Protein AF-0000000074537702 (afdb_homodimer)

InterPro domains:
  IPR006037 Regulator of K+ conductance, C-terminal [PF02080] (412-471)
  IPR006037 Regulator of K+ conductance, C-terminal [PS51202] (399-481)
  IPR006153 Cation/H+ exchanger, transmembrane domain [PF00999] (14-381)
  IPR036721 Regulator of K+ conductance, C-terminal domain superfamily [G3DSA:3.30.70.1450] (408-475)
  IPR036721 Regulator of K+ conductance, C-terminal domain superfamily [SSF116726] (410-472)
  IPR038770 Sodium/solute symporter superfamily [G3DSA:1.20.1530.20] (2-390)

Radius of gyration: 30.52 Å; Cα contacts (8 Å, |Δi|>4): 1711; chains: 2; bounding box: 79×80×66 Å

Structure (mmCIF, N/CA/C/O backbone):
data_AF-0000000074537702-model_v1
#
loop_
_entity.id
_entity.type
_entity.pdbx_description
1 polymer 'K+/H+ antiporter'
#
loop_
_atom_site.group_PDB
_atom_site.id
_atom_site.type_symbol
_atom_site.label_atom_id
_atom_site.label_alt_id
_atom_site.label_comp_id
_atom_site.label_asym_id
_atom_site.label_entity_id
_atom_site.label_seq_id
_atom_site.pdbx_PDB_ins_code
_atom_site.Cartn_x
_atom_site.Cartn_y
_atom_site.Cartn_z
_atom_site.occupancy
_atom_site.B_iso_or_equiv
_atom_site.auth_seq_id
_atom_site.auth_comp_id
_atom_site.auth_asym_id
_atom_site.auth_atom_id
_atom_site.pdbx_PDB_model_num
ATOM 1 N N . MET A 1 1 ? -16.438 -4.418 -10.883 1 79.38 1 MET A N 1
ATOM 2 C CA . MET A 1 1 ? -15.125 -4.207 -10.273 1 79.38 1 MET A CA 1
ATOM 3 C C . MET A 1 1 ? -14.125 -3.658 -11.289 1 79.38 1 MET A C 1
ATOM 5 O O . MET A 1 1 ? -13.43 -2.678 -11.008 1 79.38 1 MET A O 1
ATOM 9 N N . GLU A 1 2 ? -14.281 -4.066 -12.555 1 83.88 2 GLU A N 1
ATOM 10 C CA . GLU A 1 2 ? -13.32 -3.65 -13.57 1 83.88 2 GLU A CA 1
ATOM 11 C C . GLU A 1 2 ? -13.516 -2.186 -13.953 1 83.88 2 GLU A C 1
ATOM 13 O O . GLU A 1 2 ? -12.539 -1.456 -14.148 1 83.88 2 GLU A O 1
ATOM 18 N N . ASN A 1 3 ? -14.75 -1.79 -14 1 84.44 3 ASN A N 1
ATOM 19 C CA . ASN A 1 3 ? -15.023 -0.394 -14.328 1 84.44 3 ASN A CA 1
ATOM 20 C C . ASN A 1 3 ? -14.539 0.545 -13.227 1 84.44 3 ASN A C 1
ATOM 22 O O . ASN A 1 3 ? -14.031 1.63 -13.508 1 84.44 3 ASN A O 1
ATOM 26 N N . PHE A 1 4 ? -14.672 0.05 -12.055 1 86 4 PHE A N 1
ATOM 27 C CA . PHE A 1 4 ? -14.211 0.829 -10.914 1 86 4 PHE A CA 1
ATOM 28 C C . PHE A 1 4 ? -12.688 0.936 -10.914 1 86 4 PHE A C 1
ATOM 30 O O . PHE A 1 4 ? -12.141 2.014 -10.68 1 86 4 PHE A O 1
ATOM 37 N N . LEU A 1 5 ? -12.062 -0.149 -11.25 1 89 5 LEU A N 1
ATOM 38 C CA . LEU A 1 5 ? -10.602 -0.166 -11.297 1 89 5 LEU A CA 1
ATOM 39 C C . LEU A 1 5 ? -10.078 0.729 -12.414 1 89 5 LEU A C 1
ATOM 41 O O . LEU A 1 5 ? -9.086 1.441 -12.234 1 89 5 LEU A O 1
ATOM 45 N N . LEU A 1 6 ? -10.766 0.654 -13.523 1 89.25 6 LEU A N 1
ATOM 46 C CA . LEU A 1 6 ? -10.391 1.486 -14.664 1 89.25 6 LEU A CA 1
ATOM 47 C C . LEU A 1 6 ? -10.523 2.967 -14.32 1 89.25 6 LEU A C 1
ATOM 49 O O . LEU A 1 6 ? -9.617 3.756 -14.594 1 89.25 6 LEU A O 1
ATOM 53 N N . PHE A 1 7 ? -11.633 3.26 -13.758 1 88.25 7 PHE A N 1
ATOM 54 C CA . PHE A 1 7 ? -11.922 4.633 -13.352 1 88.25 7 PHE A CA 1
ATOM 55 C C . PHE A 1 7 ? -10.852 5.148 -12.398 1 88.25 7 PHE A C 1
ATOM 57 O O . PHE A 1 7 ? -10.289 6.227 -12.609 1 88.25 7 PHE A O 1
ATOM 64 N N . PHE A 1 8 ? -10.516 4.422 -11.469 1 88.5 8 PHE A N 1
ATOM 65 C CA . PHE A 1 8 ? -9.547 4.816 -10.453 1 88.5 8 PHE A CA 1
ATOM 66 C C . PHE A 1 8 ? -8.148 4.91 -11.055 1 88.5 8 PHE A C 1
ATOM 68 O O . PHE A 1 8 ? -7.379 5.812 -10.719 1 88.5 8 PHE A O 1
ATOM 75 N N . ALA A 1 9 ? -7.848 4.02 -11.906 1 92.31 9 ALA A N 1
ATOM 76 C CA . ALA A 1 9 ? -6.535 4.023 -12.547 1 92.31 9 ALA A CA 1
ATOM 77 C C . ALA A 1 9 ? -6.344 5.273 -13.398 1 92.31 9 ALA A C 1
ATOM 79 O O . ALA A 1 9 ? -5.301 5.93 -13.32 1 92.31 9 ALA A O 1
ATOM 80 N N . ILE A 1 10 ? -7.332 5.609 -14.109 1 92.19 10 ILE A N 1
ATOM 81 C CA . ILE A 1 10 ? -7.266 6.781 -14.977 1 92.19 10 ILE A CA 1
ATOM 82 C C . ILE A 1 10 ? -7.137 8.047 -14.133 1 92.19 10 ILE A C 1
ATOM 84 O O . ILE A 1 10 ? -6.34 8.93 -14.445 1 92.19 10 ILE A O 1
ATOM 88 N N . LEU A 1 11 ? -7.898 8.07 -13.094 1 90.75 11 LEU A N 1
ATOM 89 C CA . LEU A 1 11 ? -7.859 9.242 -12.219 1 90.75 11 LEU A CA 1
ATOM 90 C C . LEU A 1 11 ? -6.477 9.398 -11.594 1 90.75 11 LEU A C 1
ATOM 92 O O . LEU A 1 11 ? -5.953 10.516 -11.508 1 90.75 11 LEU A O 1
ATOM 96 N N . LEU A 1 12 ? -5.953 8.305 -11.172 1 92.25 12 LEU A N 1
ATOM 97 C CA . LEU A 1 12 ? -4.641 8.352 -10.531 1 92.25 12 LEU A CA 1
ATOM 98 C C . LEU A 1 12 ? -3.57 8.789 -11.523 1 92.25 12 LEU A C 1
ATOM 100 O O . LEU A 1 12 ? -2.775 9.688 -11.234 1 92.25 12 LEU A O 1
ATOM 104 N N . ILE A 1 13 ? -3.58 8.25 -12.688 1 93.38 13 ILE A N 1
ATOM 105 C CA . ILE A 1 13 ? -2.58 8.562 -13.703 1 93.38 13 ILE A CA 1
ATOM 106 C C . ILE A 1 13 ? -2.723 10.023 -14.133 1 93.38 13 ILE A C 1
ATOM 108 O O . ILE A 1 13 ? -1.731 10.75 -14.219 1 93.38 13 ILE A O 1
ATOM 112 N N . THR A 1 14 ? -3.92 10.414 -14.383 1 91.81 14 THR A N 1
ATOM 113 C CA . THR A 1 14 ? -4.176 11.789 -14.797 1 91.81 14 THR A CA 1
ATOM 114 C C . THR A 1 14 ? -3.719 12.773 -13.719 1 91.81 14 THR A C 1
ATOM 116 O O . THR A 1 14 ? -3.125 13.812 -14.031 1 91.81 14 THR A O 1
ATOM 119 N N . SER A 1 15 ? -4.016 12.438 -12.484 1 90.75 15 SER A N 1
ATOM 120 C CA . SER A 1 15 ? -3.617 13.289 -11.367 1 90.75 15 SER A CA 1
ATOM 121 C C . SER A 1 15 ? -2.104 13.461 -11.312 1 90.75 15 SER A C 1
ATOM 123 O O . SER A 1 15 ? -1.608 14.578 -11.141 1 90.75 15 SER A O 1
ATOM 125 N N . ILE A 1 16 ? -1.407 12.438 -11.523 1 91.25 16 ILE A N 1
ATOM 126 C CA . ILE A 1 16 ? 0.048 12.477 -11.43 1 91.25 16 ILE A CA 1
ATOM 127 C C . ILE A 1 16 ? 0.626 13.211 -12.633 1 91.25 16 ILE A C 1
ATOM 129 O O . ILE A 1 16 ? 1.514 14.055 -12.484 1 91.25 16 ILE A O 1
ATOM 133 N N . LEU A 1 17 ? 0.13 12.938 -13.789 1 91.06 17 LEU A N 1
ATOM 134 C CA . LEU A 1 17 ? 0.617 13.594 -15 1 91.06 17 LEU A CA 1
ATOM 135 C C . LEU A 1 17 ? 0.354 15.094 -14.945 1 91.06 17 LEU A C 1
ATOM 137 O O . LEU A 1 17 ? 1.219 15.891 -15.312 1 91.06 17 LEU A O 1
ATOM 141 N N . LEU A 1 18 ? -0.792 15.438 -14.492 1 88.06 18 LEU A N 1
ATOM 142 C CA . LEU A 1 18 ? -1.137 16.859 -14.391 1 88.06 18 LEU A CA 1
ATOM 143 C C . LEU A 1 18 ? -0.313 17.531 -13.305 1 88.06 18 LEU A C 1
ATOM 145 O O . LEU A 1 18 ? 0.011 18.719 -13.414 1 88.06 18 LEU A O 1
ATOM 149 N N . SER A 1 19 ? -0.116 16.781 -12.258 1 85.12 19 SER A N 1
ATOM 150 C CA . SER A 1 19 ? 0.705 17.344 -11.195 1 85.12 19 SER A CA 1
ATOM 151 C C . SER A 1 19 ? 2.102 17.703 -11.695 1 85.12 19 SER A C 1
ATOM 153 O O . SER A 1 19 ? 2.701 18.672 -11.25 1 85.12 19 SER A O 1
ATOM 155 N N . LYS A 1 20 ? 2.604 16.922 -12.547 1 83.31 20 LYS A N 1
ATOM 156 C CA . LYS A 1 20 ? 3.9 17.203 -13.156 1 83.31 20 LYS A CA 1
ATOM 157 C C . LYS A 1 20 ? 3.855 18.484 -13.984 1 83.31 20 LYS A C 1
ATOM 159 O O . LYS A 1 20 ? 4.777 19.297 -13.93 1 83.31 20 LYS A O 1
ATOM 164 N N . ILE A 1 21 ? 2.826 18.609 -14.672 1 82.19 21 ILE A N 1
ATOM 165 C CA . ILE A 1 21 ? 2.658 19.797 -15.516 1 82.19 21 ILE A CA 1
ATOM 166 C C . ILE A 1 21 ? 2.488 21.031 -14.641 1 82.19 21 ILE A C 1
ATOM 168 O O . ILE A 1 21 ? 3.041 22.094 -14.945 1 82.19 21 ILE A O 1
ATOM 172 N N . SER A 1 22 ? 1.764 20.859 -13.633 1 78.38 22 SER A N 1
ATOM 173 C CA . SER A 1 22 ? 1.462 21.984 -12.758 1 78.38 22 SER A CA 1
ATOM 174 C C . SER A 1 22 ? 2.707 22.453 -12.008 1 78.38 22 SER A C 1
ATOM 176 O O . SER A 1 22 ? 2.828 23.625 -11.672 1 78.38 22 SER A O 1
ATOM 178 N N . ASP A 1 23 ? 3.51 21.531 -11.812 1 73.56 23 ASP A N 1
ATOM 179 C CA . ASP A 1 23 ? 4.754 21.859 -11.125 1 73.56 23 ASP A CA 1
ATOM 180 C C . ASP A 1 23 ? 5.539 22.922 -11.883 1 73.56 23 ASP A C 1
ATOM 182 O O . ASP A 1 23 ? 6.215 23.766 -11.281 1 73.56 23 ASP A O 1
ATOM 186 N N . LYS A 1 24 ? 5.465 22.859 -13.141 1 70.31 24 LYS A N 1
ATOM 187 C CA . LYS A 1 24 ? 6.156 23.844 -13.977 1 70.31 24 LYS A CA 1
ATOM 188 C C . LYS A 1 24 ? 5.613 25.25 -13.75 1 70.31 24 LYS A C 1
ATOM 190 O O . LYS A 1 24 ? 6.344 26.234 -13.898 1 70.31 24 LYS A O 1
ATOM 195 N N . PHE A 1 25 ? 4.402 25.281 -13.266 1 72.19 25 PHE A N 1
ATOM 196 C CA . PHE A 1 25 ? 3.766 26.578 -13.055 1 72.19 25 PHE A CA 1
ATOM 197 C C . PHE A 1 25 ? 3.758 26.938 -11.57 1 72.19 25 PHE A C 1
ATOM 199 O O . PHE A 1 25 ? 3.164 27.938 -11.18 1 72.19 25 PHE A O 1
ATOM 206 N N . GLY A 1 26 ? 4.289 26.094 -10.836 1 70.06 26 GLY A N 1
ATOM 207 C CA . GLY A 1 26 ? 4.363 26.359 -9.406 1 70.06 26 GLY A CA 1
ATOM 208 C C . GLY A 1 26 ? 3.076 26.031 -8.672 1 70.06 26 GLY A C 1
ATOM 209 O O . GLY A 1 26 ? 2.883 26.453 -7.531 1 70.06 26 GLY A O 1
ATOM 210 N N . ILE A 1 27 ? 2.232 25.391 -9.266 1 76.75 27 ILE A N 1
ATOM 211 C CA . ILE A 1 27 ? 0.965 25.016 -8.648 1 76.75 27 ILE A CA 1
ATOM 212 C C . ILE A 1 27 ? 1.155 23.734 -7.82 1 76.75 27 ILE A C 1
ATOM 214 O O . ILE A 1 27 ? 1.67 22.734 -8.32 1 76.75 27 ILE A O 1
ATOM 218 N N . PRO A 1 28 ? 0.741 23.812 -6.578 1 79.19 28 PRO A N 1
ATOM 219 C CA . PRO A 1 28 ? 0.881 22.609 -5.738 1 79.19 28 PRO A CA 1
ATOM 220 C C . PRO A 1 28 ? 0.084 21.422 -6.262 1 79.19 28 PRO A C 1
ATOM 222 O O . PRO A 1 28 ? -1.038 21.594 -6.746 1 79.19 28 PRO A O 1
ATOM 225 N N . SER A 1 29 ? 0.643 20.219 -6.207 1 82.5 29 SER A N 1
ATOM 226 C CA . SER A 1 29 ? 0.043 19 -6.73 1 82.5 29 SER A CA 1
ATOM 227 C C . SER A 1 29 ? -1.3 18.719 -6.066 1 82.5 29 SER A C 1
ATOM 229 O O . SER A 1 29 ? -2.209 18.172 -6.703 1 82.5 29 SER A O 1
ATOM 231 N N . LEU A 1 30 ? -1.468 19.094 -4.895 1 81.81 30 LEU A N 1
ATOM 232 C CA . LEU A 1 30 ? -2.676 18.797 -4.129 1 81.81 30 LEU A CA 1
ATOM 233 C C . LEU A 1 30 ? -3.896 19.438 -4.773 1 81.81 30 LEU A C 1
ATOM 235 O O . LEU A 1 30 ? -4.984 18.859 -4.773 1 81.81 30 LEU A O 1
ATOM 239 N N . ILE A 1 31 ? -3.674 20.594 -5.309 1 82.81 31 ILE A N 1
ATOM 240 C CA . ILE A 1 31 ? -4.762 21.297 -5.977 1 82.81 31 ILE A CA 1
ATOM 241 C C . ILE A 1 31 ? -5.168 20.531 -7.238 1 82.81 31 ILE A C 1
ATOM 243 O O . ILE A 1 31 ? -6.352 20.484 -7.59 1 82.81 31 ILE A O 1
ATOM 247 N N . VAL A 1 32 ? -4.172 20.078 -7.84 1 86.81 32 VAL A N 1
ATOM 248 C CA . VAL A 1 32 ? -4.422 19.328 -9.07 1 86.81 32 VAL A CA 1
ATOM 249 C C . VAL A 1 32 ? -5.238 18.078 -8.75 1 86.81 32 VAL A C 1
ATOM 251 O O . VAL A 1 32 ? -6.203 17.766 -9.453 1 86.81 32 VAL A O 1
ATOM 254 N N . PHE A 1 33 ? -4.867 17.391 -7.703 1 88.56 33 PHE A N 1
ATOM 255 C CA . PHE A 1 33 ? -5.598 16.188 -7.309 1 88.56 33 PHE A CA 1
ATOM 256 C C . PHE A 1 33 ? -7.051 16.516 -7 1 88.56 33 PHE A C 1
ATOM 258 O O . PHE A 1 33 ? -7.961 15.805 -7.426 1 88.56 33 PHE A O 1
ATOM 265 N N . LEU A 1 34 ? -7.152 17.578 -6.312 1 86.56 34 LEU A N 1
ATOM 266 C CA . LEU A 1 34 ? -8.492 18.031 -5.961 1 86.56 34 LEU A CA 1
ATOM 267 C C . LEU A 1 34 ? -9.289 18.406 -7.211 1 86.56 34 LEU A C 1
ATOM 269 O O . LEU A 1 34 ? -10.469 18.062 -7.324 1 86.56 34 LEU A O 1
ATOM 273 N N . GLY A 1 35 ? -8.664 19.109 -8.047 1 87.69 35 GLY A N 1
ATOM 274 C CA . GLY A 1 35 ? -9.297 19.516 -9.297 1 87.69 35 GLY A CA 1
ATOM 275 C C . GLY A 1 35 ? -9.742 18.344 -10.148 1 87.69 35 GLY A C 1
ATOM 276 O O . GLY A 1 35 ? -10.852 18.359 -10.695 1 87.69 35 GLY A O 1
ATOM 277 N N . VAL A 1 36 ? -8.898 17.359 -10.219 1 90 36 VAL A N 1
ATOM 278 C CA . VAL A 1 36 ? -9.227 16.172 -10.992 1 90 36 VAL A CA 1
ATOM 279 C C . VAL A 1 36 ? -10.43 15.461 -10.367 1 90 36 VAL A C 1
ATOM 281 O O . VAL A 1 36 ? -11.328 15.008 -11.078 1 90 36 VAL A O 1
ATOM 284 N N . GLY A 1 37 ? -10.445 15.352 -9.109 1 88.69 37 GLY A N 1
ATOM 285 C CA . GLY A 1 37 ? -11.594 14.781 -8.422 1 88.69 37 GLY A CA 1
ATOM 286 C C . GLY A 1 37 ? -12.883 15.539 -8.68 1 88.69 37 GLY A C 1
ATOM 287 O O . GLY A 1 37 ? -13.922 14.93 -8.953 1 88.69 37 GLY A O 1
ATOM 288 N N . MET A 1 38 ? -12.805 16.812 -8.648 1 87.5 38 MET A N 1
ATOM 289 C CA . MET A 1 38 ? -13.961 17.672 -8.883 1 87.5 38 MET A CA 1
ATOM 290 C C . MET A 1 38 ? -14.484 17.516 -10.305 1 87.5 38 MET A C 1
ATOM 292 O O . MET A 1 38 ? -15.695 17.453 -10.523 1 87.5 38 MET A O 1
ATOM 296 N N . LEU A 1 39 ? -13.547 17.484 -11.195 1 87.56 39 LEU A N 1
ATOM 297 C CA . LEU A 1 39 ? -13.922 17.359 -12.602 1 87.56 39 LEU A CA 1
ATOM 298 C C . LEU A 1 39 ? -14.555 15.992 -12.875 1 87.56 39 LEU A C 1
ATOM 300 O O . LEU A 1 39 ? -15.398 15.852 -13.758 1 87.56 39 LEU A O 1
ATOM 304 N N . ALA A 1 40 ? -14.195 15.031 -12.102 1 88.31 40 ALA A N 1
ATOM 305 C CA . ALA A 1 40 ? -14.727 13.68 -12.281 1 88.31 40 ALA A CA 1
ATOM 306 C C . ALA A 1 40 ? -16.062 13.516 -11.547 1 88.31 40 ALA A C 1
ATOM 308 O O . ALA A 1 40 ? -16.812 12.57 -11.812 1 88.31 40 ALA A O 1
ATOM 309 N N . GLY A 1 41 ? -16.359 14.383 -10.695 1 86.06 41 GLY A N 1
ATOM 310 C CA . GLY A 1 41 ? -17.531 14.273 -9.82 1 86.06 41 GLY A CA 1
ATOM 311 C C . GLY A 1 41 ? -18.828 14.578 -10.531 1 86.06 41 GLY A C 1
ATOM 312 O O . GLY A 1 41 ? -18.875 14.641 -11.758 1 86.06 41 GLY A O 1
ATOM 313 N N . SER A 1 42 ? -19.906 14.625 -9.797 1 77.88 42 SER A N 1
ATOM 314 C CA . SER A 1 42 ? -21.281 14.719 -10.297 1 77.88 42 SER A CA 1
ATOM 315 C C . SER A 1 42 ? -21.469 15.945 -11.18 1 77.88 42 SER A C 1
ATOM 317 O O . SER A 1 42 ? -22.141 15.875 -12.211 1 77.88 42 SER A O 1
ATOM 319 N N . ASP A 1 43 ? -20.859 17 -10.797 1 76.69 43 ASP A N 1
ATOM 320 C CA . ASP A 1 43 ? -20.984 18.234 -11.57 1 76.69 43 ASP A CA 1
ATOM 321 C C . ASP A 1 43 ? -19.891 18.328 -12.625 1 76.69 43 ASP A C 1
ATOM 323 O O . ASP A 1 43 ? -19.812 19.328 -13.352 1 76.69 43 ASP A O 1
ATOM 327 N N . GLY A 1 44 ? -19.094 17.297 -12.664 1 76.19 44 GLY A N 1
ATOM 328 C CA . GLY A 1 44 ? -17.953 17.406 -13.547 1 76.19 44 GLY A CA 1
ATOM 329 C C . GLY A 1 44 ? -18.156 16.734 -14.891 1 76.19 44 GLY A C 1
ATOM 330 O O . GLY A 1 44 ? -19.297 16.453 -15.273 1 76.19 44 GLY A O 1
ATOM 331 N N . LEU A 1 45 ? -17.078 16.578 -15.633 1 73.25 45 LEU A N 1
ATOM 332 C CA . LEU A 1 45 ? -17.094 16.094 -17.016 1 73.25 45 LEU A CA 1
ATOM 333 C C . LEU A 1 45 ? -17.516 14.633 -17.062 1 73.25 45 LEU A C 1
ATOM 335 O O . LEU A 1 45 ? -18.266 14.227 -17.953 1 73.25 45 LEU A O 1
ATOM 339 N N . LEU A 1 46 ? -17.172 13.852 -16 1 75.56 46 LEU A N 1
ATOM 340 C CA . LEU A 1 46 ? -17.453 12.414 -16.031 1 75.56 46 LEU A CA 1
ATOM 341 C C . LEU A 1 46 ? -18.781 12.117 -15.344 1 75.56 46 LEU A C 1
ATOM 343 O O . LEU A 1 46 ? -19.391 11.07 -15.594 1 75.56 46 LEU A O 1
ATOM 347 N N . GLY A 1 47 ? -19.219 12.961 -14.461 1 75.88 47 GLY A N 1
ATOM 348 C CA . GLY A 1 47 ? -20.531 12.867 -13.852 1 75.88 47 GLY A CA 1
ATOM 349 C C . GLY A 1 47 ? -20.672 11.719 -12.867 1 75.88 47 GLY A C 1
ATOM 350 O O . GLY A 1 47 ? -21.75 11.156 -12.695 1 75.88 47 GLY A O 1
ATOM 351 N N . VAL A 1 48 ? -19.609 11.32 -12.25 1 78.38 48 VAL A N 1
ATOM 352 C CA . VAL A 1 48 ? -19.672 10.234 -11.281 1 78.38 48 VAL A CA 1
ATOM 353 C C . VAL A 1 48 ? -20.344 10.727 -9.992 1 78.38 48 VAL A C 1
ATOM 355 O O . VAL A 1 48 ? -19.859 11.664 -9.359 1 78.38 48 VAL A O 1
ATOM 358 N N . ASN A 1 49 ? -21.406 10.078 -9.719 1 78.31 49 ASN A N 1
ATOM 359 C CA . ASN A 1 49 ? -22.125 10.477 -8.516 1 78.31 49 ASN A CA 1
ATOM 360 C C . ASN A 1 49 ? -21.547 9.812 -7.266 1 78.31 49 ASN A C 1
ATOM 362 O O . ASN A 1 49 ? -21.625 8.594 -7.117 1 78.31 49 ASN A O 1
ATOM 366 N N . PHE A 1 50 ? -20.922 10.609 -6.516 1 81 50 PHE A N 1
ATOM 367 C CA . PHE A 1 50 ? -20.391 10.156 -5.234 1 81 50 PHE A CA 1
ATOM 368 C C . PHE A 1 50 ? -20.844 11.07 -4.105 1 81 50 PHE A C 1
ATOM 370 O O . PHE A 1 50 ? -20.359 12.188 -3.969 1 81 50 PHE A O 1
ATOM 377 N N . ASP A 1 51 ? -21.75 10.531 -3.309 1 78.06 51 ASP A N 1
ATOM 378 C CA . ASP A 1 51 ? -22.281 11.367 -2.238 1 78.06 51 ASP A CA 1
ATOM 379 C C . ASP A 1 51 ? -22.203 10.648 -0.892 1 78.06 51 ASP A C 1
ATOM 381 O O . ASP A 1 51 ? -22.891 11.023 0.06 1 78.06 51 ASP A O 1
ATOM 385 N N . ASN A 1 52 ? -21.406 9.68 -0.832 1 86.25 52 ASN A N 1
ATOM 386 C CA . ASN A 1 52 ? -21.312 8.93 0.412 1 86.25 52 ASN A CA 1
ATOM 387 C C . ASN A 1 52 ? -20.25 9.516 1.343 1 86.25 52 ASN A C 1
ATOM 389 O O . ASN A 1 52 ? -19.078 9.141 1.272 1 86.25 52 ASN A O 1
ATOM 393 N N . GLN A 1 53 ? -20.688 10.305 2.279 1 84.69 53 GLN A N 1
ATOM 394 C CA . GLN A 1 53 ? -19.812 11.016 3.205 1 84.69 53 GLN A CA 1
ATOM 395 C C . GLN A 1 53 ? -19.156 10.055 4.188 1 84.69 53 GLN A C 1
ATOM 397 O O . GLN A 1 53 ? -18.047 10.297 4.648 1 84.69 53 GLN A O 1
ATOM 402 N N . PHE A 1 54 ? -19.859 9.031 4.414 1 86.56 54 PHE A N 1
ATOM 403 C CA . PHE A 1 54 ? -19.328 8.039 5.34 1 86.56 54 PHE A CA 1
ATOM 404 C C . PHE A 1 54 ? -18.094 7.375 4.762 1 86.56 54 PHE A C 1
ATOM 406 O O . PHE A 1 54 ? -17.078 7.211 5.457 1 86.56 54 PHE A O 1
ATOM 413 N N . ILE A 1 55 ? -18.109 7.035 3.502 1 87.69 55 ILE A N 1
ATOM 414 C CA . ILE A 1 55 ? -16.969 6.426 2.83 1 87.69 55 ILE A CA 1
ATOM 415 C C . ILE A 1 55 ? -15.82 7.43 2.742 1 87.69 55 ILE A C 1
ATOM 417 O O . ILE A 1 55 ? -14.656 7.086 2.986 1 87.69 55 ILE A O 1
ATOM 421 N N . ALA A 1 56 ? -16.172 8.617 2.447 1 89.31 56 ALA A N 1
ATOM 422 C CA . ALA A 1 56 ? -15.164 9.664 2.352 1 89.31 56 ALA A CA 1
ATOM 423 C C . ALA A 1 56 ? -14.453 9.867 3.688 1 89.31 56 ALA A C 1
ATOM 425 O O . ALA A 1 56 ? -13.234 10.023 3.729 1 89.31 56 ALA A O 1
ATOM 426 N N . GLN A 1 57 ? -15.242 9.859 4.723 1 89.81 57 GLN A N 1
ATOM 427 C CA . GLN A 1 57 ? -14.68 10.023 6.055 1 89.81 57 GLN A CA 1
ATOM 428 C C . GLN A 1 57 ? -13.742 8.867 6.406 1 89.81 57 GLN A C 1
ATOM 430 O O . GLN A 1 57 ? -12.672 9.086 6.98 1 89.81 57 GLN A O 1
ATOM 435 N N . ASN A 1 58 ? -14.141 7.695 6.105 1 90.81 58 ASN A N 1
ATOM 436 C CA . ASN A 1 58 ? -13.32 6.523 6.395 1 90.81 58 ASN A CA 1
ATOM 437 C C . ASN A 1 58 ? -12.016 6.543 5.605 1 90.81 58 ASN A C 1
ATOM 439 O O . ASN A 1 58 ? -10.961 6.195 6.133 1 90.81 58 ASN A O 1
ATOM 443 N N . VAL A 1 59 ? -12.109 6.91 4.402 1 91.56 59 VAL A N 1
ATOM 444 C CA . VAL A 1 59 ? -10.93 7.035 3.557 1 91.56 59 VAL A CA 1
ATOM 445 C C . VAL A 1 59 ? -9.992 8.102 4.125 1 91.56 59 VAL A C 1
ATOM 447 O O . VAL A 1 59 ? -8.773 7.898 4.18 1 91.56 59 VAL A O 1
ATOM 450 N N . GLY A 1 60 ? -10.602 9.164 4.516 1 92.44 60 GLY A N 1
ATOM 451 C CA . GLY A 1 60 ? -9.82 10.234 5.109 1 92.44 60 GLY A CA 1
ATOM 452 C C . GLY A 1 60 ? -9.117 9.82 6.387 1 92.44 60 GLY A C 1
ATOM 453 O O . GLY A 1 60 ? -7.941 10.133 6.586 1 92.44 60 GLY A O 1
ATOM 454 N N . MET A 1 61 ? -9.805 9.164 7.199 1 91.81 61 MET A N 1
ATOM 455 C CA . MET A 1 61 ? -9.242 8.695 8.469 1 91.81 61 MET A CA 1
ATOM 456 C C . MET A 1 61 ? -8.062 7.758 8.234 1 91.81 61 MET A C 1
ATOM 458 O O . MET A 1 61 ? -7.02 7.902 8.867 1 91.81 61 MET A O 1
ATOM 462 N N . LEU A 1 62 ? -8.266 6.848 7.367 1 93.94 62 LEU A N 1
ATOM 463 C CA . LEU A 1 62 ? -7.207 5.891 7.066 1 93.94 62 LEU A CA 1
ATOM 464 C C . LEU A 1 62 ? -6.008 6.59 6.441 1 93.94 62 LEU A C 1
ATOM 466 O O . LEU A 1 62 ? -4.859 6.297 6.785 1 93.94 62 LEU A O 1
ATOM 470 N N . ALA A 1 63 ? -6.309 7.457 5.535 1 94.38 63 ALA A N 1
ATOM 471 C CA . ALA A 1 63 ? -5.246 8.188 4.852 1 94.38 63 ALA A CA 1
ATOM 472 C C . ALA A 1 63 ? -4.41 8.992 5.84 1 94.38 63 ALA A C 1
ATOM 474 O O . ALA A 1 63 ? -3.178 9 5.766 1 94.38 63 ALA A O 1
ATOM 475 N N . LEU A 1 64 ? -5.102 9.602 6.742 1 93.5 64 LEU A N 1
ATOM 476 C CA . LEU A 1 64 ? -4.422 10.461 7.703 1 93.5 64 LEU A CA 1
ATOM 477 C C . LEU A 1 64 ? -3.477 9.648 8.586 1 93.5 64 LEU A C 1
ATOM 479 O O . LEU A 1 64 ? -2.406 10.133 8.961 1 93.5 64 LEU A O 1
ATOM 483 N N . ILE A 1 65 ? -3.824 8.453 8.93 1 95.88 65 ILE A N 1
ATOM 484 C CA . ILE A 1 65 ? -2.977 7.59 9.75 1 95.88 65 ILE A CA 1
ATOM 485 C C . ILE A 1 65 ? -1.642 7.363 9.047 1 95.88 65 ILE A C 1
ATOM 487 O O . ILE A 1 65 ? -0.579 7.574 9.633 1 95.88 65 ILE A O 1
ATOM 491 N N . PHE A 1 66 ? -1.707 7.066 7.781 1 95.94 66 PHE A N 1
ATOM 492 C CA . PHE A 1 66 ? -0.499 6.73 7.035 1 95.94 66 PHE A CA 1
ATOM 493 C C . PHE A 1 66 ? 0.283 7.992 6.68 1 95.94 66 PHE A C 1
ATOM 495 O O . PHE A 1 66 ? 1.515 7.977 6.648 1 95.94 66 PHE A O 1
ATOM 502 N N . ILE A 1 67 ? -0.384 9.047 6.398 1 92.62 67 ILE A N 1
ATOM 503 C CA . ILE A 1 67 ? 0.276 10.297 6.051 1 92.62 67 ILE A CA 1
ATOM 504 C C . ILE A 1 67 ? 1.055 10.82 7.254 1 92.62 67 ILE A C 1
ATOM 506 O O . ILE A 1 67 ? 2.229 11.188 7.133 1 92.62 67 ILE A O 1
ATOM 510 N N . LEU A 1 68 ? 0.433 10.805 8.43 1 94 68 LEU A N 1
ATOM 511 C CA . LEU A 1 68 ? 1.084 11.289 9.641 1 94 68 LEU A CA 1
ATOM 512 C C . LEU A 1 68 ? 2.236 10.375 10.039 1 94 68 LEU A C 1
ATOM 514 O O . LEU A 1 68 ? 3.264 10.844 10.539 1 94 68 LEU A O 1
ATOM 518 N N . TYR A 1 69 ? 2.029 9.07 9.867 1 96.25 69 TYR A N 1
ATOM 519 C CA . TYR A 1 69 ? 3.105 8.125 10.148 1 96.25 69 TYR A CA 1
ATOM 520 C C . TYR A 1 69 ? 4.324 8.422 9.281 1 96.25 69 TYR A C 1
ATOM 522 O O . TYR A 1 69 ? 5.449 8.477 9.781 1 96.25 69 TYR A O 1
ATOM 530 N N . ALA A 1 70 ? 4.098 8.594 7.973 1 94.25 70 ALA A N 1
ATOM 531 C CA . ALA A 1 70 ? 5.184 8.914 7.051 1 94.25 70 ALA A CA 1
ATOM 532 C C . ALA A 1 70 ? 5.844 10.242 7.418 1 94.25 70 ALA A C 1
ATOM 534 O O . ALA A 1 70 ? 7.062 10.391 7.305 1 94.25 70 ALA A O 1
ATOM 535 N N . GLY A 1 71 ? 5.027 11.188 7.793 1 90.88 71 GLY A N 1
ATOM 536 C CA . GLY A 1 71 ? 5.566 12.453 8.266 1 90.88 71 GLY A CA 1
ATOM 537 C C . GLY A 1 71 ? 6.484 12.297 9.469 1 90.88 71 GLY A C 1
ATOM 538 O O . GLY A 1 71 ? 7.523 12.953 9.547 1 90.88 71 GLY A O 1
ATOM 539 N N . GLY A 1 72 ? 6.07 11.484 10.391 1 94.25 72 GLY A N 1
ATOM 540 C CA . GLY A 1 72 ? 6.922 11.203 11.539 1 94.25 72 GLY A CA 1
ATOM 541 C C . GLY A 1 72 ? 8.219 10.523 11.156 1 94.25 72 GLY A C 1
ATOM 542 O O . GLY A 1 72 ? 9.289 10.875 11.656 1 94.25 72 GLY A O 1
ATOM 543 N N . LEU A 1 73 ? 8.125 9.586 10.234 1 94.38 73 LEU A N 1
ATOM 544 C CA . LEU A 1 73 ? 9.297 8.852 9.781 1 94.38 73 LEU A CA 1
ATOM 545 C C . LEU A 1 73 ? 10.273 9.781 9.062 1 94.38 73 LEU A C 1
ATOM 547 O O . LEU A 1 73 ? 11.469 9.484 8.977 1 94.38 73 LEU A O 1
ATOM 551 N N . ASP A 1 74 ? 9.805 10.859 8.609 1 89 74 ASP A N 1
ATOM 552 C CA . ASP A 1 74 ? 10.625 11.805 7.855 1 89 74 ASP A CA 1
ATOM 553 C C . ASP A 1 74 ? 11.141 12.922 8.758 1 89 74 ASP A C 1
ATOM 555 O O . ASP A 1 74 ? 11.914 13.773 8.32 1 89 74 ASP A O 1
ATOM 559 N N . THR A 1 75 ? 10.766 12.914 9.953 1 89.56 75 THR A N 1
ATOM 560 C CA . THR A 1 75 ? 11.148 13.969 10.891 1 89.56 75 THR A CA 1
ATOM 561 C C . THR A 1 75 ? 12.422 13.594 11.633 1 89.56 75 THR A C 1
ATOM 563 O O . THR A 1 75 ? 12.523 12.508 12.203 1 89.56 75 THR A O 1
ATOM 566 N N . ASP A 1 76 ? 13.344 14.484 11.578 1 88.75 76 ASP A N 1
ATOM 567 C CA . ASP A 1 76 ? 14.594 14.297 12.305 1 88.75 76 ASP A CA 1
ATOM 568 C C . ASP A 1 76 ? 14.477 14.758 13.75 1 88.75 76 ASP A C 1
ATOM 570 O O . ASP A 1 76 ? 14.375 15.961 14.016 1 88.75 76 ASP A O 1
ATOM 574 N N . PHE A 1 77 ? 14.586 13.844 14.617 1 91.31 77 PHE A N 1
ATOM 575 C CA . PHE A 1 77 ? 14.414 14.156 16.031 1 91.31 77 PHE A CA 1
ATOM 576 C C . PHE A 1 77 ? 15.477 15.148 16.5 1 91.31 77 PHE A C 1
ATOM 578 O O . PHE A 1 77 ? 15.188 16.031 17.312 1 91.31 77 PHE A O 1
ATOM 585 N N . ALA A 1 78 ? 16.656 15.062 15.992 1 89.62 78 ALA A N 1
ATOM 586 C CA . ALA A 1 78 ? 17.75 15.953 16.391 1 89.62 78 ALA A CA 1
ATOM 587 C C . ALA A 1 78 ? 17.469 17.391 15.969 1 89.62 78 ALA A C 1
ATOM 589 O O . ALA A 1 78 ? 17.812 18.328 16.672 1 89.62 78 ALA A O 1
ATOM 590 N N . ALA A 1 79 ? 16.797 17.516 14.945 1 88.25 79 ALA A N 1
ATOM 591 C CA . ALA A 1 79 ? 16.484 18.844 14.414 1 88.25 79 ALA A CA 1
ATOM 592 C C . ALA A 1 79 ? 15.336 19.484 15.18 1 88.25 79 ALA A C 1
ATOM 594 O O . ALA A 1 79 ? 15.289 20.703 15.328 1 88.25 79 ALA A O 1
ATOM 595 N N . ILE A 1 80 ? 14.453 18.672 15.664 1 91.56 80 ILE A N 1
ATOM 596 C CA . ILE A 1 80 ? 13.25 19.234 16.266 1 91.56 80 ILE A CA 1
ATOM 597 C C . ILE A 1 80 ? 13.445 19.406 17.766 1 91.56 80 ILE A C 1
ATOM 599 O O . ILE A 1 80 ? 12.727 20.172 18.406 1 91.56 80 ILE A O 1
ATOM 603 N N . LYS A 1 81 ? 14.352 18.75 18.297 1 91.56 81 LYS A N 1
ATOM 604 C CA . LYS A 1 81 ? 14.555 18.734 19.75 1 91.56 81 LYS A CA 1
ATOM 605 C C . LYS A 1 81 ? 14.742 20.141 20.312 1 91.56 81 LYS A C 1
ATOM 607 O O . LYS A 1 81 ? 14.102 20.516 21.297 1 91.56 81 LYS A O 1
ATOM 612 N N . PRO A 1 82 ? 15.508 20.984 19.656 1 89.38 82 PRO A N 1
ATOM 613 C CA . PRO A 1 82 ? 15.75 22.312 20.203 1 89.38 82 PRO A CA 1
ATOM 614 C C . PRO A 1 82 ? 14.516 23.219 20.141 1 89.38 82 PRO A C 1
ATOM 616 O O . PRO A 1 82 ? 14.414 24.188 20.891 1 89.38 82 PRO A O 1
ATOM 619 N N . ILE A 1 83 ? 13.672 22.891 19.281 1 90.94 83 ILE A N 1
ATOM 620 C CA . ILE A 1 83 ? 12.531 23.781 19.078 1 90.94 83 ILE A CA 1
ATOM 621 C C . ILE A 1 83 ? 11.25 23.094 19.516 1 90.94 83 ILE A C 1
ATOM 623 O O . ILE A 1 83 ? 10.148 23.5 19.141 1 90.94 83 ILE A O 1
ATOM 627 N N . PHE A 1 84 ? 11.32 22.094 20.266 1 91.56 84 PHE A N 1
ATOM 628 C CA . PHE A 1 84 ? 10.195 21.25 20.641 1 91.56 84 PHE A CA 1
ATOM 629 C C . PHE A 1 84 ? 9.125 22.047 21.375 1 91.56 84 PHE A C 1
ATOM 631 O O . PHE A 1 84 ? 7.938 21.953 21.062 1 91.56 84 PHE A O 1
ATOM 638 N N . GLY A 1 85 ? 9.539 22.797 22.312 1 91.25 85 GLY A N 1
ATOM 639 C CA . GLY A 1 85 ? 8.602 23.609 23.078 1 91.25 85 GLY A CA 1
ATOM 640 C C . GLY A 1 85 ? 7.844 24.609 22.25 1 91.25 85 GLY A C 1
ATOM 641 O O . GLY A 1 85 ? 6.629 24.766 22.391 1 91.25 85 GLY A O 1
ATOM 642 N N . ARG A 1 86 ? 8.492 25.281 21.406 1 92.12 86 ARG A N 1
ATOM 643 C CA . ARG A 1 86 ? 7.891 26.281 20.531 1 92.12 86 ARG A CA 1
ATOM 644 C C . ARG A 1 86 ? 6.945 25.625 19.516 1 92.12 86 ARG A C 1
ATOM 646 O O . ARG A 1 86 ? 5.875 26.172 19.234 1 92.12 86 ARG A O 1
ATOM 653 N N . GLY A 1 87 ? 7.398 24.516 19.031 1 92.12 87 GLY A N 1
ATOM 654 C CA . GLY A 1 87 ? 6.559 23.781 18.094 1 92.12 87 GLY A CA 1
ATOM 655 C C . GLY A 1 87 ? 5.262 23.297 18.719 1 92.12 87 GLY A C 1
ATOM 656 O O . GLY A 1 87 ? 4.199 23.375 18.094 1 92.12 87 GLY A O 1
ATOM 657 N N . LEU A 1 88 ? 5.363 22.844 19.891 1 90.94 88 LEU A N 1
ATOM 658 C CA . LEU A 1 88 ? 4.18 22.359 20.578 1 90.94 88 LEU A CA 1
ATOM 659 C C . LEU A 1 88 ? 3.227 23.5 20.906 1 90.94 88 LEU A C 1
ATOM 661 O O . LEU A 1 88 ? 2.006 23.328 20.875 1 90.94 88 LEU A O 1
ATOM 665 N N . MET A 1 89 ? 3.814 24.562 21.266 1 93.5 89 MET A N 1
ATOM 666 C CA . MET A 1 89 ? 2.994 25.734 21.562 1 93.5 89 MET A CA 1
ATOM 667 C C . MET A 1 89 ? 2.219 26.172 20.328 1 93.5 89 MET A C 1
ATOM 669 O O . MET A 1 89 ? 1.03 26.484 20.406 1 93.5 89 MET A O 1
ATOM 673 N N . LEU A 1 90 ? 2.889 26.188 19.266 1 94.12 90 LEU A N 1
ATOM 674 C CA . LEU A 1 90 ? 2.25 26.531 18 1 94.12 90 LEU A CA 1
ATOM 675 C C . LEU A 1 90 ? 1.167 25.531 17.641 1 94.12 90 LEU A C 1
ATOM 677 O O . LEU A 1 90 ? 0.114 25.891 17.109 1 94.12 90 LEU A O 1
ATOM 681 N N . ALA A 1 91 ? 1.432 24.25 17.953 1 94.19 91 ALA A N 1
ATOM 682 C CA . ALA A 1 91 ? 0.551 23.172 17.547 1 94.19 91 ALA A CA 1
ATOM 683 C C . ALA A 1 91 ? -0.646 23.047 18.484 1 94.19 91 ALA A C 1
ATOM 685 O O . ALA A 1 91 ? -1.613 22.344 18.172 1 94.19 91 ALA A O 1
ATOM 686 N N . THR A 1 92 ? -0.651 23.672 19.609 1 93.69 92 THR A N 1
ATOM 687 C CA . THR A 1 92 ? -1.745 23.578 20.578 1 93.69 92 THR A CA 1
ATOM 688 C C . THR A 1 92 ? -2.389 24.953 20.781 1 93.69 92 THR A C 1
ATOM 690 O O . THR A 1 92 ? -3.395 25.266 20.156 1 93.69 92 THR A O 1
ATOM 693 N N . VAL A 1 93 ? -1.585 25.844 21.375 1 94.12 93 VAL A N 1
ATOM 694 C CA . VAL A 1 93 ? -2.098 27.172 21.672 1 94.12 93 VAL A CA 1
ATOM 695 C C . VAL A 1 93 ? -2.363 27.922 20.359 1 94.12 93 VAL A C 1
ATOM 697 O O . VAL A 1 93 ? -3.373 28.625 20.234 1 94.12 93 VAL A O 1
ATOM 700 N N . GLY A 1 94 ? -1.456 27.797 19.469 1 95.5 94 GLY A N 1
ATOM 701 C CA . GLY A 1 94 ? -1.653 28.438 18.188 1 95.5 94 GLY A CA 1
ATOM 702 C C . GLY A 1 94 ? -2.928 28 17.484 1 95.5 94 GLY A C 1
ATOM 703 O O . GLY A 1 94 ? -3.637 28.812 16.906 1 95.5 94 GLY A O 1
ATOM 704 N N . VAL A 1 95 ? -3.219 26.703 17.562 1 95.88 95 VAL A N 1
ATOM 705 C CA . VAL A 1 95 ? -4.406 26.141 16.922 1 95.88 95 VAL A CA 1
ATOM 706 C C . VAL A 1 95 ? -5.66 26.672 17.609 1 95.88 95 VAL A C 1
ATOM 708 O O . VAL A 1 95 ? -6.621 27.078 16.938 1 95.88 95 VAL A O 1
ATOM 711 N N . VAL A 1 96 ? -5.656 26.75 18.922 1 95.69 96 VAL A N 1
ATOM 712 C CA . VAL A 1 96 ? -6.801 27.234 19.688 1 95.69 96 VAL A CA 1
ATOM 713 C C . VAL A 1 96 ? -7.047 28.703 19.391 1 95.69 96 VAL A C 1
ATOM 715 O O . VAL A 1 96 ? -8.188 29.125 19.156 1 95.69 96 VAL A O 1
ATOM 718 N N . LEU A 1 97 ? -6.039 29.453 19.359 1 96.94 97 LEU A N 1
ATOM 719 C CA . LEU A 1 97 ? -6.168 30.891 19.125 1 96.94 97 LEU A CA 1
ATOM 720 C C . LEU A 1 97 ? -6.656 31.156 17.703 1 96.94 97 LEU A C 1
ATOM 722 O O . LEU A 1 97 ? -7.453 32.062 17.484 1 96.94 97 LEU A O 1
ATOM 726 N N . THR A 1 98 ? -6.141 30.391 16.797 1 96.5 98 THR A N 1
ATOM 727 C CA . THR A 1 98 ? -6.605 30.531 15.414 1 96.5 98 THR A CA 1
ATOM 728 C C . THR A 1 98 ? -8.094 30.203 15.312 1 96.5 98 THR A C 1
ATOM 730 O O . THR A 1 98 ? -8.844 30.922 14.648 1 96.5 98 THR A O 1
ATOM 733 N N . ALA A 1 99 ? -8.492 29.156 15.953 1 96.94 99 ALA A N 1
ATOM 734 C CA . ALA A 1 99 ? -9.898 28.766 15.953 1 96.94 99 ALA A CA 1
ATOM 735 C C . ALA A 1 99 ? -10.773 29.859 16.562 1 96.94 99 ALA A C 1
ATOM 737 O O . ALA A 1 99 ? -11.836 30.188 16.031 1 96.94 99 ALA A O 1
ATOM 738 N N . LEU A 1 100 ? -10.312 30.422 17.656 1 96.94 100 LEU A N 1
ATOM 739 C CA . LEU A 1 100 ? -11.062 31.453 18.359 1 96.94 100 LEU A CA 1
ATOM 740 C C . LEU A 1 100 ? -11.133 32.719 17.531 1 96.94 100 LEU A C 1
ATOM 742 O O . LEU A 1 100 ? -12.125 33.469 17.594 1 96.94 100 LEU A O 1
ATOM 746 N N . ALA A 1 101 ? -10.141 32.969 16.781 1 97.75 101 ALA A N 1
ATOM 747 C CA . ALA A 1 101 ? -10.086 34.188 15.969 1 97.75 101 ALA A CA 1
ATOM 748 C C . ALA A 1 101 ? -11.008 34.062 14.758 1 97.75 101 ALA A C 1
ATOM 750 O O . ALA A 1 101 ? -11.516 35.094 14.273 1 97.75 101 ALA A O 1
ATOM 751 N N . ILE A 1 102 ? -11.242 32.906 14.305 1 97.44 102 ILE A N 1
ATOM 752 C CA . ILE A 1 102 ? -12.07 32.719 13.125 1 97.44 102 ILE A CA 1
ATOM 753 C C . ILE A 1 102 ? -13.547 32.719 13.523 1 97.44 102 ILE A C 1
ATOM 755 O O . ILE A 1 102 ? -14.406 33.156 12.75 1 97.44 102 ILE A O 1
ATOM 759 N N . ALA A 1 103 ? -13.867 32.344 14.734 1 97.25 103 ALA A N 1
ATOM 760 C CA . ALA A 1 103 ? -15.234 32.094 15.188 1 97.25 103 ALA A CA 1
ATOM 761 C C . ALA A 1 103 ? -16.078 33.344 15.125 1 97.25 103 ALA A C 1
ATOM 763 O O . ALA A 1 103 ? -17.203 33.344 14.602 1 97.25 103 ALA A O 1
ATOM 764 N N . PRO A 1 104 ? -15.609 34.531 15.586 1 97.19 104 PRO A N 1
ATOM 765 C CA . PRO A 1 104 ? -16.453 35.719 15.547 1 97.19 104 PRO A CA 1
ATOM 766 C C . PRO A 1 104 ? -16.812 36.125 14.125 1 97.19 104 PRO A C 1
ATOM 768 O O . PRO A 1 104 ? -17.953 36.531 13.859 1 97.19 104 PRO A O 1
ATOM 771 N N . ILE A 1 105 ? -15.906 36.062 13.234 1 97.06 105 ILE A N 1
ATOM 772 C CA . ILE A 1 105 ? -16.156 36.438 11.859 1 97.06 105 ILE A CA 1
ATOM 773 C C . ILE A 1 105 ? -17.109 35.438 11.195 1 97.06 105 ILE A C 1
ATOM 775 O O . ILE A 1 105 ? -17.953 35.812 10.383 1 97.06 105 ILE A O 1
ATOM 779 N N . ALA A 1 106 ? -16.922 34.188 11.484 1 96.75 106 ALA A N 1
ATOM 780 C CA . ALA A 1 106 ? -17.812 33.156 10.945 1 96.75 106 ALA A CA 1
ATOM 781 C C . ALA A 1 106 ? -19.234 33.375 11.445 1 96.75 106 ALA A C 1
ATOM 783 O O . ALA A 1 106 ? -20.188 33.156 10.695 1 96.75 106 ALA A O 1
ATOM 784 N N . LYS A 1 107 ? -19.406 33.719 12.711 1 96.69 107 LYS A N 1
ATOM 785 C CA . LYS A 1 107 ? -20.734 33.938 13.273 1 96.69 107 LYS A CA 1
ATOM 786 C C . LYS A 1 107 ? -21.438 35.094 12.57 1 96.69 107 LYS A C 1
ATOM 788 O O . LYS A 1 107 ? -22.609 35 12.234 1 96.69 107 LYS A O 1
ATOM 793 N N . ILE A 1 108 ? -20.766 36.156 12.336 1 96.31 108 ILE A N 1
ATOM 794 C CA . ILE A 1 108 ? -21.344 37.375 11.766 1 96.31 108 ILE A CA 1
ATOM 795 C C . ILE A 1 108 ? -21.625 37.156 10.281 1 96.31 108 ILE A C 1
ATOM 797 O O . ILE A 1 108 ? -22.703 37.5 9.797 1 96.31 108 ILE A O 1
ATOM 801 N N . LEU A 1 109 ? -20.734 36.562 9.578 1 95.19 109 LEU A N 1
ATOM 802 C CA . LEU A 1 109 ? -20.812 36.469 8.125 1 95.19 109 LEU A CA 1
ATOM 803 C C . LEU A 1 109 ? -21.812 35.375 7.715 1 95.19 109 LEU A C 1
ATOM 805 O O . LEU A 1 109 ? -22.484 35.5 6.699 1 95.19 109 LEU A O 1
ATOM 809 N N . LEU A 1 110 ? -21.875 34.281 8.492 1 95 110 LEU A N 1
ATOM 810 C CA . LEU A 1 110 ? -22.641 33.125 8.062 1 95 110 LEU A CA 1
ATOM 811 C C . LEU A 1 110 ? -23.938 33 8.875 1 95 110 LEU A C 1
ATOM 813 O O . LEU A 1 110 ? -24.797 32.188 8.539 1 95 110 LEU A O 1
ATOM 817 N N . GLY A 1 111 ? -24.047 33.688 9.93 1 94 111 GLY A N 1
ATOM 818 C CA . GLY A 1 111 ? -25.219 33.594 10.789 1 94 111 GLY A CA 1
ATOM 819 C C . GLY A 1 111 ? -25.219 32.344 11.648 1 94 111 GLY A C 1
ATOM 820 O O . GLY A 1 111 ? -26.281 31.844 12.023 1 94 111 GLY A O 1
ATOM 821 N N . PHE A 1 112 ? -24.047 31.844 11.898 1 94.69 112 PHE A N 1
ATOM 822 C CA . PHE A 1 112 ? -23.891 30.641 12.695 1 94.69 112 PHE A CA 1
ATOM 823 C C . PHE A 1 112 ? -24.062 30.938 14.18 1 94.69 112 PHE A C 1
ATOM 825 O O . PHE A 1 112 ? -23.875 32.062 14.617 1 94.69 112 PHE A O 1
ATOM 832 N N . GLY A 1 113 ? -24.469 29.891 14.906 1 94.31 113 GLY A N 1
ATOM 833 C CA . GLY A 1 113 ? -24.297 29.953 16.344 1 94.31 113 GLY A CA 1
ATOM 834 C C . GLY A 1 113 ? -22.844 29.922 16.781 1 94.31 113 GLY A C 1
ATOM 835 O O . GLY A 1 113 ? -21.953 29.625 15.969 1 94.31 113 GLY A O 1
ATOM 836 N N . TRP A 1 114 ? -22.562 30.219 18 1 94.56 114 TRP A N 1
ATOM 837 C CA . TRP A 1 114 ? -21.188 30.266 18.516 1 94.56 114 TRP A CA 1
ATOM 838 C C . TRP A 1 114 ? -20.516 28.906 18.391 1 94.56 114 TRP A C 1
ATOM 840 O O . TRP A 1 114 ? -19.344 28.812 18.016 1 94.56 114 TRP A O 1
ATOM 850 N N . LEU A 1 115 ? -21.234 27.859 18.656 1 94.69 115 LEU A N 1
ATOM 851 C CA . LEU A 1 115 ? -20.641 26.531 18.594 1 94.69 115 LEU A CA 1
ATOM 852 C C . LEU A 1 115 ? -20.328 26.141 17.156 1 94.69 115 LEU A C 1
ATOM 854 O O . LEU A 1 115 ? -19.281 25.547 16.875 1 94.69 115 LEU A O 1
ATOM 858 N N . GLU A 1 116 ? -21.203 26.484 16.297 1 95.62 116 GLU A N 1
ATOM 859 C CA . GLU A 1 116 ? -20.969 26.203 14.883 1 95.62 116 GLU A CA 1
ATOM 860 C C . GLU A 1 116 ? -19.781 27.016 14.352 1 95.62 116 GLU A C 1
ATOM 862 O O . GLU A 1 116 ? -18.984 26.516 13.562 1 95.62 116 GLU A O 1
ATOM 867 N N . ALA A 1 117 ? -19.75 28.234 14.781 1 97.06 117 ALA A N 1
ATOM 868 C CA . ALA A 1 117 ? -18.656 29.109 14.367 1 97.06 117 ALA A CA 1
ATOM 869 C C . ALA A 1 117 ? -17.312 28.609 14.906 1 97.06 117 ALA A C 1
ATOM 871 O O . ALA A 1 117 ? -16.312 28.625 14.195 1 97.06 117 ALA A O 1
ATOM 872 N N . LEU A 1 118 ? -17.344 28.188 16.125 1 96.5 118 LEU A N 1
ATOM 873 C CA . LEU A 1 118 ? -16.141 27.625 16.734 1 96.5 118 LEU A CA 1
ATOM 874 C C . LEU A 1 118 ? -15.734 26.328 16.047 1 96.5 118 LEU A C 1
ATOM 876 O O . LEU A 1 118 ? -14.547 26.047 15.914 1 96.5 118 LEU A O 1
ATOM 880 N N . LEU A 1 119 ? -16.734 25.578 15.656 1 97 119 LEU A N 1
ATOM 881 C CA . LEU A 1 119 ? -16.484 24.344 14.93 1 97 119 LEU A CA 1
ATOM 882 C C . LEU A 1 119 ? -15.773 24.609 13.609 1 97 119 LEU A C 1
ATOM 884 O O . LEU A 1 119 ? -14.789 23.953 13.281 1 97 119 LEU A O 1
ATOM 888 N N . LEU A 1 120 ? -16.25 25.578 12.898 1 97.44 120 LEU A N 1
ATOM 889 C CA . LEU A 1 120 ? -15.602 25.969 11.648 1 97.44 120 LEU A CA 1
ATOM 890 C C . LEU A 1 120 ? -14.156 26.391 11.891 1 97.44 120 LEU A C 1
ATOM 892 O O . LEU A 1 120 ? -13.258 25.984 11.141 1 97.44 120 LEU A O 1
ATOM 896 N N . GLY A 1 121 ? -13.961 27.172 12.914 1 97.56 121 GLY A N 1
ATOM 897 C CA . GLY A 1 121 ? -12.617 27.594 13.273 1 97.56 121 GLY A CA 1
ATOM 898 C C . GLY A 1 121 ? -11.703 26.438 13.633 1 97.56 121 GLY A C 1
ATOM 899 O O . GLY A 1 121 ? -10.547 26.391 13.195 1 97.56 121 GLY A O 1
ATOM 900 N N . ALA A 1 122 ? -12.188 25.5 14.383 1 97.31 122 ALA A N 1
ATOM 901 C CA . ALA A 1 122 ? -11.414 24.328 14.781 1 97.31 122 ALA A CA 1
ATOM 902 C C . ALA A 1 122 ? -11.016 23.5 13.562 1 97.31 122 ALA A C 1
ATOM 904 O O . ALA A 1 122 ? -9.867 23.047 13.461 1 97.31 122 ALA A O 1
ATOM 905 N N . ILE A 1 123 ? -11.883 23.359 12.656 1 97.19 123 ILE A N 1
ATOM 906 C CA . ILE A 1 123 ? -11.695 22.516 11.469 1 97.19 123 ILE A CA 1
ATOM 907 C C . ILE A 1 123 ? -10.594 23.109 10.594 1 97.19 123 ILE A C 1
ATOM 909 O O . ILE A 1 123 ? -9.711 22.375 10.133 1 97.19 123 ILE A O 1
ATOM 913 N N . ILE A 1 124 ? -10.562 24.406 10.453 1 96.88 124 ILE A N 1
ATOM 914 C CA . ILE A 1 124 ? -9.688 25.031 9.461 1 96.88 124 ILE A CA 1
ATOM 915 C C . ILE A 1 124 ? -8.383 25.453 10.125 1 96.88 124 ILE A C 1
ATOM 917 O O . ILE A 1 124 ? -7.484 25.969 9.453 1 96.88 124 ILE A O 1
ATOM 921 N N . SER A 1 125 ? -8.203 25.172 11.359 1 95.56 125 SER A N 1
ATOM 922 C CA . SER A 1 125 ? -7.074 25.703 12.109 1 95.56 125 SER A CA 1
ATOM 923 C C . SER A 1 125 ? -5.812 24.891 11.859 1 95.56 125 SER A C 1
ATOM 925 O O . SER A 1 125 ? -4.699 25.344 12.133 1 95.56 125 SER A O 1
ATOM 927 N N . SER A 1 126 ? -5.938 23.719 11.328 1 92.31 126 SER A N 1
ATOM 928 C CA . SER A 1 126 ? -4.777 22.859 11.117 1 92.31 126 SER A CA 1
ATOM 929 C C . SER A 1 126 ? -4.035 23.234 9.844 1 92.31 126 SER A C 1
ATOM 931 O O . SER A 1 126 ? -4.652 23.562 8.828 1 92.31 126 SER A O 1
ATOM 933 N N . THR A 1 127 ? -2.705 23.219 9.922 1 92.25 127 THR A N 1
ATOM 934 C CA . THR A 1 127 ? -1.858 23.547 8.773 1 92.25 127 THR A CA 1
ATOM 935 C C . THR A 1 127 ? -1.152 22.297 8.258 1 92.25 127 THR A C 1
ATOM 937 O O . THR A 1 127 ? -1.058 21.281 8.969 1 92.25 127 THR A O 1
ATOM 940 N N . ASP A 1 128 ? -0.748 22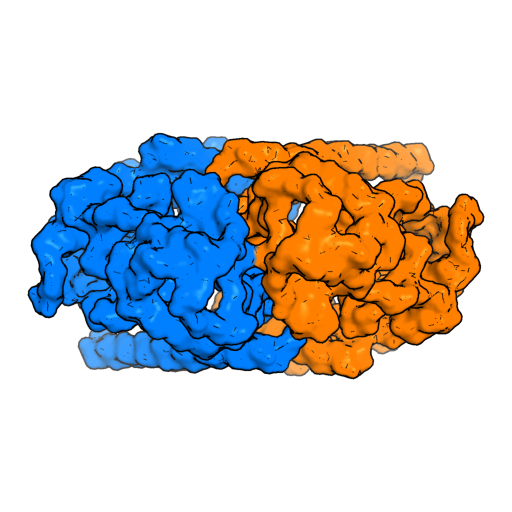.359 7.055 1 86.56 128 ASP A N 1
ATOM 941 C CA . ASP A 1 128 ? -0.061 21.234 6.418 1 86.56 128 ASP A CA 1
ATOM 942 C C . ASP A 1 128 ? 1.325 21.656 5.926 1 86.56 128 ASP A C 1
ATOM 944 O O . ASP A 1 128 ? 1.448 22.406 4.965 1 86.56 128 ASP A O 1
ATOM 948 N N . ALA A 1 129 ? 2.355 21.047 6.488 1 80.81 129 ALA A N 1
ATOM 949 C CA . ALA A 1 129 ? 3.721 21.391 6.098 1 80.81 129 ALA A CA 1
ATOM 950 C C . ALA A 1 129 ? 4.184 20.547 4.918 1 80.81 129 ALA A C 1
ATOM 952 O O . ALA A 1 129 ? 5.117 20.922 4.203 1 80.81 129 ALA A O 1
ATOM 953 N N . ALA A 1 130 ? 3.59 19.406 4.777 1 71.81 130 ALA A N 1
ATOM 954 C CA . ALA A 1 130 ? 4.02 18.531 3.693 1 71.81 130 ALA A CA 1
ATOM 955 C C . ALA A 1 130 ? 3.91 19.219 2.342 1 71.81 130 ALA A C 1
ATOM 957 O O . ALA A 1 130 ? 4.812 19.125 1.508 1 71.81 130 ALA A O 1
ATOM 958 N N . ALA A 1 131 ? 2.906 19.953 2.182 1 71.38 131 ALA A N 1
ATOM 959 C CA . ALA A 1 131 ? 2.729 20.703 0.944 1 71.38 131 ALA A CA 1
ATOM 960 C C . ALA A 1 131 ? 3.771 21.812 0.824 1 71.38 131 ALA A C 1
ATOM 962 O O . ALA A 1 131 ? 4.281 22.078 -0.267 1 71.38 131 ALA A O 1
ATOM 963 N N . VAL A 1 132 ? 4.043 22.344 1.91 1 78.94 132 VAL A N 1
ATOM 964 C CA . VAL A 1 132 ? 5.027 23.422 1.948 1 78.94 132 VAL A CA 1
ATOM 965 C C . VAL A 1 132 ? 6.395 22.891 1.538 1 78.94 132 VAL A C 1
ATOM 967 O O . VAL A 1 132 ? 7.059 23.453 0.672 1 78.94 132 VAL A O 1
ATOM 970 N N . PHE A 1 133 ? 6.773 21.844 2.098 1 77.12 133 PHE A N 1
ATOM 971 C CA . PHE A 1 133 ? 8.109 21.328 1.862 1 77.12 133 PHE A CA 1
ATOM 972 C C . PHE A 1 133 ? 8.227 20.734 0.463 1 77.12 133 PHE A C 1
ATOM 974 O O . PHE A 1 133 ? 9.289 20.781 -0.153 1 77.12 133 PHE A O 1
ATOM 981 N N . ALA A 1 134 ? 7.121 20.188 0.036 1 68.94 134 ALA A N 1
ATOM 982 C CA . ALA A 1 134 ? 7.129 19.734 -1.35 1 68.94 134 ALA A CA 1
ATOM 983 C C . ALA A 1 134 ? 7.457 20.875 -2.309 1 68.94 134 ALA A C 1
ATOM 985 O O . ALA A 1 134 ? 8.242 20.703 -3.242 1 68.94 134 ALA A O 1
ATOM 986 N N . ILE A 1 135 ? 6.949 22.016 -2.014 1 72.06 135 ILE A N 1
ATOM 987 C CA . ILE A 1 135 ? 7.145 23.188 -2.865 1 72.06 135 ILE A CA 1
ATOM 988 C C . ILE A 1 135 ? 8.555 23.719 -2.676 1 72.06 135 ILE A C 1
ATOM 990 O O . ILE A 1 135 ? 9.234 24.062 -3.65 1 72.06 135 ILE A O 1
ATOM 994 N N . LEU A 1 136 ? 9.031 23.766 -1.495 1 75.94 136 LEU A N 1
ATOM 995 C CA . LEU A 1 136 ? 10.367 24.297 -1.2 1 75.94 136 LEU A CA 1
ATOM 996 C C . LEU A 1 136 ? 11.445 23.391 -1.8 1 75.94 136 LEU A C 1
ATOM 998 O O . LEU A 1 136 ? 12.438 23.891 -2.338 1 75.94 136 LEU A O 1
ATOM 1002 N N . ARG A 1 137 ? 11.156 22.172 -1.678 1 70.62 137 ARG A N 1
ATOM 1003 C CA . ARG A 1 137 ? 12.109 21.234 -2.246 1 70.62 137 ARG A CA 1
ATOM 1004 C C . ARG A 1 137 ? 12.148 21.344 -3.768 1 70.62 137 ARG A C 1
ATOM 1006 O O . ARG A 1 137 ? 13.219 21.266 -4.371 1 70.62 137 ARG A O 1
ATOM 1013 N N . ALA A 1 138 ? 11.07 21.469 -4.316 1 65.62 138 ALA A N 1
ATOM 1014 C CA . ALA A 1 138 ? 10.969 21.625 -5.766 1 65.62 138 ALA A CA 1
ATOM 1015 C C . ALA A 1 138 ? 11.719 22.859 -6.242 1 65.62 138 ALA A C 1
ATOM 1017 O O . ALA A 1 138 ? 12.273 22.875 -7.344 1 65.62 138 ALA A O 1
ATOM 1018 N N . LYS A 1 139 ? 11.75 23.75 -5.402 1 70.81 139 LYS A N 1
ATOM 1019 C CA . LYS A 1 139 ? 12.398 25.016 -5.754 1 70.81 139 LYS A CA 1
ATOM 1020 C C . LYS A 1 139 ? 13.797 25.094 -5.152 1 70.81 139 LYS A C 1
ATOM 1022 O O . LYS A 1 139 ? 14.445 26.141 -5.219 1 70.81 139 LYS A O 1
ATOM 1027 N N . LYS A 1 140 ? 14.211 24 -4.488 1 72.88 140 LYS A N 1
ATOM 1028 C CA . LYS A 1 140 ? 15.531 23.875 -3.877 1 72.88 140 LYS A CA 1
ATOM 1029 C C . LYS A 1 140 ? 15.781 25 -2.873 1 72.88 140 LYS A C 1
ATOM 1031 O O . LYS A 1 140 ? 16.844 25.625 -2.881 1 72.88 140 LYS A O 1
ATOM 1036 N N . ILE A 1 141 ? 14.82 25.297 -2.17 1 78.38 141 ILE A N 1
ATOM 1037 C CA . ILE A 1 141 ? 14.914 26.359 -1.167 1 78.38 141 ILE A CA 1
ATOM 1038 C C . ILE A 1 141 ? 15.102 25.734 0.217 1 78.38 141 ILE A C 1
ATOM 1040 O O . ILE A 1 141 ? 14.344 24.844 0.606 1 78.38 141 ILE A O 1
ATOM 1044 N N . SER A 1 142 ? 16.078 26.141 0.845 1 83.44 142 SER A N 1
ATOM 1045 C CA . SER A 1 142 ? 16.297 25.781 2.24 1 83.44 142 SER A CA 1
ATOM 1046 C C . SER A 1 142 ? 15.992 26.938 3.176 1 83.44 142 SER A C 1
ATOM 1048 O O . SER A 1 142 ? 16.25 28.094 2.834 1 83.44 142 SER A O 1
ATOM 1050 N N . LEU A 1 143 ? 15.484 26.656 4.273 1 87.44 143 LEU A N 1
ATOM 1051 C CA . LEU A 1 143 ? 15.109 27.688 5.227 1 87.44 143 LEU A CA 1
ATOM 1052 C C . LEU A 1 143 ? 16.125 27.781 6.363 1 87.44 143 LEU A C 1
ATOM 1054 O O . LEU A 1 143 ? 16.656 26.75 6.809 1 87.44 143 LEU A O 1
ATOM 1058 N N . LYS A 1 144 ? 16.359 28.938 6.738 1 85.56 144 LYS A N 1
ATOM 1059 C CA . LYS A 1 144 ? 17.312 29.172 7.824 1 85.56 144 LYS A CA 1
ATOM 1060 C C . LYS A 1 144 ? 16.594 29.328 9.156 1 85.56 144 LYS A C 1
ATOM 1062 O O . LYS A 1 144 ? 15.359 29.312 9.211 1 85.56 144 LYS A O 1
ATOM 1067 N N . ASN A 1 145 ? 17.344 29.328 10.289 1 87.5 145 ASN A N 1
ATOM 1068 C CA . ASN A 1 145 ? 16.891 29.688 11.625 1 87.5 145 ASN A CA 1
ATOM 1069 C C . ASN A 1 145 ? 15.945 28.641 12.203 1 87.5 145 ASN A C 1
ATOM 1071 O O . ASN A 1 145 ? 14.984 28.984 12.898 1 87.5 145 ASN A O 1
ATOM 1075 N N . ASN A 1 146 ? 15.984 27.422 11.82 1 90.12 146 ASN A N 1
ATOM 1076 C CA . ASN A 1 146 ? 15.211 26.312 12.344 1 90.12 146 ASN A CA 1
ATOM 1077 C C . ASN A 1 146 ? 13.727 26.438 12.008 1 90.12 146 ASN A C 1
ATOM 1079 O O . ASN A 1 146 ? 12.867 25.953 12.742 1 90.12 146 ASN A O 1
ATOM 1083 N N . ILE A 1 147 ? 13.453 27.172 10.961 1 92.31 147 ILE A N 1
ATOM 1084 C CA . ILE A 1 147 ? 12.07 27.344 10.531 1 92.31 147 ILE A CA 1
ATOM 1085 C C . ILE A 1 147 ? 11.516 26.031 10 1 92.31 147 ILE A C 1
ATOM 1087 O O . ILE A 1 147 ? 10.375 25.656 10.305 1 92.31 147 ILE A O 1
ATOM 1091 N N . ALA A 1 148 ? 12.375 25.344 9.297 1 90 148 ALA A N 1
ATOM 1092 C CA . ALA A 1 148 ? 11.938 24.094 8.672 1 90 148 ALA A CA 1
ATOM 1093 C C . ALA A 1 148 ? 11.555 23.062 9.727 1 90 148 ALA A C 1
ATOM 1095 O O . ALA A 1 148 ? 10.445 22.531 9.711 1 90 148 ALA A O 1
ATOM 1096 N N . PRO A 1 149 ? 12.406 22.828 10.695 1 90.5 149 PRO A N 1
ATOM 1097 C CA . PRO A 1 149 ? 12.031 21.875 11.75 1 90.5 149 PRO A CA 1
ATOM 1098 C C . PRO A 1 149 ? 10.812 22.328 12.547 1 90.5 149 PRO A C 1
ATOM 1100 O O . PRO A 1 149 ? 10.008 21.5 12.969 1 90.5 149 PRO A O 1
ATOM 1103 N N . LEU A 1 150 ? 10.68 23.578 12.719 1 93.31 150 LEU A N 1
ATOM 1104 C CA . LEU A 1 150 ? 9.523 24.109 13.438 1 93.31 150 LEU A CA 1
ATOM 1105 C C . LEU A 1 150 ? 8.227 23.828 12.688 1 93.31 150 LEU A C 1
ATOM 1107 O O . LEU A 1 150 ? 7.25 23.359 13.281 1 93.31 150 LEU A O 1
ATOM 1111 N N . LEU A 1 151 ? 8.273 24.078 11.445 1 91.25 151 LEU A N 1
ATOM 1112 C CA . LEU A 1 151 ? 7.086 23.875 10.617 1 91.25 151 LEU A CA 1
ATOM 1113 C C . LEU A 1 151 ? 6.734 22.391 10.523 1 91.25 151 LEU A C 1
ATOM 1115 O O . LEU A 1 151 ? 5.555 22.031 10.508 1 91.25 151 LEU A O 1
ATOM 1119 N N . GLU A 1 152 ? 7.699 21.578 10.484 1 88.69 152 GLU A N 1
ATOM 1120 C CA . GLU A 1 152 ? 7.48 20.141 10.422 1 88.69 152 GLU A CA 1
ATOM 1121 C C . GLU A 1 152 ? 6.812 19.641 11.703 1 88.69 152 GLU A C 1
ATOM 1123 O O . GLU A 1 152 ? 5.852 18.859 11.641 1 88.69 152 GLU A O 1
ATOM 1128 N N . LEU A 1 153 ? 7.398 20.078 12.758 1 90.88 153 LEU A N 1
ATOM 1129 C CA . LEU A 1 153 ? 6.852 19.656 14.047 1 90.88 153 LEU A CA 1
ATOM 1130 C C . LEU A 1 153 ? 5.441 20.203 14.242 1 90.88 153 LEU A C 1
ATOM 1132 O O . LEU A 1 153 ? 4.555 19.484 14.711 1 90.88 153 LEU A O 1
ATOM 1136 N N . GLU A 1 154 ? 5.254 21.406 13.945 1 93.12 154 GLU A N 1
ATOM 1137 C CA . GLU A 1 154 ? 3.93 22 14.062 1 93.12 154 GLU A CA 1
ATOM 1138 C C . GLU A 1 154 ? 2.904 21.234 13.227 1 93.12 154 GLU A C 1
ATOM 1140 O O . GLU A 1 154 ? 1.83 20.891 13.719 1 93.12 154 GLU A O 1
ATOM 1145 N N . SER A 1 155 ? 3.232 20.984 12 1 89.69 155 SER A N 1
ATOM 1146 C CA . SER A 1 155 ? 2.301 20.359 11.07 1 89.69 155 SER A CA 1
ATOM 1147 C C . SER A 1 155 ? 1.895 18.969 11.539 1 89.69 155 SER A C 1
ATOM 1149 O O . SER A 1 155 ? 0.723 18.594 11.453 1 89.69 155 SER A O 1
ATOM 1151 N N . GLY A 1 156 ? 2.779 18.234 12.016 1 88.62 156 GLY A N 1
ATOM 1152 C CA . GLY A 1 156 ? 2.484 16.891 12.484 1 88.62 156 GLY A CA 1
ATOM 1153 C C . GLY A 1 156 ? 1.694 16.875 13.781 1 88.62 156 GLY A C 1
ATOM 1154 O O . GLY A 1 156 ? 0.95 15.922 14.039 1 88.62 156 GLY A O 1
ATOM 1155 N N . SER A 1 157 ? 1.798 17.906 14.516 1 91.81 157 SER A N 1
ATOM 1156 C CA . SER A 1 157 ? 1.199 17.922 15.844 1 91.81 157 SER A CA 1
ATOM 1157 C C . SER A 1 157 ? -0.082 18.75 15.867 1 91.81 157 SER A C 1
ATOM 1159 O O . SER A 1 157 ? -0.915 18.578 16.766 1 91.81 157 SER A O 1
ATOM 1161 N N . ASN A 1 158 ? -0.228 19.594 14.953 1 95.06 158 ASN A N 1
ATOM 1162 C CA . ASN A 1 158 ? -1.405 20.453 15 1 95.06 158 ASN A CA 1
ATOM 1163 C C . ASN A 1 158 ? -2.652 19.719 14.508 1 95.06 158 ASN A C 1
ATOM 1165 O O . ASN A 1 158 ? -3.771 20.078 14.891 1 95.06 158 ASN A O 1
ATOM 1169 N N . ASP A 1 159 ? -2.457 18.656 13.672 1 94.12 159 ASP A N 1
ATOM 1170 C CA . ASP A 1 159 ? -3.586 17.875 13.188 1 94.12 159 ASP A CA 1
ATOM 1171 C C . ASP A 1 159 ? -4.336 17.219 14.344 1 94.12 159 ASP A C 1
ATOM 1173 O O . ASP A 1 159 ? -5.559 17.359 14.453 1 94.12 159 ASP A O 1
ATOM 1177 N N . PRO A 1 160 ? -3.611 16.609 15.172 1 94 160 PRO A N 1
ATOM 1178 C CA . PRO A 1 160 ? -4.281 15.984 16.312 1 94 160 PRO A CA 1
ATOM 1179 C C . PRO A 1 160 ? -5.055 16.984 17.172 1 94 160 PRO A C 1
ATOM 1181 O O . PRO A 1 160 ? -6.133 16.672 17.672 1 94 160 PRO A O 1
ATOM 1184 N N . MET A 1 161 ? -4.531 18.125 17.328 1 94.69 161 MET A N 1
ATOM 1185 C CA . MET A 1 161 ? -5.207 19.156 18.109 1 94.69 161 MET A CA 1
ATOM 1186 C C . MET A 1 161 ? -6.48 19.625 17.422 1 94.69 161 MET A C 1
ATOM 1188 O O . MET A 1 161 ? -7.516 19.812 18.062 1 94.69 161 MET A O 1
ATOM 1192 N N . ALA A 1 162 ? -6.355 19.844 16.172 1 96.19 162 ALA A N 1
ATOM 1193 C CA . ALA A 1 162 ? -7.543 20.219 15.398 1 96.19 162 ALA A CA 1
ATOM 1194 C C . ALA A 1 162 ? -8.617 19.141 15.477 1 96.19 162 ALA A C 1
ATOM 1196 O O . ALA A 1 162 ? -9.805 19.453 15.594 1 96.19 162 ALA A O 1
ATOM 1197 N N . ILE A 1 163 ? -8.188 17.969 15.398 1 94.25 163 ILE A N 1
ATOM 1198 C CA . ILE A 1 163 ? -9.117 16.844 15.484 1 94.25 163 ILE A CA 1
ATOM 1199 C C . ILE A 1 163 ? -9.766 16.828 16.875 1 94.25 163 ILE A C 1
ATOM 1201 O O . ILE A 1 163 ? -10.984 16.656 16.984 1 94.25 163 ILE A O 1
ATOM 1205 N N . PHE A 1 164 ? -9 17.031 17.875 1 93.88 164 PHE A N 1
ATOM 1206 C CA . PHE A 1 164 ? -9.508 17.062 19.234 1 93.88 164 PHE A CA 1
ATOM 1207 C C . PHE A 1 164 ? -10.547 18.172 19.406 1 93.88 164 PHE A C 1
ATOM 1209 O O . PHE A 1 164 ? -11.641 17.922 19.938 1 93.88 164 PHE A O 1
ATOM 1216 N N . LEU A 1 165 ? -10.242 19.328 18.938 1 95 165 LEU A N 1
ATOM 1217 C CA . LEU A 1 165 ? -11.164 20.453 19.062 1 95 165 LEU A CA 1
ATOM 1218 C C . LEU A 1 165 ? -12.453 20.188 18.297 1 95 165 LEU A C 1
ATOM 1220 O O . LEU A 1 165 ? -13.547 20.422 18.812 1 95 165 LEU A O 1
ATOM 1224 N N . THR A 1 166 ? -12.266 19.703 17.094 1 95.69 166 THR A N 1
ATOM 1225 C CA . THR A 1 166 ? -13.414 19.453 16.219 1 95.69 166 THR A CA 1
ATOM 1226 C C . THR A 1 166 ? -14.352 18.422 16.844 1 95.69 166 THR A C 1
ATOM 1228 O O . THR A 1 166 ? -15.555 18.641 16.938 1 95.69 166 THR A O 1
ATOM 1231 N N . MET A 1 167 ? -13.781 17.391 17.281 1 91.5 167 MET A N 1
ATOM 1232 C CA . MET A 1 167 ? -14.594 16.312 17.844 1 91.5 167 MET A CA 1
ATOM 1233 C C . MET A 1 167 ? -15.25 16.766 19.156 1 91.5 167 MET A C 1
ATOM 1235 O O . MET A 1 167 ? -16.391 16.391 19.438 1 91.5 167 MET A O 1
ATOM 1239 N N . SER A 1 168 ? -14.562 17.5 19.906 1 92.31 168 SER A N 1
ATOM 1240 C CA . SER A 1 168 ? -15.102 18.016 21.156 1 92.31 168 SER A CA 1
ATOM 1241 C C . SER A 1 168 ? -16.281 18.938 20.922 1 92.31 168 SER A C 1
ATOM 1243 O O . SER A 1 168 ? -17.297 18.859 21.609 1 92.31 168 SER A O 1
ATOM 1245 N N . ILE A 1 169 ? -16.172 19.797 20 1 94.5 169 ILE A N 1
ATOM 1246 C CA . ILE A 1 169 ? -17.234 20.766 19.719 1 94.5 169 ILE A CA 1
ATOM 1247 C C . ILE A 1 169 ? -18.438 20.031 19.109 1 94.5 169 ILE A C 1
ATOM 1249 O O . ILE A 1 169 ? -19.594 20.359 19.406 1 94.5 169 ILE A O 1
ATOM 1253 N N . ILE A 1 170 ? -18.156 19.078 18.234 1 93.56 170 ILE A N 1
ATOM 1254 C CA . ILE A 1 170 ? -19.234 18.281 17.672 1 93.56 170 ILE A CA 1
ATOM 1255 C C . ILE A 1 170 ? -20.031 17.609 18.797 1 93.56 170 ILE A C 1
ATOM 1257 O O . ILE A 1 170 ? -21.25 17.578 18.766 1 93.56 170 ILE A O 1
ATOM 1261 N N . GLN A 1 171 ? -19.266 17.109 19.734 1 90.06 171 GLN A N 1
ATOM 1262 C CA . GLN A 1 171 ? -19.922 16.453 20.859 1 90.06 171 GLN A CA 1
ATOM 1263 C C . GLN A 1 171 ? -20.75 17.453 21.656 1 90.06 171 GLN A C 1
ATOM 1265 O O . GLN A 1 171 ? -21.844 17.109 22.141 1 90.06 171 GLN A O 1
ATOM 1270 N N . MET A 1 172 ? -20.312 18.625 21.812 1 91.5 172 MET A N 1
ATOM 1271 C CA . MET A 1 172 ? -21.047 19.672 22.516 1 91.5 172 MET A CA 1
ATOM 1272 C C . MET A 1 172 ? -22.344 20 21.797 1 91.5 172 MET A C 1
ATOM 1274 O O . MET A 1 172 ? -23.391 20.203 22.438 1 91.5 172 MET A O 1
ATOM 1278 N N . ILE A 1 173 ? -22.25 20.031 20.562 1 91.56 173 ILE A N 1
ATOM 1279 C CA . ILE A 1 173 ? -23.422 20.375 19.75 1 91.56 173 ILE A CA 1
ATOM 1280 C C . ILE A 1 173 ? -24.422 19.219 19.797 1 91.56 173 ILE A C 1
ATOM 1282 O O . ILE A 1 173 ? -25.625 19.438 20 1 91.56 173 ILE A O 1
ATOM 1286 N N . SER A 1 174 ? -23.938 18.031 19.609 1 88.94 174 SER A N 1
ATOM 1287 C CA . SER A 1 174 ? -24.797 16.859 19.5 1 88.94 174 SER A CA 1
ATOM 1288 C C . SER A 1 174 ? -25.453 16.547 20.844 1 88.94 174 SER A C 1
ATOM 1290 O O . SER A 1 174 ? -26.609 16.109 20.891 1 88.94 174 SER A O 1
ATOM 1292 N N . LEU A 1 175 ? -24.688 16.75 21.984 1 86.25 175 LEU A N 1
ATOM 1293 C CA . LEU A 1 175 ? -25.203 16.406 23.297 1 86.25 175 LEU A CA 1
ATOM 1294 C C . LEU A 1 175 ? -25.797 17.625 23.984 1 86.25 175 LEU A C 1
ATOM 1296 O O . LEU A 1 175 ? -26.406 17.5 25.062 1 86.25 175 LEU A O 1
ATOM 1300 N N . SER A 1 176 ? -25.688 18.703 23.438 1 85.69 176 SER A N 1
ATOM 1301 C CA . SER A 1 176 ? -26.188 19.953 24 1 85.69 176 SER A CA 1
ATOM 1302 C C . SER A 1 176 ? -25.672 20.188 25.406 1 85.69 176 SER A C 1
ATOM 1304 O O . SER A 1 176 ? -26.422 20.547 26.312 1 85.69 176 SER A O 1
ATOM 1306 N N . THR A 1 177 ? -24.516 19.719 25.656 1 84.75 177 THR A N 1
ATOM 1307 C CA . THR A 1 177 ? -23.844 19.922 26.922 1 84.75 177 THR A CA 1
ATOM 1308 C C . THR A 1 177 ? -22.453 20.547 26.719 1 84.75 177 THR A C 1
ATOM 1310 O O . THR A 1 177 ? -21.766 20.219 25.766 1 84.75 177 THR A O 1
ATOM 1313 N N . VAL A 1 178 ? -22.188 21.547 27.531 1 85.25 178 VAL A N 1
ATOM 1314 C CA . VAL A 1 178 ? -20.875 22.188 27.484 1 85.25 178 VAL A CA 1
ATOM 1315 C C . VAL A 1 178 ? -20.031 21.719 28.672 1 85.25 178 VAL A C 1
ATOM 1317 O O . VAL A 1 178 ? -20.391 21.938 29.828 1 85.25 178 VAL A O 1
ATOM 1320 N N . PRO A 1 179 ? -19.062 20.984 28.297 1 84.12 179 PRO A N 1
ATOM 1321 C CA . PRO A 1 179 ? -18.219 20.531 29.391 1 84.12 179 PRO A CA 1
ATOM 1322 C C . PRO A 1 179 ? -17.562 21.672 30.156 1 84.12 179 PRO A C 1
ATOM 1324 O O . PRO A 1 179 ? -17.359 22.75 29.594 1 84.12 179 PRO A O 1
ATOM 1327 N N . SER A 1 180 ? -17.266 21.406 31.344 1 87.44 180 SER A N 1
ATOM 1328 C CA . SER A 1 180 ? -16.516 22.375 32.156 1 87.44 180 SER A CA 1
ATOM 1329 C C . SER A 1 180 ? -15.094 22.531 31.641 1 87.44 180 SER A C 1
ATOM 1331 O O . SER A 1 180 ? -14.602 21.688 30.891 1 87.44 180 SER A O 1
ATOM 1333 N N . ALA A 1 181 ? -14.508 23.656 31.922 1 87.38 181 ALA A N 1
ATOM 1334 C CA . ALA A 1 181 ? -13.117 23.906 31.547 1 87.38 181 ALA A CA 1
ATOM 1335 C C . ALA A 1 181 ? -12.203 22.797 32.062 1 87.38 181 ALA A C 1
ATOM 1337 O O . ALA A 1 181 ? -11.258 22.391 31.391 1 87.38 181 ALA A O 1
ATOM 1338 N N . TYR A 1 182 ? -12.562 22.328 33.188 1 89.31 182 TYR A N 1
ATOM 1339 C CA . TYR A 1 182 ? -11.781 21.266 33.781 1 89.31 182 TYR A CA 1
ATOM 1340 C C . TYR A 1 182 ? -11.891 19.984 33 1 89.31 182 TYR A C 1
ATOM 1342 O O . TYR A 1 182 ? -10.898 19.281 32.75 1 89.31 182 TYR A O 1
ATOM 1350 N N . GLU A 1 183 ? -13.102 19.688 32.625 1 89.81 183 GLU A N 1
ATOM 1351 C CA . GLU A 1 183 ? -13.32 18.484 31.828 1 89.81 183 GLU A CA 1
ATOM 1352 C C . GLU A 1 183 ? -12.602 18.547 30.484 1 89.81 183 GLU A C 1
ATOM 1354 O O . GLU A 1 183 ? -12.047 17.562 30.016 1 89.81 183 GLU A O 1
ATOM 1359 N N . TRP A 1 184 ? -12.648 19.703 29.953 1 89.19 184 TRP A N 1
ATOM 1360 C CA . TRP A 1 184 ? -11.977 19.906 28.672 1 89.19 184 TRP A CA 1
ATOM 1361 C C . TRP A 1 184 ? -10.469 19.766 28.812 1 89.19 184 TRP A C 1
ATOM 1363 O O . TRP A 1 184 ? -9.828 19.078 28.016 1 89.19 184 TRP A O 1
ATOM 1373 N N . PHE A 1 185 ? -9.953 20.406 29.766 1 91 185 PHE A N 1
ATOM 1374 C CA . PHE A 1 185 ? -8.516 20.359 29.984 1 91 185 PHE A CA 1
ATOM 1375 C C . PHE A 1 185 ? -8.055 18.969 30.375 1 91 185 PHE A C 1
ATOM 1377 O O . PHE A 1 185 ? -6.996 18.516 29.938 1 91 185 PHE A O 1
ATOM 1384 N N . SER A 1 186 ? -8.805 18.312 31.188 1 92.56 186 SER A N 1
ATOM 1385 C CA . SER A 1 186 ? -8.484 16.938 31.578 1 92.56 186 SER A CA 1
ATOM 1386 C C . SER A 1 186 ? -8.492 16 30.375 1 92.56 186 SER A C 1
ATOM 1388 O O . SER A 1 186 ? -7.637 15.125 30.25 1 92.56 186 SER A O 1
ATOM 1390 N N . SER A 1 187 ? -9.477 16.25 29.5 1 92.25 187 SER A N 1
ATOM 1391 C CA . SER A 1 187 ? -9.57 15.43 28.297 1 92.25 187 SER A CA 1
ATOM 1392 C C . SER A 1 187 ? -8.391 15.688 27.375 1 92.25 187 SER A C 1
ATOM 1394 O O . SER A 1 187 ? -7.871 14.766 26.75 1 92.25 187 SER A O 1
ATOM 1396 N N . LEU A 1 188 ? -8 16.922 27.281 1 92.25 188 LEU A N 1
ATOM 1397 C CA . LEU A 1 188 ? -6.859 17.297 26.453 1 92.25 188 LEU A CA 1
ATOM 1398 C C . LEU A 1 188 ? -5.586 16.625 26.953 1 92.25 188 LEU A C 1
ATOM 1400 O O . LEU A 1 188 ? -4.836 16.031 26.172 1 92.25 188 LEU A O 1
ATOM 1404 N N . ILE A 1 189 ? -5.387 16.688 28.188 1 94 189 ILE A N 1
ATOM 1405 C CA . ILE A 1 189 ? -4.195 16.109 28.812 1 94 189 ILE A CA 1
ATOM 1406 C C . ILE A 1 189 ? -4.207 14.594 28.625 1 94 189 ILE A C 1
ATOM 1408 O O . ILE A 1 189 ? -3.17 13.984 28.359 1 94 189 ILE A O 1
ATOM 1412 N N . MET A 1 190 ? -5.305 14.07 28.828 1 94.5 190 MET A N 1
ATOM 1413 C CA . MET A 1 190 ? -5.422 12.625 28.688 1 94.5 190 MET A CA 1
ATOM 1414 C C . MET A 1 190 ? -5.156 12.188 27.25 1 94.5 190 MET A C 1
ATOM 1416 O O . MET A 1 190 ? -4.371 11.273 27 1 94.5 190 MET A O 1
ATOM 1420 N N . GLN A 1 191 ? -5.785 12.828 26.312 1 94.06 191 GLN A N 1
ATOM 1421 C CA . GLN A 1 191 ? -5.652 12.453 24.906 1 94.06 191 GLN A CA 1
ATOM 1422 C C . GLN A 1 191 ? -4.219 12.656 24.422 1 94.06 191 GLN A C 1
ATOM 1424 O O . GLN A 1 191 ? -3.656 11.773 23.766 1 94.06 191 GLN A O 1
ATOM 1429 N N . PHE A 1 192 ? -3.689 13.758 24.766 1 94.44 192 PHE A N 1
ATOM 1430 C CA . PHE A 1 192 ? -2.34 14.055 24.297 1 94.44 192 PHE A CA 1
ATOM 1431 C C . PHE A 1 192 ? -1.307 13.289 25.125 1 94.44 192 PHE A C 1
ATOM 1433 O O . PHE A 1 192 ? -0.314 12.805 24.578 1 94.44 192 PHE A O 1
ATOM 1440 N N . GLY A 1 193 ? -1.521 13.195 26.391 1 96 193 GLY A N 1
ATOM 1441 C CA . GLY A 1 193 ? -0.613 12.438 27.234 1 96 193 GLY A CA 1
ATOM 1442 C C . GLY A 1 193 ? -0.516 10.969 26.859 1 96 193 GLY A C 1
ATOM 1443 O O . GLY A 1 193 ? 0.583 10.438 26.688 1 96 193 GLY A O 1
ATOM 1444 N N . VAL A 1 194 ? -1.651 10.359 26.703 1 97 194 VAL A N 1
ATOM 1445 C CA . VAL A 1 194 ? -1.696 8.961 26.312 1 97 194 VAL A CA 1
ATOM 1446 C C . VAL A 1 194 ? -1.138 8.797 24.891 1 97 194 VAL A C 1
ATOM 1448 O O . VAL A 1 194 ? -0.411 7.844 24.609 1 97 194 VAL A O 1
ATOM 1451 N N . GLY A 1 195 ? -1.502 9.711 24 1 97 195 GLY A N 1
ATOM 1452 C CA . GLY A 1 195 ? -0.983 9.68 22.641 1 97 195 GLY A CA 1
ATOM 1453 C C . GLY A 1 195 ? 0.532 9.734 22.578 1 97 195 GLY A C 1
ATOM 1454 O O . GLY A 1 195 ? 1.158 8.93 21.891 1 97 195 GLY A O 1
ATOM 1455 N N . ILE A 1 196 ? 1.074 10.625 23.344 1 96.19 196 ILE A N 1
ATOM 1456 C CA . ILE A 1 196 ? 2.523 10.797 23.359 1 96.19 196 ILE A CA 1
ATOM 1457 C C . ILE A 1 196 ? 3.176 9.57 24 1 96.19 196 ILE A C 1
ATOM 1459 O O . ILE A 1 196 ? 4.16 9.047 23.469 1 96.19 196 ILE A O 1
ATOM 1463 N N . ALA A 1 197 ? 2.652 9.102 25.062 1 97.88 197 ALA A N 1
ATOM 1464 C CA . ALA A 1 197 ? 3.223 7.965 25.781 1 97.88 197 ALA A CA 1
ATOM 1465 C C . ALA A 1 197 ? 3.186 6.703 24.938 1 97.88 197 ALA A C 1
ATOM 1467 O O . ALA A 1 197 ? 4.195 6.008 24.797 1 97.88 197 ALA A O 1
ATOM 1468 N N . MET A 1 198 ? 2.068 6.441 24.359 1 98.19 198 MET A N 1
ATOM 1469 C CA . MET A 1 198 ? 1.931 5.246 23.531 1 98.19 198 MET A CA 1
ATOM 1470 C C . MET A 1 198 ? 2.758 5.371 22.25 1 98.19 198 MET A C 1
ATOM 1472 O O . MET A 1 198 ? 3.348 4.391 21.797 1 98.19 198 MET A O 1
ATOM 1476 N N . GLY A 1 199 ? 2.693 6.551 21.656 1 98.19 199 GLY A N 1
ATOM 1477 C CA . GLY A 1 199 ? 3.543 6.777 20.5 1 98.19 199 GLY A CA 1
ATOM 1478 C C . GLY A 1 199 ? 5.012 6.52 20.781 1 98.19 199 GLY A C 1
ATOM 1479 O O . GLY A 1 199 ? 5.703 5.902 19.953 1 98.19 199 GLY A O 1
ATOM 1480 N N . TYR A 1 200 ? 5.391 6.957 21.891 1 97.56 200 TYR A N 1
ATOM 1481 C CA . TYR A 1 200 ? 6.777 6.75 22.281 1 97.56 200 TYR A CA 1
ATOM 1482 C C . TYR A 1 200 ? 7.074 5.27 22.484 1 97.56 200 TYR A C 1
ATOM 1484 O O . TYR A 1 200 ? 8.07 4.754 21.969 1 97.56 200 TYR A O 1
ATOM 1492 N N . VAL A 1 201 ? 6.262 4.598 23.203 1 98.19 201 VAL A N 1
ATOM 1493 C CA . VAL A 1 201 ? 6.469 3.188 23.516 1 98.19 201 VAL A CA 1
ATOM 1494 C C . VAL A 1 201 ? 6.492 2.365 22.234 1 98.19 201 VAL A C 1
ATOM 1496 O O . VAL A 1 201 ? 7.414 1.581 22 1 98.19 201 VAL A O 1
ATOM 1499 N N . PHE A 1 202 ? 5.504 2.553 21.375 1 98.25 202 PHE A N 1
ATOM 1500 C CA . PHE A 1 202 ? 5.426 1.804 20.125 1 98.25 202 PHE A CA 1
ATOM 1501 C C . PHE A 1 202 ? 6.551 2.207 19.188 1 98.25 202 PHE A C 1
ATOM 1503 O O . PHE A 1 202 ? 7.004 1.4 18.375 1 98.25 202 PHE A O 1
ATOM 1510 N N . GLY A 1 203 ? 6.93 3.518 19.266 1 98 203 GLY A N 1
ATOM 1511 C CA . GLY A 1 203 ? 8.008 4.004 18.422 1 98 203 GLY A CA 1
ATOM 1512 C C . GLY A 1 203 ? 9.352 3.391 18.75 1 98 203 GLY A C 1
ATOM 1513 O O . GLY A 1 203 ? 10.133 3.068 17.859 1 98 203 GLY A O 1
ATOM 1514 N N . VAL A 1 204 ? 9.594 3.178 19.969 1 97 204 VAL A N 1
ATOM 1515 C CA . VAL A 1 204 ? 10.867 2.627 20.406 1 97 204 VAL A CA 1
ATOM 1516 C C . VAL A 1 204 ? 10.844 1.104 20.281 1 97 204 VAL A C 1
ATOM 1518 O O . VAL A 1 204 ? 11.875 0.483 20 1 97 204 VAL A O 1
ATOM 1521 N N . MET A 1 205 ? 9.75 0.521 20.359 1 97.56 205 MET A N 1
ATOM 1522 C CA . MET A 1 205 ? 9.617 -0.933 20.375 1 97.56 205 MET A CA 1
ATOM 1523 C C . MET A 1 205 ? 9.812 -1.508 18.984 1 97.56 205 MET A C 1
ATOM 1525 O O . MET A 1 205 ? 10.398 -2.58 18.812 1 97.56 205 MET A O 1
ATOM 1529 N N . LEU A 1 206 ? 9.336 -0.837 17.969 1 97 206 LEU A N 1
ATOM 1530 C CA . LEU A 1 206 ? 9.305 -1.418 16.625 1 97 206 LEU A CA 1
ATOM 1531 C C . LEU A 1 206 ? 10.711 -1.711 16.125 1 97 206 LEU A C 1
ATOM 1533 O O . LEU A 1 206 ? 10.984 -2.814 15.648 1 97 206 LEU A O 1
ATOM 1537 N N . PRO A 1 207 ? 11.633 -0.69 16.203 1 94.88 207 PRO A N 1
ATOM 1538 C CA . PRO A 1 207 ? 13 -0.991 15.781 1 94.88 207 PRO A CA 1
ATOM 1539 C C . PRO A 1 207 ? 13.602 -2.182 16.531 1 94.88 207 PRO A C 1
ATOM 1541 O O . PRO A 1 207 ? 14.297 -3.002 15.922 1 94.88 207 PRO A O 1
ATOM 1544 N N . ALA A 1 208 ? 13.359 -2.277 17.75 1 93.62 208 ALA A N 1
ATOM 1545 C CA . ALA A 1 208 ? 13.859 -3.396 18.547 1 93.62 208 ALA A CA 1
ATOM 1546 C C . ALA A 1 208 ? 13.266 -4.719 18.078 1 93.62 208 ALA A C 1
ATOM 1548 O O . ALA A 1 208 ? 13.969 -5.73 18 1 93.62 208 ALA A O 1
ATOM 1549 N N . ILE A 1 209 ? 12.023 -4.723 17.781 1 94.44 209 ILE A N 1
ATOM 1550 C CA . ILE A 1 209 ? 11.344 -5.914 17.281 1 94.44 209 ILE A CA 1
ATOM 1551 C C . ILE A 1 209 ? 11.93 -6.324 15.938 1 94.44 209 ILE A C 1
ATOM 1553 O O . ILE A 1 209 ? 12.219 -7.504 15.719 1 94.44 209 ILE A O 1
ATOM 1557 N N . PHE A 1 210 ? 12.086 -5.355 15.055 1 92 210 PHE A N 1
ATOM 1558 C CA . PHE A 1 210 ? 12.625 -5.625 13.734 1 92 210 PHE A CA 1
ATOM 1559 C C . PHE A 1 210 ? 14.031 -6.207 13.828 1 92 210 PHE A C 1
ATOM 1561 O O . PHE A 1 210 ? 14.383 -7.121 13.078 1 92 210 PHE A O 1
ATOM 1568 N N . ASN A 1 211 ? 14.82 -5.664 14.703 1 88.31 211 ASN A N 1
ATOM 1569 C CA . ASN A 1 211 ? 16.188 -6.141 14.859 1 88.31 211 ASN A CA 1
ATOM 1570 C C . ASN A 1 211 ? 16.234 -7.543 15.453 1 88.31 211 ASN A C 1
ATOM 1572 O O . ASN A 1 211 ? 17.172 -8.297 15.203 1 88.31 211 ASN A O 1
ATOM 1576 N N . ARG A 1 212 ? 15.242 -7.887 16.172 1 87.06 212 ARG A N 1
ATOM 1577 C CA . ARG A 1 212 ? 15.188 -9.203 16.781 1 87.06 212 ARG A CA 1
ATOM 1578 C C . ARG A 1 212 ? 14.523 -10.219 15.867 1 87.06 212 ARG A C 1
ATOM 1580 O O . ARG A 1 212 ? 14.93 -11.383 15.82 1 87.06 212 ARG A O 1
ATOM 1587 N N . LEU A 1 213 ? 13.422 -9.867 15.219 1 83.81 213 LEU A N 1
ATOM 1588 C CA . LEU A 1 213 ? 12.633 -10.773 14.391 1 83.81 213 LEU A CA 1
ATOM 1589 C C . LEU A 1 213 ? 13.422 -11.227 13.164 1 83.81 213 LEU A C 1
ATOM 1591 O O . LEU A 1 213 ? 13.328 -12.383 12.75 1 83.81 213 LEU A O 1
ATOM 1595 N N . ARG A 1 214 ? 14.266 -10.461 12.57 1 78.19 214 ARG A N 1
ATOM 1596 C CA . ARG A 1 214 ? 15.031 -10.781 11.367 1 78.19 214 ARG A CA 1
ATOM 1597 C C . ARG A 1 214 ? 14.188 -11.586 10.383 1 78.19 214 ARG A C 1
ATOM 1599 O O . ARG A 1 214 ? 14.5 -12.742 10.094 1 78.19 214 ARG A O 1
ATOM 1606 N N . LEU A 1 215 ? 13.234 -11.039 9.828 1 80.38 215 LEU A N 1
ATOM 1607 C CA . LEU A 1 215 ? 12.328 -11.695 8.898 1 80.38 215 LEU A CA 1
ATOM 1608 C C . LEU A 1 215 ? 13.047 -12.078 7.609 1 80.38 215 LEU A C 1
ATOM 1610 O O . LEU A 1 215 ? 14 -11.398 7.203 1 80.38 215 LEU A O 1
ATOM 1614 N N . LYS A 1 216 ? 12.664 -13.055 7.031 1 72.12 216 LYS A N 1
ATOM 1615 C CA . LYS A 1 216 ? 13.359 -13.625 5.883 1 72.12 216 LYS A CA 1
ATOM 1616 C C . LYS A 1 216 ? 13.164 -12.766 4.637 1 72.12 216 LYS A C 1
ATOM 1618 O O . LYS A 1 216 ? 14.031 -12.727 3.762 1 72.12 216 LYS A O 1
ATOM 1623 N N . SER A 1 217 ? 12.07 -12.172 4.59 1 78.62 217 SER A N 1
ATOM 1624 C CA . SER A 1 217 ? 11.773 -11.383 3.4 1 78.62 217 SER A CA 1
ATOM 1625 C C . SER A 1 217 ? 11.555 -9.914 3.754 1 78.62 217 SER A C 1
ATOM 1627 O O . SER A 1 217 ? 10.836 -9.594 4.703 1 78.62 217 SER A O 1
ATOM 1629 N N . TRP A 1 218 ? 12.109 -9.07 2.957 1 83 218 TRP A N 1
ATOM 1630 C CA . TRP A 1 218 ? 11.961 -7.633 3.148 1 83 218 TRP A CA 1
ATOM 1631 C C . TRP A 1 218 ? 10.492 -7.223 3.109 1 83 218 TRP A C 1
ATOM 1633 O O . TRP A 1 218 ? 10.07 -6.344 3.859 1 83 218 TRP A O 1
ATOM 1643 N N . GLY A 1 219 ? 9.781 -7.898 2.299 1 85.94 219 GLY A N 1
ATOM 1644 C CA . GLY A 1 219 ? 8.398 -7.52 2.064 1 85.94 219 GLY A CA 1
ATOM 1645 C C . GLY A 1 219 ? 7.523 -7.672 3.293 1 85.94 219 GLY A C 1
ATOM 1646 O O . GLY A 1 219 ? 6.445 -7.082 3.367 1 85.94 219 GLY A O 1
ATOM 1647 N N . LEU A 1 220 ? 7.98 -8.359 4.258 1 88.88 220 LEU A N 1
ATOM 1648 C CA . LEU A 1 220 ? 7.195 -8.586 5.465 1 88.88 220 LEU A CA 1
ATOM 1649 C C . LEU A 1 220 ? 7.355 -7.418 6.438 1 88.88 220 LEU A C 1
ATOM 1651 O O . LEU A 1 220 ? 6.484 -7.18 7.277 1 88.88 220 LEU A O 1
ATOM 1655 N N . TYR A 1 221 ? 8.477 -6.707 6.336 1 92.12 221 TYR A N 1
ATOM 1656 C CA . TYR A 1 221 ? 8.75 -5.598 7.246 1 92.12 221 TYR A CA 1
ATOM 1657 C C . TYR A 1 221 ? 7.758 -4.457 7.027 1 92.12 221 TYR A C 1
ATOM 1659 O O . TYR A 1 221 ? 7.145 -3.969 7.98 1 92.12 221 TYR A O 1
ATOM 1667 N N . PRO A 1 222 ? 7.57 -4.035 5.777 1 94.06 222 PRO A N 1
ATOM 1668 C CA . PRO A 1 222 ? 6.586 -2.975 5.555 1 94.06 222 PRO A CA 1
ATOM 1669 C C . PRO A 1 222 ? 5.176 -3.375 5.988 1 94.06 222 PRO A C 1
ATOM 1671 O O . PRO A 1 222 ? 4.434 -2.547 6.516 1 94.06 222 PRO A O 1
ATOM 1674 N N . VAL A 1 223 ? 4.844 -4.586 5.758 1 93.81 223 VAL A N 1
ATOM 1675 C CA . VAL A 1 223 ? 3.516 -5.055 6.137 1 93.81 223 VAL A CA 1
ATOM 1676 C C . VAL A 1 223 ? 3.371 -5.023 7.656 1 93.81 223 VAL A C 1
ATOM 1678 O O . VAL A 1 223 ? 2.342 -4.59 8.18 1 93.81 223 VAL A O 1
ATOM 1681 N N . PHE A 1 224 ? 4.379 -5.492 8.305 1 95.38 224 PHE A N 1
ATOM 1682 C CA . PHE A 1 224 ? 4.383 -5.457 9.766 1 95.38 224 PHE A CA 1
ATOM 1683 C C . PHE A 1 224 ? 4.27 -4.027 10.273 1 95.38 224 PHE A C 1
ATOM 1685 O O . PHE A 1 224 ? 3.516 -3.756 11.211 1 95.38 224 PHE A O 1
ATOM 1692 N N . SER A 1 225 ? 5.047 -3.193 9.703 1 97 225 SER A N 1
ATOM 1693 C CA . SER A 1 225 ? 5.039 -1.788 10.094 1 97 225 SER A CA 1
ATOM 1694 C C . SER A 1 225 ? 3.654 -1.173 9.922 1 97 225 SER A C 1
ATOM 1696 O O . SER A 1 225 ? 3.191 -0.421 10.781 1 97 225 SER A O 1
ATOM 1698 N N . MET A 1 226 ? 2.973 -1.43 8.82 1 97.06 226 MET A N 1
ATOM 1699 C CA . MET A 1 226 ? 1.618 -0.933 8.594 1 97.06 226 MET A CA 1
ATOM 1700 C C . MET A 1 226 ? 0.661 -1.452 9.664 1 97.06 226 MET A C 1
ATOM 1702 O O . MET A 1 226 ? -0.13 -0.688 10.219 1 97.06 226 MET A O 1
ATOM 1706 N N . ALA A 1 227 ? 0.767 -2.711 9.922 1 96.38 227 ALA A N 1
ATOM 1707 C CA . ALA A 1 227 ? -0.088 -3.316 10.938 1 96.38 227 ALA A CA 1
ATOM 1708 C C . ALA A 1 227 ? 0.205 -2.738 12.32 1 96.38 227 ALA A C 1
ATOM 1710 O O . ALA A 1 227 ? -0.708 -2.543 13.125 1 96.38 227 ALA A O 1
ATOM 1711 N N . TRP A 1 228 ? 1.446 -2.48 12.555 1 97.25 228 TRP A N 1
ATOM 1712 C CA . TRP A 1 228 ? 1.913 -1.955 13.836 1 97.25 228 TRP A CA 1
ATOM 1713 C C . TRP A 1 228 ? 1.285 -0.596 14.125 1 97.25 228 TRP A C 1
ATOM 1715 O O . TRP A 1 228 ? 0.822 -0.347 15.242 1 97.25 228 TRP A O 1
ATOM 1725 N N . ILE A 1 229 ? 1.221 0.231 13.148 1 97.12 229 ILE A N 1
ATOM 1726 C CA . ILE A 1 229 ? 0.718 1.58 13.391 1 97.12 229 ILE A CA 1
ATOM 1727 C C . ILE A 1 229 ? -0.807 1.56 13.445 1 97.12 229 ILE A C 1
ATOM 1729 O O . ILE A 1 229 ? -1.419 2.359 14.156 1 97.12 229 ILE A O 1
ATOM 1733 N N . LEU A 1 230 ? -1.418 0.676 12.711 1 97.12 230 LEU A N 1
ATOM 1734 C CA . LEU A 1 230 ? -2.863 0.525 12.836 1 97.12 230 LEU A CA 1
ATOM 1735 C C . LEU A 1 230 ? -3.24 0.024 14.227 1 97.12 230 LEU A C 1
ATOM 1737 O O . LEU A 1 230 ? -4.242 0.461 14.797 1 97.12 230 LEU A O 1
ATOM 1741 N N . LEU A 1 231 ? -2.441 -0.872 14.727 1 97.25 231 LEU A N 1
ATOM 1742 C CA . LEU A 1 231 ? -2.633 -1.351 16.094 1 97.25 231 LEU A CA 1
ATOM 1743 C C . LEU A 1 231 ? -2.49 -0.209 17.094 1 97.25 231 LEU A C 1
ATOM 1745 O O . LEU A 1 231 ? -3.318 -0.063 18 1 97.25 231 LEU A O 1
ATOM 1749 N N . LEU A 1 232 ? -1.462 0.537 16.922 1 98.19 232 LEU A N 1
ATOM 1750 C CA . LEU A 1 232 ? -1.204 1.673 17.812 1 98.19 232 LEU A CA 1
ATOM 1751 C C . LEU A 1 232 ? -2.369 2.656 17.781 1 98.19 232 LEU A C 1
ATOM 1753 O O . LEU A 1 232 ? -2.852 3.082 18.828 1 98.19 232 LEU A O 1
ATOM 1757 N N . TYR A 1 233 ? -2.791 3.018 16.594 1 97.44 233 TYR A N 1
ATOM 1758 C CA . TYR A 1 233 ? -3.887 3.969 16.438 1 97.44 233 TYR A CA 1
ATOM 1759 C C . TYR A 1 233 ? -5.129 3.492 17.188 1 97.44 233 TYR A C 1
ATOM 1761 O O . TYR A 1 233 ? -5.723 4.246 17.953 1 97.44 233 TYR A O 1
ATOM 1769 N N . THR A 1 234 ? -5.469 2.266 16.984 1 96.69 234 THR A N 1
ATOM 1770 C CA . THR A 1 234 ? -6.723 1.74 17.516 1 96.69 234 THR A CA 1
ATOM 1771 C C . THR A 1 234 ? -6.625 1.526 19.031 1 96.69 234 THR A C 1
ATOM 1773 O O . THR A 1 234 ? -7.57 1.818 19.766 1 96.69 234 THR A O 1
ATOM 1776 N N . LEU A 1 235 ? -5.535 1.018 19.5 1 96.94 235 LEU A N 1
ATOM 1777 C CA . LEU A 1 235 ? -5.352 0.819 20.922 1 96.94 235 LEU A CA 1
ATOM 1778 C C . LEU A 1 235 ? -5.363 2.152 21.672 1 96.94 235 LEU A C 1
ATOM 1780 O O . LEU A 1 235 ? -5.957 2.27 22.734 1 96.94 235 LEU A O 1
ATOM 1784 N N . CYS A 1 236 ? -4.648 3.094 21.094 1 97 236 CYS A N 1
ATOM 1785 C CA . CYS A 1 236 ? -4.609 4.422 21.688 1 97 236 CYS A CA 1
ATOM 1786 C C . CYS A 1 236 ? -6.008 5.031 21.75 1 97 236 CYS A C 1
ATOM 1788 O O . CYS A 1 236 ? -6.391 5.602 22.766 1 97 236 CYS A O 1
ATOM 1790 N N . PHE A 1 237 ? -6.719 4.898 20.719 1 93.38 237 PHE A N 1
ATOM 1791 C CA . PHE A 1 237 ? -8.086 5.41 20.656 1 93.38 237 PHE A CA 1
ATOM 1792 C C . PHE A 1 237 ? -8.961 4.75 21.719 1 93.38 237 PHE A C 1
ATOM 1794 O O . PHE A 1 237 ? -9.742 5.422 22.391 1 93.38 237 PHE A O 1
ATOM 1801 N N . LYS A 1 238 ? -8.828 3.486 21.906 1 94.12 238 LYS A N 1
ATOM 1802 C CA . LYS A 1 238 ? -9.68 2.723 22.812 1 94.12 238 LYS A CA 1
ATOM 1803 C C . LYS A 1 238 ? -9.414 3.105 24.266 1 94.12 238 LYS A C 1
ATOM 1805 O O . LYS A 1 238 ? -10.32 3.059 25.109 1 94.12 238 LYS A O 1
ATOM 1810 N N . ILE A 1 239 ? -8.219 3.494 24.594 1 95 239 ILE A N 1
ATOM 1811 C CA . ILE A 1 239 ? -7.914 3.822 25.984 1 95 239 ILE A CA 1
ATOM 1812 C C . ILE A 1 239 ? -8.094 5.32 26.203 1 95 239 ILE A C 1
ATOM 1814 O O . ILE A 1 239 ? -7.738 5.844 27.266 1 95 239 ILE A O 1
ATOM 1818 N N . GLY A 1 240 ? -8.516 6.008 25.188 1 92.94 240 GLY A N 1
ATOM 1819 C CA . GLY A 1 240 ? -8.906 7.398 25.344 1 92.94 240 GLY A CA 1
ATOM 1820 C C . GLY A 1 240 ? -7.836 8.367 24.875 1 92.94 240 GLY A C 1
ATOM 1821 O O . GLY A 1 240 ? -7.91 9.57 25.156 1 92.94 240 GLY A O 1
ATOM 1822 N N . GLY A 1 241 ? -6.867 7.922 24.203 1 95 241 GLY A N 1
ATOM 1823 C CA . GLY A 1 241 ? -5.816 8.773 23.672 1 95 241 GLY A CA 1
ATOM 1824 C C . GLY A 1 241 ? -6.062 9.203 22.25 1 95 241 GLY A C 1
ATOM 1825 O O . GLY A 1 241 ? -7.031 8.773 21.625 1 95 241 GLY A O 1
ATOM 1826 N N . ASN A 1 242 ? -5.211 10.148 21.828 1 95.62 242 ASN A N 1
ATOM 1827 C CA . ASN A 1 242 ? -5.25 10.578 20.438 1 95.62 242 ASN A CA 1
ATOM 1828 C C . ASN A 1 242 ? -4.402 9.68 19.547 1 95.62 242 ASN A C 1
ATOM 1830 O O . ASN A 1 242 ? -3.176 9.805 19.516 1 95.62 242 ASN A O 1
ATOM 1834 N N . GLY A 1 243 ? -5.098 8.891 18.766 1 96.06 243 GLY A N 1
ATOM 1835 C CA . GLY A 1 243 ? -4.41 7.922 17.938 1 96.06 243 GLY A CA 1
ATOM 1836 C C . GLY A 1 243 ? -3.553 8.562 16.859 1 96.06 243 GLY A C 1
ATOM 1837 O O . GLY A 1 243 ? -2.486 8.047 16.516 1 96.06 243 GLY A O 1
ATOM 1838 N N . TYR A 1 244 ? -3.977 9.695 16.297 1 95.69 244 TYR A N 1
ATOM 1839 C CA . TYR A 1 244 ? -3.232 10.383 15.25 1 95.69 244 TYR A CA 1
ATOM 1840 C C . TYR A 1 244 ? -1.907 10.914 15.789 1 95.69 244 TYR A C 1
ATOM 1842 O O . TYR A 1 244 ? -0.87 10.781 15.133 1 95.69 244 TYR A O 1
ATOM 1850 N N . LEU A 1 245 ? -1.991 11.477 16.922 1 95.62 245 LEU A N 1
ATOM 1851 C CA . LEU A 1 245 ? -0.773 11.961 17.562 1 95.62 245 LEU A CA 1
ATOM 1852 C C . LEU A 1 245 ? 0.178 10.812 17.875 1 95.62 245 LEU A C 1
ATOM 1854 O O . LEU A 1 245 ? 1.392 10.938 17.688 1 95.62 245 LEU A O 1
ATOM 1858 N N . ALA A 1 246 ? -0.355 9.742 18.344 1 97.81 246 ALA A N 1
ATOM 1859 C CA . ALA A 1 246 ? 0.449 8.57 18.688 1 97.81 246 ALA A CA 1
ATOM 1860 C C . ALA A 1 246 ? 1.222 8.062 17.469 1 97.81 246 ALA A C 1
ATOM 1862 O O . ALA A 1 246 ? 2.416 7.762 17.578 1 97.81 246 ALA A O 1
ATOM 1863 N N . VAL A 1 247 ? 0.558 7.977 16.391 1 97.62 247 VAL A N 1
ATOM 1864 C CA . VAL A 1 247 ? 1.168 7.445 15.18 1 97.62 247 VAL A CA 1
ATOM 1865 C C . VAL A 1 247 ? 2.283 8.375 14.711 1 97.62 247 VAL A C 1
ATOM 1867 O O . VAL A 1 247 ? 3.348 7.918 14.289 1 97.62 247 VAL A O 1
ATOM 1870 N N . TYR A 1 248 ? 2.109 9.648 14.758 1 95.75 248 TYR A N 1
ATOM 1871 C CA . TYR A 1 248 ? 3.125 10.625 14.375 1 95.75 248 TYR A CA 1
ATOM 1872 C C . TYR A 1 248 ? 4.352 10.508 15.273 1 95.75 248 TYR A C 1
ATOM 1874 O O . TYR A 1 248 ? 5.484 10.445 14.789 1 95.75 248 TYR A O 1
ATOM 1882 N N . ILE A 1 249 ? 4.09 10.469 16.531 1 96.62 249 ILE A N 1
ATOM 1883 C CA . ILE A 1 249 ? 5.164 10.367 17.516 1 96.62 249 ILE A CA 1
ATOM 1884 C C . ILE A 1 249 ? 5.926 9.055 17.312 1 96.62 249 ILE A C 1
ATOM 1886 O O . ILE A 1 249 ? 7.152 9.023 17.422 1 96.62 249 ILE A O 1
ATOM 1890 N N . ALA A 1 250 ? 5.207 8.023 17.109 1 98.06 250 ALA A N 1
ATOM 1891 C CA . ALA A 1 250 ? 5.859 6.742 16.844 1 98.06 250 ALA A CA 1
ATOM 1892 C C . ALA A 1 250 ? 6.805 6.844 15.656 1 98.06 250 ALA A C 1
ATOM 1894 O O . ALA A 1 250 ? 7.926 6.328 15.695 1 98.06 250 ALA A O 1
ATOM 1895 N N . GLY A 1 251 ? 6.305 7.469 14.586 1 97.56 251 GLY A N 1
ATOM 1896 C CA . GLY A 1 251 ? 7.152 7.656 13.422 1 97.56 251 GLY A CA 1
ATOM 1897 C C . GLY A 1 251 ? 8.461 8.359 13.742 1 97.56 251 GLY A C 1
ATOM 1898 O O . GLY A 1 251 ? 9.523 7.945 13.273 1 97.56 251 GLY A O 1
ATOM 1899 N N . ILE A 1 252 ? 8.438 9.359 14.539 1 95.75 252 ILE A N 1
ATOM 1900 C CA . ILE A 1 252 ? 9.609 10.148 14.906 1 95.75 252 ILE A CA 1
ATOM 1901 C C . ILE A 1 252 ? 10.625 9.266 15.625 1 95.75 252 ILE A C 1
ATOM 1903 O O . ILE A 1 252 ? 11.812 9.273 15.297 1 95.75 252 ILE A O 1
ATOM 1907 N N . PHE A 1 253 ? 10.148 8.508 16.531 1 96.62 253 PHE A N 1
ATOM 1908 C CA . PHE A 1 253 ? 11.07 7.75 17.375 1 96.62 253 PHE A CA 1
ATOM 1909 C C . PHE A 1 253 ? 11.539 6.488 16.656 1 96.62 253 PHE A C 1
ATOM 1911 O O . PHE A 1 253 ? 12.602 5.949 16.984 1 96.62 253 PHE A O 1
ATOM 1918 N N . ILE A 1 254 ? 10.766 5.98 15.773 1 97.12 254 ILE A N 1
ATOM 1919 C CA . ILE A 1 254 ? 11.242 4.891 14.93 1 97.12 254 ILE A CA 1
ATOM 1920 C C . ILE A 1 254 ? 12.414 5.371 14.078 1 97.12 254 ILE A C 1
ATOM 1922 O O . ILE A 1 254 ? 13.438 4.691 13.977 1 97.12 254 ILE A O 1
ATOM 1926 N N . ASN A 1 255 ? 12.234 6.496 13.492 1 94.19 255 ASN A N 1
ATOM 1927 C CA . ASN A 1 255 ? 13.289 7.051 12.648 1 94.19 255 ASN A CA 1
ATOM 1928 C C . ASN A 1 255 ? 14.547 7.363 13.453 1 94.19 255 ASN A C 1
ATOM 1930 O O . ASN A 1 255 ? 15.656 7.316 12.922 1 94.19 255 ASN A O 1
ATOM 1934 N N . LYS A 1 256 ? 14.383 7.699 14.672 1 93.75 256 LYS A N 1
ATOM 1935 C CA . LYS A 1 256 ? 15.508 8.07 15.531 1 93.75 256 LYS A CA 1
ATOM 1936 C C . LYS A 1 256 ? 16.469 6.906 15.711 1 93.75 256 LYS A C 1
ATOM 1938 O O . LYS A 1 256 ? 17.688 7.105 15.828 1 93.75 256 LYS A O 1
ATOM 1943 N N . LYS A 1 257 ? 15.992 5.734 15.625 1 92.25 257 LYS A N 1
ATOM 1944 C CA . LYS A 1 257 ? 16.812 4.543 15.844 1 92.25 257 LYS A CA 1
ATOM 1945 C C . LYS A 1 257 ? 17.219 3.912 14.516 1 92.25 257 LYS A C 1
ATOM 1947 O O . LYS A 1 257 ? 16.562 4.117 13.492 1 92.25 257 LYS A O 1
ATOM 1952 N N . GLU A 1 258 ? 18.344 3.238 14.594 1 88.19 258 GLU A N 1
ATOM 1953 C CA . GLU A 1 258 ? 18.766 2.457 13.438 1 88.19 258 GLU A CA 1
ATOM 1954 C C . GLU A 1 258 ? 18.25 1.025 13.516 1 88.19 258 GLU A C 1
ATOM 1956 O O . GLU A 1 258 ? 18.234 0.422 14.586 1 88.19 258 GLU A O 1
ATOM 1961 N N . PHE A 1 259 ? 17.734 0.583 12.383 1 87.25 259 PHE A N 1
ATOM 1962 C CA . PHE A 1 259 ? 17.25 -0.788 12.336 1 87.25 259 PHE A CA 1
ATOM 1963 C C . PHE A 1 259 ? 17.344 -1.351 10.922 1 87.25 259 PHE A C 1
ATOM 1965 O O . PHE A 1 259 ? 17.641 -0.617 9.977 1 87.25 259 PHE A O 1
ATOM 1972 N N . VAL A 1 260 ? 17.125 -2.627 10.82 1 84.75 260 VAL A N 1
ATOM 1973 C CA . VAL A 1 260 ? 17.281 -3.361 9.562 1 84.75 260 VAL A CA 1
ATOM 1974 C C . VAL A 1 260 ? 16.312 -2.807 8.516 1 84.75 260 VAL A C 1
ATOM 1976 O O . VAL A 1 260 ? 15.133 -2.584 8.805 1 84.75 260 VAL A O 1
ATOM 1979 N N . HIS A 1 261 ? 16.781 -2.479 7.285 1 85.56 261 HIS A N 1
ATOM 1980 C CA . HIS A 1 261 ? 16.031 -2.035 6.117 1 85.56 261 HIS A CA 1
ATOM 1981 C C . HIS A 1 261 ? 15.336 -0.702 6.383 1 85.56 261 HIS A C 1
ATOM 1983 O O . HIS A 1 261 ? 14.234 -0.458 5.883 1 85.56 261 HIS A O 1
ATOM 1989 N N . LYS A 1 262 ? 15.883 0.1 7.246 1 89.81 262 LYS A N 1
ATOM 1990 C CA . LYS A 1 262 ? 15.289 1.374 7.641 1 89.81 262 LYS A CA 1
ATOM 1991 C C . LYS A 1 262 ? 14.992 2.244 6.422 1 89.81 262 LYS A C 1
ATOM 1993 O O . LYS A 1 262 ? 13.867 2.727 6.254 1 89.81 262 LYS A O 1
ATOM 1998 N N . LYS A 1 263 ? 15.953 2.412 5.535 1 84.94 263 LYS A N 1
ATOM 1999 C CA . LYS A 1 263 ? 15.805 3.293 4.379 1 84.94 263 LYS A CA 1
ATOM 2000 C C . LYS A 1 263 ? 14.703 2.797 3.451 1 84.94 263 LYS A C 1
ATOM 2002 O O . LYS A 1 263 ? 13.875 3.584 2.98 1 84.94 263 LYS A O 1
ATOM 2007 N N . ASN A 1 264 ? 14.711 1.475 3.24 1 87.88 264 ASN A N 1
ATOM 2008 C CA . ASN A 1 264 ? 13.688 0.882 2.385 1 87.88 264 ASN A CA 1
ATOM 2009 C C . ASN A 1 264 ? 12.297 1.03 2.992 1 87.88 264 ASN A C 1
ATOM 2011 O O . ASN A 1 264 ? 11.328 1.264 2.271 1 87.88 264 ASN A O 1
ATOM 2015 N N . LEU A 1 265 ? 12.32 0.911 4.242 1 93.12 265 LEU A N 1
ATOM 2016 C CA . LEU A 1 265 ? 11.039 1.009 4.93 1 93.12 265 LEU A CA 1
ATOM 2017 C C . LEU A 1 265 ? 10.484 2.428 4.848 1 93.12 265 LEU A C 1
ATOM 2019 O O . LEU A 1 265 ? 9.289 2.619 4.605 1 93.12 265 LEU A O 1
ATOM 2023 N N . ILE A 1 266 ? 11.336 3.395 5.047 1 92.12 266 ILE A N 1
ATOM 2024 C CA . ILE A 1 266 ? 10.922 4.793 4.973 1 92.12 266 ILE A CA 1
ATOM 2025 C C . ILE A 1 266 ? 10.461 5.117 3.555 1 92.12 266 ILE A C 1
ATOM 2027 O O . ILE A 1 266 ? 9.43 5.77 3.367 1 92.12 266 ILE A O 1
ATOM 2031 N N . GLY A 1 267 ? 11.195 4.605 2.6 1 90.06 267 GLY A N 1
ATOM 2032 C CA . GLY A 1 267 ? 10.789 4.785 1.214 1 90.06 267 GLY A CA 1
ATOM 2033 C C . GLY A 1 267 ? 9.445 4.156 0.9 1 90.06 267 GLY A C 1
ATOM 2034 O O . GLY A 1 267 ? 8.648 4.73 0.157 1 90.06 267 GLY A O 1
ATOM 2035 N N . PHE A 1 268 ? 9.234 3.076 1.452 1 94.06 268 PHE A N 1
ATOM 2036 C CA . PHE A 1 268 ? 7.965 2.387 1.254 1 94.06 268 PHE A CA 1
ATOM 2037 C C . PHE A 1 268 ? 6.809 3.223 1.786 1 94.06 268 PHE A C 1
ATOM 2039 O O . PHE A 1 268 ? 5.801 3.404 1.1 1 94.06 268 PHE A O 1
ATOM 2046 N N . HIS A 1 269 ? 6.906 3.703 2.975 1 95 269 HIS A N 1
ATOM 2047 C CA . HIS A 1 269 ? 5.828 4.461 3.596 1 95 269 HIS A CA 1
ATOM 2048 C C . HIS A 1 269 ? 5.652 5.82 2.926 1 95 269 HIS A C 1
ATOM 2050 O O . HIS A 1 269 ? 4.555 6.387 2.939 1 95 269 HIS A O 1
ATOM 2056 N N . ASP A 1 270 ? 6.727 6.312 2.324 1 91.81 270 ASP A N 1
ATOM 2057 C CA . ASP A 1 270 ? 6.586 7.516 1.511 1 91.81 270 ASP A CA 1
ATOM 2058 C C . ASP A 1 270 ? 5.668 7.27 0.317 1 91.81 270 ASP A C 1
ATOM 2060 O O . ASP A 1 270 ? 4.812 8.102 0.003 1 91.81 270 ASP A O 1
ATOM 2064 N N . GLY A 1 271 ? 5.883 6.164 -0.299 1 91.62 271 GLY A N 1
ATOM 2065 C CA . GLY A 1 271 ? 5.004 5.781 -1.393 1 91.62 271 GLY A CA 1
ATOM 2066 C C . GLY A 1 271 ? 3.555 5.629 -0.969 1 91.62 271 GLY A C 1
ATOM 2067 O O . GLY A 1 271 ? 2.648 6.105 -1.657 1 91.62 271 GLY A O 1
ATOM 2068 N N . ILE A 1 272 ? 3.338 5.027 0.143 1 95 272 ILE A N 1
ATOM 2069 C CA . ILE A 1 272 ? 1.989 4.824 0.66 1 95 272 ILE A CA 1
ATOM 2070 C C . ILE A 1 272 ? 1.356 6.172 0.997 1 95 272 ILE A C 1
ATOM 2072 O O . ILE A 1 272 ? 0.166 6.387 0.753 1 95 272 ILE A O 1
ATOM 2076 N N . ALA A 1 273 ? 2.125 7.02 1.601 1 93.44 273 ALA A N 1
ATOM 2077 C CA . ALA A 1 273 ? 1.625 8.344 1.965 1 93.44 273 ALA A CA 1
ATOM 2078 C C . ALA A 1 273 ? 1.144 9.109 0.734 1 93.44 273 ALA A C 1
ATOM 2080 O O . ALA A 1 273 ? 0.078 9.727 0.758 1 93.44 273 ALA A O 1
ATOM 2081 N N . TRP A 1 274 ? 1.872 9.047 -0.316 1 89.81 274 TRP A N 1
ATOM 2082 C CA . TRP A 1 274 ? 1.486 9.719 -1.553 1 89.81 274 TRP A CA 1
ATOM 2083 C C . TRP A 1 274 ? 0.221 9.102 -2.137 1 89.81 274 TRP A C 1
ATOM 2085 O O . TRP A 1 274 ? -0.658 9.812 -2.627 1 89.81 274 TRP A O 1
ATOM 2095 N N . ALA A 1 275 ? 0.219 7.801 -2.066 1 93.06 275 ALA A N 1
ATOM 2096 C CA . ALA A 1 275 ? -0.984 7.117 -2.533 1 93.06 275 ALA A CA 1
ATOM 2097 C C . ALA A 1 275 ? -2.211 7.566 -1.745 1 93.06 275 ALA A C 1
ATOM 2099 O O . ALA A 1 275 ? -3.252 7.879 -2.328 1 93.06 275 ALA A O 1
ATOM 2100 N N . MET A 1 276 ? -2.025 7.605 -0.469 1 93.56 276 MET A N 1
ATOM 2101 C CA . MET A 1 276 ? -3.131 8 0.397 1 93.56 276 MET A CA 1
ATOM 2102 C C . MET A 1 276 ? -3.527 9.453 0.143 1 93.56 276 MET A C 1
ATOM 2104 O O . MET A 1 276 ? -4.715 9.789 0.148 1 93.56 276 MET A O 1
ATOM 2108 N N . GLN A 1 277 ? -2.58 10.266 -0.062 1 89.5 277 GLN A N 1
ATOM 2109 C CA . GLN A 1 277 ? -2.84 11.68 -0.325 1 89.5 277 GLN A CA 1
ATOM 2110 C C . GLN A 1 277 ? -3.65 11.859 -1.605 1 89.5 277 GLN A C 1
ATOM 2112 O O . GLN A 1 277 ? -4.621 12.617 -1.629 1 89.5 277 GLN A O 1
ATOM 2117 N N . ILE A 1 278 ? -3.281 11.211 -2.633 1 91.69 278 ILE A N 1
ATOM 2118 C CA . ILE A 1 278 ? -3.98 11.336 -3.906 1 91.69 278 ILE A CA 1
ATOM 2119 C C . ILE A 1 278 ? -5.398 10.781 -3.773 1 91.69 278 ILE A C 1
ATOM 2121 O O . ILE A 1 278 ? -6.363 11.414 -4.199 1 91.69 278 ILE A O 1
ATOM 2125 N N . VAL A 1 279 ? -5.484 9.68 -3.113 1 92.5 279 VAL A N 1
ATOM 2126 C CA . VAL A 1 279 ? -6.781 9.023 -2.975 1 92.5 279 VAL A CA 1
ATOM 2127 C C . VAL A 1 279 ? -7.727 9.906 -2.166 1 92.5 279 VAL A C 1
ATOM 2129 O O . VAL A 1 279 ? -8.898 10.07 -2.525 1 92.5 279 VAL A O 1
ATOM 2132 N N . VAL A 1 280 ? -7.223 10.438 -1.119 1 91.69 280 VAL A N 1
ATOM 2133 C CA . VAL A 1 280 ? -8.102 11.219 -0.258 1 91.69 280 VAL A CA 1
ATOM 2134 C C . VAL A 1 280 ? -8.508 12.508 -0.967 1 91.69 280 VAL A C 1
ATOM 2136 O O . VAL A 1 280 ? -9.68 12.906 -0.926 1 91.69 280 VAL A O 1
ATOM 2139 N N . PHE A 1 281 ? -7.637 13.164 -1.636 1 90.06 281 PHE A N 1
ATOM 2140 C CA . PHE A 1 281 ? -7.973 14.398 -2.332 1 90.06 281 PHE A CA 1
ATOM 2141 C C . PHE A 1 281 ? -8.922 14.125 -3.494 1 90.06 281 PHE A C 1
ATOM 2143 O O . PHE A 1 281 ? -9.812 14.93 -3.771 1 90.06 281 PHE A O 1
ATOM 2150 N N . LEU A 1 282 ? -8.68 13.031 -4.168 1 91 282 LEU A N 1
ATOM 2151 C CA . LEU A 1 282 ? -9.602 12.648 -5.234 1 91 282 LEU A CA 1
ATOM 2152 C C . LEU A 1 282 ? -10.992 12.375 -4.68 1 91 282 LEU A C 1
ATOM 2154 O O . LEU A 1 282 ? -11.992 12.812 -5.254 1 91 282 LEU A O 1
ATOM 2158 N N . THR A 1 283 ? -11.047 11.648 -3.602 1 90.94 283 THR A N 1
ATOM 2159 C CA . THR A 1 283 ? -12.32 11.289 -2.982 1 90.94 283 THR A CA 1
ATOM 2160 C C . THR A 1 283 ? -13.062 12.539 -2.518 1 90.94 283 THR A C 1
ATOM 2162 O O . THR A 1 283 ? -14.266 12.664 -2.732 1 90.94 283 THR A O 1
ATOM 2165 N N . LEU A 1 284 ? -12.32 13.383 -1.899 1 88.5 284 LEU A N 1
ATOM 2166 C CA . LEU A 1 284 ? -12.93 14.609 -1.41 1 88.5 284 LEU A CA 1
ATOM 2167 C C . LEU A 1 284 ? -13.352 15.508 -2.57 1 88.5 284 LEU A C 1
ATOM 2169 O O . LEU A 1 284 ? -14.367 16.203 -2.484 1 88.5 284 LEU A O 1
ATOM 2173 N N . GLY A 1 285 ? -12.57 15.5 -3.607 1 88.25 285 GLY A N 1
ATOM 2174 C CA . GLY A 1 285 ? -12.961 16.219 -4.809 1 88.25 285 GLY A CA 1
ATOM 2175 C C . GLY A 1 285 ? -14.242 15.695 -5.434 1 88.25 285 GLY A C 1
ATOM 2176 O O . GLY A 1 285 ? -15.062 16.469 -5.934 1 88.25 285 GLY A O 1
ATOM 2177 N N . LEU A 1 286 ? -14.383 14.422 -5.367 1 87.38 286 LEU A N 1
ATOM 2178 C CA . LEU A 1 286 ? -15.594 13.789 -5.887 1 87.38 286 LEU A CA 1
ATOM 2179 C C . LEU A 1 286 ? -16.812 14.172 -5.043 1 87.38 286 LEU A C 1
ATOM 2181 O O . LEU A 1 286 ? -17.938 14.195 -5.547 1 87.38 286 LEU A O 1
ATOM 2185 N N . LEU A 1 287 ? -16.578 14.445 -3.83 1 85.19 287 LEU A N 1
ATOM 2186 C CA . LEU A 1 287 ? -17.656 14.695 -2.879 1 85.19 287 LEU A CA 1
ATOM 2187 C C . LEU A 1 287 ? -18.203 16.109 -3.039 1 85.19 287 LEU A C 1
ATOM 2189 O O . LEU A 1 287 ? -19.359 16.375 -2.709 1 85.19 287 LEU A O 1
ATOM 2193 N N . VAL A 1 288 ? -17.406 16.984 -3.59 1 84.38 288 VAL A N 1
ATOM 2194 C CA . VAL A 1 288 ? -17.781 18.406 -3.662 1 84.38 288 VAL A CA 1
ATOM 2195 C C . VAL A 1 288 ? -18.641 18.641 -4.898 1 84.38 288 VAL A C 1
ATOM 2197 O O . VAL A 1 288 ? -18.406 18.047 -5.953 1 84.38 288 VAL A O 1
ATOM 2200 N N . PHE A 1 289 ? -19.594 19.469 -4.688 1 81.31 289 PHE A N 1
ATOM 2201 C CA . PHE A 1 289 ? -20.438 19.938 -5.793 1 81.31 289 PHE A CA 1
ATOM 2202 C C . PHE A 1 289 ? -20.078 21.359 -6.18 1 81.31 289 PHE A C 1
ATOM 2204 O O . PHE A 1 289 ? -20.547 22.312 -5.562 1 81.31 289 PHE A O 1
ATOM 2211 N N . PRO A 1 290 ? -19.328 21.438 -7.262 1 82.62 290 PRO A N 1
ATOM 2212 C CA . PRO A 1 290 ? -18.859 22.781 -7.66 1 82.62 290 PRO A CA 1
ATOM 2213 C C . PRO A 1 290 ? -20.016 23.75 -7.914 1 82.62 290 PRO A C 1
ATOM 2215 O O . PRO A 1 290 ? -19.859 24.953 -7.73 1 82.62 290 PRO A O 1
ATOM 2218 N N . SER A 1 291 ? -21.156 23.281 -8.25 1 83.69 291 SER A N 1
ATOM 2219 C CA . SER A 1 291 ? -22.312 24.125 -8.531 1 83.69 291 SER A CA 1
ATOM 2220 C C . SER A 1 291 ? -22.797 24.844 -7.277 1 83.69 291 SER A C 1
ATOM 2222 O O . SER A 1 291 ? -23.438 25.875 -7.363 1 83.69 291 SER A O 1
ATOM 2224 N N . GLN A 1 292 ? -22.469 24.391 -6.125 1 81.94 292 GLN A N 1
ATOM 2225 C CA . GLN A 1 292 ? -22.922 24.953 -4.859 1 81.94 292 GLN A CA 1
ATOM 2226 C C . GLN A 1 292 ? -21.891 25.938 -4.301 1 81.94 292 GLN A C 1
ATOM 2228 O O . GLN A 1 292 ? -22.188 26.688 -3.367 1 81.94 292 GLN A O 1
ATOM 2233 N N . LEU A 1 293 ? -20.797 26.047 -4.918 1 83.56 293 LEU A N 1
ATOM 2234 C CA . LEU A 1 293 ? -19.672 26.781 -4.359 1 83.56 293 LEU A CA 1
ATOM 2235 C C . LEU A 1 293 ? -19.828 28.281 -4.609 1 83.56 293 LEU A C 1
ATOM 2237 O O . LEU A 1 293 ? -19.5 29.094 -3.746 1 83.56 293 LEU A O 1
ATOM 2241 N N . PRO A 1 294 ? -20.453 28.625 -5.715 1 85.5 294 PRO A N 1
ATOM 2242 C CA . PRO A 1 294 ? -20.531 30.062 -5.984 1 85.5 294 PRO A CA 1
ATOM 2243 C C . PRO A 1 294 ? -21.375 30.812 -4.953 1 85.5 294 PRO A C 1
ATOM 2245 O O . PRO A 1 294 ? -21.062 31.953 -4.621 1 85.5 294 PRO A O 1
ATOM 2248 N N . SER A 1 295 ? -22.391 30.25 -4.379 1 86.5 295 SER A N 1
ATOM 2249 C CA . SER A 1 295 ? -23.266 30.906 -3.414 1 86.5 295 SER A CA 1
ATOM 2250 C C . SER A 1 295 ? -22.531 31.234 -2.125 1 86.5 295 SER A C 1
ATOM 2252 O O . SER A 1 295 ? -22.891 32.188 -1.421 1 86.5 295 SER A O 1
ATOM 2254 N N . ILE A 1 296 ? -21.453 30.547 -1.826 1 89.88 296 ILE A N 1
ATOM 2255 C CA . ILE A 1 296 ? -20.766 30.75 -0.563 1 89.88 296 ILE A CA 1
ATOM 2256 C C . ILE A 1 296 ? -19.344 31.266 -0.833 1 89.88 296 ILE A C 1
ATOM 2258 O O . ILE A 1 296 ? -18.578 31.516 0.101 1 89.88 296 ILE A O 1
ATOM 2262 N N . ALA A 1 297 ? -18.969 31.516 -2.051 1 92 297 ALA A N 1
ATOM 2263 C CA . ALA A 1 297 ? -17.609 31.812 -2.479 1 92 297 ALA A CA 1
ATOM 2264 C C . ALA A 1 297 ? -17.109 33.094 -1.834 1 92 297 ALA A C 1
ATOM 2266 O O . ALA A 1 297 ? -15.961 33.188 -1.371 1 92 297 ALA A O 1
ATOM 2267 N N . LEU A 1 298 ? -17.969 34.031 -1.827 1 93.56 298 LEU A N 1
ATOM 2268 C CA . LEU A 1 298 ? -17.547 35.312 -1.288 1 93.56 298 LEU A CA 1
ATOM 2269 C C . LEU A 1 298 ? -17.281 35.219 0.211 1 93.56 298 LEU A C 1
ATOM 2271 O O . LEU A 1 298 ? -16.297 35.781 0.708 1 93.56 298 LEU A O 1
ATOM 2275 N N . MET A 1 299 ? -18.203 34.594 0.896 1 94.75 299 MET A N 1
ATOM 2276 C CA . MET A 1 299 ? -18.031 34.438 2.336 1 94.75 299 MET A CA 1
ATOM 2277 C C . MET A 1 299 ? -16.781 33.625 2.645 1 94.75 299 MET A C 1
ATOM 2279 O O . MET A 1 299 ? -16.031 33.969 3.553 1 94.75 299 MET A O 1
ATOM 2283 N N . ALA A 1 300 ? -16.594 32.594 1.917 1 95.19 300 ALA A N 1
ATOM 2284 C CA . ALA A 1 300 ? -15.422 31.75 2.105 1 95.19 300 ALA A CA 1
ATOM 2285 C C . ALA A 1 300 ? -14.133 32.5 1.809 1 95.19 300 ALA A C 1
ATOM 2287 O O . ALA A 1 300 ? -13.117 32.312 2.475 1 95.19 300 ALA A O 1
ATOM 2288 N N . PHE A 1 301 ? -14.172 33.312 0.833 1 96.12 301 PHE A N 1
ATOM 2289 C CA . PHE A 1 301 ? -13.023 34.125 0.452 1 96.12 301 PHE A CA 1
ATOM 2290 C C . PHE A 1 301 ? -12.633 35.094 1.575 1 96.12 301 PHE A C 1
ATOM 2292 O O . PHE A 1 301 ? -11.453 35.188 1.92 1 96.12 301 PHE A O 1
ATOM 2299 N N . VAL A 1 302 ? -13.586 35.719 2.127 1 97.12 302 VAL A N 1
ATOM 2300 C CA . VAL A 1 302 ? -13.336 36.656 3.223 1 97.12 302 VAL A CA 1
ATOM 2301 C C . VAL A 1 302 ? -12.766 35.906 4.422 1 97.12 302 VAL A C 1
ATOM 2303 O O . VAL A 1 302 ? -11.812 36.375 5.062 1 97.12 302 VAL A O 1
ATOM 2306 N N . LEU A 1 303 ? -13.367 34.812 4.691 1 97.5 303 LEU A N 1
ATOM 2307 C CA . LEU A 1 303 ? -12.891 34 5.805 1 97.5 303 LEU A CA 1
ATOM 2308 C C . LEU A 1 303 ? -11.469 33.531 5.562 1 97.5 303 LEU A C 1
ATOM 2310 O O . LEU A 1 303 ? -10.664 33.469 6.492 1 97.5 303 LEU A O 1
ATOM 2314 N N . ALA A 1 304 ? -11.164 33.156 4.324 1 96.94 304 ALA A N 1
ATOM 2315 C CA . ALA A 1 304 ? -9.82 32.719 3.979 1 96.94 304 ALA A CA 1
ATOM 2316 C C . ALA A 1 304 ? -8.805 33.844 4.18 1 96.94 304 ALA A C 1
ATOM 2318 O O . ALA A 1 304 ? -7.711 33.625 4.695 1 96.94 304 ALA A O 1
ATOM 2319 N N . LEU A 1 305 ? -9.172 35 3.785 1 96.81 305 LEU A N 1
ATOM 2320 C CA . LEU A 1 305 ? -8.297 36.156 3.969 1 96.81 305 LEU A CA 1
ATOM 2321 C C . LEU A 1 305 ? -8.102 36.438 5.449 1 96.81 305 LEU A C 1
ATOM 2323 O O . LEU A 1 305 ? -6.984 36.75 5.879 1 96.81 305 LEU A O 1
ATOM 2327 N N . TRP A 1 306 ? -9.203 36.375 6.172 1 97.38 306 TRP A N 1
ATOM 2328 C CA . TRP A 1 306 ? -9.117 36.594 7.613 1 97.38 306 TRP A CA 1
ATOM 2329 C C . TRP A 1 306 ? -8.195 35.562 8.258 1 97.38 306 TRP A C 1
ATOM 2331 O O . TRP A 1 306 ? -7.41 35.875 9.148 1 97.38 306 TRP A O 1
ATOM 2341 N N . LEU A 1 307 ? -8.305 34.375 7.824 1 97.19 307 LEU A N 1
ATOM 2342 C CA . LEU A 1 307 ? -7.465 33.312 8.328 1 97.19 307 LEU A CA 1
ATOM 2343 C C . LEU A 1 307 ? -5.992 33.562 8.047 1 97.19 307 LEU A C 1
ATOM 2345 O O . LEU A 1 307 ? -5.152 33.438 8.938 1 97.19 307 LEU A O 1
ATOM 2349 N N . MET A 1 308 ? -5.645 34.031 6.852 1 96.06 308 MET A N 1
ATOM 2350 C CA . MET A 1 308 ? -4.266 34.156 6.383 1 96.06 308 MET A CA 1
ATOM 2351 C C . MET A 1 308 ? -3.609 35.406 6.98 1 96.06 308 MET A C 1
ATOM 2353 O O . MET A 1 308 ? -2.43 35.375 7.34 1 96.06 308 MET A O 1
ATOM 2357 N N . PHE A 1 309 ? -4.398 36.469 7.184 1 96.56 309 PHE A N 1
ATOM 2358 C CA . PHE A 1 309 ? -3.768 37.719 7.504 1 96.56 309 PHE A CA 1
ATOM 2359 C C . PHE A 1 309 ? -3.98 38.094 8.969 1 96.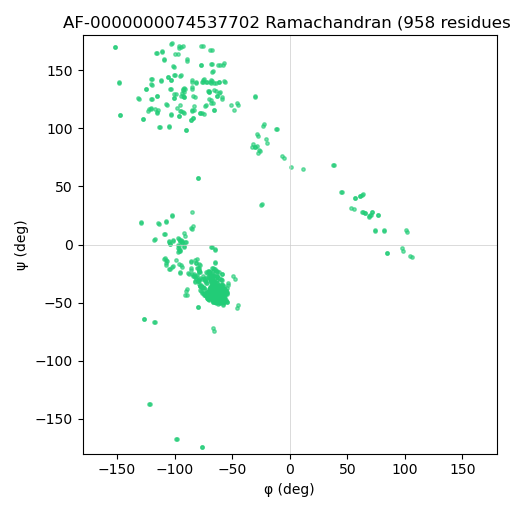56 309 PHE A C 1
ATOM 2361 O O . PHE A 1 309 ? -3.266 38.938 9.516 1 96.56 309 PHE A O 1
ATOM 2368 N N . ILE A 1 310 ? -4.922 37.438 9.57 1 97.19 310 ILE A N 1
ATOM 2369 C CA . ILE A 1 310 ? -5.215 37.844 10.938 1 97.19 310 ILE A CA 1
ATOM 2370 C C . ILE A 1 310 ? -5.152 36.656 11.867 1 97.19 310 ILE A C 1
ATOM 2372 O O . ILE A 1 310 ? -4.324 36.594 12.781 1 97.19 310 ILE A O 1
ATOM 2376 N N . ALA A 1 311 ? -6.039 35.688 11.664 1 97.44 311 ALA A N 1
ATOM 2377 C CA . ALA A 1 311 ? -6.188 34.594 12.594 1 97.44 311 ALA A CA 1
ATOM 2378 C C . ALA A 1 311 ? -4.875 33.844 12.773 1 97.44 311 ALA A C 1
ATOM 2380 O O . ALA A 1 311 ? -4.414 33.625 13.898 1 97.44 311 ALA A O 1
ATOM 2381 N N . ARG A 1 312 ? -4.23 33.406 11.633 1 96.44 312 ARG A N 1
ATOM 2382 C CA . ARG A 1 312 ? -2.992 32.625 11.695 1 96.44 312 ARG A CA 1
ATOM 2383 C C . ARG A 1 312 ? -1.86 33.469 12.289 1 96.44 312 ARG A C 1
ATOM 2385 O O . ARG A 1 312 ? -1.163 33 13.203 1 96.44 312 ARG A O 1
ATOM 2392 N N . PRO A 1 313 ? -1.647 34.688 11.844 1 97 313 PRO A N 1
ATOM 2393 C CA . PRO A 1 313 ? -0.593 35.5 12.453 1 97 313 PRO A CA 1
ATOM 2394 C C . PRO A 1 313 ? -0.808 35.719 13.945 1 97 313 PRO A C 1
ATOM 2396 O O . PRO A 1 313 ? 0.157 35.75 14.719 1 97 313 PRO A O 1
ATOM 2399 N N . LEU A 1 314 ? -2.01 35.875 14.336 1 96.69 314 LEU A N 1
ATOM 2400 C CA . LEU A 1 314 ? -2.287 36.031 15.758 1 96.69 314 LEU A CA 1
ATOM 2401 C C . LEU A 1 314 ? -1.826 34.812 16.547 1 96.69 314 LEU A C 1
ATOM 2403 O O . LEU A 1 314 ? -1.229 34.938 17.609 1 96.69 314 LEU A O 1
ATOM 2407 N N . GLY A 1 315 ? -2.168 33.688 16.031 1 96.06 315 GLY A N 1
ATOM 2408 C CA . GLY A 1 315 ? -1.734 32.469 16.672 1 96.06 315 GLY A CA 1
ATOM 2409 C C . GLY A 1 315 ? -0.227 32.281 16.688 1 96.06 315 GLY A C 1
ATOM 2410 O O . GLY A 1 315 ? 0.346 31.875 17.703 1 96.06 315 GLY A O 1
ATOM 2411 N N . VAL A 1 316 ? 0.441 32.594 15.586 1 96.88 316 VAL A N 1
ATOM 2412 C CA . VAL A 1 316 ? 1.884 32.438 15.453 1 96.88 316 VAL A CA 1
ATOM 2413 C C . VAL A 1 316 ? 2.609 33.406 16.359 1 96.88 316 VAL A C 1
ATOM 2415 O O . VAL A 1 316 ? 3.502 33.031 17.125 1 96.88 316 VAL A O 1
ATOM 2418 N N . PHE A 1 317 ? 2.211 34.688 16.375 1 96.94 317 PHE A N 1
ATOM 2419 C CA . PHE A 1 317 ? 2.879 35.688 17.156 1 96.94 317 PHE A CA 1
ATOM 2420 C C . PHE A 1 317 ? 2.672 35.469 18.656 1 96.94 317 PHE A C 1
ATOM 2422 O O . PHE A 1 317 ? 3.586 35.656 19.453 1 96.94 317 PHE A O 1
ATOM 2429 N N . ALA A 1 318 ? 1.53 35.031 19 1 96.38 318 ALA A N 1
ATOM 2430 C CA . ALA A 1 318 ? 1.252 34.75 20.406 1 96.38 318 ALA A CA 1
ATOM 2431 C C . ALA A 1 318 ? 2.047 33.531 20.891 1 96.38 318 ALA A C 1
ATOM 2433 O O . ALA A 1 318 ? 2.561 33.531 22 1 96.38 318 ALA A O 1
ATOM 2434 N N . SER A 1 319 ? 2.117 32.531 20.062 1 95.5 319 SER A N 1
ATOM 2435 C CA . SER A 1 319 ? 2.775 31.281 20.438 1 95.5 319 SER A CA 1
ATOM 2436 C C . SER A 1 319 ? 4.293 31.438 20.469 1 95.5 319 SER A C 1
ATOM 2438 O O . SER A 1 319 ? 4.984 30.75 21.219 1 95.5 319 SER A O 1
ATOM 2440 N N . LEU A 1 320 ? 4.781 32.344 19.609 1 94.56 320 LEU A N 1
ATOM 2441 C CA . LEU A 1 320 ? 6.227 32.5 19.5 1 94.56 320 LEU A CA 1
ATOM 2442 C C . LEU A 1 320 ? 6.68 33.812 20.141 1 94.56 320 LEU A C 1
ATOM 2444 O O . LEU A 1 320 ? 7.777 34.312 19.859 1 94.56 320 LEU A O 1
ATOM 2448 N N . LEU A 1 321 ? 5.875 34.344 20.984 1 92 321 LEU A N 1
ATOM 2449 C CA . LEU A 1 321 ? 6.137 35.625 21.609 1 92 321 LEU A CA 1
ATOM 2450 C C . LEU A 1 321 ? 7.453 35.625 22.375 1 92 321 LEU A C 1
ATOM 2452 O O . LEU A 1 321 ? 8.219 36.594 22.344 1 92 321 LEU A O 1
ATOM 2456 N N . PHE A 1 322 ? 7.824 34.594 23.078 1 89.19 322 PHE A N 1
ATOM 2457 C CA . PHE A 1 322 ? 9.023 34.5 23.906 1 89.19 322 PHE A CA 1
ATOM 2458 C C . PHE A 1 322 ? 10.109 33.688 23.203 1 89.19 322 PHE A C 1
ATOM 2460 O O . PHE A 1 322 ? 11.023 33.188 23.859 1 89.19 322 PHE A O 1
ATOM 2467 N N . SER A 1 323 ? 10.016 33.688 21.953 1 89.81 323 SER A N 1
ATOM 2468 C CA . SER A 1 323 ? 11.023 32.938 21.203 1 89.81 323 SER A CA 1
ATOM 2469 C C . SER A 1 323 ? 12.055 33.875 20.578 1 89.81 323 SER A C 1
ATOM 2471 O O . SER A 1 323 ? 11.898 35.094 20.609 1 89.81 323 SER A O 1
ATOM 2473 N N . LYS A 1 324 ? 13.125 33.281 19.984 1 89.31 324 LYS A N 1
ATOM 2474 C CA . LYS A 1 324 ? 14.234 34 19.391 1 89.31 324 LYS A CA 1
ATOM 2475 C C . LYS A 1 324 ? 13.977 34.281 17.906 1 89.31 324 LYS A C 1
ATOM 2477 O O . LYS A 1 324 ? 14.828 34.844 17.219 1 89.31 324 LYS A O 1
ATOM 2482 N N . PHE A 1 325 ? 12.789 33.969 17.516 1 93.31 325 PHE A N 1
ATOM 2483 C CA . PHE A 1 325 ? 12.492 34.188 16.094 1 93.31 325 PHE A CA 1
ATOM 2484 C C . PHE A 1 325 ? 12.297 35.688 15.812 1 93.31 325 PHE A C 1
ATOM 2486 O O . PHE A 1 325 ? 11.68 36.406 16.609 1 93.31 325 PHE A O 1
ATOM 2493 N N . SER A 1 326 ? 12.797 36.125 14.719 1 93.88 326 SER A N 1
ATOM 2494 C CA . SER A 1 326 ? 12.672 37.5 14.297 1 93.88 326 SER A CA 1
ATOM 2495 C C . SER A 1 326 ? 11.273 37.812 13.766 1 93.88 326 SER A C 1
ATOM 2497 O O . SER A 1 326 ? 10.469 36.875 13.578 1 93.88 326 SER A O 1
ATOM 2499 N N . LEU A 1 327 ? 11.016 39.031 13.547 1 94.88 327 LEU A N 1
ATOM 2500 C CA . LEU A 1 327 ? 9.742 39.469 12.977 1 94.88 327 LEU A CA 1
ATOM 2501 C C . LEU A 1 327 ? 9.539 38.875 11.586 1 94.88 327 LEU A C 1
ATOM 2503 O O . LEU A 1 327 ? 8.438 38.438 11.242 1 94.88 327 LEU A O 1
ATOM 2507 N N . ASN A 1 328 ? 10.617 38.781 10.828 1 95.38 328 ASN A N 1
ATOM 2508 C CA . ASN A 1 328 ? 10.555 38.188 9.492 1 95.38 328 ASN A CA 1
ATOM 2509 C C . ASN A 1 328 ? 10.25 36.688 9.547 1 95.38 328 ASN A C 1
ATOM 2511 O O . ASN A 1 328 ? 9.492 36.188 8.727 1 95.38 328 ASN A O 1
ATOM 2515 N N . ASP A 1 329 ? 10.859 36.094 10.516 1 95.38 329 ASP A N 1
ATOM 2516 C CA . ASP A 1 329 ? 10.594 34.688 10.695 1 95.38 329 ASP A CA 1
ATOM 2517 C C . ASP A 1 329 ? 9.125 34.406 11.008 1 95.38 329 ASP A C 1
ATOM 2519 O O . ASP A 1 329 ? 8.5 33.531 10.406 1 95.38 329 ASP A O 1
ATOM 2523 N N . LYS A 1 330 ? 8.609 35.219 11.922 1 96.44 330 LYS A N 1
ATOM 2524 C CA . LYS A 1 330 ? 7.23 35.031 12.367 1 96.44 330 LYS A CA 1
ATOM 2525 C C . LYS A 1 330 ? 6.25 35.312 11.234 1 96.44 330 LYS A C 1
ATOM 2527 O O . LYS A 1 330 ? 5.215 34.656 11.109 1 96.44 330 LYS A O 1
ATOM 2532 N N . LEU A 1 331 ? 6.555 36.312 10.453 1 96.06 331 LEU A N 1
ATOM 2533 C CA . LEU A 1 331 ? 5.711 36.656 9.312 1 96.06 331 LEU A CA 1
ATOM 2534 C C . LEU A 1 331 ? 5.715 35.531 8.281 1 96.06 331 LEU A C 1
ATOM 2536 O O . LEU A 1 331 ? 4.672 35.188 7.707 1 96.06 331 LEU A O 1
ATOM 2540 N N . PHE A 1 332 ? 6.883 34.969 8.086 1 95.5 332 PHE A N 1
ATOM 2541 C CA . PHE A 1 332 ? 6.98 33.844 7.145 1 95.5 332 PHE A CA 1
ATOM 2542 C C . PHE A 1 332 ? 6.227 32.625 7.664 1 95.5 332 PHE A C 1
ATOM 2544 O O . PHE A 1 332 ? 5.484 31.984 6.918 1 95.5 332 PHE A O 1
ATOM 2551 N N . ILE A 1 333 ? 6.414 32.344 8.922 1 95.12 333 ILE A N 1
ATOM 2552 C CA . ILE A 1 333 ? 5.738 31.203 9.539 1 95.12 333 ILE A CA 1
ATOM 2553 C C . ILE A 1 333 ? 4.227 31.391 9.453 1 95.12 333 ILE A C 1
ATOM 2555 O O . ILE A 1 333 ? 3.482 30.438 9.234 1 95.12 333 ILE A O 1
ATOM 2559 N N . SER A 1 334 ? 3.768 32.625 9.625 1 95.69 334 SER A N 1
ATOM 2560 C CA . SER A 1 334 ? 2.35 32.938 9.492 1 95.69 334 SER A CA 1
ATOM 2561 C C . SER A 1 334 ? 1.86 32.719 8.062 1 95.69 334 SER A C 1
ATOM 2563 O O . SER A 1 334 ? 0.758 32.219 7.852 1 95.69 334 SER A O 1
ATOM 2565 N N . TRP A 1 335 ? 2.658 33.031 7.141 1 94.25 335 TRP A N 1
ATOM 2566 C CA . TRP A 1 335 ? 2.271 32.969 5.734 1 94.25 3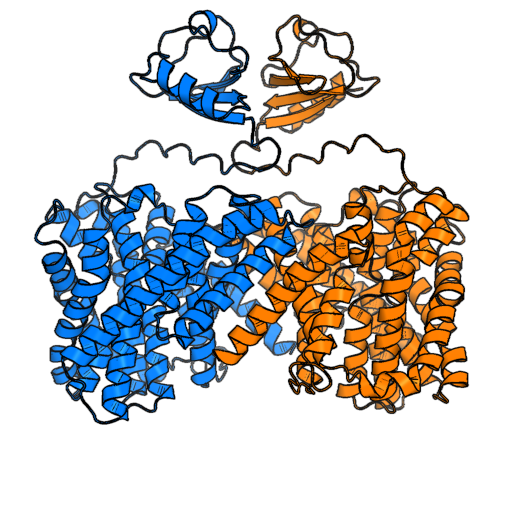35 TRP A CA 1
ATOM 2567 C C . TRP A 1 335 ? 2.25 31.516 5.246 1 94.25 335 TRP A C 1
ATOM 2569 O O . TRP A 1 335 ? 1.45 31.156 4.379 1 94.25 335 TRP A O 1
ATOM 2579 N N . VAL A 1 336 ? 3.102 30.703 5.863 1 90.94 336 VAL A N 1
ATOM 2580 C CA . VAL A 1 336 ? 3.285 29.328 5.395 1 90.94 336 VAL A CA 1
ATOM 2581 C C . VAL A 1 336 ? 2.217 28.422 6.008 1 90.94 336 VAL A C 1
ATOM 2583 O O . VAL A 1 336 ? 2.242 27.203 5.82 1 90.94 336 VAL A O 1
ATOM 2586 N N . GLY A 1 337 ? 1.244 28.938 6.562 1 89.88 337 GLY A N 1
ATOM 2587 C CA . GLY A 1 337 ? 0.18 28.156 7.172 1 89.88 337 GLY A CA 1
ATOM 2588 C C . GLY A 1 337 ? -0.812 27.625 6.16 1 89.88 337 GLY A C 1
ATOM 2589 O O . GLY A 1 337 ? -2.021 27.828 6.297 1 89.88 337 GLY A O 1
ATOM 2590 N N . LEU A 1 338 ? -0.298 26.875 5.215 1 88.5 338 LEU A N 1
ATOM 2591 C CA . LEU A 1 338 ? -1.15 26.266 4.207 1 88.5 338 LEU A CA 1
ATOM 2592 C C . LEU A 1 338 ? -2.031 25.188 4.824 1 88.5 338 LEU A C 1
ATOM 2594 O O . LEU A 1 338 ? -1.596 24.453 5.719 1 88.5 338 LEU A O 1
ATOM 2598 N N . ARG A 1 339 ? -3.236 25.188 4.32 1 90.94 339 ARG A N 1
ATOM 2599 C CA . ARG A 1 339 ? -4.16 24.156 4.777 1 90.94 339 ARG A CA 1
ATOM 2600 C C . ARG A 1 339 ? -4.156 22.969 3.826 1 90.94 339 ARG A C 1
ATOM 2602 O O . ARG A 1 339 ? -3.988 23.125 2.617 1 90.94 339 ARG A O 1
ATOM 2609 N N . GLY A 1 340 ? -4.305 21.859 4.414 1 85.31 340 GLY A N 1
ATOM 2610 C CA . GLY A 1 340 ? -4.227 20.656 3.592 1 85.31 340 GLY A CA 1
ATOM 2611 C C . GLY A 1 340 ? -5.484 19.812 3.65 1 85.31 340 GLY A C 1
ATOM 2612 O O . GLY A 1 340 ? -6.598 20.328 3.539 1 85.31 340 GLY A O 1
ATOM 2613 N N . VAL A 1 341 ? -5.242 18.531 3.754 1 84.69 341 VAL A N 1
ATOM 2614 C CA . VAL A 1 341 ? -6.297 17.531 3.633 1 84.69 341 VAL A CA 1
ATOM 2615 C C . VAL A 1 341 ? -7.09 17.453 4.938 1 84.69 341 VAL A C 1
ATOM 2617 O O . VAL A 1 341 ? -8.297 17.203 4.922 1 84.69 341 VAL A O 1
ATOM 2620 N N . VAL A 1 342 ? -6.488 17.719 6.004 1 91.19 342 VAL A N 1
ATOM 2621 C CA . VAL A 1 342 ? -7.051 17.422 7.316 1 91.19 342 VAL A CA 1
ATOM 2622 C C . VAL A 1 342 ? -8.32 18.25 7.531 1 91.19 342 VAL A C 1
ATOM 2624 O O . VAL A 1 342 ? -9.359 17.703 7.926 1 91.19 342 VAL A O 1
ATOM 2627 N N . PRO A 1 343 ? -8.32 19.5 7.207 1 94.75 343 PRO A N 1
ATOM 2628 C CA . PRO A 1 343 ? -9.555 20.266 7.406 1 94.75 343 PRO A CA 1
ATOM 2629 C C . PRO A 1 343 ? -10.727 19.734 6.59 1 94.75 343 PRO A C 1
ATOM 2631 O O . PRO A 1 343 ? -11.859 19.703 7.074 1 94.75 343 PRO A O 1
ATOM 2634 N N . ILE A 1 344 ? -10.438 19.328 5.422 1 92.25 344 ILE A N 1
ATOM 2635 C CA . ILE A 1 344 ? -11.516 18.828 4.57 1 92.25 344 ILE A CA 1
ATOM 2636 C C . ILE A 1 344 ? -12.055 17.516 5.148 1 92.25 344 ILE A C 1
ATOM 2638 O O . ILE A 1 344 ? -13.273 17.312 5.176 1 92.25 344 ILE A O 1
ATOM 2642 N N . VAL A 1 345 ? -11.18 16.703 5.547 1 91.38 345 VAL A N 1
ATOM 2643 C CA . VAL A 1 345 ? -11.586 15.43 6.156 1 91.38 345 VAL A CA 1
ATOM 2644 C C . VAL A 1 345 ? -12.414 15.703 7.41 1 91.38 345 VAL A C 1
ATOM 2646 O O . VAL A 1 345 ? -13.438 15.062 7.637 1 91.38 345 VAL A O 1
ATOM 2649 N N . LEU A 1 346 ? -12.016 16.656 8.195 1 94 346 LEU A N 1
ATOM 2650 C CA . LEU A 1 346 ? -12.727 16.984 9.422 1 94 346 LEU A CA 1
ATOM 2651 C C . LEU A 1 346 ? -14.117 17.531 9.109 1 94 346 LEU A C 1
ATOM 2653 O O . LEU A 1 346 ? -15.062 17.312 9.867 1 94 346 LEU A O 1
ATOM 2657 N N . ALA A 1 347 ? -14.203 18.234 8.031 1 93.94 347 ALA A N 1
ATOM 2658 C CA . ALA A 1 347 ? -15.492 18.797 7.629 1 93.94 347 ALA A CA 1
ATOM 2659 C C . ALA A 1 347 ? -16.5 17.672 7.332 1 93.94 347 ALA A C 1
ATOM 2661 O O . ALA A 1 347 ? -17.703 17.859 7.496 1 93.94 347 ALA A O 1
ATOM 2662 N N . THR A 1 348 ? -16.016 16.516 6.934 1 90.44 348 THR A N 1
ATOM 2663 C CA . THR A 1 348 ? -16.906 15.406 6.637 1 90.44 348 THR A CA 1
ATOM 2664 C C . THR A 1 348 ? -17.531 14.859 7.918 1 90.44 348 THR A C 1
ATOM 2666 O O . THR A 1 348 ? -18.625 14.273 7.891 1 90.44 348 THR A O 1
ATOM 2669 N N . TYR A 1 349 ? -16.875 15.078 9.039 1 90.38 349 TYR A N 1
ATOM 2670 C CA . TYR A 1 349 ? -17.406 14.609 10.312 1 90.38 349 TYR A CA 1
ATOM 2671 C C . TYR A 1 349 ? -18.703 15.328 10.664 1 90.38 349 TYR A C 1
ATOM 2673 O O . TYR A 1 349 ? -19.562 14.766 11.328 1 90.38 349 TYR A O 1
ATOM 2681 N N . THR A 1 350 ? -18.828 16.5 10.148 1 90.75 350 THR A N 1
ATOM 2682 C CA . THR A 1 350 ? -20.016 17.281 10.453 1 90.75 350 THR A CA 1
ATOM 2683 C C . THR A 1 350 ? -21.25 16.641 9.805 1 90.75 350 THR A C 1
ATOM 2685 O O . THR A 1 350 ? -22.344 16.703 10.352 1 90.75 350 THR A O 1
ATOM 2688 N N . TYR A 1 351 ? -21.031 16 8.656 1 85.44 351 TYR A N 1
ATOM 2689 C CA . TYR A 1 351 ? -22.109 15.32 7.961 1 85.44 351 TYR A CA 1
ATOM 2690 C C . TYR A 1 351 ? -22.547 14.062 8.719 1 85.44 351 TYR A C 1
ATOM 2692 O O . TYR A 1 351 ? -23.734 13.828 8.906 1 85.44 351 TYR A O 1
ATOM 2700 N N . VAL A 1 352 ? -21.609 13.367 9.086 1 80.75 352 VAL A N 1
ATOM 2701 C CA . VAL A 1 352 ? -21.859 12.062 9.688 1 80.75 352 VAL A CA 1
ATOM 2702 C C . VAL A 1 352 ? -22.578 12.227 11.023 1 80.75 352 VAL A C 1
ATOM 2704 O O . VAL A 1 352 ? -23.453 11.43 11.367 1 80.75 352 VAL A O 1
ATOM 2707 N N . ASP A 1 353 ? -22.266 13.305 11.711 1 83.81 353 ASP A N 1
ATOM 2708 C CA . ASP A 1 353 ? -22.875 13.539 13.023 1 83.81 353 ASP A CA 1
ATOM 2709 C C . ASP A 1 353 ? -24.109 14.422 12.898 1 83.81 353 ASP A C 1
ATOM 2711 O O . ASP A 1 353 ? -24.672 14.859 13.914 1 83.81 353 ASP A O 1
ATOM 2715 N N . GLN A 1 354 ? -24.453 14.75 11.672 1 86.44 354 GLN A N 1
ATOM 2716 C CA . GLN A 1 354 ? -25.688 15.461 11.352 1 86.44 354 GLN A CA 1
ATOM 2717 C C . GLN A 1 354 ? -25.734 16.828 12.023 1 86.44 354 GLN A C 1
ATOM 2719 O O . GLN A 1 354 ? -26.719 17.188 12.656 1 86.44 354 GLN A O 1
ATOM 2724 N N . ILE A 1 355 ? -24.625 17.5 12 1 88.19 355 ILE A N 1
ATOM 2725 C CA . ILE A 1 355 ? -24.547 18.859 12.516 1 88.19 355 ILE A CA 1
ATOM 2726 C C . ILE A 1 355 ? -25.328 19.812 11.609 1 88.19 355 ILE A C 1
ATOM 2728 O O . ILE A 1 355 ? -25.312 19.656 10.383 1 88.19 355 ILE A O 1
ATOM 2732 N N . PRO A 1 356 ? -26.016 20.734 12.266 1 88.94 356 PRO A N 1
ATOM 2733 C CA . PRO A 1 356 ? -26.703 21.719 11.422 1 88.94 356 PRO A CA 1
ATOM 2734 C C . PRO A 1 356 ? -25.75 22.453 10.484 1 88.94 356 PRO A C 1
ATOM 2736 O O . PRO A 1 356 ? -24.609 22.75 10.859 1 88.94 356 PRO A O 1
ATOM 2739 N N . ASN A 1 357 ? -26.125 22.719 9.258 1 91.38 357 ASN A N 1
ATOM 2740 C CA . ASN A 1 357 ? -25.375 23.469 8.258 1 91.38 357 ASN A CA 1
ATOM 2741 C C . ASN A 1 357 ? -24.094 22.734 7.848 1 91.38 357 ASN A C 1
ATOM 2743 O O . ASN A 1 357 ? -23.094 23.359 7.523 1 91.38 357 ASN A O 1
ATOM 2747 N N . ALA A 1 358 ? -24.109 21.453 7.957 1 92.25 358 ALA A N 1
ATOM 2748 C CA . ALA A 1 358 ? -22.938 20.641 7.613 1 92.25 358 ALA A CA 1
ATOM 2749 C C . ALA A 1 358 ? -22.5 20.891 6.176 1 92.25 358 ALA A C 1
ATOM 2751 O O . ALA A 1 358 ? -21.297 20.969 5.895 1 92.25 358 ALA A O 1
ATOM 2752 N N . ASN A 1 359 ? -23.422 21.062 5.32 1 90.38 359 ASN A N 1
ATOM 2753 C CA . ASN A 1 359 ? -23.109 21.281 3.912 1 90.38 359 ASN A CA 1
ATOM 2754 C C . ASN A 1 359 ? -22.375 22.594 3.701 1 90.38 359 ASN A C 1
ATOM 2756 O O . ASN A 1 359 ? -21.406 22.656 2.936 1 90.38 359 ASN A O 1
ATOM 2760 N N . ILE A 1 360 ? -22.828 23.562 4.406 1 92.31 360 ILE A N 1
ATOM 2761 C CA . ILE A 1 360 ? -22.219 24.891 4.285 1 92.31 360 ILE A CA 1
ATOM 2762 C C . ILE A 1 360 ? -20.812 24.859 4.875 1 92.31 360 ILE A C 1
ATOM 2764 O O . ILE A 1 360 ? -19.875 25.422 4.293 1 92.31 360 ILE A O 1
ATOM 2768 N N . ILE A 1 361 ? -20.688 24.219 5.973 1 94.5 361 ILE A N 1
ATOM 2769 C CA . ILE A 1 361 ? -19.391 24.109 6.617 1 94.5 361 ILE A CA 1
ATOM 2770 C C . ILE A 1 361 ? -18.406 23.406 5.688 1 94.5 361 ILE A C 1
ATOM 2772 O O . ILE A 1 361 ? -17.281 23.875 5.484 1 94.5 361 ILE A O 1
ATOM 2776 N N . PHE A 1 362 ? -18.875 22.359 5.109 1 92.5 362 PHE A N 1
ATOM 2777 C CA . PHE A 1 362 ? -18.031 21.578 4.215 1 92.5 362 PHE A CA 1
ATOM 2778 C C . PHE A 1 362 ? -17.594 22.406 3.018 1 92.5 362 PHE A C 1
ATOM 2780 O O . PHE A 1 362 ? -16.406 22.438 2.678 1 92.5 362 PHE A O 1
ATOM 2787 N N . ASN A 1 363 ? -18.469 23.062 2.439 1 92.38 363 ASN A N 1
ATOM 2788 C CA . ASN A 1 363 ? -18.188 23.844 1.247 1 92.38 363 ASN A CA 1
ATOM 2789 C C . ASN A 1 363 ? -17.266 25.016 1.562 1 92.38 363 ASN A C 1
ATOM 2791 O O . ASN A 1 363 ? -16.359 25.344 0.78 1 92.38 363 ASN A O 1
ATOM 2795 N N . ILE A 1 364 ? -17.469 25.609 2.656 1 94.81 364 ILE A N 1
ATOM 2796 C CA . ILE A 1 364 ? -16.656 26.734 3.064 1 94.81 364 ILE A CA 1
ATOM 2797 C C . ILE A 1 364 ? -15.227 26.281 3.326 1 94.81 364 ILE A C 1
ATOM 2799 O O . ILE A 1 364 ? -14.266 26.906 2.859 1 94.81 364 ILE A O 1
ATOM 2803 N N . VAL A 1 365 ? -15.133 25.219 4.074 1 95 365 VAL A N 1
ATOM 2804 C CA . VAL A 1 365 ? -13.812 24.672 4.383 1 95 365 VAL A CA 1
ATOM 2805 C C . VAL A 1 365 ? -13.094 24.297 3.09 1 95 365 VAL A C 1
ATOM 2807 O O . VAL A 1 365 ? -11.906 24.609 2.922 1 95 365 VAL A O 1
ATOM 2810 N N . PHE A 1 366 ? -13.797 23.734 2.262 1 91.31 366 PHE A N 1
ATOM 2811 C CA . PHE A 1 366 ? -13.242 23.312 0.979 1 91.31 366 PHE A CA 1
ATOM 2812 C C . PHE A 1 366 ? -12.695 24.516 0.216 1 91.31 366 PHE A C 1
ATOM 2814 O O . PHE A 1 366 ? -11.555 24.484 -0.262 1 91.31 366 PHE A O 1
ATOM 2821 N N . PHE A 1 367 ? -13.422 25.469 0.156 1 91.69 367 PHE A N 1
ATOM 2822 C CA . PHE A 1 367 ? -13.039 26.672 -0.577 1 91.69 367 PHE A CA 1
ATOM 2823 C C . PHE A 1 367 ? -11.867 27.375 0.106 1 91.69 367 PHE A C 1
ATOM 2825 O O . PHE A 1 367 ? -10.961 27.875 -0.562 1 91.69 367 PHE A O 1
ATOM 2832 N N . MET A 1 368 ? -11.945 27.422 1.367 1 94.44 368 MET A N 1
ATOM 2833 C CA . MET A 1 368 ? -10.867 28.062 2.117 1 94.44 368 MET A CA 1
ATOM 2834 C C . MET A 1 368 ? -9.547 27.344 1.889 1 94.44 368 MET A C 1
ATOM 2836 O O . MET A 1 368 ? -8.5 27.969 1.735 1 94.44 368 MET A O 1
ATOM 2840 N N . VAL A 1 369 ? -9.633 26.031 1.869 1 92.25 369 VAL A N 1
ATOM 2841 C CA . VAL A 1 369 ? -8.43 25.234 1.643 1 92.25 369 VAL A CA 1
ATOM 2842 C C . VAL A 1 369 ? -7.902 25.484 0.232 1 92.25 369 VAL A C 1
ATOM 2844 O O . VAL A 1 369 ? -6.695 25.641 0.034 1 92.25 369 VAL A O 1
ATOM 2847 N N . MET A 1 370 ? -8.75 25.562 -0.698 1 89.25 370 MET A N 1
ATOM 2848 C CA . MET A 1 370 ? -8.359 25.812 -2.082 1 89.25 370 MET A CA 1
ATOM 2849 C C . MET A 1 370 ? -7.684 27.172 -2.223 1 89.25 370 MET A C 1
ATOM 2851 O O . MET A 1 370 ? -6.645 27.297 -2.875 1 89.25 370 MET A O 1
ATOM 2855 N N . ILE A 1 371 ? -8.242 28.094 -1.594 1 91.44 371 ILE A N 1
ATOM 2856 C CA . ILE A 1 371 ? -7.695 29.453 -1.65 1 91.44 371 ILE A CA 1
ATOM 2857 C C . ILE A 1 371 ? -6.336 29.484 -0.953 1 91.44 371 ILE A C 1
ATOM 2859 O O . ILE A 1 371 ? -5.398 30.125 -1.439 1 91.44 371 ILE A O 1
ATOM 2863 N N . SER A 1 372 ? -6.305 28.859 0.143 1 92 372 SER A N 1
ATOM 2864 C CA . SER A 1 372 ? -5.059 28.828 0.9 1 92 372 SER A CA 1
ATOM 2865 C C . SER A 1 372 ? -3.938 28.188 0.084 1 92 372 SER A C 1
ATOM 2867 O O . SER A 1 372 ? -2.842 28.75 -0.016 1 92 372 SER A O 1
ATOM 2869 N N . ILE A 1 373 ? -4.203 27.062 -0.534 1 86.5 373 ILE A N 1
ATOM 2870 C CA . ILE A 1 373 ? -3.193 26.344 -1.306 1 86.5 373 ILE A CA 1
ATOM 2871 C C . ILE A 1 373 ? -2.799 27.172 -2.531 1 86.5 373 ILE A C 1
ATOM 2873 O O . ILE A 1 373 ? -1.617 27.25 -2.873 1 86.5 373 ILE A O 1
ATOM 2877 N N . PHE A 1 374 ? -3.746 27.766 -3.123 1 86.94 374 PHE A N 1
ATOM 2878 C CA . PHE A 1 374 ? -3.5 28.531 -4.344 1 86.94 374 PHE A CA 1
ATOM 2879 C C . PHE A 1 374 ? -2.717 29.797 -4.047 1 86.94 374 PHE A C 1
ATOM 2881 O O . PHE A 1 374 ? -1.73 30.094 -4.719 1 86.94 374 PHE A O 1
ATOM 2888 N N . THR A 1 375 ? -3.088 30.5 -3.092 1 90.69 375 THR A N 1
ATOM 2889 C CA . THR A 1 375 ? -2.5 31.812 -2.797 1 90.69 375 THR A CA 1
ATOM 2890 C C . THR A 1 375 ? -1.17 31.641 -2.064 1 90.69 375 THR A C 1
ATOM 2892 O O . THR A 1 375 ? -0.149 32.188 -2.496 1 90.69 375 THR A O 1
ATOM 2895 N N . GLN A 1 376 ? -1.207 30.922 -1.014 1 90.62 376 GLN A N 1
ATOM 2896 C CA . GLN A 1 376 ? 0.003 30.766 -0.214 1 90.62 376 GLN A CA 1
ATOM 2897 C C . GLN A 1 376 ? 0.977 29.797 -0.879 1 90.62 376 GLN A C 1
ATOM 2899 O O . GLN A 1 376 ? 2.193 29.984 -0.818 1 90.62 376 GLN A O 1
ATOM 2904 N N . GLY A 1 377 ? 0.465 28.797 -1.489 1 85.38 377 GLY A N 1
ATOM 2905 C CA . GLY A 1 377 ? 1.329 27.844 -2.164 1 85.38 377 GLY A CA 1
ATOM 2906 C C . GLY A 1 377 ? 2.098 28.438 -3.324 1 85.38 377 GLY A C 1
ATOM 2907 O O . GLY A 1 377 ? 3.305 28.234 -3.451 1 85.38 377 GLY A O 1
ATOM 2908 N N . MET A 1 378 ? 1.47 29.234 -4.07 1 84.69 378 MET A N 1
ATOM 2909 C CA . MET A 1 378 ? 2.086 29.812 -5.258 1 84.69 378 MET A CA 1
ATOM 2910 C C . MET A 1 378 ? 3.014 30.969 -4.879 1 84.69 378 MET A C 1
ATOM 2912 O O . MET A 1 378 ? 3.93 31.297 -5.629 1 84.69 378 MET A O 1
ATOM 2916 N N . SER A 1 379 ? 2.854 31.438 -3.713 1 90.25 379 SER A N 1
ATOM 2917 C CA . SER A 1 379 ? 3.645 32.594 -3.316 1 90.25 379 SER A CA 1
ATOM 2918 C C . SER A 1 379 ? 4.707 32.219 -2.287 1 90.25 379 SER A C 1
ATOM 2920 O O . SER A 1 379 ? 5.359 33.094 -1.713 1 90.25 379 SER A O 1
ATOM 2922 N N . LEU A 1 380 ? 4.855 31.031 -2.088 1 88.5 380 LEU A N 1
ATOM 2923 C CA . LEU A 1 380 ? 5.746 30.578 -1.024 1 88.5 380 LEU A CA 1
ATOM 2924 C C . LEU A 1 380 ? 7.184 31 -1.3 1 88.5 380 LEU A C 1
ATOM 2926 O O . LEU A 1 380 ? 7.879 31.469 -0.396 1 88.5 380 LEU A O 1
ATOM 2930 N N . SER A 1 381 ? 7.676 30.781 -2.502 1 85.81 381 SER A N 1
ATOM 2931 C CA . SER A 1 381 ? 9.039 31.156 -2.863 1 85.81 381 SER A CA 1
ATOM 2932 C C . SER A 1 381 ? 9.258 32.656 -2.756 1 85.81 381 SER A C 1
ATOM 2934 O O . SER A 1 381 ? 10.312 33.125 -2.303 1 85.81 381 SER A O 1
ATOM 2936 N N . TYR A 1 382 ? 8.32 33.312 -3.211 1 89.62 382 TYR A N 1
ATOM 2937 C CA . TYR A 1 382 ? 8.383 34.781 -3.135 1 89.62 382 TYR A CA 1
ATOM 2938 C C . TYR A 1 382 ? 8.414 35.25 -1.685 1 89.62 382 TYR A C 1
ATOM 2940 O O . TYR A 1 382 ? 9.156 36.156 -1.334 1 89.62 382 TYR A O 1
ATOM 2948 N N . ALA A 1 383 ? 7.609 34.656 -0.901 1 93.06 383 ALA A N 1
ATOM 2949 C CA . ALA A 1 383 ? 7.551 35 0.516 1 93.06 383 ALA A CA 1
ATOM 2950 C C . ALA A 1 383 ? 8.875 34.688 1.208 1 93.06 383 ALA A C 1
ATOM 2952 O O . ALA A 1 383 ? 9.32 35.469 2.068 1 93.06 383 ALA A O 1
ATOM 2953 N N . ALA A 1 384 ? 9.469 33.594 0.867 1 90.62 384 ALA A N 1
ATOM 2954 C CA . ALA A 1 384 ? 10.758 33.25 1.46 1 90.62 384 ALA A CA 1
ATOM 2955 C C . ALA A 1 384 ? 11.82 34.281 1.14 1 90.62 384 ALA A C 1
ATOM 2957 O O . ALA A 1 384 ? 12.664 34.594 1.98 1 90.62 384 ALA A O 1
ATOM 2958 N N . ASP A 1 385 ? 11.781 34.812 -0.047 1 90.25 385 ASP A N 1
ATOM 2959 C CA . ASP A 1 385 ? 12.711 35.844 -0.473 1 90.25 385 ASP A CA 1
ATOM 2960 C C . ASP A 1 385 ? 12.398 37.156 0.221 1 90.25 385 ASP A C 1
ATOM 2962 O O . ASP A 1 385 ? 13.305 37.844 0.688 1 90.25 385 ASP A O 1
ATOM 2966 N N . LYS A 1 386 ? 11.188 37.469 0.229 1 93.62 386 LYS A N 1
ATOM 2967 C CA . LYS A 1 386 ? 10.758 38.75 0.778 1 93.62 386 LYS A CA 1
ATOM 2968 C C . LYS A 1 386 ? 11.094 38.875 2.264 1 93.62 386 LYS A C 1
ATOM 2970 O O . LYS A 1 386 ? 11.516 39.938 2.736 1 93.62 386 LYS A O 1
ATOM 2975 N N . PHE A 1 387 ? 10.898 37.781 2.98 1 93.75 387 PHE A N 1
ATOM 2976 C CA . PHE A 1 387 ? 11.117 37.812 4.422 1 93.75 387 PHE A CA 1
ATOM 2977 C C . PHE A 1 387 ? 12.547 37.406 4.758 1 93.75 387 PHE A C 1
ATOM 2979 O O . PHE A 1 387 ? 12.914 37.312 5.934 1 93.75 387 PHE A O 1
ATOM 2986 N N . LYS A 1 388 ? 13.398 37.031 3.773 1 90.69 388 LYS A N 1
ATOM 2987 C CA . LYS A 1 388 ? 14.836 36.781 3.881 1 90.69 388 LYS A CA 1
ATOM 2988 C C . LYS A 1 388 ? 15.117 35.594 4.801 1 90.69 388 LYS A C 1
ATOM 2990 O O . LYS A 1 388 ? 15.953 35.688 5.699 1 90.69 388 LYS A O 1
ATOM 2995 N N . VAL A 1 389 ? 14.352 34.656 4.598 1 90.19 389 VAL A N 1
ATOM 2996 C CA . VAL A 1 389 ? 14.523 33.5 5.453 1 90.19 389 VAL A CA 1
ATOM 2997 C C . VAL A 1 389 ? 15.203 32.375 4.668 1 90.19 389 VAL A C 1
ATOM 2999 O O . VAL A 1 389 ? 15.391 31.266 5.188 1 90.19 389 VAL A O 1
ATOM 3002 N N . LYS A 1 390 ? 15.555 32.625 3.434 1 87.31 390 LYS A N 1
ATOM 3003 C CA . LYS A 1 390 ? 16.25 31.656 2.609 1 87.31 390 LYS A CA 1
ATOM 3004 C C . LYS A 1 390 ? 17.672 31.406 3.109 1 87.31 390 LYS A C 1
ATOM 3006 O O . LYS A 1 390 ? 18.359 32.344 3.48 1 87.31 390 LYS A O 1
ATOM 3011 N N . GLY A 1 391 ? 17.859 30.156 3.328 1 76.06 391 GLY A N 1
ATOM 3012 C CA . GLY A 1 391 ? 19.219 29.812 3.719 1 76.06 391 GLY A CA 1
ATOM 3013 C C . GLY A 1 391 ? 20.203 29.891 2.572 1 76.06 391 GLY A C 1
ATOM 3014 O O . GLY A 1 391 ? 19.812 30.016 1.411 1 76.06 391 GLY A O 1
ATOM 3015 N N . GLU A 1 392 ? 21.438 30.422 2.889 1 59.38 392 GLU A N 1
ATOM 3016 C CA . GLU A 1 392 ? 22.5 30.406 1.888 1 59.38 392 GLU A CA 1
ATOM 3017 C C . GLU A 1 392 ? 22.594 29.031 1.212 1 59.38 392 GLU A C 1
ATOM 3019 O O . GLU A 1 392 ? 22.25 28.016 1.815 1 59.38 392 GLU A O 1
ATOM 3024 N N . GLU A 1 393 ? 22.422 29.188 -0.044 1 49.09 393 GLU A N 1
ATOM 3025 C CA . GLU A 1 393 ? 22.578 27.938 -0.799 1 49.09 393 GLU A CA 1
ATOM 3026 C C . GLU A 1 393 ? 23.469 26.953 -0.055 1 49.09 393 GLU A C 1
ATOM 3028 O O . GLU A 1 393 ? 24.688 27.141 0.032 1 49.09 393 GLU A O 1
ATOM 3033 N N . GLU A 1 394 ? 23.328 27.047 1.148 1 39.22 394 GLU A N 1
ATOM 3034 C CA . GLU A 1 394 ? 24.281 26.031 1.626 1 39.22 394 GLU A CA 1
ATOM 3035 C C . GLU A 1 394 ? 24.422 24.891 0.622 1 39.22 394 GLU A C 1
ATOM 3037 O O . GLU A 1 394 ? 23.469 24.562 -0.088 1 39.22 394 GLU A O 1
ATOM 3042 N N . ALA A 1 395 ? 25.703 24.672 0.296 1 34.78 395 ALA A N 1
ATOM 3043 C CA . ALA A 1 395 ? 26.109 23.453 -0.405 1 34.78 395 ALA A CA 1
ATOM 3044 C C . ALA A 1 395 ? 25.234 22.281 -0.014 1 34.78 395 ALA A C 1
ATOM 3046 O O . ALA A 1 395 ? 25.062 21.984 1.173 1 34.78 395 ALA A O 1
ATOM 3047 N N . GLN A 1 396 ? 24.094 22.141 -0.712 1 34.91 396 GLN A N 1
ATOM 3048 C CA . GLN A 1 396 ? 23.359 20.906 -0.544 1 34.91 396 GLN A CA 1
ATOM 3049 C C . GLN A 1 396 ? 24.141 19.906 0.308 1 34.91 396 GLN A C 1
ATOM 3051 O O . GLN A 1 396 ? 25.266 19.547 -0.027 1 34.91 396 GLN A O 1
ATOM 3056 N N . GLU A 1 397 ? 24.141 20.141 1.555 1 33.88 397 GLU A N 1
ATOM 3057 C CA . GLU A 1 397 ? 24.734 18.953 2.162 1 33.88 397 GLU A CA 1
ATOM 3058 C C . GLU A 1 397 ? 24.609 17.75 1.249 1 33.88 397 GLU A C 1
ATOM 3060 O O . GLU A 1 397 ? 23.547 17.5 0.687 1 33.88 397 GLU A O 1
ATOM 3065 N N . PRO A 1 398 ? 25.75 17.438 0.622 1 30.42 398 PRO A N 1
ATOM 3066 C CA . PRO A 1 398 ? 25.594 16.234 -0.197 1 30.42 398 PRO A CA 1
ATOM 3067 C C . PRO A 1 398 ? 24.562 15.258 0.381 1 30.42 398 PRO A C 1
ATOM 3069 O O . PRO A 1 398 ? 24.562 15.008 1.589 1 30.42 398 PRO A O 1
ATOM 3072 N N . ALA A 1 399 ? 23.391 15.516 0.079 1 29.48 399 ALA A N 1
ATOM 3073 C CA . ALA A 1 399 ? 22.406 14.5 0.446 1 29.48 399 ALA A CA 1
ATOM 3074 C C . ALA A 1 399 ? 23.094 13.211 0.897 1 29.48 399 ALA A C 1
ATOM 3076 O O . ALA A 1 399 ? 24.016 12.734 0.235 1 29.48 399 ALA A O 1
ATOM 3077 N N . LYS A 1 400 ? 23.25 12.906 2.158 1 32.03 400 LYS A N 1
ATOM 3078 C CA . LYS A 1 400 ? 23.562 11.57 2.666 1 32.03 400 LYS A CA 1
ATOM 3079 C C . LYS A 1 400 ? 23.188 10.5 1.642 1 32.03 400 LYS A C 1
ATOM 3081 O O . LYS A 1 400 ? 22.062 10.461 1.149 1 32.03 400 LYS A O 1
ATOM 3086 N N . VAL A 1 401 ? 24.047 10.195 0.882 1 29.03 401 VAL A N 1
ATOM 3087 C CA . VAL A 1 401 ? 23.859 9 0.075 1 29.03 401 VAL A CA 1
ATOM 3088 C C . VAL A 1 401 ? 22.953 8.016 0.817 1 29.03 401 VAL A C 1
ATOM 3090 O O . VAL A 1 401 ? 23.297 7.527 1.893 1 29.03 401 VAL A O 1
ATOM 3093 N N . LYS A 1 402 ? 21.641 8.242 0.798 1 30.97 402 LYS A N 1
ATOM 3094 C CA . LYS A 1 402 ? 20.766 7.207 1.333 1 30.97 402 LYS A CA 1
ATOM 3095 C C . LYS A 1 402 ? 21.391 5.82 1.192 1 30.97 402 LYS A C 1
ATOM 3097 O O . LYS A 1 402 ? 21.75 5.406 0.088 1 30.97 402 LYS A O 1
ATOM 3102 N N . ASN A 1 403 ? 22.125 5.238 2.246 1 28.08 403 ASN A N 1
ATOM 3103 C CA . ASN A 1 403 ? 22.797 3.971 2.533 1 28.08 403 ASN A CA 1
ATOM 3104 C C . ASN A 1 403 ? 22.141 2.814 1.777 1 28.08 403 ASN A C 1
ATOM 3106 O O . ASN A 1 403 ? 20.938 2.564 1.926 1 28.08 403 ASN A O 1
ATOM 3110 N N . SER A 1 404 ? 22.531 2.645 0.612 1 29.58 404 SER A N 1
ATOM 3111 C CA . SER A 1 404 ? 22.141 1.364 0.024 1 29.58 404 SER A CA 1
ATOM 3112 C C . SER A 1 404 ? 22.516 0.203 0.942 1 29.58 404 SER A C 1
ATOM 3114 O O . SER A 1 404 ? 23.578 0.194 1.541 1 29.58 404 SER A O 1
ATOM 3116 N N . PRO A 1 405 ? 21.719 -0.562 1.4 1 29.64 405 PRO A N 1
ATOM 3117 C CA . PRO A 1 405 ? 21.984 -1.598 2.4 1 29.64 405 PRO A CA 1
ATOM 3118 C C . PRO A 1 405 ? 23.25 -2.408 2.078 1 29.64 405 PRO A C 1
ATOM 3120 O O . PRO A 1 405 ? 23.938 -2.869 2.988 1 29.64 405 PRO A O 1
ATOM 3123 N N . ILE A 1 406 ? 23.469 -3.023 0.956 1 31.23 406 ILE A N 1
ATOM 3124 C CA . ILE A 1 406 ? 24.484 -4.078 0.988 1 31.23 406 ILE A CA 1
ATOM 3125 C C . ILE A 1 406 ? 25.859 -3.473 1.274 1 31.23 406 ILE A C 1
ATOM 3127 O O . ILE A 1 406 ? 26.594 -3.982 2.111 1 31.23 406 ILE A O 1
ATOM 3131 N N . LEU A 1 407 ? 26.578 -2.77 0.361 1 37.16 407 LEU A N 1
ATOM 3132 C CA . LEU A 1 407 ? 27.906 -2.217 0.559 1 37.16 407 LEU A CA 1
ATOM 3133 C C . LEU A 1 407 ? 27.891 -1.091 1.586 1 37.16 407 LEU A C 1
ATOM 3135 O O . LEU A 1 407 ? 28.906 -0.438 1.822 1 37.16 407 LEU A O 1
ATOM 3139 N N . THR A 1 408 ? 26.875 -0.771 2.059 1 39.91 408 THR A N 1
ATOM 3140 C CA . THR A 1 408 ? 26.516 0.421 2.82 1 39.91 408 THR A CA 1
ATOM 3141 C C . THR A 1 408 ? 27.219 0.424 4.18 1 39.91 408 THR A C 1
ATOM 3143 O O . THR A 1 408 ? 27.594 1.482 4.688 1 39.91 408 THR A O 1
ATOM 3146 N N . TYR A 1 409 ? 27.406 -0.761 4.617 1 42.41 409 TYR A N 1
ATOM 3147 C CA . TYR A 1 409 ? 27.812 -0.615 6.008 1 42.41 409 TYR A CA 1
ATOM 3148 C C . TYR A 1 409 ? 29.281 -0.215 6.105 1 42.41 409 TYR A C 1
ATOM 3150 O O . TYR A 1 409 ? 29.703 0.415 7.078 1 42.41 409 TYR A O 1
ATOM 3158 N N . ALA A 1 410 ? 30.031 -0.455 5.074 1 51.97 410 ALA A N 1
ATOM 3159 C CA . ALA A 1 410 ? 31.453 -0.194 5.305 1 51.97 410 ALA A CA 1
ATOM 3160 C C . ALA A 1 410 ? 31.906 1.044 4.543 1 51.97 410 ALA A C 1
ATOM 3162 O O . ALA A 1 410 ? 33 1.554 4.781 1 51.97 410 ALA A O 1
ATOM 3163 N N . LEU A 1 411 ? 31.047 1.507 3.621 1 56.78 411 LEU A N 1
ATOM 3164 C CA . LEU A 1 411 ? 31.469 2.666 2.842 1 56.78 411 LEU A CA 1
ATOM 3165 C C . LEU A 1 411 ? 30.719 3.916 3.273 1 56.78 411 LEU A C 1
ATOM 3167 O O . LEU A 1 411 ? 29.484 3.885 3.418 1 56.78 411 LEU A O 1
ATOM 3171 N N . ARG A 1 412 ? 31.422 4.863 3.697 1 59.69 412 ARG A N 1
ATOM 3172 C CA . ARG A 1 412 ? 30.891 6.145 4.152 1 59.69 412 ARG A CA 1
ATOM 3173 C C . ARG A 1 412 ? 31.453 7.293 3.324 1 59.69 412 ARG A C 1
ATOM 3175 O O . ARG A 1 412 ? 32.562 7.195 2.781 1 59.69 412 ARG A O 1
ATOM 3182 N N . GLN A 1 413 ? 30.656 8.234 3.074 1 60.84 413 GLN A N 1
ATOM 3183 C CA . GLN A 1 413 ? 31.141 9.43 2.385 1 60.84 413 GLN A CA 1
ATOM 3184 C C . GLN A 1 413 ? 31.312 10.594 3.357 1 60.84 413 GLN A C 1
ATOM 3186 O O . GLN A 1 413 ? 30.547 10.734 4.312 1 60.84 413 GLN A O 1
ATOM 3191 N N . HIS A 1 414 ? 32.469 11.297 3.26 1 65 414 HIS A N 1
ATOM 3192 C CA . HIS A 1 414 ? 32.781 12.477 4.07 1 65 414 HIS A CA 1
ATOM 3193 C C . HIS A 1 414 ? 33.281 13.625 3.211 1 65 414 HIS A C 1
ATOM 3195 O O . HIS A 1 414 ? 34.219 13.453 2.426 1 65 414 HIS A O 1
ATOM 3201 N N . THR A 1 415 ? 32.656 14.742 3.309 1 65.25 415 THR A N 1
ATOM 3202 C CA . THR A 1 415 ? 33.156 15.93 2.623 1 65.25 415 THR A CA 1
ATOM 3203 C C . THR A 1 415 ? 34.062 16.75 3.529 1 65.25 415 THR A C 1
ATOM 3205 O O . THR A 1 415 ? 33.75 17 4.691 1 65.25 415 THR A O 1
ATOM 3208 N N . ILE A 1 416 ? 35.188 17.172 3.021 1 71.81 416 ILE A N 1
ATOM 3209 C CA . ILE A 1 416 ? 36.125 18 3.764 1 71.81 416 ILE A CA 1
ATOM 3210 C C . ILE A 1 416 ? 35.719 19.469 3.699 1 71.81 416 ILE A C 1
ATOM 3212 O O . ILE A 1 416 ? 35.5 20 2.613 1 71.81 416 ILE A O 1
ATOM 3216 N N . HIS A 1 417 ? 35.406 20 4.75 1 62.84 417 HIS A N 1
ATOM 3217 C CA . HIS A 1 417 ? 35.031 21.406 4.816 1 62.84 417 HIS A CA 1
ATOM 3218 C C . HIS A 1 417 ? 36.188 22.281 5.227 1 62.84 417 HIS A C 1
ATOM 3220 O O . HIS A 1 417 ? 37.156 21.797 5.812 1 62.84 417 HIS A O 1
ATOM 3226 N N . PHE A 1 418 ? 35.938 23.578 4.949 1 61.25 418 PHE A N 1
ATOM 3227 C CA . PHE A 1 418 ? 36.906 24.578 5.332 1 61.25 418 PHE A CA 1
ATOM 3228 C C . PHE A 1 418 ? 37.156 24.547 6.836 1 61.25 418 PHE A C 1
ATOM 3230 O O . PHE A 1 418 ? 36.219 24.453 7.625 1 61.25 418 PHE A O 1
ATOM 3237 N N . GLY A 1 419 ? 38.5 24.391 7.328 1 60.75 419 GLY A N 1
ATOM 3238 C CA . GLY A 1 419 ? 38.906 24.328 8.727 1 60.75 419 GLY A CA 1
ATOM 3239 C C . GLY A 1 419 ? 39.281 22.938 9.164 1 60.75 419 GLY A C 1
ATOM 3240 O O . GLY A 1 419 ? 39.75 22.734 10.297 1 60.75 419 GLY A O 1
ATOM 3241 N N . SER A 1 420 ? 39 22.016 8.367 1 67.5 420 SER A N 1
ATOM 3242 C CA . SER A 1 420 ? 39.406 20.656 8.711 1 67.5 420 SER A CA 1
ATOM 3243 C C . SER A 1 420 ? 40.906 20.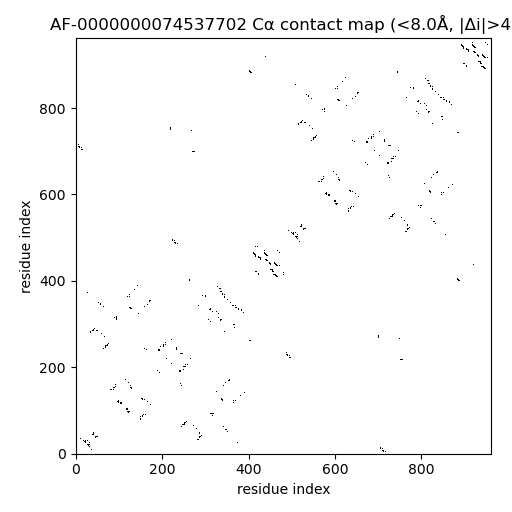516 8.773 1 67.5 420 SER A C 1
ATOM 3245 O O . SER A 1 420 ? 41.656 21.188 8.031 1 67.5 420 SER A O 1
ATOM 3247 N N . LYS A 1 421 ? 41.312 19.828 9.703 1 74.06 421 LYS A N 1
ATOM 3248 C CA . LYS A 1 421 ? 42.75 19.594 9.867 1 74.06 421 LYS A CA 1
ATOM 3249 C C . LYS A 1 421 ? 43.312 18.781 8.695 1 74.06 421 LYS A C 1
ATOM 3251 O O . LYS A 1 421 ? 44.531 18.688 8.531 1 74.06 421 LYS A O 1
ATOM 3256 N N . LEU A 1 422 ? 42.406 18.391 7.855 1 74.69 422 LEU A N 1
ATOM 3257 C CA . LEU A 1 422 ? 42.812 17.547 6.727 1 74.69 422 LEU A CA 1
ATOM 3258 C C . LEU A 1 422 ? 43.281 18.406 5.555 1 74.69 422 LEU A C 1
ATOM 3260 O O . LEU A 1 422 ? 44 17.938 4.691 1 74.69 422 LEU A O 1
ATOM 3264 N N . ILE A 1 423 ? 42.875 19.578 5.609 1 75.25 423 ILE A N 1
ATOM 3265 C CA . ILE A 1 423 ? 43.156 20.438 4.469 1 75.25 423 ILE A CA 1
ATOM 3266 C C . ILE A 1 423 ? 44.656 20.75 4.43 1 75.25 423 ILE A C 1
ATOM 3268 O O . ILE A 1 423 ? 45.25 21.156 5.441 1 75.25 423 ILE A O 1
ATOM 3272 N N . GLY A 1 424 ? 45.188 20.578 3.328 1 76.88 424 GLY A N 1
ATOM 3273 C CA . GLY A 1 424 ? 46.594 20.875 3.15 1 76.88 424 GLY A CA 1
ATOM 3274 C C . GLY A 1 424 ? 47.5 19.719 3.562 1 76.88 424 GLY A C 1
ATOM 3275 O O . GLY A 1 424 ? 48.719 19.766 3.326 1 76.88 424 GLY A O 1
ATOM 3276 N N . LYS A 1 425 ? 47 18.672 4.141 1 79.56 425 LYS A N 1
ATOM 3277 C CA . LYS A 1 425 ? 47.812 17.516 4.531 1 79.56 425 LYS A CA 1
ATOM 3278 C C . LYS A 1 425 ? 47.688 16.391 3.51 1 79.56 425 LYS A C 1
ATOM 3280 O O . LYS A 1 425 ? 46.656 16.281 2.83 1 79.56 425 LYS A O 1
ATOM 3285 N N . ASN A 1 426 ? 48.75 15.742 3.373 1 80.19 426 ASN A N 1
ATOM 3286 C CA . ASN A 1 426 ? 48.688 14.586 2.484 1 80.19 426 ASN A CA 1
ATOM 3287 C C . ASN A 1 426 ? 48.281 13.328 3.23 1 80.19 426 ASN A C 1
ATOM 3289 O O . ASN A 1 426 ? 48.375 13.266 4.457 1 80.19 426 ASN A O 1
ATOM 3293 N N . LEU A 1 427 ? 47.75 12.289 2.541 1 79.44 427 LEU A N 1
ATOM 3294 C CA . LEU A 1 427 ? 47.219 11.055 3.1 1 79.44 427 LEU A CA 1
ATOM 3295 C C . LEU A 1 427 ? 48.25 10.367 3.988 1 79.44 427 LEU A C 1
ATOM 3297 O O . LEU A 1 427 ? 47.906 9.805 5.031 1 79.44 427 LEU A O 1
ATOM 3301 N N . ALA A 1 428 ? 49.469 10.414 3.625 1 75.62 428 ALA A N 1
ATOM 3302 C CA . ALA A 1 428 ? 50.562 9.773 4.379 1 75.62 428 ALA A CA 1
ATOM 3303 C C . ALA A 1 428 ? 50.781 10.484 5.711 1 75.62 428 ALA A C 1
ATOM 3305 O O . ALA A 1 428 ? 51.188 9.852 6.691 1 75.62 428 ALA A O 1
ATOM 3306 N N . GLU A 1 429 ? 50.469 11.711 5.773 1 75.94 429 GLU A N 1
ATOM 3307 C CA . GLU A 1 429 ? 50.656 12.5 6.984 1 75.94 429 GLU A CA 1
ATOM 3308 C C . GLU A 1 429 ? 49.531 12.258 7.988 1 75.94 429 GLU A C 1
ATOM 3310 O O . GLU A 1 429 ? 49.688 12.508 9.188 1 75.94 429 GLU A O 1
ATOM 3315 N N . LEU A 1 430 ? 48.406 11.766 7.543 1 74.75 430 LEU A N 1
ATOM 3316 C CA . LEU A 1 430 ? 47.219 11.617 8.383 1 74.75 430 LEU A CA 1
ATOM 3317 C C . LEU A 1 430 ? 47.25 10.305 9.164 1 74.75 430 LEU A C 1
ATOM 3319 O O . LEU A 1 430 ? 46.531 10.133 10.133 1 74.75 430 LEU A O 1
ATOM 3323 N N . GLU A 1 431 ? 48.281 9.727 9.5 1 72.81 431 GLU A N 1
ATOM 3324 C CA . GLU A 1 431 ? 48.375 8.453 10.211 1 72.81 431 GLU A CA 1
ATOM 3325 C C . GLU A 1 431 ? 47 7.875 10.492 1 72.81 431 GLU A C 1
ATOM 3327 O O . GLU A 1 431 ? 46.594 7.812 11.648 1 72.81 431 GLU A O 1
ATOM 3332 N N . LEU A 1 432 ? 46.219 7.469 9.539 1 75.62 432 LEU A N 1
ATOM 3333 C CA . LEU A 1 432 ? 44.906 6.895 9.672 1 75.62 432 LEU A CA 1
ATOM 3334 C C . LEU A 1 432 ? 44.969 5.457 10.164 1 75.62 432 LEU A C 1
ATOM 3336 O O . LEU A 1 432 ? 45.938 4.746 9.891 1 75.62 432 LEU A O 1
ATOM 3340 N N . PRO A 1 433 ? 44.031 5.148 11 1 75.25 433 PRO A N 1
ATOM 3341 C CA . PRO A 1 433 ? 44 3.744 11.414 1 75.25 433 PRO A CA 1
ATOM 3342 C C . PRO A 1 433 ? 43.875 2.781 10.234 1 75.25 433 PRO A C 1
ATOM 3344 O O . PRO A 1 433 ? 43.344 3.156 9.188 1 75.25 433 PRO A O 1
ATOM 3347 N N . ALA A 1 434 ? 44.312 1.581 10.469 1 72.88 434 ALA A N 1
ATOM 3348 C CA . ALA A 1 434 ? 44.344 0.568 9.414 1 72.88 434 ALA A CA 1
ATOM 3349 C C . ALA A 1 434 ? 42.969 0.238 8.906 1 72.88 434 ALA A C 1
ATOM 3351 O O . ALA A 1 434 ? 42.781 -0.098 7.73 1 72.88 434 ALA A O 1
ATOM 3352 N N . ASP A 1 435 ? 42.062 0.512 9.773 1 68.31 435 ASP A N 1
ATOM 3353 C CA . ASP A 1 435 ? 40.719 0.107 9.406 1 68.31 435 ASP A CA 1
ATOM 3354 C C . ASP A 1 435 ? 39.938 1.273 8.812 1 68.31 435 ASP A C 1
ATOM 3356 O O . ASP A 1 435 ? 38.719 1.17 8.586 1 68.31 435 ASP A O 1
ATOM 3360 N N . PHE A 1 436 ? 40.562 2.35 8.617 1 74.94 436 PHE A N 1
ATOM 3361 C CA . PHE A 1 436 ? 40 3.553 8.016 1 74.94 436 PHE A CA 1
ATOM 3362 C C . PHE A 1 436 ? 40.656 3.846 6.672 1 74.94 436 PHE A C 1
ATOM 3364 O O . PHE A 1 436 ? 41.75 4.395 6.617 1 74.94 436 PHE A O 1
ATOM 3371 N N . LEU A 1 437 ? 39.906 3.479 5.578 1 76.5 437 LEU A N 1
ATOM 3372 C CA . LEU A 1 437 ? 40.5 3.59 4.246 1 76.5 437 LEU A CA 1
ATOM 3373 C C . LEU A 1 437 ? 39.75 4.629 3.412 1 76.5 437 LEU A C 1
ATOM 3375 O O . LEU A 1 437 ? 38.531 4.52 3.209 1 76.5 437 LEU A O 1
ATOM 3379 N N . ILE A 1 438 ? 40.406 5.684 3.115 1 76.38 438 ILE A N 1
ATOM 3380 C CA . ILE A 1 438 ? 39.875 6.609 2.135 1 76.38 438 ILE A CA 1
ATOM 3381 C C . ILE A 1 438 ? 40.031 6.031 0.73 1 76.38 438 ILE A C 1
ATOM 3383 O O . ILE A 1 438 ? 41.156 5.855 0.246 1 76.38 438 ILE A O 1
ATOM 3387 N N . LEU A 1 439 ? 38.906 5.707 0.136 1 72.44 439 LEU A N 1
ATOM 3388 C CA . LEU A 1 439 ? 38.906 4.961 -1.116 1 72.44 439 LEU A CA 1
ATOM 3389 C C . LEU A 1 439 ? 38.938 5.906 -2.312 1 72.44 439 LEU A C 1
ATOM 3391 O O . LEU A 1 439 ? 39.562 5.602 -3.33 1 72.44 439 LEU A O 1
ATOM 3395 N N . LEU A 1 440 ? 38.188 6.965 -2.17 1 75 440 LEU A N 1
ATOM 3396 C CA . LEU A 1 440 ? 38.031 7.883 -3.293 1 75 440 LEU A CA 1
ATOM 3397 C C . LEU A 1 440 ? 37.844 9.312 -2.805 1 75 440 LEU A C 1
ATOM 3399 O O . LEU A 1 440 ? 37.281 9.555 -1.737 1 75 440 LEU A O 1
ATOM 3403 N N . VAL A 1 441 ? 38.531 10.211 -3.568 1 77.81 441 VAL A N 1
ATOM 3404 C CA . VAL A 1 441 ? 38.344 11.648 -3.357 1 77.81 441 VAL A CA 1
ATOM 3405 C C . VAL A 1 441 ? 37.688 12.266 -4.598 1 77.81 441 VAL A C 1
ATOM 3407 O O . VAL A 1 441 ? 38.219 12.102 -5.711 1 77.81 441 VAL A O 1
ATOM 3410 N N . LYS A 1 442 ? 36.594 12.719 -4.398 1 74.31 442 LYS A N 1
ATOM 3411 C CA . LYS A 1 442 ? 36 13.492 -5.473 1 74.31 442 LYS A CA 1
ATOM 3412 C C . LYS A 1 442 ? 36.25 14.984 -5.297 1 74.31 442 LYS A C 1
ATOM 3414 O O . LYS A 1 442 ? 35.875 15.57 -4.277 1 74.31 442 LYS A O 1
ATOM 3419 N N . ARG A 1 443 ? 37.062 15.57 -6.301 1 73.12 443 ARG A N 1
ATOM 3420 C CA . ARG A 1 443 ? 37.406 16.984 -6.324 1 73.12 443 ARG A CA 1
ATOM 3421 C C . ARG A 1 443 ? 36.906 17.641 -7.605 1 73.12 443 ARG A C 1
ATOM 3423 O O . ARG A 1 443 ? 37.312 17.266 -8.703 1 73.12 443 ARG A O 1
ATOM 3430 N N . LYS A 1 444 ? 36.125 18.703 -7.41 1 64.5 444 LYS A N 1
ATOM 3431 C CA . LYS A 1 444 ? 35.625 19.453 -8.562 1 64.5 444 LYS A CA 1
ATOM 3432 C C . LYS A 1 444 ? 35.094 18.516 -9.648 1 64.5 444 LYS A C 1
ATOM 3434 O O . LYS A 1 444 ? 35.438 18.656 -10.82 1 64.5 444 LYS A O 1
ATOM 3439 N N . ASN A 1 445 ? 34.344 17.547 -9.297 1 61.66 445 ASN A N 1
ATOM 3440 C CA . ASN A 1 445 ? 33.625 16.609 -10.156 1 61.66 445 ASN A CA 1
ATOM 3441 C C . ASN A 1 445 ? 34.594 15.594 -10.789 1 61.66 445 ASN A C 1
ATOM 3443 O O . ASN A 1 445 ? 34.25 14.945 -11.773 1 61.66 445 ASN A O 1
ATOM 3447 N N . GLU A 1 446 ? 35.781 15.57 -10.305 1 70.06 446 GLU A N 1
ATOM 3448 C CA . GLU A 1 446 ? 36.719 14.539 -10.742 1 70.06 446 GLU A CA 1
ATOM 3449 C C . GLU A 1 446 ? 37.031 13.555 -9.617 1 70.06 446 GLU A C 1
ATOM 3451 O O . GLU A 1 446 ? 37.094 13.953 -8.445 1 70.06 446 GLU A O 1
ATOM 3456 N N . TYR A 1 447 ? 37.125 12.328 -10 1 69.38 447 TYR A N 1
ATOM 3457 C CA . TYR A 1 447 ? 37.469 11.289 -9.039 1 69.38 447 TYR A CA 1
ATOM 3458 C C . TYR A 1 447 ? 38.969 11.039 -9.016 1 69.38 447 TYR A C 1
ATOM 3460 O O . TYR A 1 447 ? 39.594 10.883 -10.062 1 69.38 447 TYR A O 1
ATOM 3468 N N . ILE A 1 448 ? 39.5 11.102 -7.793 1 74.75 448 ILE A N 1
ATOM 3469 C CA . ILE A 1 448 ? 40.938 10.898 -7.582 1 74.75 448 ILE A CA 1
ATOM 3470 C C . ILE A 1 448 ? 41.156 9.719 -6.645 1 74.75 448 ILE A C 1
ATOM 3472 O O . ILE A 1 448 ? 40.562 9.656 -5.559 1 74.75 448 ILE A O 1
ATOM 3476 N N . LYS A 1 449 ? 41.781 8.688 -7.086 1 73.75 449 LYS A N 1
ATOM 3477 C CA . LYS A 1 449 ? 42.25 7.648 -6.18 1 73.75 449 LYS A CA 1
ATOM 3478 C C . LYS A 1 449 ? 43.344 8.18 -5.258 1 73.75 449 LYS A C 1
ATOM 3480 O O . LYS A 1 449 ? 44.406 8.594 -5.723 1 73.75 449 LYS A O 1
ATOM 3485 N N . PRO A 1 450 ? 43.062 8.203 -4.023 1 75.5 450 PRO A N 1
ATOM 3486 C CA . PRO A 1 450 ? 44.031 8.82 -3.125 1 75.5 450 PRO A CA 1
ATOM 3487 C C . PRO A 1 450 ? 45.312 7.984 -2.979 1 75.5 450 PRO A C 1
ATOM 3489 O O . PRO A 1 450 ? 45.25 6.754 -2.916 1 75.5 450 PRO A O 1
ATOM 3492 N N . THR A 1 451 ? 46.469 8.664 -3.111 1 74.69 451 THR A N 1
ATOM 3493 C CA . THR A 1 451 ? 47.781 8.141 -2.791 1 74.69 451 THR A CA 1
ATOM 3494 C C . THR A 1 451 ? 48.375 8.836 -1.564 1 74.69 451 THR A C 1
ATOM 3496 O O . THR A 1 451 ? 47.781 9.789 -1.046 1 74.69 451 THR A O 1
ATOM 3499 N N . GLY A 1 452 ? 49.438 8.211 -1.043 1 76.19 452 GLY A N 1
ATOM 3500 C CA . GLY A 1 452 ? 50.062 8.805 0.12 1 76.19 452 GLY A CA 1
ATOM 3501 C C . GLY A 1 452 ? 50.344 10.281 -0.046 1 76.19 452 GLY A C 1
ATOM 3502 O O . GLY A 1 452 ? 50.344 11.039 0.931 1 76.19 452 GLY A O 1
ATOM 3503 N N . SER A 1 453 ? 50.531 10.781 -1.218 1 77.12 453 SER A N 1
ATOM 3504 C CA . SER A 1 453 ? 50.906 12.172 -1.472 1 77.12 453 SER A CA 1
ATOM 3505 C C . SER A 1 453 ? 49.688 13.016 -1.806 1 77.12 453 SER A C 1
ATOM 3507 O O . SER A 1 453 ? 49.812 14.219 -2.047 1 77.12 453 SER A O 1
ATOM 3509 N N . THR A 1 454 ? 48.562 12.43 -1.832 1 80.5 454 THR A N 1
ATOM 3510 C CA . THR A 1 454 ? 47.375 13.195 -2.16 1 80.5 454 THR A CA 1
ATOM 3511 C C . THR A 1 454 ? 47.031 14.203 -1.057 1 80.5 454 THR A C 1
ATOM 3513 O O . THR A 1 454 ? 46.906 13.828 0.108 1 80.5 454 THR A O 1
ATOM 3516 N N . VAL A 1 455 ? 47 15.445 -1.467 1 80.81 455 VAL A N 1
ATOM 3517 C CA . VAL A 1 455 ? 46.656 16.516 -0.54 1 80.81 455 VAL A CA 1
ATOM 3518 C C . VAL A 1 455 ? 45.156 16.797 -0.575 1 80.81 455 VAL A C 1
ATOM 3520 O O . VAL A 1 455 ? 44.562 16.891 -1.65 1 80.81 455 VAL A O 1
ATOM 3523 N N . PHE A 1 456 ? 44.656 16.844 0.579 1 82 456 PHE A N 1
ATOM 3524 C CA . PHE A 1 456 ? 43.25 17.078 0.693 1 82 456 PHE A CA 1
ATOM 3525 C C . PHE A 1 456 ? 42.906 18.562 0.65 1 82 456 PHE A C 1
ATOM 3527 O O . PHE A 1 456 ? 43.656 19.375 1.192 1 82 456 PHE A O 1
ATOM 3534 N N . ASP A 1 457 ? 41.938 18.875 -0.106 1 80.12 457 ASP A N 1
ATOM 3535 C CA . ASP A 1 457 ? 41.531 20.266 -0.269 1 80.12 457 ASP A CA 1
ATOM 3536 C C . ASP A 1 457 ? 40.125 20.469 0.267 1 80.12 457 ASP A C 1
ATOM 3538 O O . ASP A 1 457 ? 39.375 19.516 0.477 1 80.12 457 ASP A O 1
ATOM 3542 N N . ASP A 1 458 ? 39.906 21.703 0.4 1 75.31 458 ASP A N 1
ATOM 3543 C CA . ASP A 1 458 ? 38.562 22.094 0.784 1 75.31 458 ASP A CA 1
ATOM 3544 C C . ASP A 1 458 ? 37.531 21.688 -0.288 1 75.31 458 ASP A C 1
ATOM 3546 O O . ASP A 1 458 ? 37.781 21.891 -1.48 1 75.31 458 ASP A O 1
ATOM 3550 N N . GLY A 1 459 ? 36.531 21.016 0.16 1 72.5 459 GLY A N 1
ATOM 3551 C CA . GLY A 1 459 ? 35.469 20.625 -0.752 1 72.5 459 GLY A CA 1
ATOM 3552 C C . GLY A 1 459 ? 35.625 19.203 -1.267 1 72.5 459 GLY A C 1
ATOM 3553 O O . GLY A 1 459 ? 34.75 18.703 -1.98 1 72.5 459 GLY A O 1
ATOM 3554 N N . ASP A 1 460 ? 36.656 18.547 -0.92 1 75.94 460 ASP A N 1
ATOM 3555 C CA . ASP A 1 460 ? 36.844 17.156 -1.339 1 75.94 460 ASP A CA 1
ATOM 3556 C C . ASP A 1 460 ? 35.781 16.266 -0.716 1 75.94 460 ASP A C 1
ATOM 3558 O O . ASP A 1 460 ? 35.469 16.391 0.47 1 75.94 460 ASP A O 1
ATOM 3562 N N . LEU A 1 461 ? 35.219 15.445 -1.572 1 74.44 461 LEU A N 1
ATOM 3563 C CA . LEU A 1 461 ? 34.344 14.375 -1.099 1 74.44 461 LEU A CA 1
ATOM 3564 C C . LEU A 1 461 ? 35.094 13.055 -0.998 1 74.44 461 LEU A C 1
ATOM 3566 O O . LEU A 1 461 ? 35.656 12.578 -1.99 1 74.44 461 LEU A O 1
ATOM 3570 N N . LEU A 1 462 ? 35.156 12.547 0.28 1 76.19 462 LEU A N 1
ATOM 3571 C CA . LEU A 1 462 ? 35.875 11.312 0.528 1 76.19 462 LEU A CA 1
ATOM 3572 C C . LEU A 1 462 ? 34.938 10.117 0.599 1 76.19 462 LEU A C 1
ATOM 3574 O O . LEU A 1 462 ? 33.875 10.211 1.195 1 76.19 462 LEU A O 1
ATOM 3578 N N . LEU A 1 463 ? 35.25 9.086 -0.148 1 73.12 463 LEU A N 1
ATOM 3579 C CA . LEU A 1 463 ? 34.656 7.766 0.056 1 73.12 463 LEU A CA 1
ATOM 3580 C C . LEU A 1 463 ? 35.531 6.93 0.992 1 73.12 463 LEU A C 1
ATOM 3582 O O . LEU A 1 463 ? 36.688 6.652 0.688 1 73.12 463 LEU A O 1
ATOM 3586 N N . VAL A 1 464 ? 34.969 6.633 2.154 1 72.62 464 VAL A N 1
ATOM 3587 C CA . VAL A 1 464 ? 35.719 5.984 3.219 1 72.62 464 VAL A CA 1
ATOM 3588 C C . VAL A 1 464 ? 35.156 4.602 3.502 1 72.62 464 VAL A C 1
ATOM 3590 O O . VAL A 1 464 ? 33.938 4.434 3.555 1 72.62 464 VAL A O 1
ATOM 3593 N N . GLN A 1 465 ? 36.031 3.662 3.486 1 71.44 465 GLN A N 1
ATOM 3594 C CA . GLN A 1 465 ? 35.656 2.33 3.961 1 71.44 465 GLN A CA 1
ATOM 3595 C C . GLN A 1 465 ? 36.062 2.137 5.418 1 71.44 465 GLN A C 1
ATOM 3597 O O . GLN A 1 465 ? 37.25 2.236 5.758 1 71.44 465 GLN A O 1
ATOM 3602 N N . CYS A 1 466 ? 35.062 2.08 6.262 1 67.12 466 CYS A N 1
ATOM 3603 C CA . CYS A 1 466 ? 35.312 1.808 7.676 1 67.12 466 CYS A CA 1
ATOM 3604 C C . CYS A 1 466 ? 34.125 1.022 8.273 1 67.12 466 CYS A C 1
ATOM 3606 O O . CYS A 1 466 ? 33 1.524 8.336 1 67.12 466 CYS A O 1
ATOM 3608 N N . GLU A 1 467 ? 34.344 -0.201 8.617 1 64.19 467 GLU A N 1
ATOM 3609 C CA . GLU A 1 467 ? 33.312 -1.071 9.148 1 64.19 467 GLU A CA 1
ATOM 3610 C C . GLU A 1 467 ? 32.875 -0.636 10.547 1 64.19 467 GLU A C 1
ATOM 3612 O O . GLU A 1 467 ? 31.688 -0.682 10.875 1 64.19 467 GLU A O 1
ATOM 3617 N N . ASN A 1 468 ? 33.844 -0.308 11.273 1 63.25 468 ASN A N 1
ATOM 3618 C CA . ASN A 1 468 ? 33.594 0.12 12.648 1 63.25 468 ASN A CA 1
ATOM 3619 C C . ASN A 1 468 ? 33.094 1.558 12.695 1 63.25 468 ASN A C 1
ATOM 3621 O O . ASN A 1 468 ? 33.812 2.492 12.383 1 63.25 468 ASN A O 1
ATOM 3625 N N . HIS A 1 469 ? 31.984 1.661 13.07 1 64.25 469 HIS A N 1
ATOM 3626 C CA . HIS A 1 469 ? 31.344 2.969 13.117 1 64.25 469 HIS A CA 1
ATOM 3627 C C . HIS A 1 469 ? 32 3.877 14.141 1 64.25 469 HIS A C 1
ATOM 3629 O O . HIS A 1 469 ? 32.188 5.07 13.898 1 64.25 469 HIS A O 1
ATOM 3635 N N . ALA A 1 470 ? 32.344 3.311 15.25 1 66.88 470 ALA A N 1
ATOM 3636 C CA . ALA A 1 470 ? 33 4.105 16.281 1 66.88 470 ALA A CA 1
ATOM 3637 C C . ALA A 1 470 ? 34.344 4.637 15.812 1 66.88 470 ALA A C 1
ATOM 3639 O O . ALA A 1 470 ? 34.656 5.801 16.047 1 66.88 470 ALA A O 1
ATOM 3640 N N . LEU A 1 471 ? 35.062 3.848 15.219 1 73.12 471 LEU A N 1
ATOM 3641 C CA . LEU A 1 471 ? 36.375 4.254 14.672 1 73.12 471 LEU A CA 1
ATOM 3642 C C . LEU A 1 471 ? 36.188 5.324 13.602 1 73.12 471 LEU A C 1
ATOM 3644 O O . LEU A 1 471 ? 36.969 6.273 13.539 1 73.12 471 LEU A O 1
ATOM 3648 N N . TYR A 1 472 ? 35.188 5.164 12.906 1 72.38 472 TYR A N 1
ATOM 3649 C CA . TYR A 1 472 ? 34.906 6.145 11.867 1 72.38 472 TYR A CA 1
ATOM 3650 C C . TYR A 1 472 ? 34.625 7.516 12.477 1 72.38 472 TYR A C 1
ATOM 3652 O O . TYR A 1 472 ? 35.219 8.516 12.062 1 72.38 472 TYR A O 1
ATOM 3660 N N . GLN A 1 473 ? 33.844 7.484 13.391 1 69.12 473 GLN A N 1
ATOM 3661 C CA . GLN A 1 473 ? 33.5 8.75 14.023 1 69.12 473 GLN A CA 1
ATOM 3662 C C . GLN A 1 473 ? 34.688 9.367 14.742 1 69.12 473 GLN A C 1
ATOM 3664 O O . GLN A 1 473 ? 34.906 10.578 14.672 1 69.12 473 GLN A O 1
ATOM 3669 N N . GLU A 1 474 ? 35.344 8.547 15.383 1 72.19 474 GLU A N 1
ATOM 3670 C CA . GLU A 1 474 ? 36.5 9.031 16.125 1 72.19 474 GLU A CA 1
ATOM 3671 C C . GLU A 1 474 ? 37.562 9.602 15.18 1 72.19 474 GLU A C 1
ATOM 3673 O O . GLU A 1 474 ? 38.156 10.641 15.469 1 72.19 474 GLU A O 1
ATOM 3678 N N . THR A 1 475 ? 37.75 8.977 14.109 1 77.19 475 THR A N 1
ATOM 3679 C CA . THR A 1 475 ? 38.781 9.398 13.148 1 77.19 475 THR A CA 1
ATOM 3680 C C . THR A 1 475 ? 38.344 10.688 12.445 1 77.19 475 THR A C 1
ATOM 3682 O O . THR A 1 475 ? 39.156 11.594 12.266 1 77.19 475 THR A O 1
ATOM 3685 N N . ILE A 1 476 ? 37.188 10.719 12.148 1 72.44 476 ILE A N 1
ATOM 3686 C CA . ILE A 1 476 ? 36.688 11.914 11.477 1 72.44 476 ILE A CA 1
ATOM 3687 C C . ILE A 1 476 ? 36.719 13.102 12.438 1 72.44 476 ILE A C 1
ATOM 3689 O O . ILE A 1 476 ? 37.125 14.203 12.047 1 72.44 476 ILE A O 1
ATOM 3693 N N . LYS A 1 477 ? 36.344 12.852 13.586 1 69.81 477 LYS A N 1
ATOM 3694 C CA . LYS A 1 477 ? 36.406 13.906 14.594 1 69.81 477 LYS A CA 1
ATOM 3695 C C . LYS A 1 477 ? 37.844 14.359 14.836 1 69.81 477 LYS A C 1
ATOM 3697 O O . LYS A 1 477 ? 38.094 15.555 15.008 1 69.81 477 LYS A O 1
ATOM 3702 N N . SER A 1 478 ? 38.75 13.469 14.93 1 71.06 478 SER A N 1
ATOM 3703 C CA . SER A 1 478 ? 40.125 13.781 15.219 1 71.06 478 SER A CA 1
ATOM 3704 C C . SER A 1 478 ? 40.781 14.562 14.07 1 71.06 478 SER A C 1
ATOM 3706 O O . SER A 1 478 ? 41.625 15.422 14.297 1 71.06 478 SER A O 1
ATOM 3708 N N . PHE A 1 479 ? 40.312 14.289 12.93 1 66.94 479 PHE A N 1
ATOM 3709 C CA . PHE A 1 479 ? 40.969 14.93 11.789 1 66.94 479 PHE A CA 1
ATOM 3710 C C . PHE A 1 479 ? 40.125 16.125 11.297 1 66.94 479 PHE A C 1
ATOM 3712 O O . PHE A 1 479 ? 40.656 16.953 10.547 1 66.94 479 PHE A O 1
ATOM 3719 N N . MET A 1 480 ? 38.906 16.094 11.695 1 56.28 480 MET A N 1
ATOM 3720 C CA . MET A 1 480 ? 38.062 17.156 11.156 1 56.28 480 MET A CA 1
ATOM 3721 C C . MET A 1 480 ? 37.906 18.297 12.148 1 56.28 480 MET A C 1
ATOM 3723 O O . MET A 1 480 ? 37.344 19.344 11.82 1 56.28 480 MET A O 1
ATOM 3727 N N . ALA A 1 481 ? 38.25 18.156 13.359 1 49.53 481 ALA A N 1
ATOM 3728 C CA . ALA A 1 481 ? 38.344 19.266 14.297 1 49.53 481 ALA A CA 1
ATOM 3729 C C . ALA A 1 481 ? 39.562 20.141 13.992 1 49.53 481 ALA A C 1
ATOM 3731 O O . ALA A 1 481 ? 40.625 19.625 13.648 1 49.53 481 ALA A O 1
ATOM 3732 N N . MET B 1 1 ? -15.305 1.503 12.477 1 79.38 1 MET B N 1
ATOM 3733 C CA . MET B 1 1 ? -14.086 1.503 11.68 1 79.38 1 MET B CA 1
ATOM 3734 C C . MET B 1 1 ? -12.875 1.136 12.531 1 79.38 1 MET B C 1
ATOM 3736 O O . MET B 1 1 ? -12.078 0.28 12.148 1 79.38 1 MET B O 1
ATOM 3740 N N . GLU B 1 2 ? -12.922 1.527 13.812 1 84.19 2 GLU B N 1
ATOM 3741 C CA . GLU B 1 2 ? -11.766 1.291 14.672 1 84.19 2 GLU B CA 1
ATOM 3742 C C . GLU B 1 2 ? -11.656 -0.181 15.062 1 84.19 2 GLU B C 1
ATOM 3744 O O . GLU B 1 2 ? -10.562 -0.737 15.109 1 84.19 2 GLU B O 1
ATOM 3749 N N . ASN B 1 3 ? -12.781 -0.772 15.281 1 84.75 3 ASN B N 1
ATOM 3750 C CA . ASN B 1 3 ? -12.766 -2.188 15.633 1 84.75 3 ASN B CA 1
ATOM 3751 C C . ASN B 1 3 ? -12.297 -3.049 14.461 1 84.75 3 ASN B C 1
ATOM 3753 O O . ASN B 1 3 ? -11.57 -4.027 14.664 1 84.75 3 ASN B O 1
ATOM 3757 N N . PHE B 1 4 ? -12.672 -2.609 13.328 1 86.12 4 PHE B N 1
ATOM 3758 C CA . PHE B 1 4 ? -12.25 -3.32 12.125 1 86.12 4 PHE B CA 1
ATOM 3759 C C . PHE B 1 4 ? -10.75 -3.17 11.906 1 86.12 4 PHE B C 1
ATOM 3761 O O . PHE B 1 4 ? -10.062 -4.141 11.586 1 86.12 4 PHE B O 1
ATOM 3768 N N . LEU B 1 5 ? -10.273 -1.99 12.156 1 89.44 5 LEU B N 1
ATOM 3769 C CA . LEU B 1 5 ? -8.852 -1.729 11.992 1 89.44 5 LEU B CA 1
ATOM 3770 C C . LEU B 1 5 ? -8.031 -2.51 13.023 1 89.44 5 LEU B C 1
ATOM 3772 O O . LEU B 1 5 ? -6.973 -3.051 12.695 1 89.44 5 LEU B O 1
ATOM 3776 N N . LEU B 1 6 ? -8.562 -2.529 14.227 1 89.75 6 LEU B N 1
ATOM 3777 C CA . LEU B 1 6 ? -7.891 -3.27 15.289 1 89.75 6 LEU B CA 1
ATOM 3778 C C . LEU B 1 6 ? -7.82 -4.754 14.953 1 89.75 6 LEU B C 1
ATOM 3780 O O . LEU B 1 6 ? -6.766 -5.379 15.094 1 89.75 6 LEU B O 1
ATOM 3784 N N . PHE B 1 7 ? -8.93 -5.25 14.555 1 88.44 7 PHE B N 1
ATOM 3785 C CA . PHE B 1 7 ? -9.031 -6.656 14.18 1 88.44 7 PHE B CA 1
ATOM 3786 C C . PHE B 1 7 ? -8.039 -6.996 13.078 1 88.44 7 PHE B C 1
ATOM 3788 O O . PHE B 1 7 ? -7.281 -7.965 13.195 1 88.44 7 PHE B O 1
ATOM 3795 N N . PHE B 1 8 ? -7.965 -6.234 12.109 1 88.81 8 PHE B N 1
ATOM 3796 C CA . PHE B 1 8 ? -7.09 -6.477 10.969 1 88.81 8 PHE B CA 1
ATOM 3797 C C . PHE B 1 8 ? -5.625 -6.328 11.375 1 88.81 8 PHE B C 1
ATOM 3799 O O . PHE B 1 8 ? -4.773 -7.094 10.922 1 88.81 8 PHE B O 1
ATOM 3806 N N . ALA B 1 9 ? -5.367 -5.379 12.18 1 92.56 9 ALA B N 1
ATOM 3807 C CA . ALA B 1 9 ? -3.996 -5.156 12.633 1 92.56 9 ALA B CA 1
ATOM 3808 C C . ALA B 1 9 ? -3.48 -6.352 13.438 1 92.56 9 ALA B C 1
ATOM 3810 O O . ALA B 1 9 ? -2.363 -6.82 13.211 1 92.56 9 ALA B O 1
ATOM 3811 N N . ILE B 1 10 ? -4.293 -6.844 14.273 1 92.31 10 ILE B N 1
ATOM 3812 C CA . ILE B 1 10 ? -3.914 -7.977 15.109 1 92.31 10 ILE B CA 1
ATOM 3813 C C . ILE B 1 10 ? -3.693 -9.211 14.234 1 92.31 10 ILE B C 1
ATOM 3815 O O . ILE B 1 10 ? -2.723 -9.953 14.43 1 92.31 10 ILE B O 1
ATOM 3819 N N . LEU B 1 11 ? -4.578 -9.383 13.312 1 90.94 11 LEU B N 1
ATOM 3820 C CA . LEU B 1 11 ? -4.465 -10.531 12.43 1 90.94 11 LEU B CA 1
ATOM 3821 C C . LEU B 1 11 ? -3.176 -10.469 11.617 1 90.94 11 LEU B C 1
ATOM 3823 O O . LEU B 1 11 ? -2.494 -11.484 11.445 1 90.94 11 LEU B O 1
ATOM 3827 N N . LEU B 1 12 ? -2.906 -9.312 11.141 1 92.5 12 LEU B N 1
ATOM 3828 C CA . LEU B 1 12 ? -1.706 -9.141 10.32 1 92.5 12 LEU B CA 1
ATOM 3829 C C . LEU B 1 12 ? -0.449 -9.391 11.148 1 92.5 12 LEU B C 1
ATOM 3831 O O . LEU B 1 12 ? 0.433 -10.141 10.742 1 92.5 12 LEU B O 1
ATOM 3835 N N . ILE B 1 13 ? -0.386 -8.836 12.297 1 93.44 13 ILE B N 1
ATOM 3836 C CA . ILE B 1 13 ? 0.783 -8.969 13.164 1 93.44 13 ILE B CA 1
ATOM 3837 C C . ILE B 1 13 ? 0.945 -10.422 13.594 1 93.44 13 ILE B C 1
ATOM 3839 O O . ILE B 1 13 ? 2.045 -10.977 13.531 1 93.44 13 ILE B O 1
ATOM 3843 N N . THR B 1 14 ? -0.127 -11.016 14.016 1 91.94 14 THR B N 1
ATOM 3844 C CA . THR B 1 14 ? -0.091 -12.406 14.438 1 91.94 14 THR B CA 1
ATOM 3845 C C . THR B 1 14 ? 0.369 -13.312 13.305 1 91.94 14 THR B C 1
ATOM 3847 O O . THR B 1 14 ? 1.165 -14.227 13.516 1 91.94 14 THR B O 1
ATOM 3850 N N . SER B 1 15 ? -0.147 -13.047 12.117 1 90.94 15 SER B N 1
ATOM 3851 C CA . SER B 1 15 ? 0.229 -13.836 10.945 1 90.94 15 SER B CA 1
ATOM 3852 C C . SER B 1 15 ? 1.729 -13.758 10.688 1 90.94 15 SER B C 1
ATOM 3854 O O . SER B 1 15 ? 2.375 -14.773 10.438 1 90.94 15 SER B O 1
ATOM 3856 N N . ILE B 1 16 ? 2.264 -12.625 10.805 1 91.31 16 ILE B N 1
ATOM 3857 C CA . ILE B 1 16 ? 3.678 -12.414 10.508 1 91.31 16 ILE B CA 1
ATOM 3858 C C . ILE B 1 16 ? 4.531 -13.031 11.609 1 91.31 16 ILE B C 1
ATOM 3860 O O . ILE B 1 16 ? 5.52 -13.719 11.336 1 91.31 16 ILE B O 1
ATOM 3864 N N . LEU B 1 17 ? 4.168 -12.836 12.836 1 91.12 17 LEU B N 1
ATOM 3865 C CA . LEU B 1 17 ? 4.922 -13.383 13.961 1 91.12 17 LEU B CA 1
ATOM 3866 C C . LEU B 1 17 ? 4.906 -14.906 13.93 1 91.12 17 LEU B C 1
ATOM 3868 O O . LEU B 1 17 ? 5.934 -15.547 14.164 1 91.12 17 LEU B O 1
ATOM 3872 N N . LEU B 1 18 ? 3.777 -15.445 13.633 1 88.31 18 LEU B N 1
ATOM 3873 C CA . LEU B 1 18 ? 3.66 -16.906 13.555 1 88.31 18 LEU B CA 1
ATOM 3874 C C . LEU B 1 18 ? 4.426 -17.453 12.359 1 88.31 18 LEU B C 1
ATOM 3876 O O . LEU B 1 18 ? 4.961 -18.562 12.414 1 88.31 18 LEU B O 1
ATOM 3880 N N . SER B 1 19 ? 4.348 -16.688 11.305 1 85.19 19 SER B N 1
ATOM 3881 C CA . SER B 1 19 ? 5.094 -17.125 10.125 1 85.19 19 SER B CA 1
ATOM 3882 C C . SER B 1 19 ? 6.586 -17.219 10.43 1 85.19 19 SER B C 1
ATOM 3884 O O . SER B 1 19 ? 7.273 -18.094 9.898 1 85.19 19 SER B O 1
ATOM 3886 N N . LYS B 1 20 ? 7.074 -16.375 11.211 1 83.38 20 LYS B N 1
ATOM 3887 C CA . LYS B 1 20 ? 8.469 -16.422 11.633 1 83.38 20 LYS B CA 1
ATOM 3888 C C . LYS B 1 20 ? 8.75 -17.688 12.445 1 83.38 20 LYS B C 1
ATOM 3890 O O . LYS B 1 20 ? 9.781 -18.328 12.258 1 83.38 20 LYS B O 1
ATOM 3895 N N . ILE B 1 21 ? 7.863 -17.969 13.266 1 82.31 21 ILE B N 1
ATOM 3896 C CA . ILE B 1 21 ? 8.008 -19.156 14.109 1 82.31 21 ILE B CA 1
ATOM 3897 C C . ILE B 1 21 ? 7.93 -20.406 13.258 1 82.31 21 ILE B C 1
ATOM 3899 O O . ILE B 1 21 ? 8.688 -21.359 13.469 1 82.31 21 ILE B O 1
ATOM 3903 N N . SER B 1 22 ? 7.066 -20.375 12.367 1 78.31 22 SER B N 1
ATOM 3904 C CA . SER B 1 22 ? 6.84 -21.547 11.531 1 78.31 22 SER B CA 1
ATOM 3905 C C . SER B 1 22 ? 8.031 -21.812 10.609 1 78.31 22 SER B C 1
ATOM 3907 O O . SER B 1 22 ? 8.297 -22.953 10.242 1 78.31 22 SER B O 1
ATOM 3909 N N . ASP B 1 23 ? 8.633 -20.766 10.312 1 73.5 23 ASP B N 1
ATOM 3910 C CA . ASP B 1 23 ? 9.805 -20.891 9.453 1 73.5 23 ASP B CA 1
ATOM 3911 C C . ASP B 1 23 ? 10.852 -21.797 10.086 1 73.5 23 ASP B C 1
ATOM 3913 O O . ASP B 1 23 ? 11.562 -22.516 9.383 1 73.5 23 ASP B O 1
ATOM 3917 N N . LYS B 1 24 ? 10.938 -21.75 11.344 1 70.19 24 LYS B N 1
ATOM 3918 C CA . LYS B 1 24 ? 11.891 -22.578 12.07 1 70.19 24 LYS B CA 1
ATOM 3919 C C . LYS B 1 24 ? 11.562 -24.062 11.898 1 70.19 24 LYS B C 1
ATOM 3921 O O . LYS B 1 24 ? 12.461 -24.906 11.938 1 70.19 24 LYS B O 1
ATOM 3926 N N . PHE B 1 25 ? 10.32 -24.297 11.586 1 71.88 25 PHE B N 1
ATOM 3927 C CA . PHE B 1 25 ? 9.883 -25.688 11.445 1 71.88 25 PHE B CA 1
ATOM 3928 C C . PHE B 1 25 ? 9.734 -26.062 9.977 1 71.88 25 PHE B C 1
ATOM 3930 O O . PHE B 1 25 ? 9.266 -27.156 9.648 1 71.88 25 PHE B O 1
ATOM 3937 N N . GLY B 1 26 ? 10.008 -25.156 9.18 1 70.12 26 GLY B N 1
ATOM 3938 C CA . GLY B 1 26 ? 9.93 -25.422 7.754 1 70.12 26 GLY B CA 1
ATOM 3939 C C . GLY B 1 26 ? 8.516 -25.312 7.211 1 70.12 26 GLY B C 1
ATOM 3940 O O . GLY B 1 26 ? 8.234 -25.766 6.102 1 70.12 26 GLY B O 1
ATOM 3941 N N . ILE B 1 27 ? 7.668 -24.828 7.922 1 76.94 27 ILE B N 1
ATOM 3942 C CA . ILE B 1 27 ? 6.285 -24.656 7.492 1 76.94 27 ILE B CA 1
ATOM 3943 C C . ILE B 1 27 ? 6.145 -23.391 6.66 1 76.94 27 ILE B C 1
ATOM 3945 O O . ILE B 1 27 ? 6.547 -22.312 7.098 1 76.94 27 ILE B O 1
ATOM 3949 N N . PRO B 1 28 ? 5.578 -23.547 5.488 1 79.38 28 PRO B N 1
ATOM 3950 C CA . PRO B 1 28 ? 5.398 -22.359 4.648 1 79.38 28 PRO B CA 1
ATOM 3951 C C . PRO B 1 28 ? 4.496 -21.312 5.289 1 79.38 28 PRO B C 1
ATOM 3953 O O . PRO B 1 28 ? 3.494 -21.656 5.918 1 79.38 28 PRO B O 1
ATOM 3956 N N . SER B 1 29 ? 4.832 -20.016 5.164 1 82.44 29 SER B N 1
ATOM 3957 C CA . SER B 1 29 ? 4.117 -18.906 5.781 1 82.44 29 SER B CA 1
ATOM 3958 C C . SER B 1 29 ? 2.666 -18.859 5.316 1 82.44 29 SER B C 1
ATOM 3960 O O . SER B 1 29 ? 1.778 -18.469 6.074 1 82.44 29 SER B O 1
ATOM 3962 N N . LEU B 1 30 ? 2.408 -19.281 4.172 1 81.88 30 LEU B N 1
ATOM 3963 C CA . LEU B 1 30 ? 1.074 -19.188 3.59 1 81.88 30 LEU B CA 1
ATOM 3964 C C . LEU B 1 30 ? 0.079 -20.031 4.387 1 81.88 30 LEU B C 1
ATOM 3966 O O . LEU B 1 30 ? -1.08 -19.641 4.547 1 81.88 30 LEU B O 1
ATOM 3970 N N . ILE B 1 31 ? 0.561 -21.125 4.875 1 82.88 31 ILE B N 1
ATOM 3971 C CA . ILE B 1 31 ? -0.292 -21.984 5.68 1 82.88 31 ILE B CA 1
ATOM 3972 C C . ILE B 1 31 ? -0.638 -21.297 6.996 1 82.88 31 ILE B C 1
ATOM 3974 O O . ILE B 1 31 ? -1.751 -21.438 7.508 1 82.88 31 ILE B O 1
ATOM 3978 N N . VAL B 1 32 ? 0.334 -20.656 7.457 1 86.88 32 VAL B N 1
ATOM 3979 C CA . VAL B 1 32 ? 0.136 -19.953 8.719 1 86.88 32 VAL B CA 1
ATOM 3980 C C . VAL B 1 32 ? -0.911 -18.859 8.531 1 86.88 32 VAL B C 1
ATOM 3982 O O . VAL B 1 32 ? -1.808 -18.703 9.367 1 86.88 32 VAL B O 1
ATOM 3985 N N . PHE B 1 33 ? -0.803 -18.125 7.445 1 88.5 33 PHE B N 1
ATOM 3986 C CA . PHE B 1 33 ? -1.771 -17.078 7.164 1 88.5 33 PHE B CA 1
ATOM 3987 C C . PHE B 1 33 ? -3.18 -17.641 7.059 1 88.5 33 PHE B C 1
ATOM 3989 O O . PHE B 1 33 ? -4.125 -17.094 7.621 1 88.5 33 PHE B O 1
ATOM 3996 N N . LEU B 1 34 ? -3.199 -18.703 6.387 1 86.5 34 LEU B N 1
ATOM 3997 C CA . LEU B 1 34 ? -4.48 -19.391 6.223 1 86.5 34 LEU B CA 1
ATOM 3998 C C . LEU B 1 34 ? -5.016 -19.875 7.566 1 86.5 34 LEU B C 1
ATOM 4000 O O . LEU B 1 34 ? -6.211 -19.734 7.848 1 86.5 34 LEU B O 1
ATOM 4004 N N . GLY B 1 35 ? -4.172 -20.453 8.305 1 87.69 35 GLY B N 1
ATOM 4005 C CA . GLY B 1 35 ? -4.547 -20.938 9.617 1 87.69 35 GLY B CA 1
ATOM 4006 C C . GLY B 1 35 ? -5.059 -19.844 10.539 1 87.69 35 GLY B C 1
ATOM 4007 O O . GLY B 1 35 ? -6.062 -20.031 11.234 1 87.69 35 GLY B O 1
ATOM 4008 N N . VAL B 1 36 ? -4.391 -18.734 10.5 1 90 36 VAL B N 1
ATOM 4009 C CA . VAL B 1 36 ? -4.801 -17.609 11.32 1 90 36 VAL B CA 1
ATOM 4010 C C . VAL B 1 36 ? -6.18 -17.125 10.875 1 90 36 VAL B C 1
ATOM 4012 O O . VAL B 1 36 ? -7.035 -16.812 11.711 1 90 36 VAL B O 1
ATOM 4015 N N . GLY B 1 37 ? -6.391 -17.031 9.633 1 88.75 37 GLY B N 1
ATOM 4016 C CA . GLY B 1 37 ? -7.703 -16.672 9.117 1 88.75 37 GLY B CA 1
ATOM 4017 C C . GLY B 1 37 ? -8.797 -17.625 9.547 1 88.75 37 GLY B C 1
ATOM 4018 O O . GLY B 1 37 ? -9.875 -17.188 9.969 1 88.75 37 GLY B O 1
ATOM 4019 N N . MET B 1 38 ? -8.508 -18.859 9.492 1 87.38 38 MET B N 1
ATOM 4020 C CA . MET B 1 38 ? -9.469 -19.906 9.867 1 87.38 38 MET B CA 1
ATOM 4021 C C . MET B 1 38 ? -9.812 -19.812 11.352 1 87.38 38 MET B C 1
ATOM 4023 O O . MET B 1 38 ? -10.969 -19.953 11.742 1 87.38 38 MET B O 1
ATOM 4027 N N . LEU B 1 39 ? -8.773 -19.625 12.109 1 87.56 39 LEU B N 1
ATOM 4028 C CA . LEU B 1 39 ? -8.977 -19.547 13.555 1 87.56 39 LEU B CA 1
ATOM 4029 C C . LEU B 1 39 ? -9.773 -18.297 13.93 1 87.56 39 LEU B C 1
ATOM 4031 O O . LEU B 1 39 ? -10.492 -18.297 14.93 1 87.56 39 LEU B O 1
ATOM 4035 N N . ALA B 1 40 ? -9.695 -17.297 13.125 1 88.19 40 ALA B N 1
ATOM 4036 C CA . ALA B 1 40 ? -10.414 -16.062 13.398 1 88.19 40 ALA B CA 1
ATOM 4037 C C . ALA B 1 40 ? -11.844 -16.125 12.859 1 88.19 40 ALA B C 1
ATOM 4039 O O . ALA B 1 40 ? -12.695 -15.312 13.242 1 88.19 40 ALA B O 1
ATOM 4040 N N . GLY B 1 41 ? -12.117 -17.031 12.055 1 86.06 41 GLY B N 1
ATOM 4041 C CA . GLY B 1 41 ? -13.391 -17.125 11.352 1 86.06 41 GLY B CA 1
ATOM 4042 C C . GLY B 1 41 ? -14.516 -17.641 12.234 1 86.06 41 GLY B C 1
ATOM 4043 O O . GLY B 1 41 ? -14.367 -17.719 13.453 1 86.06 41 GLY B O 1
ATOM 4044 N N . SER B 1 42 ? -15.664 -17.875 11.656 1 77.5 42 SER B N 1
ATOM 4045 C CA . SER B 1 42 ? -16.922 -18.188 12.336 1 77.5 42 SER B CA 1
ATOM 4046 C C . SER B 1 42 ? -16.766 -19.422 13.227 1 77.5 42 SER B C 1
ATOM 4048 O O . SER B 1 42 ? -17.281 -19.453 14.344 1 77.5 42 SER B O 1
ATOM 4050 N N . ASP B 1 43 ? -16.062 -20.375 12.742 1 76.56 43 ASP B N 1
ATOM 4051 C CA . ASP B 1 43 ? -15.875 -21.609 13.508 1 76.56 43 ASP B CA 1
ATOM 4052 C C . ASP B 1 43 ? -14.641 -21.516 14.391 1 76.56 43 ASP B C 1
ATOM 4054 O O . ASP B 1 43 ? -14.289 -22.469 15.086 1 76.56 43 ASP B O 1
ATOM 4058 N N . GLY B 1 44 ? -14.023 -20.359 14.344 1 75.81 44 GLY B N 1
ATOM 4059 C CA . GLY B 1 44 ? -12.758 -20.266 1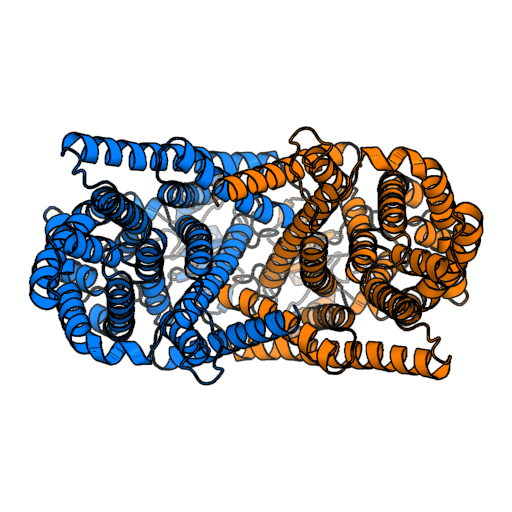5.047 1 75.81 44 GLY B CA 1
ATOM 4060 C C . GLY B 1 44 ? -12.891 -19.625 16.422 1 75.81 44 GLY B C 1
ATOM 4061 O O . GLY B 1 44 ? -13.992 -19.547 16.969 1 75.81 44 GLY B O 1
ATOM 4062 N N . LEU B 1 45 ? -11.758 -19.281 17 1 72.94 45 LEU B N 1
ATOM 4063 C CA . LEU B 1 45 ? -11.648 -18.781 18.375 1 72.94 45 LEU B CA 1
ATOM 4064 C C . LEU B 1 45 ? -12.305 -17.406 18.5 1 72.94 45 LEU B C 1
ATOM 4066 O O . LEU B 1 45 ? -12.977 -17.125 19.5 1 72.94 45 LEU B O 1
ATOM 4070 N N . LEU B 1 46 ? -12.258 -16.594 17.422 1 75.38 46 LEU B N 1
ATOM 4071 C CA . LEU B 1 46 ? -12.766 -15.234 17.5 1 75.38 46 LEU B CA 1
ATOM 4072 C C . LEU B 1 46 ? -14.211 -15.164 17 1 75.38 46 LEU B C 1
ATOM 4074 O O . LEU B 1 46 ? -14.945 -14.234 17.344 1 75.38 46 LEU B O 1
ATOM 4078 N N . GLY B 1 47 ? -14.625 -16.078 16.188 1 75.69 47 GLY B N 1
ATOM 4079 C CA . GLY B 1 47 ? -16.016 -16.234 15.766 1 75.69 47 GLY B CA 1
ATOM 4080 C C . GLY B 1 47 ? -16.469 -15.125 14.828 1 75.69 47 GLY B C 1
ATOM 4081 O O . GLY B 1 47 ? -17.641 -14.758 14.812 1 75.69 47 GLY B O 1
ATOM 4082 N N . VAL B 1 48 ? -15.586 -14.555 14.086 1 78.06 48 VAL B N 1
ATOM 4083 C CA . VAL B 1 48 ? -15.961 -13.5 13.148 1 78.06 48 VAL B CA 1
ATOM 4084 C C . VAL B 1 48 ? -16.703 -14.109 11.961 1 78.06 48 VAL B C 1
ATOM 4086 O O . VAL B 1 48 ? -16.172 -14.969 11.258 1 78.06 48 VAL B O 1
ATOM 4089 N N . ASN B 1 49 ? -17.891 -13.648 11.836 1 78.19 49 ASN B N 1
ATOM 4090 C CA . ASN B 1 49 ? -18.688 -14.172 10.734 1 78.19 49 ASN B CA 1
ATOM 4091 C C . ASN B 1 49 ? -18.406 -13.438 9.43 1 78.19 49 ASN B C 1
ATOM 4093 O O . ASN B 1 49 ? -18.688 -12.242 9.312 1 78.19 49 ASN B O 1
ATOM 4097 N N . PHE B 1 50 ? -17.766 -14.125 8.578 1 80.88 50 PHE B N 1
ATOM 4098 C CA . PHE B 1 50 ? -17.5 -13.602 7.242 1 80.88 50 PHE B CA 1
ATOM 4099 C C . PHE B 1 50 ? -17.953 -14.594 6.176 1 80.88 50 PHE B C 1
ATOM 4101 O O . PHE B 1 50 ? -17.297 -15.609 5.953 1 80.88 50 PHE B O 1
ATOM 4108 N N . ASP B 1 51 ? -19.031 -14.219 5.52 1 77.88 51 ASP B N 1
ATOM 4109 C CA . ASP B 1 51 ? -19.562 -15.148 4.523 1 77.88 51 ASP B CA 1
ATOM 4110 C C . ASP B 1 51 ? -19.797 -14.438 3.189 1 77.88 51 ASP B C 1
ATOM 4112 O O . ASP B 1 51 ? -20.531 -14.938 2.338 1 77.88 51 ASP B O 1
ATOM 4116 N N . ASN B 1 52 ? -19.172 -13.352 3.031 1 86.12 52 ASN B N 1
ATOM 4117 C CA . ASN B 1 52 ? -19.375 -12.602 1.796 1 86.12 52 ASN B CA 1
ATOM 4118 C C . ASN B 1 52 ? -18.375 -13.016 0.72 1 86.12 52 ASN B C 1
ATOM 4120 O O . ASN B 1 52 ? -17.281 -12.461 0.641 1 86.12 52 ASN B O 1
ATOM 4124 N N . GLN B 1 53 ? -18.828 -13.883 -0.161 1 84.62 53 GLN B N 1
ATOM 4125 C CA . GLN B 1 53 ? -17.969 -14.445 -1.208 1 84.62 53 GLN B CA 1
ATOM 4126 C C . GLN B 1 53 ? -17.625 -13.398 -2.262 1 84.62 53 GLN B C 1
ATOM 4128 O O . GLN B 1 53 ? -16.562 -13.461 -2.879 1 84.62 53 GLN B O 1
ATOM 4133 N N . PHE B 1 54 ? -18.531 -12.508 -2.371 1 86.38 54 PHE B N 1
ATOM 4134 C CA . PHE B 1 54 ? -18.297 -11.453 -3.346 1 86.38 54 PHE B CA 1
ATOM 4135 C C . PHE B 1 54 ? -17.109 -10.586 -2.939 1 86.38 54 PHE B C 1
ATOM 4137 O O . PHE B 1 54 ? -16.25 -10.266 -3.77 1 86.38 54 PHE B O 1
ATOM 4144 N N . ILE B 1 55 ? -17.016 -10.25 -1.687 1 87.56 55 ILE B N 1
ATOM 4145 C CA . ILE B 1 55 ? -15.906 -9.453 -1.172 1 87.56 55 ILE B CA 1
ATOM 4146 C C . ILE B 1 55 ? -14.609 -10.25 -1.258 1 87.56 55 ILE B C 1
ATOM 4148 O O . ILE B 1 55 ? -13.57 -9.719 -1.655 1 87.56 55 ILE B O 1
ATOM 4152 N N . ALA B 1 56 ? -14.719 -11.477 -0.928 1 89.31 56 ALA B N 1
ATOM 4153 C CA . ALA B 1 56 ? -13.539 -12.336 -0.985 1 89.31 56 ALA B CA 1
ATOM 4154 C C . ALA B 1 56 ? -13 -12.438 -2.408 1 89.31 56 ALA B C 1
ATOM 4156 O O . ALA B 1 56 ? -11.781 -12.391 -2.625 1 89.31 56 ALA B O 1
ATOM 4157 N N . GLN B 1 57 ? -13.914 -12.57 -3.332 1 89.69 57 GLN B N 1
ATOM 4158 C CA . GLN B 1 57 ? -13.523 -12.656 -4.734 1 89.69 57 GLN B CA 1
ATOM 4159 C C . GLN B 1 57 ? -12.844 -11.367 -5.195 1 89.69 57 GLN B C 1
ATOM 4161 O O . GLN B 1 57 ? -11.844 -11.406 -5.918 1 89.69 57 GLN B O 1
ATOM 4166 N N . ASN B 1 58 ? -13.383 -10.266 -4.824 1 90.75 58 ASN B N 1
ATOM 4167 C CA . ASN B 1 58 ? -12.812 -8.977 -5.211 1 90.75 58 ASN B CA 1
ATOM 4168 C C . ASN B 1 58 ? -11.43 -8.773 -4.609 1 90.75 58 ASN B C 1
ATOM 4170 O O . ASN B 1 58 ? -10.523 -8.266 -5.277 1 90.75 58 ASN B O 1
ATOM 4174 N N . VAL B 1 59 ? -11.297 -9.141 -3.41 1 91.5 59 VAL B N 1
ATOM 4175 C CA . VAL B 1 59 ? -10 -9.055 -2.738 1 91.5 59 VAL B CA 1
ATOM 4176 C C . VAL B 1 59 ? -8.992 -9.961 -3.443 1 91.5 59 VAL B C 1
ATOM 4178 O O . VAL B 1 59 ? -7.844 -9.562 -3.664 1 91.5 59 VAL B O 1
ATOM 4181 N N . GLY B 1 60 ? -9.469 -11.117 -3.762 1 92.44 60 GLY B N 1
ATOM 4182 C CA . GLY B 1 60 ? -8.609 -12.047 -4.473 1 92.44 60 GLY B CA 1
ATOM 4183 C C . GLY B 1 60 ? -8.172 -11.539 -5.832 1 92.44 60 GLY B C 1
ATOM 4184 O O . GLY B 1 60 ? -6.996 -11.656 -6.195 1 92.44 60 GLY B O 1
ATOM 4185 N N . MET B 1 61 ? -9.062 -11.008 -6.531 1 91.75 61 MET B N 1
ATOM 4186 C CA . MET B 1 61 ? -8.773 -10.477 -7.859 1 91.75 61 MET B CA 1
ATOM 4187 C C . MET B 1 61 ? -7.742 -9.352 -7.777 1 91.75 61 MET B C 1
ATOM 4189 O O . MET B 1 61 ? -6.781 -9.328 -8.547 1 91.75 61 MET B O 1
ATOM 4193 N N . LEU B 1 62 ? -7.969 -8.477 -6.879 1 93.94 62 LEU B N 1
ATOM 4194 C CA . LEU B 1 62 ? -7.051 -7.352 -6.719 1 93.94 62 LEU B CA 1
ATOM 4195 C C . LEU B 1 62 ? -5.676 -7.836 -6.273 1 93.94 62 LEU B C 1
ATOM 4197 O O . LEU B 1 62 ? -4.652 -7.359 -6.773 1 93.94 62 LEU B O 1
ATOM 4201 N N . ALA B 1 63 ? -5.695 -8.727 -5.352 1 94.38 63 ALA B N 1
ATOM 4202 C CA . ALA B 1 63 ? -4.445 -9.266 -4.828 1 94.38 63 ALA B CA 1
ATOM 4203 C C . ALA B 1 63 ? -3.631 -9.938 -5.934 1 94.38 63 ALA B C 1
ATOM 4205 O O . ALA B 1 63 ? -2.418 -9.734 -6.031 1 94.38 63 ALA B O 1
ATOM 4206 N N . LEU B 1 64 ? -4.336 -10.648 -6.73 1 93.44 64 LEU B N 1
ATOM 4207 C CA . LEU B 1 64 ? -3.66 -11.391 -7.789 1 93.44 64 LEU B CA 1
ATOM 4208 C C . LEU B 1 64 ? -2.994 -10.445 -8.781 1 93.44 64 LEU B C 1
ATOM 4210 O O . LEU B 1 64 ? -1.922 -10.742 -9.312 1 93.44 64 LEU B O 1
ATOM 4214 N N . ILE B 1 65 ? -3.586 -9.32 -9.07 1 95.88 65 ILE B N 1
ATOM 4215 C CA . ILE B 1 65 ? -3.014 -8.344 -9.984 1 95.88 65 ILE B CA 1
ATOM 4216 C C . ILE B 1 65 ? -1.649 -7.891 -9.469 1 95.88 65 ILE B C 1
ATOM 4218 O O . ILE B 1 65 ? -0.658 -7.93 -10.203 1 95.88 65 ILE B O 1
ATOM 4222 N N . PHE B 1 66 ? -1.592 -7.594 -8.211 1 95.94 66 PHE B N 1
ATOM 4223 C CA . PHE B 1 66 ? -0.364 -7.055 -7.637 1 95.94 66 PHE B CA 1
ATOM 4224 C C . PHE B 1 66 ? 0.656 -8.164 -7.406 1 95.94 66 PHE B C 1
ATOM 4226 O O . PHE B 1 66 ? 1.861 -7.941 -7.543 1 95.94 66 PHE B O 1
ATOM 4233 N N . ILE B 1 67 ? 0.224 -9.312 -7.047 1 92.62 67 ILE B N 1
ATOM 4234 C CA . ILE B 1 67 ? 1.124 -10.438 -6.809 1 92.62 67 ILE B CA 1
ATOM 4235 C C . ILE B 1 67 ? 1.807 -10.836 -8.117 1 92.62 67 ILE B C 1
ATOM 4237 O O . ILE B 1 67 ? 3.029 -11 -8.156 1 92.62 67 ILE B O 1
ATOM 4241 N N . LEU B 1 68 ? 1.036 -10.938 -9.188 1 94.06 68 LEU B N 1
ATOM 4242 C CA . LEU B 1 68 ? 1.586 -11.32 -10.484 1 94.06 68 LEU B CA 1
ATOM 4243 C C . LEU B 1 68 ? 2.504 -10.227 -11.031 1 94.06 68 LEU B C 1
ATOM 4245 O O . LEU B 1 68 ? 3.518 -10.523 -11.664 1 94.06 68 LEU B O 1
ATOM 4249 N N . TYR B 1 69 ? 2.104 -8.977 -10.82 1 96.25 69 TYR B N 1
ATOM 4250 C CA . TYR B 1 69 ? 2.957 -7.863 -11.234 1 96.25 69 TYR B CA 1
ATOM 4251 C C . TYR B 1 69 ? 4.316 -7.941 -10.547 1 96.25 69 TYR B C 1
ATOM 4253 O O . TYR B 1 69 ? 5.355 -7.812 -11.195 1 96.25 69 TYR B O 1
ATOM 4261 N N . ALA B 1 70 ? 4.309 -8.133 -9.219 1 94.31 70 ALA B N 1
ATOM 4262 C CA . ALA B 1 70 ? 5.551 -8.258 -8.461 1 94.31 70 ALA B CA 1
ATOM 4263 C C . ALA B 1 70 ? 6.359 -9.461 -8.93 1 94.31 70 ALA B C 1
ATOM 4265 O O . ALA B 1 70 ? 7.59 -9.406 -8.992 1 94.31 70 ALA B O 1
ATOM 4266 N N . GLY B 1 71 ? 5.668 -10.531 -9.203 1 91 71 GLY B N 1
ATOM 4267 C CA . GLY B 1 71 ? 6.34 -11.695 -9.766 1 91 71 GLY B CA 1
ATOM 4268 C C . GLY B 1 71 ? 7.043 -11.406 -11.078 1 91 71 GLY B C 1
ATOM 4269 O O . GLY B 1 71 ? 8.156 -11.883 -11.305 1 91 71 GLY B O 1
ATOM 4270 N N . GLY B 1 72 ? 6.375 -10.688 -11.922 1 94.31 72 GLY B N 1
ATOM 4271 C CA . GLY B 1 72 ? 7 -10.281 -13.172 1 94.31 72 GLY B CA 1
ATOM 4272 C C . GLY B 1 72 ? 8.211 -9.391 -12.969 1 94.31 72 GLY B C 1
ATOM 4273 O O . GLY B 1 72 ? 9.234 -9.57 -13.625 1 94.31 72 GLY B O 1
ATOM 4274 N N . LEU B 1 73 ? 8.086 -8.477 -12.039 1 94.5 73 LEU B N 1
ATOM 4275 C CA . LEU B 1 73 ? 9.18 -7.551 -11.742 1 94.5 73 LEU B CA 1
ATOM 4276 C C . LEU B 1 73 ? 10.383 -8.297 -11.18 1 94.5 73 LEU B C 1
ATOM 4278 O O . LEU B 1 73 ? 11.516 -7.812 -11.258 1 94.5 73 LEU B O 1
ATOM 4282 N N . ASP B 1 74 ? 10.172 -9.43 -10.672 1 89.12 74 ASP B N 1
ATOM 4283 C CA . ASP B 1 74 ? 11.234 -10.219 -10.055 1 89.12 74 ASP B CA 1
ATOM 4284 C C . ASP B 1 74 ? 11.797 -11.242 -11.039 1 89.12 74 ASP B C 1
ATOM 4286 O O . ASP B 1 74 ? 12.758 -11.953 -10.719 1 89.12 74 ASP B O 1
ATOM 4290 N N . THR B 1 75 ? 11.25 -11.312 -12.164 1 89.75 75 THR B N 1
ATOM 4291 C CA . THR B 1 75 ? 11.672 -12.297 -13.156 1 89.75 75 THR B CA 1
ATOM 4292 C C . THR B 1 75 ? 12.75 -11.727 -14.07 1 89.75 75 THR B C 1
ATOM 4294 O O . THR B 1 75 ? 12.586 -10.641 -14.633 1 89.75 75 THR B O 1
ATOM 4297 N N . ASP B 1 76 ? 13.805 -12.445 -14.156 1 89.06 76 ASP B N 1
ATOM 4298 C CA . ASP B 1 76 ? 14.891 -12.055 -15.039 1 89.06 76 ASP B CA 1
ATOM 4299 C C . ASP B 1 76 ? 14.648 -12.555 -16.469 1 89.06 76 ASP B C 1
ATOM 4301 O O . ASP B 1 76 ? 14.727 -13.758 -16.734 1 89.06 76 ASP B O 1
ATOM 4305 N N . PHE B 1 77 ? 14.492 -11.641 -17.328 1 91.5 77 PHE B N 1
ATOM 4306 C CA . PHE B 1 77 ? 14.18 -11.992 -18.703 1 91.5 77 PHE B CA 1
ATOM 4307 C C . PHE B 1 77 ? 15.312 -12.805 -19.328 1 91.5 77 PHE B C 1
ATOM 4309 O O . PHE B 1 77 ? 15.07 -13.734 -20.094 1 91.5 77 PHE B O 1
ATOM 4316 N N . ALA B 1 78 ? 16.531 -12.516 -18.984 1 89.75 78 ALA B N 1
ATOM 4317 C CA . ALA B 1 78 ? 17.688 -13.211 -19.547 1 89.75 78 ALA B CA 1
ATOM 4318 C C . ALA B 1 78 ? 17.719 -14.68 -19.109 1 89.75 78 ALA B C 1
ATOM 4320 O O . ALA B 1 78 ? 18.125 -15.555 -19.875 1 89.75 78 ALA B O 1
ATOM 4321 N N . ALA B 1 79 ? 17.219 -14.898 -18 1 88.5 79 ALA B N 1
ATOM 4322 C CA . ALA B 1 79 ? 17.219 -16.25 -17.453 1 88.5 79 ALA B CA 1
ATOM 4323 C C . ALA B 1 79 ? 16.094 -17.078 -18.062 1 88.5 79 ALA B C 1
ATOM 4325 O O . ALA B 1 79 ? 16.219 -18.297 -18.219 1 88.5 79 ALA B O 1
ATOM 4326 N N . ILE B 1 80 ? 15.023 -16.422 -18.406 1 91.56 80 ILE B N 1
ATOM 4327 C CA . ILE B 1 80 ? 13.859 -17.203 -18.828 1 91.56 80 ILE B CA 1
ATOM 4328 C C . ILE B 1 80 ? 13.867 -17.344 -20.359 1 91.56 80 ILE B C 1
ATOM 4330 O O . ILE B 1 80 ? 13.203 -18.234 -20.906 1 91.56 80 ILE B O 1
ATOM 4334 N N . LYS B 1 81 ? 14.57 -16.562 -21.016 1 91.5 81 LYS B N 1
ATOM 4335 C CA . LYS B 1 81 ? 14.562 -16.516 -22.469 1 91.5 81 LYS B CA 1
ATOM 4336 C C . LYS B 1 81 ? 14.898 -17.891 -23.062 1 91.5 81 LYS B C 1
ATOM 4338 O O . LYS B 1 81 ? 14.195 -18.375 -23.953 1 91.5 81 LYS B O 1
ATOM 4343 N N . PRO B 1 82 ? 15.883 -18.578 -22.531 1 89.25 82 PRO B N 1
ATOM 4344 C CA . PRO B 1 82 ? 16.266 -19.859 -23.125 1 89.25 82 PRO B CA 1
ATOM 4345 C C . PRO B 1 82 ? 15.219 -20.953 -22.906 1 89.25 82 PRO B C 1
ATOM 4347 O O . PRO B 1 82 ? 15.172 -21.938 -23.656 1 89.25 82 PRO B O 1
ATOM 4350 N N . ILE B 1 83 ? 14.453 -20.766 -21.938 1 90.88 83 ILE B N 1
ATOM 4351 C CA . ILE B 1 83 ? 13.523 -21.828 -21.594 1 90.88 83 ILE B CA 1
ATOM 4352 C C . ILE B 1 83 ? 12.086 -21.359 -21.828 1 90.88 83 ILE B C 1
ATOM 4354 O O . ILE B 1 83 ? 11.141 -21.938 -21.312 1 90.88 83 ILE B O 1
ATOM 4358 N N . PHE B 1 84 ? 11.898 -20.375 -22.562 1 91.44 84 PHE B N 1
ATOM 4359 C CA . PHE B 1 84 ? 10.602 -19.734 -22.766 1 91.44 84 PHE B CA 1
ATOM 4360 C C . PHE B 1 84 ? 9.594 -20.703 -23.344 1 91.44 84 PHE B C 1
ATOM 4362 O O . PHE B 1 84 ? 8.461 -20.797 -22.875 1 91.44 84 PHE B O 1
ATOM 4369 N N . GLY B 1 85 ? 9.992 -21.391 -24.344 1 90.94 85 GLY B N 1
ATOM 4370 C CA . GLY B 1 85 ? 9.109 -22.344 -24.984 1 90.94 85 GLY B CA 1
ATOM 4371 C C . GLY B 1 85 ? 8.648 -23.453 -24.062 1 90.94 85 GLY B C 1
ATOM 4372 O O . GLY B 1 85 ? 7.465 -23.812 -24.047 1 90.94 85 GLY B O 1
ATOM 4373 N N . ARG B 1 86 ? 9.508 -24 -23.328 1 92 86 ARG B N 1
ATOM 4374 C CA . ARG B 1 86 ? 9.203 -25.078 -22.391 1 92 86 ARG B CA 1
ATOM 4375 C C . ARG B 1 86 ? 8.32 -24.578 -21.25 1 92 86 ARG B C 1
ATOM 4377 O O . ARG B 1 86 ? 7.402 -25.281 -20.828 1 92 86 ARG B O 1
ATOM 4384 N N . GLY B 1 87 ? 8.648 -23.406 -20.828 1 92 87 GLY B N 1
ATOM 4385 C CA . GLY B 1 87 ? 7.832 -22.812 -19.766 1 92 87 GLY B CA 1
ATOM 4386 C C . GLY B 1 87 ? 6.398 -22.562 -20.203 1 92 87 GLY B C 1
ATOM 4387 O O . GLY B 1 87 ? 5.465 -22.812 -19.438 1 92 87 GLY B O 1
ATOM 4388 N N . LEU B 1 88 ? 6.258 -22.109 -21.359 1 90.81 88 LEU B N 1
ATOM 4389 C CA . LEU B 1 88 ? 4.922 -21.828 -21.875 1 90.81 88 LEU B CA 1
ATOM 4390 C C . LEU B 1 88 ? 4.137 -23.109 -22.078 1 90.81 88 LEU B C 1
ATOM 4392 O O . LEU B 1 88 ? 2.922 -23.156 -21.875 1 90.81 88 LEU B O 1
ATOM 4396 N N . MET B 1 89 ? 4.84 -24.062 -22.531 1 93.25 89 MET B N 1
ATOM 4397 C CA . MET B 1 89 ? 4.195 -25.359 -22.719 1 93.25 89 MET B CA 1
ATOM 4398 C C . MET B 1 89 ? 3.684 -25.906 -21.391 1 93.25 89 MET B C 1
ATOM 4400 O O . MET B 1 89 ? 2.564 -26.422 -21.328 1 93.25 89 MET B O 1
ATOM 4404 N N . LEU B 1 90 ? 4.496 -25.812 -20.438 1 93.94 90 LEU B N 1
ATOM 4405 C CA . LEU B 1 90 ? 4.105 -26.25 -19.109 1 93.94 90 LEU B CA 1
ATOM 4406 C C . LEU B 1 90 ? 2.932 -25.438 -18.578 1 93.94 90 LEU B C 1
ATOM 4408 O O . LEU B 1 90 ? 2.041 -25.969 -17.922 1 93.94 90 LEU B O 1
ATOM 4412 N N . ALA B 1 91 ? 2.932 -24.141 -18.922 1 94.12 91 ALA B N 1
ATOM 4413 C CA . ALA B 1 91 ? 1.948 -23.203 -18.359 1 94.12 91 ALA B CA 1
ATOM 4414 C C . ALA B 1 91 ? 0.627 -23.297 -19.125 1 94.12 91 ALA B C 1
ATOM 4416 O O . ALA B 1 91 ? -0.392 -22.766 -18.672 1 94.12 91 ALA B O 1
ATOM 4417 N N . THR B 1 92 ? 0.571 -23.922 -20.25 1 93.62 92 THR B N 1
ATOM 4418 C CA . THR B 1 92 ? -0.645 -24.031 -21.062 1 93.62 92 THR B CA 1
ATOM 4419 C C . THR B 1 92 ? -1.077 -25.484 -21.203 1 93.62 92 THR B C 1
ATOM 4421 O O . THR B 1 92 ? -1.917 -25.969 -20.438 1 93.62 92 THR B O 1
ATOM 4424 N N . VAL B 1 93 ? -0.223 -26.234 -21.906 1 94.06 93 VAL B N 1
ATOM 4425 C CA . VAL B 1 93 ? -0.543 -27.641 -22.141 1 94.06 93 VAL B CA 1
ATOM 4426 C C . VAL B 1 93 ? -0.496 -28.406 -20.828 1 94.06 93 VAL B C 1
ATOM 4428 O O . VAL B 1 93 ? -1.349 -29.266 -20.562 1 94.06 93 VAL B O 1
ATOM 4431 N N . GLY B 1 94 ? 0.494 -28.125 -20.062 1 95.38 94 GLY B N 1
ATOM 4432 C CA . GLY B 1 94 ? 0.588 -28.766 -18.766 1 95.38 94 GLY B CA 1
ATOM 4433 C C . GLY B 1 94 ? -0.634 -28.547 -17.891 1 95.38 94 GLY B C 1
ATOM 4434 O O . GLY B 1 94 ? -1.108 -29.469 -17.234 1 95.38 94 GLY B O 1
ATOM 4435 N N . VAL B 1 95 ? -1.144 -27.328 -17.906 1 95.81 95 VAL B N 1
ATOM 4436 C CA . VAL B 1 95 ? -2.307 -26.969 -17.109 1 95.81 95 VAL B CA 1
ATOM 4437 C C . VAL B 1 95 ? -3.539 -27.703 -17.609 1 95.81 95 VAL B C 1
ATOM 4439 O O . VAL B 1 95 ? -4.316 -28.25 -16.828 1 95.81 95 VAL B O 1
ATOM 4442 N N . VAL B 1 96 ? -3.707 -27.797 -18.922 1 95.62 96 VAL B N 1
ATOM 4443 C CA . VAL B 1 96 ? -4.852 -28.453 -19.531 1 95.62 96 VAL B CA 1
ATOM 4444 C C . VAL B 1 96 ? -4.805 -29.953 -19.219 1 95.62 96 VAL B C 1
ATOM 4446 O O . VAL B 1 96 ? -5.816 -30.547 -18.828 1 95.62 96 VAL B O 1
ATOM 4449 N N . LEU B 1 97 ? -3.697 -30.516 -19.344 1 96.88 97 LEU B N 1
ATOM 4450 C CA . LEU B 1 97 ? -3.551 -31.953 -19.094 1 96.88 97 LEU B CA 1
ATOM 4451 C C . LEU B 1 97 ? -3.783 -32.281 -17.625 1 96.88 97 LEU B C 1
ATOM 4453 O O . LEU B 1 97 ? -4.379 -33.312 -17.312 1 96.88 97 LEU B O 1
ATOM 4457 N N . THR B 1 98 ? -3.273 -31.438 -16.781 1 96.38 98 THR B N 1
ATOM 4458 C CA . THR B 1 98 ? -3.514 -31.641 -15.359 1 96.38 98 THR B CA 1
ATOM 4459 C C . THR B 1 98 ? -5.004 -31.562 -15.047 1 96.38 98 THR B C 1
ATOM 4461 O O . THR B 1 98 ? -5.527 -32.406 -14.289 1 96.38 98 THR B O 1
ATOM 4464 N N . ALA B 1 99 ? -5.664 -30.609 -15.609 1 96.88 99 ALA B N 1
ATOM 4465 C CA . ALA B 1 99 ? -7.102 -30.453 -15.406 1 96.88 99 ALA B CA 1
ATOM 4466 C C . ALA B 1 99 ? -7.859 -31.672 -15.914 1 96.88 99 ALA B C 1
ATOM 4468 O O . ALA B 1 99 ? -8.758 -32.188 -15.234 1 96.88 99 ALA B O 1
ATOM 4469 N N . LEU B 1 100 ? -7.461 -32.156 -17.062 1 96.81 100 LEU B N 1
ATOM 4470 C CA . LEU B 1 100 ? -8.117 -33.312 -17.672 1 96.81 100 LEU B CA 1
ATOM 4471 C C . LEU B 1 100 ? -7.859 -34.594 -16.859 1 96.81 100 LEU B C 1
ATOM 4473 O O . LEU B 1 100 ? -8.711 -35.469 -16.797 1 96.81 100 LEU B O 1
ATOM 4477 N N . ALA B 1 101 ? -6.742 -34.656 -16.25 1 97.62 101 ALA B N 1
ATOM 4478 C CA . ALA B 1 101 ? -6.375 -35.812 -15.461 1 97.62 101 ALA B CA 1
ATOM 4479 C C . ALA B 1 101 ? -7.129 -35.844 -14.141 1 97.62 101 ALA B C 1
ATOM 4481 O O . ALA B 1 101 ? -7.391 -36.938 -13.594 1 97.62 101 ALA B O 1
ATOM 4482 N N . ILE B 1 102 ? -7.477 -34.75 -13.641 1 97.38 102 ILE B N 1
ATOM 4483 C CA . ILE B 1 102 ? -8.164 -34.656 -12.352 1 97.38 102 ILE B CA 1
ATOM 4484 C C . ILE B 1 102 ? -9.656 -34.938 -12.555 1 97.38 102 ILE B C 1
ATOM 4486 O O . ILE B 1 102 ? -10.312 -35.469 -11.672 1 97.38 102 ILE B O 1
ATOM 4490 N N . ALA B 1 103 ? -10.203 -34.625 -13.703 1 97.19 103 ALA B N 1
ATOM 4491 C CA . ALA B 1 103 ? -11.641 -34.594 -13.961 1 97.19 103 ALA B CA 1
ATOM 4492 C C . ALA B 1 103 ? -12.242 -36 -13.797 1 97.19 103 ALA B C 1
ATOM 4494 O O . ALA B 1 103 ? -13.273 -36.156 -13.125 1 97.19 103 ALA B O 1
ATOM 4495 N N . PRO B 1 104 ? -11.648 -37.062 -14.328 1 97.12 104 PRO B N 1
ATOM 4496 C CA . PRO B 1 104 ? -12.258 -38.375 -14.18 1 97.12 104 PRO B CA 1
ATOM 4497 C C . PRO B 1 104 ? -12.352 -38.844 -12.727 1 97.12 104 PRO B C 1
ATOM 4499 O O . PRO B 1 104 ? -13.367 -39.406 -12.312 1 97.12 104 PRO B O 1
ATOM 4502 N N . ILE B 1 105 ? -11.367 -38.594 -11.969 1 97 105 ILE B N 1
ATOM 4503 C CA . ILE B 1 105 ? -11.359 -39.031 -10.578 1 97 105 ILE B CA 1
ATOM 4504 C C . ILE B 1 105 ? -12.352 -38.188 -9.781 1 97 105 ILE B C 1
ATOM 4506 O O . ILE B 1 105 ? -13.008 -38.688 -8.867 1 97 105 ILE B O 1
ATOM 4510 N N . ALA B 1 106 ? -12.414 -36.938 -10.07 1 96.62 106 ALA B N 1
ATOM 4511 C CA . ALA B 1 106 ? -13.383 -36.062 -9.406 1 96.62 106 ALA B CA 1
ATOM 4512 C C . ALA B 1 106 ? -14.812 -36.469 -9.711 1 96.62 106 ALA B C 1
ATOM 4514 O O . ALA B 1 106 ? -15.68 -36.438 -8.828 1 96.62 106 ALA B O 1
ATOM 4515 N N . LYS B 1 107 ? -15.102 -36.875 -10.945 1 96.69 107 LYS B N 1
ATOM 4516 C CA . LYS B 1 107 ? -16.438 -37.344 -11.328 1 96.69 107 LYS B CA 1
ATOM 4517 C C . LYS B 1 107 ? -16.828 -38.594 -10.547 1 96.69 107 LYS B C 1
ATOM 4519 O O . LYS B 1 107 ? -17.938 -38.688 -10.039 1 96.69 107 LYS B O 1
ATOM 4524 N N . ILE B 1 108 ? -15.969 -39.5 -10.414 1 96.25 108 ILE B N 1
ATOM 4525 C CA . ILE B 1 108 ? -16.25 -40.781 -9.789 1 96.25 108 ILE B CA 1
ATOM 4526 C C . ILE B 1 108 ? -16.359 -40.625 -8.273 1 96.25 108 ILE B C 1
ATOM 4528 O O . ILE B 1 108 ? -17.281 -41.125 -7.645 1 96.25 108 ILE B O 1
ATOM 4532 N N . LEU B 1 109 ? -15.477 -39.875 -7.688 1 95.12 109 LEU B N 1
ATOM 4533 C CA . LEU B 1 109 ? -15.375 -39.75 -6.234 1 95.12 109 LEU B CA 1
ATOM 4534 C C . LEU B 1 109 ? -16.469 -38.844 -5.68 1 95.12 109 LEU B C 1
ATOM 4536 O O . LEU B 1 109 ? -16.969 -39.094 -4.582 1 95.12 109 LEU B O 1
ATOM 4540 N N . LEU B 1 110 ? -16.812 -37.812 -6.434 1 94.88 110 LEU B N 1
ATOM 4541 C CA . LEU B 1 110 ? -17.703 -36.781 -5.891 1 94.88 110 LEU B CA 1
ATOM 4542 C C . LEU B 1 110 ? -19.094 -36.875 -6.512 1 94.88 110 LEU B C 1
ATOM 4544 O O . LEU B 1 110 ? -20.031 -36.25 -6.047 1 94.88 110 LEU B O 1
ATOM 4548 N N . GLY B 1 111 ? -19.25 -37.594 -7.555 1 93.88 111 GLY B N 1
ATOM 4549 C CA . GLY B 1 111 ? -20.531 -37.719 -8.242 1 93.88 111 GLY B CA 1
ATOM 4550 C C . GLY B 1 111 ? -20.844 -36.5 -9.078 1 93.88 111 GLY B C 1
ATOM 4551 O O . GLY B 1 111 ? -22.016 -36.188 -9.305 1 93.88 111 GLY B O 1
ATOM 4552 N N . PHE B 1 112 ? -19.828 -35.812 -9.477 1 94.56 112 PHE B N 1
ATOM 4553 C CA . PHE B 1 112 ? -19.984 -34.594 -10.273 1 94.56 112 PHE B CA 1
ATOM 4554 C C . PHE B 1 112 ? -20.312 -34.938 -11.719 1 94.56 112 PHE B C 1
ATOM 4556 O O . PHE B 1 112 ? -19.984 -36.031 -12.195 1 94.56 112 PHE B O 1
ATOM 4563 N N . GLY B 1 113 ? -20.984 -33.969 -12.375 1 94.19 113 GLY B N 1
ATOM 4564 C CA . GLY B 1 113 ? -21 -34.031 -13.828 1 94.19 113 GLY B CA 1
ATOM 4565 C C . GLY B 1 113 ? -19.641 -33.75 -14.453 1 94.19 113 GLY B C 1
ATOM 4566 O O . GLY B 1 113 ? -18.719 -33.312 -13.766 1 94.19 113 GLY B O 1
ATOM 4567 N N . TRP B 1 114 ? -19.484 -34.031 -15.711 1 94.44 114 TRP B N 1
ATOM 4568 C CA . TRP B 1 114 ? -18.219 -33.844 -16.406 1 94.44 114 TRP B CA 1
ATOM 4569 C C . TRP B 1 114 ? -17.766 -32.375 -16.359 1 94.44 114 TRP B C 1
ATOM 4571 O O . TRP B 1 114 ? -16.594 -32.094 -16.156 1 94.44 114 TRP B O 1
ATOM 4581 N N . LEU B 1 115 ? -18.688 -31.484 -16.516 1 94.56 115 LEU B N 1
ATOM 4582 C CA . LEU B 1 115 ? -18.328 -30.078 -16.516 1 94.56 115 LEU B CA 1
ATOM 4583 C C . LEU B 1 115 ? -17.875 -29.609 -15.133 1 94.56 115 LEU B C 1
ATOM 4585 O O . LEU B 1 115 ? -16.906 -28.859 -15.008 1 94.56 115 LEU B O 1
ATOM 4589 N N . GLU B 1 116 ? -18.562 -30.094 -14.164 1 95.56 116 GLU B N 1
ATOM 4590 C CA . GLU B 1 116 ? -18.172 -29.75 -12.789 1 95.56 116 GLU B CA 1
ATOM 4591 C C . GLU B 1 116 ? -16.812 -30.359 -12.438 1 95.56 116 GLU B C 1
ATOM 4593 O O . GLU B 1 116 ? -16 -29.719 -11.758 1 95.56 116 GLU B O 1
ATOM 4598 N N . ALA B 1 117 ? -16.625 -31.547 -12.883 1 97 117 ALA B N 1
ATOM 4599 C CA . ALA B 1 117 ? -15.359 -32.219 -12.633 1 97 117 ALA B CA 1
ATOM 4600 C C . ALA B 1 117 ? -14.211 -31.516 -13.344 1 97 117 ALA B C 1
ATOM 4602 O O . ALA B 1 117 ? -13.133 -31.359 -12.781 1 97 117 ALA B O 1
ATOM 4603 N N . LEU B 1 118 ? -14.477 -31.125 -14.547 1 96.44 118 LEU B N 1
ATOM 4604 C CA . LEU B 1 118 ? -13.477 -30.375 -15.312 1 96.44 118 LEU B CA 1
ATOM 4605 C C . LEU B 1 118 ? -13.203 -29.031 -14.664 1 96.44 118 LEU B C 1
ATOM 4607 O O . LEU B 1 118 ? -12.07 -28.531 -14.695 1 96.44 118 LEU B O 1
ATOM 4611 N N . LEU B 1 119 ? -14.25 -28.438 -14.133 1 96.94 119 LEU B N 1
ATOM 4612 C CA . LEU B 1 119 ? -14.117 -27.172 -13.438 1 96.94 119 LEU B CA 1
ATOM 4613 C C . LEU B 1 119 ? -13.195 -27.297 -12.234 1 96.94 119 LEU B C 1
ATOM 4615 O O . LEU B 1 119 ? -12.297 -26.484 -12.031 1 96.94 119 LEU B O 1
ATOM 4619 N N . LEU B 1 120 ? -13.398 -28.328 -11.477 1 97.38 120 LEU B N 1
ATOM 4620 C CA . LEU B 1 120 ? -12.539 -28.594 -10.328 1 97.38 120 LEU B CA 1
ATOM 4621 C C . LEU B 1 120 ? -11.086 -28.781 -10.773 1 97.38 120 LEU B C 1
ATOM 4623 O O . LEU B 1 120 ? -10.172 -28.234 -10.148 1 97.38 120 LEU B O 1
ATOM 4627 N N . GLY B 1 121 ? -10.906 -29.516 -11.828 1 97.5 121 GLY B N 1
ATOM 4628 C CA . GLY B 1 121 ? -9.57 -29.719 -12.375 1 97.5 121 GLY B CA 1
ATOM 4629 C C . GLY B 1 121 ? -8.922 -28.422 -12.836 1 97.5 121 GLY B C 1
ATOM 4630 O O . GLY B 1 121 ? -7.742 -28.188 -12.562 1 97.5 121 GLY B O 1
ATOM 4631 N N . ALA B 1 122 ? -9.648 -27.594 -13.5 1 97.25 122 ALA B N 1
ATOM 4632 C CA . ALA B 1 122 ? -9.148 -26.312 -13.984 1 97.25 122 ALA B CA 1
ATOM 4633 C C . ALA B 1 122 ? -8.727 -25.406 -12.828 1 97.25 122 ALA B C 1
ATOM 4635 O O . ALA B 1 122 ? -7.676 -24.766 -12.883 1 97.25 122 ALA B O 1
ATOM 4636 N N . ILE B 1 123 ? -9.484 -25.406 -11.797 1 97.12 123 ILE B N 1
ATOM 4637 C CA . ILE B 1 123 ? -9.273 -24.547 -10.641 1 97.12 123 ILE B CA 1
ATOM 4638 C C . ILE B 1 123 ? -7.977 -24.922 -9.938 1 97.12 123 ILE B C 1
ATOM 4640 O O . ILE B 1 123 ? -7.176 -24.062 -9.586 1 97.12 123 ILE B O 1
ATOM 4644 N N . ILE B 1 124 ? -7.707 -26.188 -9.812 1 96.81 124 ILE B N 1
ATOM 4645 C CA . ILE B 1 124 ? -6.617 -26.656 -8.961 1 96.81 124 ILE B CA 1
ATOM 4646 C C . ILE B 1 124 ? -5.359 -26.875 -9.805 1 96.81 124 ILE B C 1
ATOM 4648 O O . ILE B 1 124 ? -4.305 -27.234 -9.273 1 96.81 124 ILE B O 1
ATOM 4652 N N . SER B 1 125 ? -5.41 -26.578 -11.055 1 95.44 125 SER B N 1
ATOM 4653 C CA . SER B 1 125 ? -4.32 -26.922 -11.953 1 95.44 125 SER B CA 1
ATOM 4654 C C . SER B 1 125 ? -3.189 -25.906 -11.875 1 95.44 125 SER B C 1
ATOM 4656 O O . SER B 1 125 ? -2.064 -26.172 -12.297 1 95.44 125 SER B O 1
ATOM 4658 N N . SER B 1 126 ? -3.438 -24.766 -11.32 1 92.25 126 SER B N 1
ATOM 4659 C CA . SER B 1 126 ? -2.422 -23.719 -11.266 1 92.25 126 SER B CA 1
ATOM 4660 C C . SER B 1 126 ? -1.454 -23.953 -10.109 1 92.25 126 SER B C 1
ATOM 4662 O O . SER B 1 126 ? -1.862 -24.359 -9.023 1 92.25 126 SER B O 1
ATOM 4664 N N . THR B 1 127 ? -0.166 -23.703 -10.359 1 92.19 127 THR B N 1
ATOM 4665 C CA . THR B 1 127 ? 0.874 -23.859 -9.352 1 92.19 127 THR B CA 1
ATOM 4666 C C . THR B 1 127 ? 1.417 -22.5 -8.914 1 92.19 127 THR B C 1
ATOM 4668 O O . THR B 1 127 ? 1.229 -21.5 -9.609 1 92.19 127 THR B O 1
ATOM 4671 N N . ASP B 1 128 ? 2.008 -22.5 -7.789 1 86.31 128 ASP B N 1
ATOM 4672 C CA . ASP B 1 128 ? 2.574 -21.281 -7.238 1 86.31 128 ASP B CA 1
ATOM 4673 C C . ASP B 1 128 ? 4.066 -21.438 -6.953 1 86.31 128 ASP B C 1
ATOM 4675 O O . ASP B 1 128 ? 4.449 -22.141 -6.008 1 86.31 128 ASP B O 1
ATOM 4679 N N . ALA B 1 129 ? 4.883 -20.688 -7.656 1 80.62 129 ALA B N 1
ATOM 4680 C CA . ALA B 1 129 ? 6.328 -20.797 -7.469 1 80.62 129 ALA B CA 1
ATOM 4681 C C . ALA B 1 129 ? 6.805 -19.875 -6.352 1 80.62 129 ALA B C 1
ATOM 4683 O O . ALA B 1 129 ? 7.875 -20.078 -5.777 1 80.62 129 ALA B O 1
ATOM 4684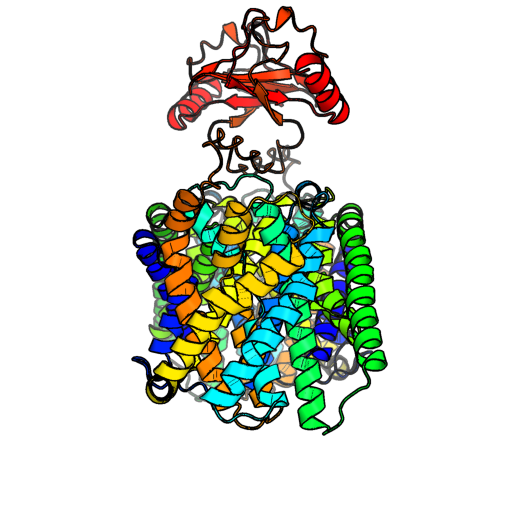 N N . ALA B 1 130 ? 6.055 -18.844 -6.125 1 71.75 130 ALA B N 1
ATOM 4685 C CA . ALA B 1 130 ? 6.48 -17.891 -5.105 1 71.75 130 ALA B CA 1
ATOM 4686 C C . ALA B 1 130 ? 6.668 -18.578 -3.756 1 71.75 130 ALA B C 1
ATOM 4688 O O . ALA B 1 130 ? 7.648 -18.312 -3.051 1 71.75 130 ALA B O 1
ATOM 4689 N N . ALA B 1 131 ? 5.832 -19.453 -3.463 1 71.5 131 ALA B N 1
ATOM 4690 C CA . ALA B 1 131 ? 5.953 -20.219 -2.221 1 71.5 131 ALA B CA 1
ATOM 4691 C C . ALA B 1 131 ? 7.168 -21.141 -2.256 1 71.5 131 ALA B C 1
ATOM 4693 O O . ALA B 1 131 ? 7.859 -21.297 -1.246 1 71.5 131 ALA B O 1
ATOM 4694 N N . VAL B 1 132 ? 7.375 -21.625 -3.373 1 79 132 VAL B N 1
ATOM 4695 C CA . VAL B 1 132 ? 8.508 -22.531 -3.557 1 79 132 VAL B CA 1
ATOM 4696 C C . VAL B 1 132 ? 9.812 -21.766 -3.334 1 79 132 VAL B C 1
ATOM 4698 O O . VAL B 1 132 ? 10.68 -22.219 -2.574 1 79 132 VAL B O 1
ATOM 4701 N N . PHE B 1 133 ? 9.938 -20.688 -3.928 1 77.12 133 PHE B N 1
ATOM 4702 C CA . PHE B 1 133 ? 11.188 -19.953 -3.875 1 77.12 133 PHE B CA 1
ATOM 4703 C C . PHE B 1 133 ? 11.391 -19.328 -2.5 1 77.12 133 PHE B C 1
ATOM 4705 O O . PHE B 1 133 ? 12.531 -19.188 -2.039 1 77.12 133 PHE B O 1
ATOM 4712 N N . ALA B 1 134 ? 10.281 -18.969 -1.923 1 68.81 134 ALA B N 1
ATOM 4713 C CA . ALA B 1 134 ? 10.398 -18.5 -0.547 1 68.81 134 ALA B CA 1
ATOM 4714 C C . ALA B 1 134 ? 11.047 -19.562 0.344 1 68.81 134 ALA B C 1
ATOM 4716 O O . ALA B 1 134 ? 11.914 -19.25 1.161 1 68.81 134 ALA B O 1
ATOM 4717 N N . ILE B 1 135 ? 10.711 -20.766 0.11 1 71.94 135 ILE B N 1
ATOM 4718 C CA . ILE B 1 135 ? 11.211 -21.875 0.914 1 71.94 135 ILE B CA 1
ATOM 4719 C C . ILE B 1 135 ? 12.656 -22.188 0.522 1 71.94 135 ILE B C 1
ATOM 4721 O O . ILE B 1 135 ? 13.508 -22.391 1.389 1 71.94 135 ILE B O 1
ATOM 4725 N N . LEU B 1 136 ? 12.961 -22.172 -0.719 1 75.94 136 LEU B N 1
ATOM 4726 C CA . LEU B 1 136 ? 14.305 -22.469 -1.203 1 75.94 136 LEU B CA 1
ATOM 4727 C C . LEU B 1 136 ? 15.297 -21.406 -0.75 1 75.94 136 LEU B C 1
ATOM 4729 O O . LEU B 1 136 ? 16.422 -21.719 -0.356 1 75.94 136 LEU B O 1
ATOM 4733 N N . ARG B 1 137 ? 14.805 -20.25 -0.809 1 70.56 137 ARG B N 1
ATOM 4734 C CA . ARG B 1 137 ? 15.656 -19.141 -0.369 1 70.56 137 ARG B CA 1
ATOM 4735 C C . ARG B 1 137 ? 15.93 -19.219 1.129 1 70.56 137 ARG B C 1
ATOM 4737 O O . ARG B 1 137 ? 17.047 -18.984 1.576 1 70.56 137 ARG B O 1
ATOM 4744 N N . ALA B 1 138 ? 14.961 -19.531 1.817 1 65.44 138 ALA B N 1
ATOM 4745 C CA . ALA B 1 138 ? 15.102 -19.672 3.266 1 65.44 138 ALA B CA 1
ATOM 4746 C C . ALA B 1 138 ? 16.094 -20.766 3.621 1 65.44 138 ALA B C 1
ATOM 4748 O O . ALA B 1 138 ? 16.797 -20.672 4.633 1 65.44 138 ALA B O 1
ATOM 4749 N N . LYS B 1 139 ? 16.156 -21.656 2.781 1 70.62 139 LYS B N 1
ATOM 4750 C CA . LYS B 1 139 ? 17.047 -22.781 3.025 1 70.62 139 LYS B CA 1
ATOM 4751 C C . LYS B 1 139 ? 18.344 -22.641 2.234 1 70.62 139 LYS B C 1
ATOM 4753 O O . LYS B 1 139 ? 19.156 -23.562 2.195 1 70.62 139 LYS B O 1
ATOM 4758 N N . LYS B 1 140 ? 18.469 -21.5 1.534 1 72.62 140 LYS B N 1
ATOM 4759 C CA . LYS B 1 140 ? 19.656 -21.172 0.75 1 72.62 140 LYS B CA 1
ATOM 4760 C C . LYS B 1 140 ? 19.953 -22.25 -0.291 1 72.62 140 LYS B C 1
ATOM 4762 O O . LYS B 1 140 ? 21.094 -22.688 -0.436 1 72.62 140 LYS B O 1
ATOM 4767 N N . ILE B 1 141 ? 18.969 -22.719 -0.864 1 78.31 141 ILE B N 1
ATOM 4768 C CA . ILE B 1 141 ? 19.094 -23.75 -1.883 1 78.31 141 ILE B CA 1
ATOM 4769 C C . ILE B 1 141 ? 18.984 -23.125 -3.271 1 78.31 141 ILE B C 1
ATOM 4771 O O . ILE B 1 141 ? 18.047 -22.359 -3.541 1 78.31 141 ILE B O 1
ATOM 4775 N N . SER B 1 142 ? 19.922 -23.375 -4.039 1 83.19 142 SER B N 1
ATOM 4776 C CA . SER B 1 142 ? 19.875 -22.984 -5.445 1 83.19 142 SER B CA 1
ATOM 4777 C C . SER B 1 142 ? 19.641 -24.188 -6.344 1 83.19 142 SER B C 1
ATOM 4779 O O . SER B 1 142 ? 20.141 -25.281 -6.059 1 83.19 142 SER B O 1
ATOM 4781 N N . LEU B 1 143 ? 18.938 -24 -7.355 1 87.5 143 LEU B N 1
ATOM 4782 C CA . LEU B 1 143 ? 18.625 -25.094 -8.258 1 87.5 143 LEU B CA 1
ATOM 4783 C C . LEU B 1 143 ? 19.469 -25.031 -9.523 1 87.5 143 LEU B C 1
ATOM 4785 O O . LEU B 1 143 ? 19.75 -23.938 -10.031 1 87.5 143 LEU B O 1
ATOM 4789 N N . LYS B 1 144 ? 19.844 -26.141 -9.945 1 85.56 144 LYS B N 1
ATOM 4790 C CA . LYS B 1 144 ? 20.656 -26.219 -11.156 1 85.56 144 LYS B CA 1
ATOM 4791 C C . LYS B 1 144 ? 19.797 -26.5 -12.383 1 85.56 144 LYS B C 1
ATOM 4793 O O . LYS B 1 144 ? 18.578 -26.703 -12.266 1 85.56 144 LYS B O 1
ATOM 4798 N N . ASN B 1 145 ? 20.375 -26.406 -13.617 1 87.38 145 ASN B N 1
ATOM 4799 C CA . ASN B 1 145 ? 19.797 -26.844 -14.883 1 87.38 145 ASN B CA 1
ATOM 4800 C C . ASN B 1 145 ? 18.625 -25.969 -15.305 1 87.38 145 ASN B C 1
ATOM 4802 O O . ASN B 1 145 ? 17.656 -26.469 -15.867 1 87.38 145 ASN B O 1
ATOM 4806 N N . ASN B 1 146 ? 18.516 -24.766 -14.914 1 90 146 ASN B N 1
ATOM 4807 C CA . ASN B 1 146 ? 17.5 -23.797 -15.312 1 90 146 ASN B CA 1
ATOM 4808 C C . ASN B 1 146 ? 16.125 -24.172 -14.773 1 90 146 ASN B C 1
ATOM 4810 O O . ASN B 1 146 ? 15.109 -23.828 -15.375 1 90 146 ASN B O 1
ATOM 4814 N N . ILE B 1 147 ? 16.125 -24.922 -13.711 1 92.19 147 ILE B N 1
ATOM 4815 C CA . ILE B 1 147 ? 14.867 -25.328 -13.094 1 92.19 147 ILE B CA 1
ATOM 4816 C C . ILE B 1 147 ? 14.18 -24.109 -12.477 1 92.19 147 ILE B C 1
ATOM 4818 O O . ILE B 1 147 ? 12.969 -23.938 -12.617 1 92.19 147 ILE B O 1
ATOM 4822 N N . ALA B 1 148 ? 15.008 -23.281 -11.883 1 89.88 148 ALA B N 1
ATOM 4823 C CA . ALA B 1 148 ? 14.453 -22.125 -11.188 1 89.88 148 ALA B CA 1
ATOM 4824 C C . ALA B 1 148 ? 13.766 -21.172 -12.164 1 89.88 148 ALA B C 1
ATOM 4826 O O . ALA B 1 148 ? 12.594 -20.828 -11.984 1 89.88 148 ALA B O 1
ATOM 4827 N N . PRO B 1 149 ? 14.414 -20.812 -13.25 1 90.44 149 PRO B N 1
ATOM 4828 C CA . PRO B 1 149 ? 13.742 -19.953 -14.219 1 90.44 149 PRO B CA 1
ATOM 4829 C C . PRO B 1 149 ? 12.516 -20.609 -14.844 1 90.44 149 PRO B C 1
ATOM 4831 O O . PRO B 1 149 ? 11.531 -19.922 -15.148 1 90.44 149 PRO B O 1
ATOM 4834 N N . LEU B 1 150 ? 12.57 -21.859 -15.008 1 93.19 150 LEU B N 1
ATOM 4835 C CA . LEU B 1 150 ? 11.438 -22.578 -15.578 1 93.19 150 LEU B CA 1
ATOM 4836 C C . LEU B 1 150 ? 10.227 -22.5 -14.648 1 93.19 150 LEU B C 1
ATOM 4838 O O . LEU B 1 150 ? 9.109 -22.234 -15.094 1 93.19 150 LEU B O 1
ATOM 4842 N N . LEU B 1 151 ? 10.484 -22.734 -13.422 1 91.19 151 LEU B N 1
ATOM 4843 C CA . LEU B 1 151 ? 9.406 -22.719 -12.438 1 91.19 151 LEU B CA 1
ATOM 4844 C C . LEU B 1 151 ? 8.828 -21.328 -12.281 1 91.19 151 LEU B C 1
ATOM 4846 O O . LEU B 1 151 ? 7.621 -21.156 -12.094 1 91.19 151 LEU B O 1
ATOM 4850 N N . GLU B 1 152 ? 9.641 -20.359 -12.359 1 88.69 152 GLU B N 1
ATOM 4851 C CA . GLU B 1 152 ? 9.195 -18.984 -12.258 1 88.69 152 GLU B CA 1
ATOM 4852 C C . GLU B 1 152 ? 8.281 -18.609 -13.422 1 88.69 152 GLU B C 1
ATOM 4854 O O . GLU B 1 152 ? 7.219 -18.016 -13.227 1 88.69 152 GLU B O 1
ATOM 4859 N N . LEU B 1 153 ? 8.781 -18.953 -14.562 1 90.81 153 LEU B N 1
ATOM 4860 C CA . LEU B 1 153 ? 8 -18.641 -15.75 1 90.81 153 LEU B CA 1
ATOM 4861 C C . LEU B 1 153 ? 6.688 -19.422 -15.758 1 90.81 153 LEU B C 1
ATOM 4863 O O . LEU B 1 153 ? 5.637 -18.875 -16.094 1 90.81 153 LEU B O 1
ATOM 4867 N N . GLU B 1 154 ? 6.746 -20.641 -15.453 1 93 154 GLU B N 1
ATOM 4868 C CA . GLU B 1 154 ? 5.535 -21.453 -15.391 1 93 154 GLU B CA 1
ATOM 4869 C C . GLU B 1 154 ? 4.523 -20.859 -14.406 1 93 154 GLU B C 1
ATOM 4871 O O . GLU B 1 154 ? 3.348 -20.703 -14.742 1 93 154 GLU B O 1
ATOM 4876 N N . SER B 1 155 ? 4.977 -20.547 -13.242 1 89.69 155 SER B N 1
ATOM 4877 C CA . SER B 1 155 ? 4.094 -20.078 -12.18 1 89.69 155 SER B CA 1
ATOM 4878 C C . SER B 1 155 ? 3.402 -18.781 -12.57 1 89.69 155 SER B C 1
ATOM 4880 O O . SER B 1 155 ? 2.211 -18.594 -12.312 1 89.69 155 SER B O 1
ATOM 4882 N N . GLY B 1 156 ? 4.078 -17.922 -13.164 1 88.62 156 GLY B N 1
ATOM 4883 C CA . GLY B 1 156 ? 3.502 -16.641 -13.562 1 88.62 156 GLY B CA 1
ATOM 4884 C C . GLY B 1 156 ? 2.545 -16.766 -14.734 1 88.62 156 GLY B C 1
ATOM 4885 O O . GLY B 1 156 ? 1.633 -15.953 -14.891 1 88.62 156 GLY B O 1
ATOM 4886 N N . SER B 1 157 ? 2.707 -17.781 -15.492 1 91.75 157 SER B N 1
ATOM 4887 C CA . SER B 1 157 ? 1.937 -17.906 -16.719 1 91.75 157 SER B CA 1
ATOM 4888 C C . SER B 1 157 ? 0.822 -18.938 -16.578 1 91.75 157 SER B C 1
ATOM 4890 O O . SER B 1 157 ? -0.14 -18.938 -17.344 1 91.75 157 SER B O 1
ATOM 4892 N N . ASN B 1 158 ? 0.95 -19.797 -15.656 1 95 158 ASN B N 1
ATOM 4893 C CA . ASN B 1 158 ? -0.062 -20.828 -15.547 1 95 158 ASN B CA 1
ATOM 4894 C C . ASN B 1 158 ? -1.335 -20.312 -14.883 1 95 158 ASN B C 1
ATOM 4896 O O . ASN B 1 158 ? -2.422 -20.844 -15.109 1 95 158 ASN B O 1
ATOM 4900 N N . ASP B 1 159 ? -1.206 -19.234 -14.078 1 94.06 159 ASP B N 1
ATOM 4901 C CA . ASP B 1 159 ? -2.373 -18.641 -13.43 1 94.06 159 ASP B CA 1
ATOM 4902 C C . ASP B 1 159 ? -3.373 -18.125 -14.461 1 94.06 159 ASP B C 1
ATOM 4904 O O . ASP B 1 159 ? -4.559 -18.453 -14.406 1 94.06 159 ASP B O 1
ATOM 4908 N N . PRO B 1 160 ? -2.875 -17.406 -15.367 1 93.94 160 PRO B N 1
ATOM 4909 C CA . PRO B 1 160 ? -3.791 -16.922 -16.406 1 93.94 160 PRO B CA 1
ATOM 4910 C C . PRO B 1 160 ? -4.496 -18.047 -17.156 1 93.94 160 PRO B C 1
ATOM 4912 O O . PRO B 1 160 ? -5.672 -17.922 -17.5 1 93.94 160 PRO B O 1
ATOM 4915 N N . MET B 1 161 ? -3.818 -19.078 -17.406 1 94.62 161 MET B N 1
ATOM 4916 C CA . MET B 1 161 ? -4.414 -20.219 -18.094 1 94.62 161 MET B CA 1
ATOM 4917 C C . MET B 1 161 ? -5.484 -20.891 -17.234 1 94.62 161 MET B C 1
ATOM 4919 O O . MET B 1 161 ? -6.555 -21.25 -17.734 1 94.62 161 MET B O 1
ATOM 4923 N N . ALA B 1 162 ? -5.152 -21.062 -16.016 1 96.12 162 ALA B N 1
ATOM 4924 C CA . ALA B 1 162 ? -6.141 -21.625 -15.102 1 96.12 162 ALA B CA 1
ATOM 4925 C C . ALA B 1 162 ? -7.379 -20.734 -15.008 1 96.12 162 ALA B C 1
ATOM 4927 O O . ALA B 1 162 ? -8.508 -21.234 -14.969 1 96.12 162 ALA B O 1
ATOM 4928 N N . ILE B 1 163 ? -7.148 -19.516 -14.977 1 94.25 163 ILE B N 1
ATOM 4929 C CA . ILE B 1 163 ? -8.25 -18.547 -14.922 1 94.25 163 ILE B CA 1
ATOM 4930 C C . ILE B 1 163 ? -9.086 -18.656 -16.203 1 94.25 163 ILE B C 1
ATOM 4932 O O . ILE B 1 163 ? -10.312 -18.688 -16.141 1 94.25 163 ILE B O 1
ATOM 4936 N N . PHE B 1 164 ? -8.438 -18.766 -17.312 1 93.75 164 PHE B N 1
ATOM 4937 C CA . PHE B 1 164 ? -9.117 -18.891 -18.594 1 93.75 164 PHE B CA 1
ATOM 4938 C C . PHE B 1 164 ? -9.977 -20.156 -18.625 1 93.75 164 PHE B C 1
ATOM 4940 O O . PHE B 1 164 ? -11.148 -20.094 -18.984 1 93.75 164 PHE B O 1
ATOM 4947 N N . LEU B 1 165 ? -9.414 -21.234 -18.219 1 94.94 165 LEU B N 1
ATOM 4948 C CA . LEU B 1 165 ? -10.141 -22.5 -18.219 1 94.94 165 LEU B CA 1
ATOM 4949 C C . LEU B 1 165 ? -11.336 -22.438 -17.266 1 94.94 165 LEU B C 1
ATOM 4951 O O . LEU B 1 165 ? -12.445 -22.844 -17.641 1 94.94 165 LEU B O 1
ATOM 4955 N N . THR B 1 166 ? -11.078 -21.922 -16.109 1 95.62 166 THR B N 1
ATOM 4956 C CA . THR B 1 166 ? -12.109 -21.859 -15.086 1 95.62 166 THR B CA 1
ATOM 4957 C C . THR B 1 166 ? -13.281 -21 -15.555 1 95.62 166 THR B C 1
ATOM 4959 O O . THR B 1 166 ? -14.438 -21.422 -15.492 1 95.62 166 THR B O 1
ATOM 4962 N N . MET B 1 167 ? -12.961 -19.891 -16.047 1 91.38 167 MET B N 1
ATOM 4963 C CA . MET B 1 167 ? -14.016 -18.969 -16.484 1 91.38 167 MET B CA 1
ATOM 4964 C C . MET B 1 167 ? -14.758 -19.547 -17.688 1 91.38 167 MET B C 1
ATOM 4966 O O . MET B 1 167 ? -15.977 -19.375 -17.812 1 91.38 167 MET B O 1
ATOM 4970 N N . SER B 1 168 ? -14.07 -20.172 -18.547 1 92.12 168 SER B N 1
ATOM 4971 C CA . SER B 1 168 ? -14.688 -20.766 -19.719 1 92.12 168 SER B CA 1
ATOM 4972 C C . SER B 1 168 ? -15.656 -21.891 -19.328 1 92.12 168 SER B C 1
ATOM 4974 O O . SER B 1 168 ? -16.75 -21.969 -19.859 1 92.12 168 SER B O 1
ATOM 4976 N N . ILE B 1 169 ? -15.289 -22.703 -18.438 1 94.31 169 ILE B N 1
ATOM 4977 C CA . ILE B 1 169 ? -16.125 -23.828 -18.016 1 94.31 169 ILE B CA 1
ATOM 4978 C C . ILE B 1 169 ? -17.328 -23.297 -17.234 1 94.31 169 ILE B C 1
ATOM 4980 O O . ILE B 1 169 ? -18.438 -23.812 -17.375 1 94.31 169 ILE B O 1
ATOM 4984 N N . ILE B 1 170 ? -17.094 -22.312 -16.406 1 93.44 170 ILE B N 1
ATOM 4985 C CA . ILE B 1 170 ? -18.203 -21.688 -15.688 1 93.44 170 ILE B CA 1
ATOM 4986 C C . ILE B 1 170 ? -19.234 -21.172 -16.688 1 93.44 170 ILE B C 1
ATOM 4988 O O . ILE B 1 170 ? -20.438 -21.344 -16.484 1 93.44 170 ILE B O 1
ATOM 4992 N N . GLN B 1 171 ? -18.703 -20.562 -17.719 1 89.81 171 GLN B N 1
ATOM 4993 C CA . GLN B 1 171 ? -19.609 -20.047 -18.734 1 89.81 171 GLN B CA 1
ATOM 4994 C C . GLN B 1 171 ? -20.375 -21.172 -19.422 1 89.81 171 GLN B C 1
ATOM 4996 O O . GLN B 1 171 ? -21.562 -21.016 -19.734 1 89.81 171 GLN B O 1
ATOM 5001 N N . MET B 1 172 ? -19.766 -22.266 -19.656 1 91.31 172 MET B N 1
ATOM 5002 C CA . MET B 1 172 ? -20.406 -23.422 -20.266 1 91.31 172 MET B CA 1
ATOM 5003 C C . MET B 1 172 ? -21.516 -23.953 -19.359 1 91.31 172 MET B C 1
ATOM 5005 O O . MET B 1 172 ? -22.594 -24.328 -19.859 1 91.31 172 MET B O 1
ATOM 5009 N N . ILE B 1 173 ? -21.25 -23.969 -18.141 1 91.38 173 ILE B N 1
ATOM 5010 C CA . ILE B 1 173 ? -22.219 -24.469 -17.188 1 91.38 173 ILE B CA 1
ATOM 5011 C C . ILE B 1 173 ? -23.391 -23.5 -17.078 1 91.38 173 ILE B C 1
ATOM 5013 O O . ILE B 1 173 ? -24.562 -23.922 -17.109 1 91.38 173 ILE B O 1
ATOM 5017 N N . SER B 1 174 ? -23.094 -22.266 -16.938 1 88.69 174 SER B N 1
ATOM 5018 C CA . SER B 1 174 ? -24.109 -21.234 -16.719 1 88.69 174 SER B CA 1
ATOM 5019 C C . SER B 1 174 ? -24.984 -21.047 -17.938 1 88.69 174 SER B C 1
ATOM 5021 O O . SER B 1 174 ? -26.188 -20.828 -17.812 1 88.69 174 SER B O 1
ATOM 5023 N N . LEU B 1 175 ? -24.359 -21.141 -19.172 1 85.75 175 LEU B N 1
ATOM 5024 C CA . LEU B 1 175 ? -25.109 -20.891 -20.406 1 85.75 175 LEU B CA 1
ATOM 5025 C C . LEU B 1 175 ? -25.578 -22.203 -21.016 1 85.75 175 LEU B C 1
ATOM 5027 O O . LEU B 1 175 ? -26.344 -22.203 -21.984 1 85.75 175 LEU B O 1
ATOM 5031 N N . SER B 1 176 ? -25.203 -23.25 -20.516 1 85.5 176 SER B N 1
ATOM 5032 C CA . SER B 1 176 ? -25.578 -24.578 -21 1 85.5 176 SER B CA 1
ATOM 5033 C C . SER B 1 176 ? -25.219 -24.734 -22.469 1 85.5 176 SER B C 1
ATOM 5035 O O . SER B 1 176 ? -26.031 -25.219 -23.266 1 85.5 176 SER B O 1
ATOM 5037 N N . THR B 1 177 ? -24.203 -24.078 -22.875 1 84.56 177 THR B N 1
ATOM 5038 C CA . THR B 1 177 ? -23.688 -24.188 -24.234 1 84.56 177 THR B CA 1
ATOM 5039 C C . THR B 1 177 ? -22.203 -24.578 -24.219 1 84.56 177 THR B C 1
ATOM 5041 O O . THR B 1 177 ? -21.453 -24.109 -23.375 1 84.56 177 THR B O 1
ATOM 5044 N N . VAL B 1 178 ? -21.891 -25.547 -25.078 1 85.06 178 VAL B N 1
ATOM 5045 C CA . VAL B 1 178 ? -20.5 -25.953 -25.219 1 85.06 178 VAL B CA 1
ATOM 5046 C C . VAL B 1 178 ? -19.922 -25.344 -26.516 1 85.06 178 VAL B C 1
ATOM 5048 O O . VAL B 1 178 ? -20.406 -25.641 -27.609 1 85.06 178 VAL B O 1
ATOM 5051 N N . PRO B 1 179 ? -19.047 -24.469 -26.25 1 83.75 179 PRO B N 1
ATOM 5052 C CA . PRO B 1 179 ? -18.453 -23.875 -27.453 1 83.75 179 PRO B CA 1
ATOM 5053 C C . PRO B 1 179 ? -17.719 -24.906 -28.312 1 83.75 179 PRO B C 1
ATOM 5055 O O . PRO B 1 179 ? -17.266 -25.938 -27.797 1 83.75 179 PRO B O 1
ATOM 5058 N N . SER B 1 180 ? -17.641 -24.609 -29.531 1 87.19 180 SER B N 1
ATOM 5059 C CA . SER B 1 180 ? -16.875 -25.453 -30.438 1 87.19 180 SER B CA 1
ATOM 5060 C C . SER B 1 180 ? -15.375 -25.359 -30.141 1 87.19 180 SER B C 1
ATOM 5062 O O . SER B 1 180 ? -14.93 -24.422 -29.453 1 87.19 180 SER B O 1
ATOM 5064 N N . ALA B 1 181 ? -14.648 -26.375 -30.5 1 87.38 181 ALA B N 1
ATOM 5065 C CA . ALA B 1 181 ? -13.195 -26.391 -30.328 1 87.38 181 ALA B CA 1
ATOM 5066 C C . ALA B 1 181 ? -12.562 -25.156 -30.969 1 87.38 181 ALA B C 1
ATOM 5068 O O . ALA B 1 181 ? -11.609 -24.578 -30.422 1 87.38 181 ALA B O 1
ATOM 5069 N N . TYR B 1 182 ? -13.156 -24.75 -32 1 89.06 182 TYR B N 1
ATOM 5070 C CA . TYR B 1 182 ? -12.648 -23.578 -32.719 1 89.06 182 TYR B CA 1
ATOM 5071 C C . TYR B 1 182 ? -12.867 -22.312 -31.891 1 89.06 182 TYR B C 1
ATOM 5073 O O . TYR B 1 182 ? -11.977 -21.469 -31.797 1 89.06 182 TYR B O 1
ATOM 5081 N N . GLU B 1 183 ? -14.039 -22.234 -31.344 1 89.56 183 GLU B N 1
ATOM 5082 C CA . GLU B 1 183 ? -14.352 -21.062 -30.531 1 89.56 183 GLU B CA 1
ATOM 5083 C C . GLU B 1 183 ? -13.453 -21 -29.297 1 89.56 183 GLU B C 1
ATOM 5085 O O . GLU B 1 183 ? -13 -19.922 -28.906 1 89.56 183 GLU B O 1
ATOM 5090 N N . TRP B 1 184 ? -13.227 -22.141 -28.766 1 89.06 184 TRP B N 1
ATOM 5091 C CA . TRP B 1 184 ? -12.359 -22.219 -27.594 1 89.06 184 TRP B CA 1
ATOM 5092 C C . TRP B 1 184 ? -10.93 -21.812 -27.953 1 89.06 184 TRP B C 1
ATOM 5094 O O . TRP B 1 184 ? -10.305 -21.031 -27.234 1 89.06 184 TRP B O 1
ATOM 5104 N N . PHE B 1 185 ? -10.461 -22.375 -28.969 1 90.94 185 PHE B N 1
ATOM 5105 C CA . PHE B 1 185 ? -9.094 -22.109 -29.391 1 90.94 185 PHE B CA 1
ATOM 5106 C C . PHE B 1 185 ? -8.93 -20.656 -29.812 1 90.94 185 PHE B C 1
ATOM 5108 O O . PHE B 1 185 ? -7.914 -20.031 -29.531 1 90.94 185 PHE B O 1
ATOM 5115 N N . SER B 1 186 ? -9.883 -20.125 -30.516 1 92.38 186 SER B N 1
ATOM 5116 C CA . SER B 1 186 ? -9.844 -18.719 -30.922 1 92.38 186 SER B CA 1
ATOM 5117 C C . SER B 1 186 ? -9.844 -17.797 -29.719 1 92.38 186 SER B C 1
ATOM 5119 O O . SER B 1 186 ? -9.141 -16.781 -29.703 1 92.38 186 SER B O 1
ATOM 5121 N N . SER B 1 187 ? -10.648 -18.188 -28.734 1 92.12 187 SER B N 1
ATOM 5122 C CA . SER B 1 187 ? -10.711 -17.391 -27.516 1 92.12 187 SER B CA 1
ATOM 5123 C C . SER B 1 187 ? -9.383 -17.438 -26.75 1 92.12 187 SER B C 1
ATOM 5125 O O . SER B 1 187 ? -8.945 -16.422 -26.203 1 92.12 187 SER B O 1
ATOM 5127 N N . LEU B 1 188 ? -8.789 -18.594 -26.75 1 92.19 188 LEU B N 1
ATOM 5128 C CA . LEU B 1 188 ? -7.496 -18.75 -26.078 1 92.19 188 LEU B CA 1
ATOM 5129 C C . LEU B 1 188 ? -6.43 -17.875 -26.75 1 92.19 188 LEU B C 1
ATOM 5131 O O . LEU B 1 188 ? -5.688 -17.172 -26.078 1 92.19 188 LEU B O 1
ATOM 5135 N N . ILE B 1 189 ? -6.398 -17.938 -28 1 93.88 189 ILE B N 1
ATOM 5136 C CA . ILE B 1 189 ? -5.414 -17.172 -28.766 1 93.88 189 ILE B CA 1
ATOM 5137 C C . ILE B 1 189 ? -5.652 -15.68 -28.578 1 93.88 189 ILE B C 1
ATOM 5139 O O . ILE B 1 189 ? -4.699 -14.914 -28.438 1 93.88 189 ILE B O 1
ATOM 5143 N N . MET B 1 190 ? -6.84 -15.336 -28.609 1 94.38 190 MET B N 1
ATOM 5144 C CA . MET B 1 190 ? -7.176 -13.93 -28.438 1 94.38 190 MET B CA 1
ATOM 5145 C C . MET B 1 190 ? -6.793 -13.445 -27.047 1 94.38 190 MET B C 1
ATOM 5147 O O . MET B 1 190 ? -6.145 -12.406 -26.906 1 94.38 190 MET B O 1
ATOM 5151 N N . GLN B 1 191 ? -7.172 -14.172 -26.047 1 93.94 191 GLN B N 1
ATOM 5152 C CA . GLN B 1 191 ? -6.91 -13.766 -24.672 1 93.94 191 GLN B CA 1
ATOM 5153 C C . GLN B 1 191 ? -5.41 -13.711 -24.391 1 93.94 191 GLN B C 1
ATOM 5155 O O . GLN B 1 191 ? -4.918 -12.742 -23.812 1 93.94 191 GLN B O 1
ATOM 5160 N N . PHE B 1 192 ? -4.754 -14.719 -24.812 1 94.38 192 PHE B N 1
ATOM 5161 C CA . PHE B 1 192 ? -3.322 -14.781 -24.547 1 94.38 192 PHE B CA 1
ATOM 5162 C C . PHE B 1 192 ? -2.557 -13.859 -25.5 1 94.38 192 PHE B C 1
ATOM 5164 O O . PHE B 1 192 ? -1.595 -13.203 -25.078 1 94.38 192 PHE B O 1
ATOM 5171 N N . GLY B 1 193 ? -2.957 -13.82 -26.719 1 96 193 GLY B N 1
ATOM 5172 C CA . GLY B 1 193 ? -2.316 -12.93 -27.688 1 96 193 GLY B CA 1
ATOM 5173 C C . GLY B 1 193 ? -2.412 -11.469 -27.297 1 96 193 GLY B C 1
ATOM 5174 O O . GLY B 1 193 ? -1.403 -10.758 -27.281 1 96 193 GLY B O 1
ATOM 5175 N N . VAL B 1 194 ? -3.6 -11.055 -26.984 1 96.94 194 VAL B N 1
ATOM 5176 C CA . VAL B 1 194 ? -3.824 -9.672 -26.562 1 96.94 194 VAL B CA 1
ATOM 5177 C C . VAL B 1 194 ? -3.111 -9.406 -25.234 1 96.94 194 VAL B C 1
ATOM 5179 O O . VAL B 1 194 ? -2.525 -8.336 -25.047 1 96.94 194 VAL B O 1
ATOM 5182 N N . GLY B 1 195 ? -3.191 -10.359 -24.328 1 96.94 195 GLY B N 1
ATOM 5183 C CA . GLY B 1 195 ? -2.504 -10.227 -23.047 1 96.94 195 GLY B CA 1
ATOM 5184 C C . GLY B 1 195 ? -1.008 -10.023 -23.203 1 96.94 195 GLY B C 1
ATOM 5185 O O . GLY B 1 195 ? -0.434 -9.125 -22.594 1 96.94 195 GLY B O 1
ATOM 5186 N N . ILE B 1 196 ? -0.434 -10.82 -24.031 1 96.12 196 ILE B N 1
ATOM 5187 C CA . ILE B 1 196 ? 1.005 -10.742 -24.266 1 96.12 196 ILE B CA 1
ATOM 5188 C C . ILE B 1 196 ? 1.349 -9.43 -24.953 1 96.12 196 ILE B C 1
ATOM 5190 O O . ILE B 1 196 ? 2.295 -8.742 -24.578 1 96.12 196 ILE B O 1
ATOM 5194 N N . ALA B 1 197 ? 0.622 -9.07 -25.953 1 97.88 197 ALA B N 1
ATOM 5195 C CA . ALA B 1 197 ? 0.888 -7.863 -26.734 1 97.88 197 ALA B CA 1
ATOM 5196 C C . ALA B 1 197 ? 0.76 -6.617 -25.859 1 97.88 197 ALA B C 1
ATOM 5198 O O . ALA B 1 197 ? 1.649 -5.762 -25.859 1 97.88 197 ALA B O 1
ATOM 5199 N N . MET B 1 198 ? -0.299 -6.547 -25.141 1 98.19 198 MET B N 1
ATOM 5200 C CA . MET B 1 198 ? -0.518 -5.383 -24.281 1 98.19 198 MET B CA 1
ATOM 5201 C C . MET B 1 198 ? 0.488 -5.352 -23.141 1 98.19 198 MET B C 1
ATOM 5203 O O . MET B 1 198 ? 0.965 -4.285 -22.75 1 98.19 198 MET B O 1
ATOM 5207 N N . GLY B 1 199 ? 0.706 -6.516 -22.547 1 98.19 199 GLY B N 1
ATOM 5208 C CA . GLY B 1 199 ? 1.733 -6.586 -21.516 1 98.19 199 GLY B CA 1
ATOM 5209 C C . GLY B 1 199 ? 3.086 -6.09 -22 1 98.19 199 GLY B C 1
ATOM 5210 O O . GLY B 1 199 ? 3.773 -5.359 -21.281 1 98.19 199 GLY B O 1
ATOM 5211 N N . TYR B 1 200 ? 3.369 -6.473 -23.156 1 97.5 200 TYR B N 1
ATOM 5212 C CA . TYR B 1 200 ? 4.633 -6.047 -23.75 1 97.5 200 TYR B CA 1
ATOM 5213 C C . TYR B 1 200 ? 4.648 -4.539 -23.969 1 97.5 200 TYR B C 1
ATOM 5215 O O . TYR B 1 200 ? 5.605 -3.859 -23.594 1 97.5 200 TYR B O 1
ATOM 5223 N N . VAL B 1 201 ? 3.648 -4.016 -24.547 1 98.19 201 VAL B N 1
ATOM 5224 C CA . VAL B 1 201 ? 3.578 -2.596 -24.875 1 98.19 201 VAL B CA 1
ATOM 5225 C C . VAL B 1 201 ? 3.639 -1.768 -23.594 1 98.19 201 VAL B C 1
ATOM 5227 O O . VAL B 1 201 ? 4.441 -0.836 -23.484 1 98.19 201 VAL B O 1
ATOM 5230 N N . PHE B 1 202 ? 2.816 -2.102 -22.625 1 98.25 202 PHE B N 1
ATOM 5231 C CA . PHE B 1 202 ? 2.789 -1.361 -21.359 1 98.25 202 PHE B CA 1
ATOM 5232 C C . PHE B 1 202 ? 4.086 -1.562 -20.594 1 98.25 202 PHE B C 1
ATOM 5234 O O . PHE B 1 202 ? 4.512 -0.68 -19.844 1 98.25 202 PHE B O 1
ATOM 5241 N N . GLY B 1 203 ? 4.656 -2.789 -20.734 1 98 203 GLY B N 1
ATOM 5242 C CA . GLY B 1 203 ? 5.906 -3.084 -20.047 1 98 203 GLY B CA 1
ATOM 5243 C C . GLY B 1 203 ? 7.074 -2.26 -20.562 1 98 203 GLY B C 1
ATOM 5244 O O . GLY B 1 203 ? 7.91 -1.801 -19.781 1 98 203 GLY B O 1
ATOM 5245 N N . VAL B 1 204 ? 7.105 -2.037 -21.797 1 97.06 204 VAL B N 1
ATOM 5246 C CA . VAL B 1 204 ? 8.203 -1.288 -22.406 1 97.06 204 VAL B CA 1
ATOM 5247 C C . VAL B 1 204 ? 7.945 0.21 -22.25 1 97.06 204 VAL B C 1
ATOM 5249 O O . VAL B 1 204 ? 8.883 0.995 -22.109 1 97.06 204 VAL B O 1
ATOM 5252 N N . MET B 1 205 ? 6.77 0.613 -22.172 1 97.56 205 MET B N 1
ATOM 5253 C CA . MET B 1 205 ? 6.398 2.025 -22.156 1 97.56 205 MET B CA 1
ATOM 5254 C C . MET B 1 205 ? 6.684 2.641 -20.781 1 97.56 205 MET B C 1
ATOM 5256 O O . MET B 1 205 ? 7.105 3.793 -20.688 1 97.56 205 MET B O 1
ATOM 5260 N N . LEU B 1 206 ? 6.477 1.907 -19.734 1 97 206 LEU B N 1
ATOM 5261 C CA . LEU B 1 206 ? 6.523 2.488 -18.391 1 97 206 LEU B CA 1
ATOM 5262 C C . LEU B 1 206 ? 7.922 3.016 -18.078 1 97 206 LEU B C 1
ATOM 5264 O O . LEU B 1 206 ? 8.07 4.156 -17.641 1 97 206 LEU B O 1
ATOM 5268 N N . PRO B 1 207 ? 8.977 2.17 -18.312 1 94.94 207 PRO B N 1
ATOM 5269 C CA . PRO B 1 207 ? 10.32 2.699 -18.078 1 94.94 207 PRO B CA 1
ATOM 5270 C C . PRO B 1 207 ? 10.609 3.965 -18.875 1 94.94 207 PRO B C 1
ATOM 5272 O O . PRO B 1 207 ? 11.234 4.895 -18.375 1 94.94 207 PRO B O 1
ATOM 5275 N N . ALA B 1 208 ? 10.18 4 -20.062 1 93.75 208 ALA B N 1
ATOM 5276 C CA . ALA B 1 208 ? 10.367 5.176 -20.906 1 93.75 208 ALA B CA 1
ATOM 5277 C C . ALA B 1 208 ? 9.641 6.391 -20.344 1 93.75 208 ALA B C 1
ATOM 5279 O O . ALA B 1 208 ? 10.172 7.504 -20.344 1 93.75 208 ALA B O 1
ATOM 5280 N N . ILE B 1 209 ? 8.469 6.195 -19.875 1 94.44 209 ILE B N 1
ATOM 5281 C CA . ILE B 1 209 ? 7.676 7.266 -19.281 1 94.44 209 ILE B CA 1
ATOM 5282 C C . ILE B 1 209 ? 8.375 7.781 -18.016 1 94.44 209 ILE B C 1
ATOM 5284 O O . ILE B 1 209 ? 8.492 8.992 -17.828 1 94.44 209 ILE B O 1
ATOM 5288 N N . PHE B 1 210 ? 8.812 6.863 -17.188 1 92.06 210 PHE B N 1
ATOM 5289 C CA . PHE B 1 210 ? 9.477 7.23 -15.945 1 92.06 210 PHE B CA 1
ATOM 5290 C C . PHE B 1 210 ? 10.734 8.039 -16.219 1 92.06 210 PHE B C 1
ATOM 5292 O O . PHE B 1 210 ? 11.039 9 -15.516 1 92.06 210 PHE B O 1
ATOM 5299 N N . ASN B 1 211 ? 11.461 7.625 -17.203 1 88.38 211 ASN B N 1
ATOM 5300 C CA . ASN B 1 211 ? 12.703 8.32 -17.531 1 88.38 211 ASN B CA 1
ATOM 5301 C C . ASN B 1 211 ? 12.43 9.703 -18.125 1 88.38 211 ASN B C 1
ATOM 5303 O O . ASN B 1 211 ? 13.258 10.609 -18 1 88.38 211 ASN B O 1
ATOM 5307 N N . ARG B 1 212 ? 11.305 9.867 -18.672 1 87.25 212 ARG B N 1
ATOM 5308 C CA . ARG B 1 212 ? 10.953 11.148 -19.266 1 87.25 212 ARG B CA 1
ATOM 5309 C C . ARG B 1 212 ? 10.258 12.047 -18.25 1 87.25 212 ARG B C 1
ATOM 5311 O O . ARG B 1 212 ? 10.469 13.266 -18.25 1 87.25 212 ARG B O 1
ATOM 5318 N N . LEU B 1 213 ? 9.336 11.531 -17.469 1 83.81 213 LEU B N 1
ATOM 5319 C CA . LEU B 1 213 ? 8.523 12.305 -16.531 1 83.81 213 LEU B CA 1
ATOM 5320 C C . LEU B 1 213 ? 9.383 12.891 -15.422 1 83.81 213 LEU B C 1
ATOM 5322 O O . LEU B 1 213 ? 9.148 14.016 -14.977 1 83.81 213 LEU B O 1
ATOM 5326 N N . ARG B 1 214 ? 10.422 12.281 -14.953 1 78.31 214 ARG B N 1
ATOM 5327 C CA . ARG B 1 214 ? 11.273 12.742 -13.859 1 78.31 214 ARG B CA 1
ATOM 5328 C C . ARG B 1 214 ? 10.453 13.414 -12.766 1 78.31 214 ARG B C 1
ATOM 5330 O O . ARG B 1 214 ? 10.594 14.609 -12.516 1 78.31 214 ARG B O 1
ATOM 5337 N N . LEU B 1 215 ? 9.695 12.719 -12.086 1 80.69 215 LEU B N 1
ATOM 5338 C CA . LEU B 1 215 ? 8.82 13.219 -11.031 1 80.69 215 LEU B CA 1
ATOM 5339 C C . LEU B 1 215 ? 9.633 13.734 -9.852 1 80.69 215 LEU B C 1
ATOM 5341 O O . LEU B 1 215 ? 10.734 13.234 -9.586 1 80.69 215 LEU B O 1
ATOM 5345 N N . LYS B 1 216 ? 9.172 14.648 -9.219 1 72.25 216 LYS B N 1
ATOM 5346 C CA . LYS B 1 216 ? 9.914 15.344 -8.164 1 72.25 216 LYS B CA 1
ATOM 5347 C C . LYS B 1 216 ? 10.047 14.477 -6.918 1 72.25 216 LYS B C 1
ATOM 5349 O O . LYS B 1 216 ? 11.016 14.602 -6.172 1 72.25 216 LYS B O 1
ATOM 5354 N N . SER B 1 217 ? 9.086 13.695 -6.727 1 78.75 217 SER B N 1
ATOM 5355 C CA . SER B 1 217 ? 9.102 12.883 -5.52 1 78.75 217 SER B CA 1
ATOM 5356 C C . SER B 1 217 ? 9.086 11.391 -5.855 1 78.75 217 SER B C 1
ATOM 5358 O O . SER B 1 217 ? 8.305 10.953 -6.699 1 78.75 217 SER B O 1
ATOM 5360 N N . TRP B 1 218 ? 9.875 10.672 -5.148 1 83.19 218 TRP B N 1
ATOM 5361 C CA . TRP B 1 218 ? 9.945 9.227 -5.34 1 83.19 218 TRP B CA 1
ATOM 5362 C C . TRP B 1 218 ? 8.586 8.578 -5.102 1 83.19 218 TRP B C 1
ATOM 5364 O O . TRP B 1 218 ? 8.211 7.633 -5.797 1 83.19 218 TRP B O 1
ATOM 5374 N N . GLY B 1 219 ? 7.895 9.125 -4.191 1 86.06 219 GLY B N 1
ATOM 5375 C CA . GLY B 1 219 ? 6.641 8.523 -3.775 1 86.06 219 GLY B CA 1
ATOM 5376 C C . GLY B 1 219 ? 5.59 8.516 -4.871 1 86.06 219 GLY B C 1
ATOM 5377 O O . GLY B 1 219 ? 4.629 7.75 -4.812 1 86.06 219 GLY B O 1
ATOM 5378 N N . LEU B 1 220 ? 5.781 9.273 -5.871 1 88.88 220 LEU B N 1
ATOM 5379 C CA . LEU B 1 220 ? 4.816 9.352 -6.961 1 88.88 220 LEU B CA 1
ATOM 5380 C C . LEU B 1 220 ? 5.031 8.219 -7.961 1 88.88 220 LEU B C 1
ATOM 5382 O O . LEU B 1 220 ? 4.105 7.828 -8.672 1 88.88 220 LEU B O 1
ATOM 5386 N N . TYR B 1 221 ? 6.258 7.699 -8.023 1 92.19 221 TYR B N 1
ATOM 5387 C CA . TYR B 1 221 ? 6.582 6.645 -8.977 1 92.19 221 TYR B CA 1
ATOM 5388 C C . TYR B 1 221 ? 5.84 5.355 -8.641 1 92.19 221 TYR B C 1
ATOM 5390 O O . TYR B 1 221 ? 5.191 4.766 -9.5 1 92.19 221 TYR B O 1
ATOM 5398 N N . PRO B 1 222 ? 5.906 4.918 -7.383 1 94.12 222 PRO B N 1
ATOM 5399 C CA . PRO B 1 222 ? 5.152 3.709 -7.039 1 94.12 222 PRO B CA 1
ATOM 5400 C C . PRO B 1 222 ? 3.652 3.863 -7.266 1 94.12 222 PRO B C 1
ATOM 5402 O O . PRO B 1 222 ? 2.988 2.918 -7.699 1 94.12 222 PRO B O 1
ATOM 5405 N N . VAL B 1 223 ? 3.152 5 -6.977 1 93.81 223 VAL B N 1
ATOM 5406 C CA . VAL B 1 223 ? 1.725 5.238 -7.164 1 93.81 223 VAL B CA 1
ATOM 5407 C C . VAL B 1 223 ? 1.378 5.168 -8.648 1 93.81 223 VAL B C 1
ATOM 5409 O O . VAL B 1 223 ? 0.374 4.562 -9.031 1 93.81 223 VAL B O 1
ATOM 5412 N N . PHE B 1 224 ? 2.193 5.793 -9.422 1 95.31 224 PHE B N 1
ATOM 5413 C CA . PHE B 1 224 ? 1.999 5.75 -10.867 1 95.31 224 PHE B CA 1
ATOM 5414 C C . PHE B 1 224 ? 2.055 4.312 -11.375 1 95.31 224 PHE B C 1
ATOM 5416 O O . PHE B 1 224 ? 1.234 3.91 -12.203 1 95.31 224 PHE B O 1
ATOM 5423 N N . SER B 1 225 ? 3.029 3.627 -10.93 1 97 225 SER B N 1
ATOM 5424 C CA . SER B 1 225 ? 3.201 2.236 -11.336 1 97 225 SER B CA 1
ATOM 5425 C C . SER B 1 225 ? 1.976 1.401 -10.984 1 97 225 SER B C 1
ATOM 5427 O O . SER B 1 225 ? 1.528 0.576 -11.781 1 97 225 SER B O 1
ATOM 5429 N N . MET B 1 226 ? 1.423 1.548 -9.797 1 97.06 226 MET B N 1
ATOM 5430 C CA . MET B 1 226 ? 0.216 0.834 -9.383 1 97.06 226 MET B CA 1
ATOM 5431 C C . MET B 1 226 ? -0.954 1.174 -10.305 1 97.06 226 MET B C 1
ATOM 5433 O O . MET B 1 226 ? -1.674 0.281 -10.758 1 97.06 226 MET B O 1
ATOM 5437 N N . ALA B 1 227 ? -1.096 2.432 -10.555 1 96.38 227 ALA B N 1
ATOM 5438 C CA . ALA B 1 227 ? -2.174 2.873 -11.43 1 96.38 227 ALA B CA 1
ATOM 5439 C C . ALA B 1 227 ? -1.983 2.336 -12.844 1 96.38 227 ALA B C 1
ATOM 5441 O O . ALA B 1 227 ? -2.955 1.979 -13.516 1 96.38 227 ALA B O 1
ATOM 5442 N N . TRP B 1 228 ? -0.762 2.287 -13.266 1 97.25 228 TRP B N 1
ATOM 5443 C CA . TRP B 1 228 ? -0.398 1.835 -14.602 1 97.25 228 TRP B CA 1
ATOM 5444 C C . TRP B 1 228 ? -0.825 0.387 -14.82 1 97.25 228 TRP B C 1
ATOM 5446 O O . TRP B 1 228 ? -1.391 0.051 -15.867 1 97.25 228 TRP B O 1
ATOM 5456 N N . ILE B 1 229 ? -0.604 -0.428 -13.859 1 97.19 229 ILE B N 1
ATOM 5457 C CA . ILE B 1 229 ? -0.9 -1.845 -14.039 1 97.19 229 ILE B CA 1
ATOM 5458 C C . ILE B 1 229 ? -2.4 -2.082 -13.883 1 97.19 229 ILE B C 1
ATOM 5460 O O . ILE B 1 229 ? -2.963 -2.98 -14.516 1 97.19 229 ILE B O 1
ATOM 5464 N N . LEU B 1 230 ? -3.049 -1.311 -13.062 1 97.06 230 LEU B N 1
ATOM 5465 C CA . LEU B 1 230 ? -4.5 -1.407 -12.977 1 97.06 230 LEU B CA 1
ATOM 5466 C C . LEU B 1 230 ? -5.148 -0.991 -14.297 1 97.06 230 LEU B C 1
ATOM 5468 O O . LEU B 1 230 ? -6.133 -1.595 -14.727 1 97.06 230 LEU B O 1
ATOM 5472 N N . LEU B 1 231 ? -4.59 0.031 -14.891 1 97.25 231 LEU B N 1
ATOM 5473 C CA . LEU B 1 231 ? -5.047 0.454 -16.219 1 97.25 231 LEU B CA 1
ATOM 5474 C C . LEU B 1 231 ? -4.859 -0.659 -17.234 1 97.25 231 LEU B C 1
ATOM 5476 O O . LEU B 1 231 ? -5.77 -0.952 -18.016 1 97.25 231 LEU B O 1
ATOM 5480 N N . LEU B 1 232 ? -3.703 -1.217 -17.219 1 98.19 232 LEU B N 1
ATOM 5481 C CA . LEU B 1 232 ? -3.387 -2.305 -18.141 1 98.19 232 LEU B CA 1
ATOM 5482 C C . LEU B 1 232 ? -4.355 -3.469 -17.969 1 98.19 232 LEU B C 1
ATOM 5484 O O . LEU B 1 232 ? -4.902 -3.984 -18.938 1 98.19 232 LEU B O 1
ATOM 5488 N N . TYR B 1 233 ? -4.543 -3.887 -16.734 1 97.44 233 TYR B N 1
ATOM 5489 C CA . TYR B 1 233 ? -5.434 -5.004 -16.438 1 97.44 233 TYR B CA 1
ATOM 5490 C C . TYR B 1 233 ? -6.828 -4.75 -17 1 97.44 233 TYR B C 1
ATOM 5492 O O . TYR B 1 233 ? -7.391 -5.605 -17.688 1 97.44 233 TYR B O 1
ATOM 5500 N N . THR B 1 234 ? -7.34 -3.598 -16.75 1 96.69 234 THR B N 1
ATOM 5501 C CA . THR B 1 234 ? -8.727 -3.295 -17.094 1 96.69 234 THR B CA 1
ATOM 5502 C C . THR B 1 234 ? -8.875 -3.086 -18.594 1 96.69 234 THR B C 1
ATOM 5504 O O . THR B 1 234 ? -9.852 -3.539 -19.188 1 96.69 234 THR B O 1
ATOM 5507 N N . LEU B 1 235 ? -7.957 -2.4 -19.203 1 96.94 235 LEU B N 1
ATOM 5508 C CA . LEU B 1 235 ? -8.016 -2.195 -20.641 1 96.94 235 LEU B CA 1
ATOM 5509 C C . LEU B 1 235 ? -7.906 -3.523 -21.391 1 96.94 235 LEU B C 1
ATOM 5511 O O . LEU B 1 235 ? -8.617 -3.752 -22.359 1 96.94 235 LEU B O 1
ATOM 5515 N N . CYS B 1 236 ? -6.965 -4.332 -20.922 1 96.94 236 CYS B N 1
ATOM 5516 C CA . CYS B 1 236 ? -6.789 -5.645 -21.531 1 96.94 236 CYS B CA 1
ATOM 5517 C C . CYS B 1 236 ? -8.062 -6.477 -21.406 1 96.94 236 CYS B C 1
ATOM 5519 O O . CYS B 1 236 ? -8.484 -7.113 -22.375 1 96.94 236 CYS B O 1
ATOM 5521 N N . PHE B 1 237 ? -8.641 -6.445 -20.281 1 93.25 237 PHE B N 1
ATOM 5522 C CA . PHE B 1 237 ? -9.883 -7.176 -20.031 1 93.25 237 PHE B CA 1
ATOM 5523 C C . PHE B 1 237 ? -10.992 -6.684 -20.953 1 93.25 237 PHE B C 1
ATOM 5525 O O . PHE B 1 237 ? -11.734 -7.484 -21.516 1 93.25 237 PHE B O 1
ATOM 5532 N N . LYS B 1 238 ? -11.102 -5.414 -21.141 1 94 238 LYS B N 1
ATOM 5533 C CA . LYS B 1 238 ? -12.188 -4.812 -21.922 1 94 238 LYS B CA 1
ATOM 5534 C C . LYS B 1 238 ? -12.07 -5.168 -23.391 1 94 238 LYS B C 1
ATOM 5536 O O . LYS B 1 238 ? -13.078 -5.285 -24.094 1 94 238 LYS B O 1
ATOM 5541 N N . ILE B 1 239 ? -10.883 -5.359 -23.891 1 94.94 239 ILE B N 1
ATOM 5542 C CA . ILE B 1 239 ? -10.719 -5.652 -25.297 1 94.94 239 ILE B CA 1
ATOM 5543 C C . ILE B 1 239 ? -10.68 -7.164 -25.516 1 94.94 239 ILE B C 1
ATOM 5545 O O . ILE B 1 239 ? -10.391 -7.633 -26.625 1 94.94 239 ILE B O 1
ATOM 5549 N N . GLY B 1 240 ? -10.82 -7.906 -24.469 1 92.75 240 GLY B N 1
ATOM 5550 C CA . GLY B 1 240 ? -10.984 -9.344 -24.578 1 92.75 240 GLY B CA 1
ATOM 5551 C C . GLY B 1 240 ? -9.711 -10.117 -24.266 1 92.75 240 GLY B C 1
ATOM 5552 O O . GLY B 1 240 ? -9.625 -11.312 -24.547 1 92.75 240 GLY B O 1
ATOM 5553 N N . GLY B 1 241 ? -8.75 -9.492 -23.766 1 94.94 241 GLY B N 1
ATOM 5554 C CA . GLY B 1 241 ? -7.508 -10.156 -23.391 1 94.94 241 GLY B CA 1
ATOM 5555 C C . GLY B 1 241 ? -7.48 -10.602 -21.938 1 94.94 241 GLY B C 1
ATOM 5556 O O . GLY B 1 241 ? -8.414 -10.328 -21.188 1 94.94 241 GLY B O 1
ATOM 5557 N N . ASN B 1 242 ? -6.426 -11.383 -21.656 1 95.62 242 ASN B N 1
ATOM 5558 C CA . ASN B 1 242 ? -6.203 -11.805 -20.281 1 95.62 242 ASN B CA 1
ATOM 5559 C C . ASN B 1 242 ? -5.402 -10.766 -19.5 1 95.62 242 ASN B C 1
ATOM 5561 O O . ASN B 1 242 ? -4.18 -10.68 -19.641 1 95.62 242 ASN B O 1
ATOM 5565 N N . GLY B 1 243 ? -6.109 -10.086 -18.625 1 96 243 GLY B N 1
ATOM 5566 C CA . GLY B 1 243 ? -5.484 -9.008 -17.891 1 96 243 GLY B CA 1
ATOM 5567 C C . GLY B 1 243 ? -4.391 -9.484 -16.953 1 96 243 GLY B C 1
ATOM 5568 O O . GLY B 1 243 ? -3.389 -8.789 -16.75 1 96 243 GLY B O 1
ATOM 5569 N N . TYR B 1 244 ? -4.539 -10.664 -16.359 1 95.69 244 TYR B N 1
ATOM 5570 C CA . TYR B 1 244 ? -3.553 -11.203 -15.43 1 95.69 244 TYR B CA 1
ATOM 5571 C C . TYR B 1 244 ? -2.244 -11.516 -16.141 1 95.69 244 TYR B C 1
ATOM 5573 O O . TYR B 1 244 ? -1.164 -11.203 -15.641 1 95.69 244 TYR B O 1
ATOM 5581 N N . LEU B 1 245 ? -2.395 -12.094 -17.266 1 95.62 245 LEU B N 1
ATOM 5582 C CA . LEU B 1 245 ? -1.212 -12.383 -18.078 1 95.62 245 LEU B CA 1
ATOM 5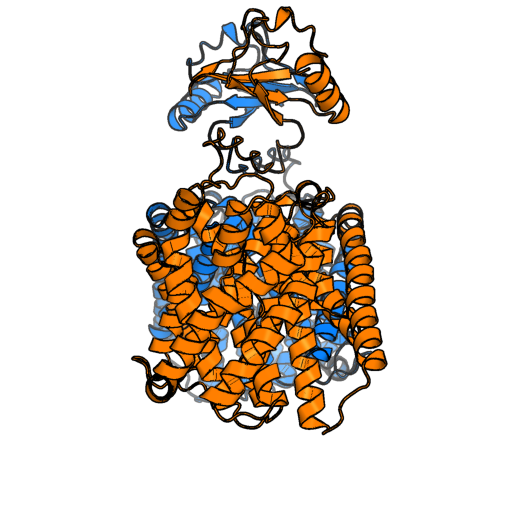583 C C . LEU B 1 245 ? -0.518 -11.094 -18.5 1 95.62 245 LEU B C 1
ATOM 5585 O O . LEU B 1 245 ? 0.713 -11.008 -18.484 1 95.62 245 LEU B O 1
ATOM 5589 N N . ALA B 1 246 ? -1.289 -10.133 -18.875 1 97.81 246 ALA B N 1
ATOM 5590 C CA . ALA B 1 246 ? -0.747 -8.852 -19.328 1 97.81 246 ALA B CA 1
ATOM 5591 C C . ALA B 1 246 ? 0.093 -8.203 -18.219 1 97.81 246 ALA B C 1
ATOM 5593 O O . ALA B 1 246 ? 1.195 -7.711 -18.484 1 97.81 246 ALA B O 1
ATOM 5594 N N . VAL B 1 247 ? -0.418 -8.219 -17.062 1 97.62 247 VAL B N 1
ATOM 5595 C CA . VAL B 1 247 ? 0.26 -7.578 -15.938 1 97.62 247 VAL B CA 1
ATOM 5596 C C . VAL B 1 247 ? 1.568 -8.312 -15.641 1 97.62 247 VAL B C 1
ATOM 5598 O O . VAL B 1 247 ? 2.59 -7.676 -15.367 1 97.62 247 VAL B O 1
ATOM 5601 N N . TYR B 1 248 ? 1.605 -9.594 -15.672 1 95.69 248 TYR B N 1
ATOM 5602 C CA . TYR B 1 248 ? 2.812 -10.375 -15.445 1 95.69 248 TYR B CA 1
ATOM 5603 C C . TYR B 1 248 ? 3.867 -10.07 -16.5 1 95.69 248 TYR B C 1
ATOM 5605 O O . TYR B 1 248 ? 5.027 -9.812 -16.172 1 95.69 248 TYR B O 1
ATOM 5613 N N . ILE B 1 249 ? 3.43 -10.086 -17.703 1 96.62 249 ILE B N 1
ATOM 5614 C CA . ILE B 1 249 ? 4.324 -9.82 -18.828 1 96.62 249 ILE B CA 1
ATOM 5615 C C . ILE B 1 249 ? 4.879 -8.406 -18.734 1 96.62 249 ILE B C 1
ATOM 5617 O O . ILE B 1 249 ? 6.059 -8.172 -19 1 96.62 249 ILE B O 1
ATOM 5621 N N . ALA B 1 250 ? 4.031 -7.508 -18.406 1 98.06 250 ALA B N 1
ATOM 5622 C CA . ALA B 1 250 ? 4.488 -6.133 -18.234 1 98.06 250 ALA B CA 1
ATOM 5623 C C . ALA B 1 250 ? 5.594 -6.059 -17.188 1 98.06 250 ALA B C 1
ATOM 5625 O O . ALA B 1 250 ? 6.598 -5.367 -17.375 1 98.06 250 ALA B O 1
ATOM 5626 N N . GLY B 1 251 ? 5.355 -6.742 -16.062 1 97.56 251 GLY B N 1
ATOM 5627 C CA . GLY B 1 251 ? 6.375 -6.77 -15.031 1 97.56 251 GLY B CA 1
ATOM 5628 C C . GLY B 1 251 ? 7.723 -7.25 -15.531 1 97.56 251 GLY B C 1
ATOM 5629 O O . GLY B 1 251 ? 8.758 -6.656 -15.219 1 97.56 251 GLY B O 1
ATOM 5630 N N . ILE B 1 252 ? 7.762 -8.242 -16.344 1 95.81 252 ILE B N 1
ATOM 5631 C CA . ILE B 1 252 ? 8.984 -8.828 -16.875 1 95.81 252 ILE B CA 1
ATOM 5632 C C . ILE B 1 252 ? 9.727 -7.797 -17.719 1 95.81 252 ILE B C 1
ATOM 5634 O O . ILE B 1 252 ? 10.93 -7.598 -17.547 1 95.81 252 ILE B O 1
ATOM 5638 N N . PHE B 1 253 ? 9.008 -7.145 -18.547 1 96.69 253 PHE B N 1
ATOM 5639 C CA . PHE B 1 253 ? 9.664 -6.254 -19.5 1 96.69 253 PHE B CA 1
ATOM 5640 C C . PHE B 1 253 ? 10.016 -4.926 -18.844 1 96.69 253 PHE B C 1
ATOM 5642 O O . PHE B 1 253 ? 10.914 -4.219 -19.297 1 96.69 253 PHE B O 1
ATOM 5649 N N . ILE B 1 254 ? 9.297 -4.547 -17.844 1 97.19 254 ILE B N 1
ATOM 5650 C CA . ILE B 1 254 ? 9.703 -3.381 -17.062 1 97.19 254 ILE B CA 1
ATOM 5651 C C . ILE B 1 254 ? 11.039 -3.65 -16.391 1 97.19 254 ILE B C 1
ATOM 5653 O O . ILE B 1 254 ? 11.938 -2.807 -16.422 1 97.19 254 ILE B O 1
ATOM 5657 N N . ASN B 1 255 ? 11.125 -4.781 -15.805 1 94.38 255 ASN B N 1
ATOM 5658 C CA . ASN B 1 255 ? 12.367 -5.141 -15.117 1 94.38 255 ASN B CA 1
ATOM 5659 C C . ASN B 1 255 ? 13.539 -5.246 -16.094 1 94.38 255 ASN B C 1
ATOM 5661 O O . ASN B 1 255 ? 14.688 -5.008 -15.719 1 94.38 255 ASN B O 1
ATOM 5665 N N . LYS B 1 256 ? 13.266 -5.617 -17.281 1 93.94 256 LYS B N 1
ATOM 5666 C CA . LYS B 1 256 ? 14.305 -5.809 -18.281 1 93.94 256 LYS B CA 1
ATOM 5667 C C . LYS B 1 256 ? 15.031 -4.5 -18.578 1 93.94 256 LYS B C 1
ATOM 5669 O O . LYS B 1 256 ? 16.234 -4.5 -18.859 1 93.94 256 LYS B O 1
ATOM 5674 N N . LYS B 1 257 ? 14.383 -3.43 -18.422 1 92.44 257 LYS B N 1
ATOM 5675 C CA . LYS B 1 257 ? 14.953 -2.123 -18.734 1 92.44 257 LYS B CA 1
ATOM 5676 C C . LYS B 1 257 ? 15.43 -1.414 -17.469 1 92.44 257 LYS B C 1
ATOM 5678 O O . LYS B 1 257 ? 14.953 -1.705 -16.375 1 92.44 257 LYS B O 1
ATOM 5683 N N . GLU B 1 258 ? 16.391 -0.58 -17.688 1 88.31 258 GLU B N 1
ATOM 5684 C CA . GLU B 1 258 ? 16.844 0.274 -16.594 1 88.31 258 GLU B CA 1
ATOM 5685 C C . GLU B 1 258 ? 16.094 1.6 -16.578 1 88.31 258 GLU B C 1
ATOM 5687 O O . GLU B 1 258 ? 15.828 2.18 -17.641 1 88.31 258 GLU B O 1
ATOM 5692 N N . PHE B 1 259 ? 15.672 1.96 -15.391 1 87.38 259 PHE B N 1
ATOM 5693 C CA . PHE B 1 259 ? 14.969 3.232 -15.258 1 87.38 259 PHE B CA 1
ATOM 5694 C C . PHE B 1 259 ? 15.172 3.816 -13.859 1 87.38 259 PHE B C 1
ATOM 5696 O O . PHE B 1 259 ? 15.711 3.152 -12.977 1 87.38 259 PHE B O 1
ATOM 5703 N N . VAL B 1 260 ? 14.758 5.039 -13.711 1 84.81 260 VAL B N 1
ATOM 5704 C CA . VAL B 1 260 ? 14.961 5.801 -12.477 1 84.81 260 VAL B CA 1
ATOM 5705 C C . VAL B 1 260 ? 14.266 5.105 -11.312 1 84.81 260 VAL B C 1
ATOM 5707 O O . VAL B 1 260 ? 13.109 4.684 -11.438 1 84.81 260 VAL B O 1
ATOM 5710 N N . HIS B 1 261 ? 14.945 4.891 -10.164 1 85.62 261 HIS B N 1
ATOM 5711 C CA . HIS B 1 261 ? 14.445 4.34 -8.914 1 85.62 261 HIS B CA 1
ATOM 5712 C C . HIS B 1 261 ? 13.953 2.91 -9.094 1 85.62 261 HIS B C 1
ATOM 5714 O O . HIS B 1 261 ? 12.992 2.492 -8.445 1 85.62 261 HIS B O 1
ATOM 5720 N N . LYS B 1 262 ? 14.5 2.201 -10.031 1 89.88 262 LYS B N 1
ATOM 5721 C CA . LYS B 1 262 ? 14.07 0.842 -10.359 1 89.88 262 LYS B CA 1
ATOM 5722 C C . LYS B 1 262 ? 14.102 -0.051 -9.117 1 89.88 262 LYS B C 1
ATOM 5724 O O . LYS B 1 262 ? 13.109 -0.71 -8.805 1 89.88 262 LYS B O 1
ATOM 5729 N N . LYS B 1 263 ? 15.203 -0.048 -8.383 1 85.06 263 LYS B N 1
ATOM 5730 C CA . LYS B 1 263 ? 15.359 -0.926 -7.227 1 85.06 263 LYS B CA 1
ATOM 5731 C C . LYS B 1 263 ? 14.328 -0.608 -6.148 1 85.06 263 LYS B C 1
ATOM 5733 O O . LYS B 1 263 ? 13.719 -1.517 -5.578 1 85.06 263 LYS B O 1
ATOM 5738 N N . ASN B 1 264 ? 14.141 0.699 -5.926 1 87.94 264 ASN B N 1
ATOM 5739 C CA . ASN B 1 264 ? 13.164 1.124 -4.93 1 87.94 264 ASN B CA 1
ATOM 5740 C C . ASN B 1 264 ? 11.742 0.74 -5.34 1 87.94 264 ASN B C 1
ATOM 5742 O O . ASN B 1 264 ? 10.93 0.354 -4.496 1 87.94 264 ASN B O 1
ATOM 5746 N N . LEU B 1 265 ? 11.578 0.848 -6.574 1 93.25 265 LEU B N 1
ATOM 5747 C CA . LEU B 1 265 ? 10.242 0.532 -7.078 1 93.25 265 LEU B CA 1
ATOM 5748 C C . LEU B 1 265 ? 9.945 -0.957 -6.934 1 93.25 265 LEU B C 1
ATOM 5750 O O . LEU B 1 265 ? 8.852 -1.339 -6.531 1 93.25 265 LEU B O 1
ATOM 5754 N N . ILE B 1 266 ? 10.914 -1.767 -7.262 1 92.31 266 ILE B N 1
ATOM 5755 C CA . ILE B 1 266 ? 10.758 -3.213 -7.148 1 92.31 266 ILE B CA 1
ATOM 5756 C C . ILE B 1 266 ? 10.555 -3.594 -5.684 1 92.31 266 ILE B C 1
ATOM 5758 O O . ILE B 1 266 ? 9.68 -4.402 -5.363 1 92.31 266 ILE B O 1
ATOM 5762 N N . GLY B 1 267 ? 11.32 -2.951 -4.832 1 90.06 267 GLY B N 1
ATOM 5763 C CA . GLY B 1 267 ? 11.148 -3.182 -3.406 1 90.06 267 GLY B CA 1
ATOM 5764 C C . GLY B 1 267 ? 9.773 -2.785 -2.9 1 90.06 267 GLY B C 1
ATOM 5765 O O . GLY B 1 267 ? 9.188 -3.475 -2.062 1 90.06 267 GLY B O 1
ATOM 5766 N N . PHE B 1 268 ? 9.312 -1.763 -3.408 1 94.06 268 PHE B N 1
ATOM 5767 C CA . PHE B 1 268 ? 7.984 -1.293 -3.027 1 94.06 268 PHE B CA 1
ATOM 5768 C C . PHE B 1 268 ? 6.918 -2.314 -3.404 1 94.06 268 PHE B C 1
ATOM 5770 O O . PHE B 1 268 ? 6.059 -2.654 -2.588 1 94.06 268 PHE B O 1
ATOM 5777 N N . HIS B 1 269 ? 6.93 -2.779 -4.594 1 95.06 269 HIS B N 1
ATOM 5778 C CA . HIS B 1 269 ? 5.918 -3.711 -5.07 1 95.06 269 HIS B CA 1
ATOM 5779 C C . HIS B 1 269 ? 6.062 -5.074 -4.402 1 95.06 269 HIS B C 1
ATOM 5781 O O . HIS B 1 269 ? 5.086 -5.816 -4.273 1 95.06 269 HIS B O 1
ATOM 5787 N N . ASP B 1 270 ? 7.273 -5.383 -3.961 1 91.81 270 ASP B N 1
ATOM 5788 C CA . ASP B 1 270 ? 7.449 -6.586 -3.15 1 91.81 270 ASP B CA 1
ATOM 5789 C C . ASP B 1 270 ? 6.676 -6.48 -1.837 1 91.81 270 ASP B C 1
ATOM 5791 O O . ASP B 1 270 ? 6.02 -7.438 -1.417 1 91.81 270 ASP B O 1
ATOM 5795 N N . GLY B 1 271 ? 6.789 -5.344 -1.245 1 91.69 271 GLY B N 1
ATOM 5796 C CA . GLY B 1 271 ? 6.02 -5.098 -0.037 1 91.69 271 GLY B CA 1
ATOM 5797 C C . GLY B 1 271 ? 4.52 -5.195 -0.256 1 91.69 271 GLY B C 1
ATOM 5798 O O . GLY B 1 271 ? 3.811 -5.809 0.543 1 91.69 271 GLY B O 1
ATOM 5799 N N . ILE B 1 272 ? 4.059 -4.652 -1.321 1 95.06 272 ILE B N 1
ATOM 5800 C CA . ILE B 1 272 ? 2.637 -4.684 -1.645 1 95.06 272 ILE B CA 1
ATOM 5801 C C . ILE B 1 272 ? 2.197 -6.121 -1.907 1 95.06 272 ILE B C 1
ATOM 5803 O O . ILE B 1 272 ? 1.104 -6.527 -1.502 1 95.06 272 ILE B O 1
ATOM 5807 N N . ALA B 1 273 ? 3 -6.836 -2.617 1 93.44 273 ALA B N 1
ATOM 5808 C CA . ALA B 1 273 ? 2.682 -8.227 -2.924 1 93.44 273 ALA B CA 1
ATOM 5809 C C . ALA B 1 273 ? 2.508 -9.047 -1.648 1 93.44 273 ALA B C 1
ATOM 5811 O O . ALA B 1 273 ? 1.567 -9.836 -1.532 1 93.44 273 ALA B O 1
ATOM 5812 N N . TRP B 1 274 ? 3.357 -8.859 -0.708 1 89.81 274 TRP B N 1
ATOM 5813 C CA . TRP B 1 274 ? 3.262 -9.57 0.562 1 89.81 274 TRP B CA 1
ATOM 5814 C C . TRP B 1 274 ? 2.004 -9.164 1.322 1 89.81 274 TRP B C 1
ATOM 5816 O O . TRP B 1 274 ? 1.336 -10.008 1.925 1 89.81 274 TRP B O 1
ATOM 5826 N N . ALA B 1 275 ? 1.779 -7.883 1.267 1 93.12 275 ALA B N 1
ATOM 5827 C CA . ALA B 1 275 ? 0.555 -7.406 1.904 1 93.12 275 ALA B CA 1
ATOM 5828 C C . ALA B 1 275 ? -0.677 -8.062 1.286 1 93.12 275 ALA B C 1
ATOM 5830 O O . ALA B 1 275 ? -1.562 -8.539 2.004 1 93.12 275 ALA B O 1
ATOM 5831 N N . MET B 1 276 ? -0.665 -8.078 -0.008 1 93.5 276 MET B N 1
ATOM 5832 C CA . MET B 1 276 ? -1.799 -8.664 -0.717 1 93.5 276 MET B CA 1
ATOM 5833 C C . MET B 1 276 ? -1.909 -10.156 -0.428 1 93.5 276 MET B C 1
ATOM 5835 O O . MET B 1 276 ? -3.014 -10.688 -0.269 1 93.5 276 MET B O 1
ATOM 5839 N N . GLN B 1 277 ? -0.817 -10.805 -0.366 1 89.62 277 GLN B N 1
ATOM 5840 C CA . GLN B 1 277 ? -0.8 -12.234 -0.086 1 89.62 277 GLN B CA 1
ATOM 5841 C C . GLN B 1 277 ? -1.382 -12.539 1.294 1 89.62 277 GLN B C 1
ATOM 5843 O O . GLN B 1 277 ? -2.201 -13.445 1.444 1 89.62 277 GLN B O 1
ATOM 5848 N N . ILE B 1 278 ? -0.987 -11.828 2.277 1 91.75 278 ILE B N 1
ATOM 5849 C CA . ILE B 1 278 ? -1.473 -12.047 3.635 1 91.75 278 ILE B CA 1
ATOM 5850 C C . ILE B 1 278 ? -2.965 -11.734 3.707 1 91.75 278 ILE B C 1
ATOM 5852 O O . ILE B 1 278 ? -3.744 -12.523 4.254 1 91.75 278 ILE B O 1
ATOM 5856 N N . VAL B 1 279 ? -3.33 -10.672 3.078 1 92.56 279 VAL B N 1
ATOM 5857 C CA . VAL B 1 279 ? -4.723 -10.242 3.129 1 92.56 279 VAL B CA 1
ATOM 5858 C C . VAL B 1 279 ? -5.609 -11.281 2.449 1 92.56 279 VAL B C 1
ATOM 5860 O O . VAL B 1 279 ? -6.672 -11.633 2.967 1 92.56 279 VAL B O 1
ATOM 5863 N N . VAL B 1 280 ? -5.172 -11.734 1.332 1 91.75 280 VAL B N 1
ATOM 5864 C CA . VAL B 1 280 ? -6.023 -12.664 0.593 1 91.75 280 VAL B CA 1
ATOM 5865 C C . VAL B 1 280 ? -6.109 -13.992 1.337 1 91.75 280 VAL B C 1
ATOM 5867 O O . VAL B 1 280 ? -7.188 -14.578 1.454 1 91.75 280 VAL B O 1
ATOM 5870 N N . PHE B 1 281 ? -5.047 -14.492 1.868 1 90.06 281 PHE B N 1
ATOM 5871 C CA . PHE B 1 281 ? -5.07 -15.758 2.59 1 90.06 281 PHE B CA 1
ATOM 5872 C C . PHE B 1 281 ? -5.879 -15.633 3.877 1 90.06 281 PHE B C 1
ATOM 5874 O O . PHE B 1 281 ? -6.582 -16.562 4.27 1 90.06 281 PHE B O 1
ATOM 5881 N N . LEU B 1 282 ? -5.734 -14.5 4.527 1 91 282 LEU B N 1
ATOM 5882 C CA . LEU B 1 282 ? -6.547 -14.266 5.715 1 91 282 LEU B CA 1
ATOM 5883 C C . LEU B 1 282 ? -8.031 -14.234 5.363 1 91 282 LEU B C 1
ATOM 5885 O O . LEU B 1 282 ? -8.852 -14.828 6.062 1 91 282 LEU B O 1
ATOM 5889 N N . THR B 1 283 ? -8.352 -13.531 4.309 1 90.88 283 THR B N 1
ATOM 5890 C CA . THR B 1 283 ? -9.742 -13.398 3.879 1 90.88 283 THR B CA 1
ATOM 5891 C C . THR B 1 283 ? -10.32 -14.766 3.508 1 90.88 283 THR B C 1
ATOM 5893 O O . THR B 1 283 ? -11.453 -15.086 3.887 1 90.88 283 THR B O 1
ATOM 5896 N N . LEU B 1 284 ? -9.539 -15.477 2.779 1 88.44 284 LEU B N 1
ATOM 5897 C CA . LEU B 1 284 ? -10 -16.797 2.367 1 88.44 284 LEU B CA 1
ATOM 5898 C C . LEU B 1 284 ? -10.102 -17.734 3.564 1 88.44 284 LEU B C 1
ATOM 5900 O O . LEU B 1 284 ? -10.984 -18.594 3.613 1 88.44 284 LEU B O 1
ATOM 5904 N N . GLY B 1 285 ? -9.195 -17.594 4.48 1 88.31 285 GLY B N 1
ATOM 5905 C CA . GLY B 1 285 ? -9.289 -18.359 5.715 1 88.31 285 GLY B CA 1
ATOM 5906 C C . GLY B 1 285 ? -10.539 -18.047 6.52 1 88.31 285 GLY B C 1
ATOM 5907 O O . GLY B 1 285 ? -11.133 -18.938 7.125 1 88.31 285 GLY B O 1
ATOM 5908 N N . LEU B 1 286 ? -10.898 -16.797 6.492 1 87.31 286 LEU B N 1
ATOM 5909 C CA . LEU B 1 286 ? -12.117 -16.375 7.18 1 87.31 286 LEU B CA 1
ATOM 5910 C C . LEU B 1 286 ? -13.352 -16.969 6.508 1 87.31 286 LEU B C 1
ATOM 5912 O O . LEU B 1 286 ? -14.375 -17.188 7.164 1 87.31 286 LEU B O 1
ATOM 5916 N N . LEU B 1 287 ? -13.25 -17.219 5.273 1 85 287 LEU B N 1
ATOM 5917 C CA . LEU B 1 287 ? -14.398 -17.656 4.477 1 85 287 LEU B CA 1
ATOM 5918 C C . LEU B 1 287 ? -14.672 -19.141 4.699 1 85 287 LEU B C 1
ATOM 5920 O O . LEU B 1 287 ? -15.805 -19.594 4.535 1 85 287 LEU B O 1
ATOM 5924 N N . VAL B 1 288 ? -13.672 -19.875 5.125 1 84.19 288 VAL B N 1
ATOM 5925 C CA . VAL B 1 288 ? -13.789 -21.312 5.23 1 84.19 288 VAL B CA 1
ATOM 5926 C C . VAL B 1 288 ? -14.422 -21.688 6.57 1 84.19 288 VAL B C 1
ATOM 5928 O O . VAL B 1 288 ? -14.148 -21.047 7.59 1 84.19 288 VAL B O 1
ATOM 5931 N N . PHE B 1 289 ? -15.258 -22.656 6.48 1 80.94 289 PHE B N 1
ATOM 5932 C CA . PHE B 1 289 ? -15.836 -23.234 7.688 1 80.94 289 PHE B CA 1
ATOM 5933 C C . PHE B 1 289 ? -15.195 -24.594 8 1 80.94 289 PHE B C 1
ATOM 5935 O O . PHE B 1 289 ? -15.586 -25.609 7.445 1 80.94 289 PHE B O 1
ATOM 5942 N N . PRO B 1 290 ? -14.305 -24.531 8.969 1 82.62 290 PRO B N 1
ATOM 5943 C CA . PRO B 1 290 ? -13.578 -25.766 9.289 1 82.62 290 PRO B CA 1
ATOM 5944 C C . PRO B 1 290 ? -14.5 -26.906 9.688 1 82.62 290 PRO B C 1
ATOM 5946 O O . PRO B 1 290 ? -14.172 -28.078 9.469 1 82.62 290 PRO B O 1
ATOM 5949 N N . SER B 1 291 ? -15.641 -26.641 10.18 1 83.5 291 SER B N 1
ATOM 5950 C CA . SER B 1 291 ? -16.594 -27.656 10.609 1 83.5 291 SER B CA 1
ATOM 5951 C C . SER B 1 291 ? -17.125 -28.453 9.422 1 83.5 291 SER B C 1
ATOM 5953 O O . SER B 1 291 ? -17.562 -29.594 9.586 1 83.5 291 SER B O 1
ATOM 5955 N N . GLN B 1 292 ? -17.047 -27.969 8.242 1 81.88 292 GLN B N 1
ATOM 5956 C CA . GLN B 1 292 ? -17.562 -28.625 7.039 1 81.88 292 GLN B CA 1
ATOM 5957 C C . GLN B 1 292 ? -16.469 -29.422 6.336 1 81.88 292 GLN B C 1
ATOM 5959 O O . GLN B 1 292 ? -16.75 -30.219 5.441 1 81.88 292 GLN B O 1
ATOM 5964 N N . LEU B 1 293 ? -15.305 -29.344 6.797 1 83.56 293 LEU B N 1
ATOM 5965 C CA . LEU B 1 293 ? -14.156 -29.891 6.078 1 83.56 293 LEU B CA 1
ATOM 5966 C C . LEU B 1 293 ? -14.031 -31.391 6.328 1 83.56 293 LEU B C 1
ATOM 5968 O O . LEU B 1 293 ? -13.688 -32.156 5.418 1 83.56 293 LEU B O 1
ATOM 5972 N N . PRO B 1 294 ? -14.422 -31.812 7.512 1 85.5 294 PRO B N 1
ATOM 5973 C CA . PRO B 1 294 ? -14.219 -33.25 7.773 1 85.5 294 PRO B CA 1
ATOM 5974 C C . PRO B 1 294 ? -15.055 -34.125 6.859 1 85.5 294 PRO B C 1
ATOM 5976 O O . PRO B 1 294 ? -14.609 -35.219 6.477 1 85.5 294 PRO B O 1
ATOM 5979 N N . SER B 1 295 ? -16.219 -33.75 6.438 1 86.5 295 SER B N 1
ATOM 5980 C CA . SER B 1 295 ? -17.094 -34.562 5.598 1 86.5 295 SER B CA 1
ATOM 5981 C C . SER B 1 295 ? -16.5 -34.781 4.215 1 86.5 295 SER B C 1
ATOM 5983 O O . SER B 1 295 ? -16.797 -35.781 3.557 1 86.5 295 SER B O 1
ATOM 5985 N N . ILE B 1 296 ? -15.625 -33.938 3.773 1 89.94 296 ILE B N 1
ATOM 5986 C CA . ILE B 1 296 ? -15.086 -34.031 2.424 1 89.94 296 ILE B CA 1
ATOM 5987 C C . ILE B 1 296 ? -13.586 -34.281 2.488 1 89.94 296 ILE B C 1
ATOM 5989 O O . ILE B 1 296 ? -12.922 -34.438 1.454 1 89.94 296 ILE B O 1
ATOM 5993 N N . ALA B 1 297 ? -13 -34.469 3.643 1 91.94 297 ALA B N 1
ATOM 5994 C CA . ALA B 1 297 ? -11.555 -34.531 3.873 1 91.94 297 ALA B CA 1
ATOM 5995 C C . ALA B 1 297 ? -10.938 -35.719 3.148 1 91.94 297 ALA B C 1
ATOM 5997 O O . ALA B 1 297 ? -9.883 -35.594 2.525 1 91.94 297 ALA B O 1
ATOM 5998 N N . LEU B 1 298 ? -11.625 -36.781 3.25 1 93.44 298 LEU B N 1
ATOM 5999 C CA . LEU B 1 298 ? -11.078 -38 2.643 1 93.44 298 LEU B CA 1
ATOM 6000 C C . LEU B 1 298 ? -11.047 -37.875 1.122 1 93.44 298 LEU B C 1
ATOM 6002 O O . LEU B 1 298 ? -10.055 -38.25 0.488 1 93.44 298 LEU B O 1
ATOM 6006 N N . MET B 1 299 ? -12.141 -37.406 0.581 1 94.69 299 MET B N 1
ATOM 6007 C CA . MET B 1 299 ? -12.195 -37.25 -0.868 1 94.69 299 MET B CA 1
ATOM 6008 C C . MET B 1 299 ? -11.156 -36.219 -1.336 1 94.69 299 MET B C 1
ATOM 6010 O O . MET B 1 299 ? -10.484 -36.438 -2.346 1 94.69 299 MET B O 1
ATOM 6014 N N . ALA B 1 300 ? -11.047 -35.188 -0.633 1 95.12 300 ALA B N 1
ATOM 6015 C CA . ALA B 1 300 ? -10.07 -34.156 -0.975 1 95.12 300 ALA B CA 1
ATOM 6016 C C . ALA B 1 300 ? -8.648 -34.688 -0.864 1 95.12 300 ALA B C 1
ATOM 6018 O O . ALA B 1 300 ? -7.777 -34.312 -1.66 1 95.12 300 ALA B O 1
ATOM 6019 N N . PHE B 1 301 ? -8.422 -35.469 0.097 1 96.06 301 PHE B N 1
ATOM 6020 C CA . PHE B 1 301 ? -7.105 -36.062 0.308 1 96.06 301 PHE B CA 1
ATOM 6021 C C . PHE B 1 301 ? -6.723 -36.969 -0.867 1 96.06 301 PHE B C 1
ATOM 6023 O O . PHE B 1 301 ? -5.602 -36.875 -1.374 1 96.06 301 PHE B O 1
ATOM 6030 N N . VAL B 1 302 ? -7.621 -37.75 -1.293 1 97.06 302 VAL B N 1
ATOM 6031 C CA . VAL B 1 302 ? -7.371 -38.656 -2.422 1 97.06 302 VAL B CA 1
ATOM 6032 C C . VAL B 1 302 ? -7.105 -37.812 -3.682 1 97.06 302 VAL B C 1
ATOM 6034 O O . VAL B 1 302 ? -6.191 -38.125 -4.449 1 97.06 302 VAL B O 1
ATOM 6037 N N . LEU B 1 303 ? -7.914 -36.844 -3.852 1 97.44 303 LEU B N 1
ATOM 6038 C CA . LEU B 1 303 ? -7.746 -35.969 -5.008 1 97.44 303 LEU B CA 1
ATOM 6039 C C . LEU B 1 303 ? -6.395 -35.281 -4.961 1 97.44 303 LEU B C 1
ATOM 6041 O O . LEU B 1 303 ? -5.75 -35.094 -5.996 1 97.44 303 LEU B O 1
ATOM 6045 N N . ALA B 1 304 ? -5.992 -34.844 -3.766 1 96.88 304 ALA B N 1
ATOM 6046 C CA . ALA B 1 304 ? -4.699 -34.188 -3.609 1 96.88 304 ALA B CA 1
ATOM 6047 C C . ALA B 1 304 ? -3.555 -35.125 -3.959 1 96.88 304 ALA B C 1
ATOM 6049 O O . ALA B 1 304 ? -2.592 -34.719 -4.617 1 96.88 304 ALA B O 1
ATOM 6050 N N . LEU B 1 305 ? -3.66 -36.344 -3.531 1 96.75 305 LEU B N 1
ATOM 6051 C CA . LEU B 1 305 ? -2.639 -37.312 -3.848 1 96.75 305 LEU B CA 1
ATOM 6052 C C . LEU B 1 305 ? -2.596 -37.594 -5.348 1 96.75 305 LEU B C 1
ATOM 6054 O O . LEU B 1 305 ? -1.517 -37.719 -5.93 1 96.75 305 LEU B O 1
ATOM 6058 N N . TRP B 1 306 ? -3.777 -37.719 -5.902 1 97.25 306 TRP B N 1
ATOM 6059 C CA . TRP B 1 306 ? -3.859 -37.938 -7.344 1 97.25 306 TRP B CA 1
ATOM 6060 C C . TRP B 1 306 ? -3.225 -36.781 -8.094 1 97.25 306 TRP B C 1
ATOM 6062 O O . TRP B 1 306 ? -2.527 -36.969 -9.094 1 97.25 306 TRP B O 1
ATOM 6072 N N . LEU B 1 307 ? -3.471 -35.625 -7.641 1 97.12 307 LEU B N 1
ATOM 6073 C CA . LEU B 1 307 ? -2.906 -34.438 -8.242 1 97.12 307 LEU B CA 1
ATOM 6074 C C . LEU B 1 307 ? -1.383 -34.438 -8.172 1 97.12 307 LEU B C 1
ATOM 6076 O O . LEU B 1 307 ? -0.706 -34.188 -9.172 1 97.12 307 LEU B O 1
ATOM 6080 N N . MET B 1 308 ? -0.8 -34.812 -7.047 1 95.94 308 MET B N 1
ATOM 6081 C CA . MET B 1 308 ? 0.632 -34.719 -6.777 1 95.94 308 MET B CA 1
ATOM 6082 C C . MET B 1 308 ? 1.398 -35.812 -7.473 1 95.94 308 MET B C 1
ATOM 6084 O O . MET B 1 308 ? 2.494 -35.594 -7.992 1 95.94 308 MET B O 1
ATOM 6088 N N . PHE B 1 309 ? 0.775 -37 -7.57 1 96.44 309 PHE B N 1
ATOM 6089 C CA . PHE B 1 309 ? 1.561 -38.156 -7.988 1 96.44 309 PHE B CA 1
ATOM 6090 C C . PHE B 1 309 ? 1.21 -38.562 -9.414 1 96.44 309 PHE B C 1
ATOM 6092 O O . PHE B 1 309 ? 1.97 -39.281 -10.062 1 96.44 309 PHE B O 1
ATOM 6099 N N . ILE B 1 310 ? 0.097 -38.094 -9.875 1 97.12 310 ILE B N 1
ATOM 6100 C CA . ILE B 1 310 ? -0.307 -38.562 -11.188 1 97.12 310 ILE B CA 1
ATOM 6101 C C . ILE B 1 310 ? -0.581 -37.375 -12.109 1 97.12 310 ILE B C 1
ATOM 6103 O O . ILE B 1 310 ? 0.094 -37.188 -13.125 1 97.12 310 ILE B O 1
ATOM 6107 N N . ALA B 1 311 ? -1.572 -36.594 -11.766 1 97.38 311 ALA B N 1
ATOM 6108 C CA . ALA B 1 311 ? -2.037 -35.531 -12.664 1 97.38 311 ALA B CA 1
ATOM 6109 C C . ALA B 1 311 ? -0.905 -34.562 -13.008 1 97.38 311 ALA B C 1
ATOM 6111 O O . ALA B 1 311 ? -0.646 -34.312 -14.188 1 97.38 311 ALA B O 1
ATOM 6112 N N . ARG B 1 312 ? -0.197 -34.031 -11.969 1 96.25 312 ARG B N 1
ATOM 6113 C CA . ARG B 1 312 ? 0.876 -33.062 -12.195 1 96.25 312 ARG B CA 1
ATOM 6114 C C . ARG B 1 312 ? 2.037 -33.688 -12.953 1 96.25 312 ARG B C 1
ATOM 6116 O O . ARG B 1 312 ? 2.516 -33.156 -13.945 1 96.25 312 ARG B O 1
ATOM 6123 N N . PRO B 1 313 ? 2.523 -34.875 -12.555 1 96.94 313 PRO B N 1
ATOM 6124 C CA . PRO B 1 313 ? 3.604 -35.5 -13.312 1 96.94 313 PRO B CA 1
ATOM 6125 C C . PRO B 1 313 ? 3.223 -35.781 -14.766 1 96.94 313 PRO B C 1
ATOM 6127 O O . PRO B 1 313 ? 4.062 -35.656 -15.664 1 96.94 313 PRO B O 1
ATOM 6130 N N . LEU B 1 314 ? 2.021 -36.125 -14.984 1 96.56 314 LEU B N 1
ATOM 6131 C CA . LEU B 1 314 ? 1.579 -36.344 -16.359 1 96.56 314 LEU B CA 1
ATOM 6132 C C . LEU B 1 314 ? 1.715 -35.094 -17.188 1 96.56 314 LEU B C 1
ATOM 6134 O O . LEU B 1 314 ? 2.18 -35.125 -18.328 1 96.56 314 LEU B O 1
ATOM 6138 N N . GLY B 1 315 ? 1.261 -34.031 -16.625 1 95.88 315 GLY B N 1
ATOM 6139 C CA . GLY B 1 315 ? 1.388 -32.75 -17.297 1 95.88 315 GLY B CA 1
ATOM 6140 C C . GLY B 1 315 ? 2.83 -32.344 -17.531 1 95.88 315 GLY B C 1
ATOM 6141 O O . GLY B 1 315 ? 3.18 -31.844 -18.594 1 95.88 315 GLY B O 1
ATOM 6142 N N . VAL B 1 316 ? 3.684 -32.5 -16.531 1 96.81 316 VAL B N 1
ATOM 6143 C CA . VAL B 1 316 ? 5.082 -32.094 -16.594 1 96.81 316 VAL B CA 1
ATOM 6144 C C . VAL B 1 316 ? 5.828 -32.969 -17.609 1 96.81 316 VAL B C 1
ATOM 6146 O O . VAL B 1 316 ? 6.531 -32.438 -18.484 1 96.81 316 VAL B O 1
ATOM 6149 N N . PHE B 1 317 ? 5.652 -34.25 -17.578 1 96.88 317 PHE B N 1
ATOM 6150 C CA . PHE B 1 317 ? 6.363 -35.156 -18.469 1 96.88 317 PHE B CA 1
ATOM 6151 C C . PHE B 1 317 ? 5.914 -34.969 -19.922 1 96.88 317 PHE B C 1
ATOM 6153 O O . PHE B 1 317 ? 6.73 -35.031 -20.844 1 96.88 317 PHE B O 1
ATOM 6160 N N . ALA B 1 318 ? 4.676 -34.75 -20.094 1 96.25 318 ALA B N 1
ATOM 6161 C CA . ALA B 1 318 ? 4.16 -34.531 -21.438 1 96.25 318 ALA B CA 1
ATOM 6162 C C . ALA B 1 318 ? 4.668 -33.219 -22.016 1 96.25 318 ALA B C 1
ATOM 6164 O O . ALA B 1 318 ? 5.012 -33.125 -23.203 1 96.25 318 ALA B O 1
ATOM 6165 N N . SER B 1 319 ? 4.68 -32.188 -21.203 1 95.38 319 SER B N 1
ATOM 6166 C CA . SER B 1 319 ? 5.062 -30.859 -21.656 1 95.38 319 SER B CA 1
ATOM 6167 C C . SER B 1 319 ? 6.57 -30.766 -21.891 1 95.38 319 SER B C 1
ATOM 6169 O O . SER B 1 319 ? 7.027 -29.984 -22.719 1 95.38 319 SER B O 1
ATOM 6171 N N . LEU B 1 320 ? 7.32 -31.578 -21.125 1 94.44 320 LEU B N 1
ATOM 6172 C CA . LEU B 1 320 ? 8.773 -31.5 -21.219 1 94.44 320 LEU B CA 1
ATOM 6173 C C . LEU B 1 320 ? 9.344 -32.719 -21.938 1 94.44 320 LEU B C 1
ATOM 6175 O O . LEU B 1 320 ? 10.539 -33 -21.812 1 94.44 320 LEU B O 1
ATOM 6179 N N . LEU B 1 321 ? 8.531 -33.375 -22.656 1 91.75 321 LEU B N 1
ATOM 6180 C CA . LEU B 1 321 ? 8.914 -34.625 -23.328 1 91.75 321 LEU B CA 1
ATOM 6181 C C . LEU B 1 321 ? 10.086 -34.375 -24.281 1 91.75 321 LEU B C 1
ATOM 6183 O O . LEU B 1 321 ? 11 -35.219 -24.359 1 91.75 321 LEU B O 1
ATOM 6187 N N . PHE B 1 322 ? 10.195 -33.312 -25.016 1 88.88 322 PHE B N 1
ATOM 6188 C CA . PHE B 1 322 ? 11.234 -33.031 -26 1 88.88 322 PHE B CA 1
ATOM 6189 C C . PHE B 1 322 ? 12.258 -32.062 -25.438 1 88.88 322 PHE B C 1
ATOM 6191 O O . PHE B 1 322 ? 12.969 -31.406 -26.203 1 88.88 322 PHE B O 1
ATOM 6198 N N . SER B 1 323 ? 12.336 -32.062 -24.188 1 89.69 323 SER B N 1
ATOM 6199 C CA . SER B 1 323 ? 13.289 -31.141 -23.578 1 89.69 323 SER B CA 1
ATOM 6200 C C . SER B 1 323 ? 14.547 -31.859 -23.125 1 89.69 323 SER B C 1
ATOM 6202 O O . SER B 1 323 ? 14.594 -33.094 -23.141 1 89.69 323 SER B O 1
ATOM 6204 N N . LYS B 1 324 ? 15.57 -31.078 -22.672 1 89.12 324 LYS B N 1
ATOM 6205 C CA . LYS B 1 324 ? 16.859 -31.609 -22.234 1 89.12 324 LYS B CA 1
ATOM 6206 C C . LYS B 1 324 ? 16.859 -31.891 -20.734 1 89.12 324 LYS B C 1
ATOM 6208 O O . LYS B 1 324 ? 17.891 -32.281 -20.188 1 89.12 324 LYS B O 1
ATOM 6213 N N . PHE B 1 325 ? 15.703 -31.812 -20.188 1 93.12 325 PHE B N 1
ATOM 6214 C CA . PHE B 1 325 ? 15.641 -32.062 -18.75 1 93.12 325 PHE B CA 1
ATOM 6215 C C . PHE B 1 325 ? 15.742 -33.562 -18.453 1 93.12 325 PHE B C 1
ATOM 6217 O O . PHE B 1 325 ? 15.156 -34.375 -19.156 1 93.12 325 PHE B O 1
ATOM 6224 N N . SER B 1 326 ? 16.453 -33.875 -17.438 1 93.75 326 SER B N 1
ATOM 6225 C CA . SER B 1 326 ? 16.625 -35.281 -17.016 1 93.75 326 SER B CA 1
ATOM 6226 C C . SER B 1 326 ? 15.383 -35.781 -16.297 1 93.75 326 SER B C 1
ATOM 6228 O O . SER B 1 326 ? 14.469 -35.031 -16 1 93.75 326 SER B O 1
ATOM 6230 N N . LEU B 1 327 ? 15.367 -37.031 -16.062 1 94.75 327 LEU B N 1
ATOM 6231 C CA . LEU B 1 327 ? 14.273 -37.656 -15.328 1 94.75 327 LEU B CA 1
ATOM 6232 C C . LEU B 1 327 ? 14.172 -37.094 -13.914 1 94.75 327 LEU B C 1
ATOM 6234 O O . LEU B 1 327 ? 13.07 -36.875 -13.414 1 94.75 327 LEU B O 1
ATOM 6238 N N . ASN B 1 328 ? 15.312 -36.844 -13.305 1 95.25 328 ASN B N 1
ATOM 6239 C CA . ASN B 1 328 ? 15.336 -36.25 -11.969 1 95.25 328 ASN B CA 1
ATOM 6240 C C . ASN B 1 328 ? 14.789 -34.844 -11.969 1 95.25 328 ASN B C 1
ATOM 6242 O O . ASN B 1 328 ? 14.078 -34.438 -11.039 1 95.25 328 ASN B O 1
ATOM 6246 N N . ASP B 1 329 ? 15.148 -34.156 -13 1 95.31 329 ASP B N 1
ATOM 6247 C CA . ASP B 1 329 ? 14.625 -32.781 -13.133 1 95.31 329 ASP B CA 1
ATOM 6248 C C . ASP B 1 329 ? 13.102 -32.781 -13.234 1 95.31 329 ASP B C 1
ATOM 6250 O O . ASP B 1 329 ? 12.43 -32.031 -12.539 1 95.31 329 ASP B O 1
ATOM 6254 N N . LYS B 1 330 ? 12.609 -33.656 -14.07 1 96.38 330 LYS B N 1
ATOM 6255 C CA . LYS B 1 330 ? 11.172 -33.719 -14.312 1 96.38 330 LYS B CA 1
ATOM 6256 C C . LYS B 1 330 ? 10.414 -34.156 -13.062 1 96.38 330 LYS B C 1
ATOM 6258 O O . LYS B 1 330 ? 9.312 -33.688 -12.789 1 96.38 330 LYS B O 1
ATOM 6263 N N . LEU B 1 331 ? 10.992 -35.062 -12.352 1 96 331 LEU B N 1
ATOM 6264 C CA . LEU B 1 331 ? 10.383 -35.531 -11.109 1 96 331 LEU B CA 1
ATOM 6265 C C . LEU B 1 331 ? 10.336 -34.406 -10.07 1 96 331 LEU B C 1
ATOM 6267 O O . LEU B 1 331 ? 9.344 -34.25 -9.359 1 96 331 LEU B O 1
ATOM 6271 N N . PHE B 1 332 ? 11.414 -33.656 -10.031 1 95.38 332 PHE B N 1
ATOM 6272 C CA . PHE B 1 332 ? 11.453 -32.531 -9.109 1 95.38 332 PHE B CA 1
ATOM 6273 C C . PHE B 1 332 ? 10.438 -31.484 -9.5 1 95.38 332 PHE B C 1
ATOM 6275 O O . PHE B 1 332 ? 9.711 -30.953 -8.648 1 95.38 332 PHE B O 1
ATOM 6282 N N . ILE B 1 333 ? 10.398 -31.172 -10.766 1 95.06 333 ILE B N 1
ATOM 6283 C CA . ILE B 1 333 ? 9.461 -30.172 -11.273 1 95.06 333 ILE B CA 1
ATOM 6284 C C . ILE B 1 333 ? 8.031 -30.609 -10.977 1 95.06 333 ILE B C 1
ATOM 6286 O O . ILE B 1 333 ? 7.176 -29.797 -10.648 1 95.06 333 ILE B O 1
ATOM 6290 N N . SER B 1 334 ? 7.766 -31.891 -11.094 1 95.56 334 SER B N 1
ATOM 6291 C CA . SER B 1 334 ? 6.453 -32.438 -10.773 1 95.56 334 SER B CA 1
ATOM 6292 C C . SER B 1 334 ? 6.141 -32.281 -9.289 1 95.56 334 SER B C 1
ATOM 6294 O O . SER B 1 334 ? 5.008 -31.969 -8.922 1 95.56 334 SER B O 1
ATOM 6296 N N . TRP B 1 335 ? 7.098 -32.469 -8.484 1 94.12 335 TRP B N 1
ATOM 6297 C CA . TRP B 1 335 ? 6.902 -32.438 -7.035 1 94.12 335 TRP B CA 1
ATOM 6298 C C . TRP B 1 335 ? 6.707 -31 -6.535 1 94.12 335 TRP B C 1
ATOM 6300 O O . TRP B 1 335 ? 5.984 -30.781 -5.562 1 94.12 335 TRP B O 1
ATOM 6310 N N . VAL B 1 336 ? 7.316 -30.062 -7.254 1 90.81 336 VAL B N 1
ATOM 6311 C CA . VAL B 1 336 ? 7.332 -28.688 -6.797 1 90.81 336 VAL B CA 1
ATOM 6312 C C . VAL B 1 336 ? 6.055 -27.969 -7.246 1 90.81 336 VAL B C 1
ATOM 6314 O O . VAL B 1 336 ? 5.906 -26.766 -7.051 1 90.81 336 VAL B O 1
ATOM 6317 N N . GLY B 1 337 ? 5.113 -28.656 -7.664 1 89.75 337 GLY B N 1
ATOM 6318 C CA . GLY B 1 337 ? 3.857 -28.062 -8.109 1 89.75 337 GLY B CA 1
ATOM 6319 C C . GLY B 1 337 ? 2.939 -27.688 -6.961 1 89.75 337 GLY B C 1
ATOM 6320 O O . GLY B 1 337 ? 1.778 -28.109 -6.926 1 89.75 337 GLY B O 1
ATOM 6321 N N . LEU B 1 338 ? 3.443 -26.875 -6.086 1 88.44 338 LEU B N 1
ATOM 6322 C CA . LEU B 1 338 ? 2.648 -26.391 -4.961 1 88.44 338 LEU B CA 1
ATOM 6323 C C . LEU B 1 338 ? 1.523 -25.484 -5.434 1 88.44 338 LEU B C 1
ATOM 6325 O O . LEU B 1 338 ? 1.705 -24.703 -6.371 1 88.44 338 LEU B O 1
ATOM 6329 N N . ARG B 1 339 ? 0.425 -25.688 -4.773 1 90.88 339 ARG B N 1
ATOM 6330 C CA . ARG B 1 339 ? -0.71 -24.828 -5.09 1 90.88 339 ARG B CA 1
ATOM 6331 C C . ARG B 1 339 ? -0.774 -23.641 -4.137 1 90.88 339 ARG B C 1
ATOM 6333 O O . ARG B 1 339 ? -0.388 -23.75 -2.973 1 90.88 339 ARG B O 1
ATOM 6340 N N . GLY B 1 340 ? -1.204 -22.578 -4.68 1 85.31 340 GLY B N 1
ATOM 6341 C CA . GLY B 1 340 ? -1.211 -21.375 -3.865 1 85.31 340 GLY B CA 1
ATOM 6342 C C . GLY B 1 340 ? -2.586 -20.75 -3.742 1 85.31 340 GLY B C 1
ATOM 6343 O O . GLY B 1 340 ? -3.572 -21.438 -3.484 1 85.31 340 GLY B O 1
ATOM 6344 N N . VAL B 1 341 ? -2.568 -19.438 -3.852 1 84.62 341 VAL B N 1
ATOM 6345 C CA . VAL B 1 341 ? -3.746 -18.625 -3.572 1 84.62 341 VAL B CA 1
ATOM 6346 C C . VAL B 1 341 ? -4.715 -18.688 -4.754 1 84.62 341 VAL B C 1
ATOM 6348 O O . VAL B 1 341 ? -5.934 -18.656 -4.57 1 84.62 341 VAL B O 1
ATOM 6351 N N . VAL B 1 342 ? -4.227 -18.875 -5.895 1 91.12 342 VAL B N 1
ATOM 6352 C CA . VAL B 1 342 ? -5.008 -18.688 -7.113 1 91.12 342 VAL B CA 1
ATOM 6353 C C . VAL B 1 342 ? -6.145 -19.719 -7.16 1 91.12 342 VAL B C 1
ATOM 6355 O O . VAL B 1 342 ? -7.301 -19.359 -7.402 1 91.12 342 VAL B O 1
ATOM 6358 N N . PRO B 1 343 ? -5.891 -20.953 -6.855 1 94.69 343 PRO B N 1
ATOM 6359 C CA . PRO B 1 343 ? -6.992 -21.906 -6.895 1 94.69 343 PRO B CA 1
ATOM 6360 C C . PRO B 1 343 ? -8.117 -21.562 -5.918 1 94.69 343 PRO B C 1
ATOM 6362 O O . PRO B 1 343 ? -9.289 -21.734 -6.238 1 94.69 343 PRO B O 1
ATOM 6365 N N . ILE B 1 344 ? -7.742 -21.109 -4.797 1 92.19 344 ILE B N 1
ATOM 6366 C CA . ILE B 1 344 ? -8.758 -20.781 -3.805 1 92.19 344 ILE B CA 1
ATOM 6367 C C . ILE B 1 344 ? -9.586 -19.594 -4.285 1 92.19 344 ILE B C 1
ATOM 6369 O O . ILE B 1 344 ? -10.812 -19.578 -4.141 1 92.19 344 ILE B O 1
ATOM 6373 N N . VAL B 1 345 ? -8.922 -18.641 -4.793 1 91.25 345 VAL B N 1
ATOM 6374 C CA . VAL B 1 345 ? -9.609 -17.469 -5.324 1 91.25 345 VAL B CA 1
ATOM 6375 C C . VAL B 1 345 ? -10.547 -17.891 -6.457 1 91.25 345 VAL B C 1
ATOM 6377 O O . VAL B 1 345 ? -11.688 -17.422 -6.531 1 91.25 345 VAL B O 1
ATOM 6380 N N . LEU B 1 346 ? -10.109 -18.766 -7.293 1 93.94 346 LEU B N 1
ATOM 6381 C CA . LEU B 1 346 ? -10.922 -19.219 -8.414 1 93.94 346 LEU B CA 1
ATOM 6382 C C . LEU B 1 346 ? -12.141 -20 -7.918 1 93.94 346 LEU B C 1
ATOM 6384 O O . LEU B 1 346 ? -13.211 -19.938 -8.539 1 93.94 346 LEU B O 1
ATOM 6388 N N . ALA B 1 347 ? -11.961 -20.688 -6.848 1 93.81 347 ALA B N 1
ATOM 6389 C CA . ALA B 1 347 ? -13.078 -21.453 -6.277 1 93.81 347 ALA B CA 1
ATOM 6390 C C . ALA B 1 347 ? -14.195 -20.516 -5.832 1 93.81 347 ALA B C 1
ATOM 6392 O O . ALA B 1 347 ? -15.367 -20.906 -5.832 1 93.81 347 ALA B O 1
ATOM 6393 N N . THR B 1 348 ? -13.859 -19.281 -5.484 1 90.25 348 THR B N 1
ATOM 6394 C CA . THR B 1 348 ? -14.875 -18.328 -5.055 1 90.25 348 THR B CA 1
ATOM 6395 C C . THR B 1 348 ? -15.758 -17.906 -6.234 1 90.25 348 THR B C 1
ATOM 6397 O O . THR B 1 348 ? -16.906 -17.516 -6.043 1 90.25 348 THR B O 1
ATOM 6400 N N . TYR B 1 349 ? -15.227 -18.031 -7.434 1 90.25 349 TYR B N 1
ATOM 6401 C CA . TYR B 1 349 ? -16 -17.672 -8.617 1 90.25 349 TYR B CA 1
ATOM 6402 C C . TYR B 1 349 ? -17.188 -18.609 -8.789 1 90.25 349 TYR B C 1
ATOM 6404 O O . TYR B 1 349 ? -18.234 -18.203 -9.32 1 90.25 349 TYR B O 1
ATOM 6412 N N . THR B 1 350 ? -17.047 -19.781 -8.289 1 90.62 350 THR B N 1
ATOM 6413 C CA . THR B 1 350 ? -18.125 -20.75 -8.43 1 90.62 350 THR B CA 1
ATOM 6414 C C . THR B 1 350 ? -19.344 -20.328 -7.602 1 90.62 350 THR B C 1
ATOM 6416 O O . THR B 1 350 ? -20.484 -20.578 -7.992 1 90.62 350 THR B O 1
ATOM 6419 N N . TYR B 1 351 ? -19.062 -19.641 -6.492 1 85.38 351 TYR B N 1
ATOM 6420 C CA . TYR B 1 351 ? -20.141 -19.141 -5.641 1 85.38 351 TYR B CA 1
ATOM 6421 C C . TYR B 1 351 ? -20.875 -17.984 -6.312 1 85.38 351 TYR B C 1
ATOM 6423 O O . TYR B 1 351 ? -22.109 -17.953 -6.328 1 85.38 351 TYR B O 1
ATOM 6431 N N . VAL B 1 352 ? -20.141 -17.141 -6.805 1 80.38 352 VAL B N 1
ATOM 6432 C CA . VAL B 1 352 ? -20.688 -15.906 -7.344 1 80.38 352 VAL B CA 1
ATOM 6433 C C . VAL B 1 352 ? -21.547 -16.203 -8.57 1 80.38 352 VAL B C 1
ATOM 6435 O O . VAL B 1 352 ? -22.578 -15.578 -8.781 1 80.38 352 VAL B O 1
ATOM 6438 N N . ASP B 1 353 ? -21.156 -17.219 -9.305 1 83.5 353 ASP B N 1
ATOM 6439 C CA . ASP B 1 353 ? -21.891 -17.578 -10.523 1 83.5 353 ASP B CA 1
ATOM 6440 C C . ASP B 1 353 ? -22.938 -18.656 -10.242 1 83.5 353 ASP B C 1
ATOM 6442 O O . ASP B 1 353 ? -23.547 -19.188 -11.172 1 83.5 353 ASP B O 1
ATOM 6446 N N . GLN B 1 354 ? -23.047 -19.016 -8.977 1 86.06 354 GLN B N 1
ATOM 6447 C CA . GLN B 1 354 ? -24.094 -19.922 -8.5 1 86.06 354 GLN B CA 1
ATOM 6448 C C . GLN B 1 354 ? -23.984 -21.281 -9.172 1 86.06 354 GLN B C 1
ATOM 6450 O O . GLN B 1 354 ? -24.984 -21.812 -9.664 1 86.06 354 GLN B O 1
ATOM 6455 N N . ILE B 1 355 ? -22.812 -21.766 -9.32 1 88.19 355 ILE B N 1
ATOM 6456 C CA . ILE B 1 355 ? -22.562 -23.094 -9.859 1 88.19 355 ILE B CA 1
ATOM 6457 C C . ILE B 1 355 ? -23.047 -24.156 -8.867 1 88.19 355 ILE B C 1
ATOM 6459 O O . ILE B 1 355 ? -22.891 -23.984 -7.656 1 88.19 355 ILE B O 1
ATOM 6463 N N . PRO B 1 356 ? -23.656 -25.188 -9.438 1 88.75 356 PRO B N 1
ATOM 6464 C CA . PRO B 1 356 ? -24.047 -26.266 -8.531 1 88.75 356 PRO B CA 1
ATOM 6465 C C . PRO B 1 356 ? -22.859 -26.812 -7.734 1 88.75 356 PRO B C 1
ATOM 6467 O O . PRO B 1 356 ? -21.75 -26.922 -8.266 1 88.75 356 PRO B O 1
ATOM 6470 N N . ASN B 1 357 ? -23.016 -27.125 -6.469 1 91.38 357 ASN B N 1
ATOM 6471 C CA . ASN B 1 357 ? -22.031 -27.719 -5.586 1 91.38 357 ASN B CA 1
ATOM 6472 C C . ASN B 1 357 ? -20.844 -26.781 -5.348 1 91.38 357 ASN B C 1
ATOM 6474 O O . ASN B 1 357 ? -19.719 -27.234 -5.172 1 91.38 357 ASN B O 1
ATOM 6478 N N . ALA B 1 358 ? -21.078 -25.516 -5.453 1 92.25 358 ALA B N 1
ATOM 6479 C CA . ALA B 1 358 ? -20.031 -24.516 -5.266 1 92.25 358 ALA B CA 1
ATOM 6480 C C . ALA B 1 358 ? -19.359 -24.688 -3.906 1 92.25 358 ALA B C 1
ATOM 6482 O O . ALA B 1 358 ? -18.141 -24.547 -3.793 1 92.25 358 ALA B O 1
ATOM 6483 N N . ASN B 1 359 ? -20.109 -24.984 -2.924 1 90.25 359 ASN B N 1
ATOM 6484 C CA . ASN B 1 359 ? -19.578 -25.125 -1.574 1 90.25 359 ASN B CA 1
ATOM 6485 C C . ASN B 1 359 ? -18.609 -26.297 -1.482 1 90.25 359 ASN B C 1
ATOM 6487 O O . ASN B 1 359 ? -17.547 -26.188 -0.861 1 90.25 359 ASN B O 1
ATOM 6491 N N . ILE B 1 360 ? -18.984 -27.344 -2.129 1 92.31 360 ILE B N 1
ATOM 6492 C CA . ILE B 1 360 ? -18.156 -28.547 -2.109 1 92.31 360 ILE B CA 1
ATOM 6493 C C . ILE B 1 360 ? -16.875 -28.297 -2.889 1 92.31 360 ILE B C 1
ATOM 6495 O O . ILE B 1 360 ? -15.781 -28.672 -2.447 1 92.31 360 ILE B O 1
ATOM 6499 N N . ILE B 1 361 ? -17.016 -27.656 -3.982 1 94.44 361 ILE B N 1
ATOM 6500 C CA . ILE B 1 361 ? -15.852 -27.344 -4.801 1 94.44 361 ILE B CA 1
ATOM 6501 C C . ILE B 1 361 ? -14.875 -26.469 -4.004 1 94.44 361 ILE B C 1
ATOM 6503 O O . ILE B 1 361 ? -13.68 -26.734 -3.967 1 94.44 361 ILE B O 1
ATOM 6507 N N . PHE B 1 362 ? -15.438 -25.5 -3.355 1 92.38 362 PHE B N 1
ATOM 6508 C CA . PHE B 1 362 ? -14.617 -24.578 -2.578 1 92.38 362 PHE B CA 1
ATOM 6509 C C . PHE B 1 362 ? -13.883 -25.328 -1.464 1 92.38 362 PHE B C 1
ATOM 6511 O O . PHE B 1 362 ? -12.672 -25.156 -1.295 1 92.38 362 PHE B O 1
ATOM 6518 N N . ASN B 1 363 ? -14.547 -26.094 -0.777 1 92.31 363 ASN B N 1
ATOM 6519 C CA . ASN B 1 363 ? -13.969 -26.812 0.356 1 92.31 363 ASN B CA 1
ATOM 6520 C C . ASN B 1 363 ? -12.914 -27.828 -0.097 1 92.31 363 ASN B C 1
ATOM 6522 O O . ASN B 1 363 ? -11.875 -27.984 0.549 1 92.31 363 ASN B O 1
ATOM 6526 N N . ILE B 1 364 ? -13.18 -28.438 -1.159 1 94.75 364 ILE B N 1
ATOM 6527 C CA . ILE B 1 364 ? -12.25 -29.422 -1.691 1 94.75 364 ILE B CA 1
ATOM 6528 C C . ILE B 1 364 ? -10.961 -28.734 -2.143 1 94.75 364 ILE B C 1
ATOM 6530 O O . ILE B 1 364 ? -9.859 -29.188 -1.818 1 94.75 364 ILE B O 1
ATOM 6534 N N . VAL B 1 365 ? -11.164 -27.672 -2.881 1 94.94 365 VAL B N 1
ATOM 6535 C CA . VAL B 1 365 ? -10.008 -26.938 -3.363 1 94.94 365 VAL B CA 1
ATOM 6536 C C . VAL B 1 365 ? -9.188 -26.422 -2.18 1 94.94 365 VAL B C 1
ATOM 6538 O O . VAL B 1 365 ? -7.957 -26.531 -2.178 1 94.94 365 VAL B O 1
ATOM 6541 N N . PHE B 1 366 ? -9.859 -25.969 -1.254 1 91.19 366 PHE B N 1
ATOM 6542 C CA . PHE B 1 366 ? -9.203 -25.453 -0.056 1 91.19 366 PHE B CA 1
ATOM 6543 C C . PHE B 1 366 ? -8.367 -26.531 0.61 1 91.19 366 PHE B C 1
ATOM 6545 O O . PHE B 1 366 ? -7.195 -26.312 0.927 1 91.19 366 PHE B O 1
ATOM 6552 N N . PHE B 1 367 ? -8.914 -27.609 0.755 1 91.69 367 PHE B N 1
ATOM 6553 C CA . PHE B 1 367 ? -8.242 -28.719 1.414 1 91.69 367 PHE B CA 1
ATOM 6554 C C . PHE B 1 367 ? -7.074 -29.219 0.569 1 91.69 367 PHE B C 1
ATOM 6556 O O . PHE B 1 367 ? -6.012 -29.547 1.1 1 91.69 367 PHE B O 1
ATOM 6563 N N . MET B 1 368 ? -7.309 -29.297 -0.673 1 94.31 368 MET B N 1
ATOM 6564 C CA . MET B 1 368 ? -6.254 -29.75 -1.571 1 94.31 368 MET B CA 1
ATOM 6565 C C . MET B 1 368 ? -5.051 -28.812 -1.521 1 94.31 368 MET B C 1
ATOM 6567 O O . MET B 1 368 ? -3.904 -29.266 -1.518 1 94.31 368 MET B O 1
ATOM 6571 N N . VAL B 1 369 ? -5.344 -27.547 -1.474 1 92.19 369 VAL B N 1
ATOM 6572 C CA . VAL B 1 369 ? -4.277 -26.547 -1.406 1 92.19 369 VAL B CA 1
ATOM 6573 C C . VAL B 1 369 ? -3.523 -26.688 -0.085 1 92.19 369 VAL B C 1
ATOM 6575 O O . VAL B 1 369 ? -2.291 -26.641 -0.058 1 92.19 369 VAL B O 1
ATOM 6578 N N . MET B 1 370 ? -4.215 -26.906 0.958 1 89.25 370 MET B N 1
ATOM 6579 C CA . MET B 1 370 ? -3.598 -27.062 2.271 1 89.25 370 MET B CA 1
ATOM 6580 C C . MET B 1 370 ? -2.691 -28.297 2.303 1 89.25 370 MET B C 1
ATOM 6582 O O . MET B 1 370 ? -1.566 -28.234 2.801 1 89.25 370 MET B O 1
ATOM 6586 N N . ILE B 1 371 ? -3.164 -29.312 1.741 1 91.38 371 ILE B N 1
ATOM 6587 C CA . ILE B 1 371 ? -2.396 -30.547 1.707 1 91.38 371 ILE B CA 1
ATOM 6588 C C . ILE B 1 371 ? -1.162 -30.375 0.827 1 91.38 371 ILE B C 1
ATOM 6590 O O . ILE B 1 371 ? -0.075 -30.844 1.168 1 91.38 371 ILE B O 1
ATOM 6594 N N . SER B 1 372 ? -1.389 -29.766 -0.256 1 91.94 372 SER B N 1
ATOM 6595 C CA . SER B 1 372 ? -0.285 -29.516 -1.179 1 91.94 372 SER B CA 1
ATOM 6596 C C . SER B 1 372 ? 0.818 -28.703 -0.519 1 91.94 372 SER B C 1
ATOM 6598 O O . SER B 1 372 ? 1.992 -29.062 -0.576 1 91.94 372 SER B O 1
ATOM 6600 N N . ILE B 1 373 ? 0.461 -27.641 0.14 1 86.44 373 ILE B N 1
ATOM 6601 C CA . ILE B 1 373 ? 1.433 -26.75 0.772 1 86.44 373 ILE B CA 1
ATOM 6602 C C . ILE B 1 373 ? 2.125 -27.469 1.921 1 86.44 373 ILE B C 1
ATOM 6604 O O . ILE B 1 373 ? 3.34 -27.359 2.094 1 86.44 373 ILE B O 1
ATOM 6608 N N . PHE B 1 374 ? 1.382 -28.219 2.631 1 87 374 PHE B N 1
ATOM 6609 C CA . PHE B 1 374 ? 1.916 -28.906 3.799 1 87 374 PHE B CA 1
ATOM 6610 C C . PHE B 1 374 ? 2.852 -30.047 3.379 1 87 374 PHE B C 1
ATOM 6612 O O . PHE B 1 374 ? 3.959 -30.156 3.906 1 87 374 PHE B O 1
ATOM 6619 N N . THR B 1 375 ? 2.48 -30.812 2.479 1 90.62 375 THR B N 1
ATOM 6620 C CA . THR B 1 375 ? 3.232 -32 2.088 1 90.62 375 THR B CA 1
ATOM 6621 C C . THR B 1 375 ? 4.398 -31.625 1.181 1 90.62 375 THR B C 1
ATOM 6623 O O . THR B 1 375 ? 5.547 -31.969 1.461 1 90.62 375 THR B O 1
ATOM 6626 N N . GLN B 1 376 ? 4.094 -30.938 0.154 1 90.62 376 GLN B N 1
ATOM 6627 C CA . GLN B 1 376 ? 5.137 -30.578 -0.804 1 90.62 376 GLN B CA 1
ATOM 6628 C C . GLN B 1 376 ? 6.016 -29.453 -0.27 1 90.62 376 GLN B C 1
ATOM 6630 O O . GLN B 1 376 ? 7.227 -29.438 -0.5 1 90.62 376 GLN B O 1
ATOM 6635 N N . GLY B 1 377 ? 5.434 -28.547 0.415 1 85.38 377 GLY B N 1
ATOM 6636 C CA . GLY B 1 377 ? 6.207 -27.453 0.973 1 85.38 377 GLY B CA 1
ATOM 6637 C C . GLY B 1 377 ? 7.219 -27.906 2.01 1 85.38 377 GLY B C 1
ATOM 6638 O O . GLY B 1 377 ? 8.375 -27.484 1.978 1 85.38 377 GLY B O 1
ATOM 6639 N N . MET B 1 378 ? 6.844 -28.781 2.826 1 84.88 378 MET B N 1
ATOM 6640 C CA . MET B 1 378 ? 7.707 -29.234 3.91 1 84.88 378 MET B CA 1
ATOM 6641 C C . MET B 1 378 ? 8.758 -30.219 3.393 1 84.88 378 MET B C 1
ATOM 6643 O O . MET B 1 378 ? 9.805 -30.391 4.008 1 84.88 378 MET B O 1
ATOM 6647 N N . SER B 1 379 ? 8.516 -30.734 2.258 1 90.25 379 SER B N 1
ATOM 6648 C CA . SER B 1 379 ? 9.43 -31.75 1.745 1 90.25 379 SER B CA 1
ATOM 6649 C C . SER B 1 379 ? 10.258 -31.203 0.583 1 90.25 379 SER B C 1
ATOM 6651 O O . SER B 1 379 ? 10.961 -31.969 -0.089 1 90.25 379 SER B O 1
ATOM 6653 N N . LEU B 1 380 ? 10.18 -30.016 0.378 1 88.44 380 LEU B N 1
ATOM 6654 C CA . LEU B 1 380 ? 10.828 -29.438 -0.794 1 88.44 380 LEU B CA 1
ATOM 6655 C C . LEU B 1 380 ? 12.344 -29.609 -0.729 1 88.44 380 LEU B C 1
ATOM 6657 O O . LEU B 1 380 ? 12.969 -29.969 -1.726 1 88.44 380 LEU B O 1
ATOM 6661 N N . SER B 1 381 ? 12.961 -29.297 0.398 1 85.81 381 SER B N 1
ATOM 6662 C CA . SER B 1 381 ? 14.406 -29.438 0.561 1 85.81 381 SER B CA 1
ATOM 6663 C C . SER B 1 381 ? 14.844 -30.891 0.407 1 85.81 381 SER B C 1
ATOM 6665 O O . SER B 1 381 ? 15.891 -31.156 -0.189 1 85.81 381 SER B O 1
ATOM 6667 N N . TYR B 1 382 ? 14.109 -31.688 0.975 1 89.56 382 TYR B N 1
ATOM 6668 C CA . TYR B 1 382 ? 14.406 -33.125 0.875 1 89.56 382 TYR B CA 1
ATOM 6669 C C . TYR B 1 382 ? 14.305 -33.594 -0.568 1 89.56 382 TYR B C 1
ATOM 6671 O O . TYR B 1 382 ? 15.133 -34.375 -1.029 1 89.56 382 TYR B O 1
ATOM 6679 N N . ALA B 1 383 ? 13.305 -33.156 -1.228 1 92.94 383 ALA B N 1
ATOM 6680 C CA . ALA B 1 383 ? 13.109 -33.531 -2.625 1 92.94 383 ALA B CA 1
ATOM 6681 C C . ALA B 1 383 ? 14.258 -33.031 -3.496 1 92.94 383 ALA B C 1
ATOM 6683 O O . ALA B 1 383 ? 14.703 -33.719 -4.414 1 92.94 383 ALA B O 1
ATOM 6684 N N . ALA B 1 384 ? 14.703 -31.828 -3.227 1 90.56 384 ALA B N 1
ATOM 6685 C CA . ALA B 1 384 ? 15.812 -31.266 -3.99 1 90.56 384 ALA B CA 1
ATOM 6686 C C . ALA B 1 384 ? 17.078 -32.125 -3.834 1 90.56 384 ALA B C 1
ATOM 6688 O O . ALA B 1 384 ? 17.828 -32.281 -4.789 1 90.56 384 ALA B O 1
ATOM 6689 N N . ASP B 1 385 ? 17.281 -32.594 -2.645 1 90.12 385 ASP B N 1
ATOM 6690 C CA . ASP B 1 385 ? 18.422 -33.469 -2.361 1 90.12 385 ASP B CA 1
ATOM 6691 C C . ASP B 1 385 ? 18.25 -34.844 -3.021 1 90.12 385 ASP B C 1
ATOM 6693 O O . ASP B 1 385 ? 19.188 -35.375 -3.615 1 90.12 385 ASP B O 1
ATOM 6697 N N . LYS B 1 386 ? 17.109 -35.344 -2.883 1 93.5 386 LYS B N 1
ATOM 6698 C CA . LYS B 1 386 ? 16.828 -36.688 -3.383 1 93.5 386 LYS B CA 1
ATOM 6699 C C . LYS B 1 386 ? 16.984 -36.75 -4.902 1 93.5 386 LYS B C 1
ATOM 6701 O O . LYS B 1 386 ? 17.5 -37.719 -5.441 1 93.5 386 LYS B O 1
ATOM 6706 N N . PHE B 1 387 ? 16.516 -35.75 -5.57 1 93.62 387 PHE B N 1
ATOM 6707 C CA . PHE B 1 387 ? 16.547 -35.75 -7.031 1 93.62 387 PHE B CA 1
ATOM 6708 C C . PHE B 1 387 ? 17.812 -35.094 -7.555 1 93.62 387 PHE B C 1
ATOM 6710 O O . PHE B 1 387 ? 18 -34.969 -8.766 1 93.62 387 PHE B O 1
ATOM 6717 N N . LYS B 1 388 ? 18.703 -34.594 -6.695 1 90.5 388 LYS B N 1
ATOM 6718 C CA . LYS B 1 388 ? 20.047 -34.094 -6.992 1 90.5 388 LYS B CA 1
ATOM 6719 C C . LYS B 1 388 ? 20 -32.875 -7.93 1 90.5 388 LYS B C 1
ATOM 6721 O O . LYS B 1 388 ? 20.703 -32.844 -8.938 1 90.5 388 LYS B O 1
ATOM 6726 N N . VAL B 1 389 ? 19.125 -32.094 -7.621 1 90.19 389 VAL B N 1
ATOM 6727 C CA . VAL B 1 389 ? 18.984 -30.922 -8.477 1 90.19 389 VAL B CA 1
ATOM 6728 C C . VAL B 1 389 ? 19.562 -29.688 -7.781 1 90.19 389 VAL B C 1
ATOM 6730 O O . VAL B 1 389 ? 19.5 -28.578 -8.312 1 90.19 389 VAL B O 1
ATOM 6733 N N . LYS B 1 390 ? 20.125 -29.891 -6.602 1 87.31 390 LYS B N 1
ATOM 6734 C CA . LYS B 1 390 ? 20.75 -28.781 -5.867 1 87.31 390 LYS B CA 1
ATOM 6735 C C . LYS B 1 390 ? 22.031 -28.312 -6.555 1 87.31 390 LYS B C 1
ATOM 6737 O O . LYS B 1 390 ? 22.812 -29.141 -7.023 1 87.31 390 LYS B O 1
ATOM 6742 N N . GLY B 1 391 ? 21.969 -27.047 -6.793 1 76 391 GLY B N 1
ATOM 6743 C CA . GLY B 1 391 ? 23.188 -26.484 -7.359 1 76 391 GLY B CA 1
ATOM 6744 C C . GLY B 1 391 ? 24.328 -26.391 -6.355 1 76 391 GLY B C 1
ATOM 6745 O O . GLY B 1 391 ? 24.109 -26.562 -5.152 1 76 391 GLY B O 1
ATOM 6746 N N . GLU B 1 392 ? 25.562 -26.719 -6.848 1 59.53 392 GLU B N 1
ATOM 6747 C CA . GLU B 1 392 ? 26.734 -26.5 -6 1 59.53 392 GLU B CA 1
ATOM 6748 C C . GLU B 1 392 ? 26.688 -25.141 -5.32 1 59.53 392 GLU B C 1
ATOM 6750 O O . GLU B 1 392 ? 26.094 -24.188 -5.855 1 59.53 392 GLU B O 1
ATOM 6755 N N . GLU B 1 393 ? 26.688 -25.297 -4.047 1 49 393 GLU B N 1
ATOM 6756 C CA . GLU B 1 393 ? 26.734 -24.047 -3.305 1 49 393 GLU B CA 1
ATOM 6757 C C . GLU B 1 393 ? 27.344 -22.922 -4.148 1 49 393 GLU B C 1
ATOM 6759 O O . GLU B 1 393 ? 28.547 -22.906 -4.406 1 49 393 GLU B O 1
ATOM 6764 N N . GLU B 1 394 ? 27.031 -23.047 -5.312 1 39.12 394 GLU B N 1
ATOM 6765 C CA . GLU B 1 394 ? 27.719 -21.906 -5.914 1 39.12 394 GLU B CA 1
ATOM 6766 C C . GLU B 1 394 ? 27.828 -20.75 -4.926 1 39.12 394 GLU B C 1
ATOM 6768 O O . GLU B 1 394 ? 26.953 -20.562 -4.07 1 39.12 394 GLU B O 1
ATOM 6773 N N . ALA B 1 395 ? 29.094 -20.281 -4.797 1 34.91 395 ALA B N 1
ATOM 6774 C CA . ALA B 1 395 ? 29.391 -19.016 -4.141 1 34.91 395 ALA B CA 1
ATOM 6775 C C . ALA B 1 395 ? 28.281 -18 -4.367 1 34.91 395 ALA B C 1
ATOM 6777 O O . ALA B 1 395 ? 27.875 -17.75 -5.508 1 34.91 395 ALA B O 1
ATOM 6778 N N . GLN B 1 396 ? 27.25 -18.094 -3.518 1 34.72 396 GLN B N 1
ATOM 6779 C CA . GLN B 1 396 ? 26.297 -16.984 -3.551 1 34.72 396 GLN B CA 1
ATOM 6780 C C . GLN B 1 396 ? 26.766 -15.875 -4.48 1 34.72 396 GLN B C 1
ATOM 6782 O O . GLN B 1 396 ? 27.859 -15.328 -4.297 1 34.72 396 GLN B O 1
ATOM 6787 N N . GLU B 1 397 ? 26.656 -16.109 -5.738 1 33.94 397 GLU B N 1
ATOM 6788 C CA . GLU B 1 397 ? 26.953 -14.844 -6.395 1 33.94 397 GLU B CA 1
ATOM 6789 C C . GLU B 1 397 ? 26.719 -13.664 -5.453 1 33.94 397 GLU B C 1
ATOM 6791 O O . GLU B 1 397 ? 25.688 -13.609 -4.77 1 33.94 397 GLU B O 1
ATOM 6796 N N . PRO B 1 398 ? 27.828 -13.156 -4.938 1 30.52 398 PRO B N 1
ATOM 6797 C CA . PRO B 1 398 ? 27.562 -11.992 -4.094 1 30.52 398 PRO B CA 1
ATOM 6798 C C . PRO B 1 398 ? 26.328 -11.203 -4.543 1 30.52 398 PRO B C 1
ATOM 6800 O O . PRO B 1 398 ? 26.141 -10.984 -5.742 1 30.52 398 PRO B O 1
ATOM 6803 N N . ALA B 1 399 ? 25.234 -11.641 -4.109 1 28.92 399 ALA B N 1
ATOM 6804 C CA . ALA B 1 399 ? 24.062 -10.805 -4.348 1 28.92 399 ALA B CA 1
ATOM 6805 C C . ALA B 1 399 ? 24.469 -9.414 -4.832 1 28.92 399 ALA B C 1
ATOM 6807 O O . ALA B 1 399 ? 25.344 -8.781 -4.246 1 28.92 399 ALA B O 1
ATOM 6808 N N . LYS B 1 400 ? 24.438 -9.094 -6.121 1 32.31 400 LYS B N 1
ATOM 6809 C CA . LYS B 1 400 ? 24.453 -7.73 -6.641 1 32.31 400 LYS B CA 1
ATOM 6810 C C . LYS B 1 400 ? 24.031 -6.73 -5.57 1 32.31 400 LYS B C 1
ATOM 6812 O O . LYS B 1 400 ? 22.953 -6.848 -4.98 1 32.31 400 LYS B O 1
ATOM 6817 N N . VAL B 1 401 ? 24.938 -6.336 -4.883 1 29.03 401 VAL B N 1
ATOM 6818 C CA . VAL B 1 401 ? 24.656 -5.172 -4.047 1 29.03 401 VAL B CA 1
ATOM 6819 C C . VAL B 1 401 ? 23.547 -4.344 -4.676 1 29.03 401 VAL B C 1
ATOM 6821 O O . VAL B 1 401 ? 23.703 -3.811 -5.773 1 29.03 401 VAL B O 1
ATOM 6824 N N . LYS B 1 402 ? 22.281 -4.738 -4.488 1 30.66 402 LYS B N 1
ATOM 6825 C CA . LYS B 1 402 ? 21.188 -3.85 -4.883 1 30.66 402 LYS B CA 1
ATOM 6826 C C . LYS B 1 402 ? 21.625 -2.387 -4.816 1 30.66 402 LYS B C 1
ATOM 6828 O O . LYS B 1 402 ? 22.047 -1.905 -3.766 1 30.66 402 LYS B O 1
ATOM 6833 N N . ASN B 1 403 ? 22.141 -1.722 -5.957 1 27.98 403 ASN B N 1
ATOM 6834 C CA . ASN B 1 403 ? 22.562 -0.375 -6.324 1 27.98 403 ASN B CA 1
ATOM 6835 C C . ASN B 1 403 ? 21.859 0.685 -5.484 1 27.98 403 ASN B C 1
ATOM 6837 O O . ASN B 1 403 ? 20.625 0.767 -5.48 1 27.98 403 ASN B O 1
ATOM 6841 N N . SER B 1 404 ? 22.312 0.896 -4.355 1 29.48 404 SER B N 1
ATOM 6842 C CA . SER B 1 404 ? 21.828 2.1 -3.699 1 29.48 404 SER B CA 1
ATOM 6843 C C . SER B 1 404 ? 21.906 3.309 -4.625 1 29.48 404 SER B C 1
ATOM 6845 O O . SER B 1 404 ? 22.906 3.506 -5.309 1 29.48 404 SER B O 1
ATOM 6847 N N . PRO B 1 405 ? 20.938 3.906 -5.008 1 29.58 405 PRO B N 1
ATOM 6848 C CA . PRO B 1 405 ? 20.922 4.965 -6.02 1 29.58 405 PRO B CA 1
ATOM 6849 C C . PRO B 1 405 ? 22.047 5.988 -5.812 1 29.58 405 PRO B C 1
ATOM 6851 O O . PRO B 1 405 ? 22.547 6.551 -6.781 1 29.58 405 PRO B O 1
ATOM 6854 N N . ILE B 1 406 ? 22.297 6.613 -4.703 1 31.16 406 ILE B N 1
ATOM 6855 C CA . ILE B 1 406 ? 23.078 7.844 -4.824 1 31.16 406 ILE B CA 1
ATOM 6856 C C . ILE B 1 406 ? 24.484 7.52 -5.285 1 31.16 406 ILE B C 1
ATOM 6858 O O . ILE B 1 406 ? 25.016 8.172 -6.184 1 31.16 406 ILE B O 1
ATOM 6862 N N . LEU B 1 407 ? 25.406 6.922 -4.504 1 37.38 407 LEU B N 1
ATOM 6863 C CA . LEU B 1 407 ? 26.797 6.621 -4.887 1 37.38 407 LEU B CA 1
ATOM 6864 C C . LEU B 1 407 ? 26.828 5.535 -5.957 1 37.38 407 LEU B C 1
ATOM 6866 O O . LEU B 1 407 ? 27.906 5.094 -6.355 1 37.38 407 LEU B O 1
ATOM 6870 N N . THR B 1 408 ? 25.844 5.051 -6.32 1 39.81 408 THR B N 1
ATOM 6871 C CA . THR B 1 408 ? 25.594 3.822 -7.07 1 39.81 408 THR B CA 1
ATOM 6872 C C . THR B 1 408 ? 26.094 3.953 -8.508 1 39.81 408 THR B C 1
ATOM 6874 O O . THR B 1 408 ? 26.562 2.975 -9.094 1 39.81 408 THR B O 1
ATOM 6877 N N . TYR B 1 409 ? 26.031 5.172 -8.922 1 42.38 409 TYR B N 1
ATOM 6878 C CA . TYR B 1 409 ? 26.266 5.102 -10.359 1 42.38 409 TYR B CA 1
ATOM 6879 C C . TYR B 1 409 ? 27.766 4.941 -10.648 1 42.38 409 TYR B C 1
ATOM 6881 O O . TYR B 1 409 ? 28.141 4.379 -11.688 1 42.38 409 TYR B O 1
ATOM 6889 N N . ALA B 1 410 ? 28.578 5.316 -9.734 1 51.78 410 ALA B N 1
ATOM 6890 C CA . ALA B 1 410 ? 29.984 5.285 -10.156 1 51.78 410 ALA B CA 1
ATOM 6891 C C . ALA B 1 410 ? 30.734 4.145 -9.469 1 51.78 410 ALA B C 1
ATOM 6893 O O . ALA B 1 410 ? 31.859 3.828 -9.852 1 51.78 410 ALA B O 1
ATOM 6894 N N . LEU B 1 411 ? 30.094 3.555 -8.461 1 56.44 411 LEU B N 1
ATOM 6895 C CA . LEU B 1 411 ? 30.797 2.482 -7.762 1 56.44 411 LEU B CA 1
ATOM 6896 C C . LEU B 1 411 ? 30.188 1.125 -8.109 1 56.44 411 LEU B C 1
ATOM 6898 O O . LEU B 1 411 ? 28.969 0.96 -8.086 1 56.44 411 LEU B O 1
ATOM 6902 N N . ARG B 1 412 ? 30.984 0.288 -8.641 1 59.84 412 ARG B N 1
ATOM 6903 C CA . ARG B 1 412 ? 30.609 -1.064 -9.039 1 59.84 412 ARG B CA 1
ATOM 6904 C C . ARG B 1 412 ? 31.438 -2.104 -8.305 1 59.84 412 ARG B C 1
ATOM 6906 O O . ARG B 1 412 ? 32.562 -1.829 -7.914 1 59.84 412 ARG B O 1
ATOM 6913 N N . GLN B 1 413 ? 30.828 -3.164 -7.961 1 60.78 413 GLN B N 1
ATOM 6914 C CA . GLN B 1 413 ? 31.578 -4.262 -7.355 1 60.78 413 GLN B CA 1
ATOM 6915 C C . GLN B 1 413 ? 31.812 -5.387 -8.359 1 60.78 413 GLN B C 1
ATOM 6917 O O . GLN B 1 413 ? 30.953 -5.656 -9.211 1 60.78 413 GLN B O 1
ATOM 6922 N N . HIS B 1 414 ? 33.062 -5.895 -8.414 1 65.31 414 HIS B N 1
ATOM 6923 C CA . HIS B 1 414 ? 33.438 -7.016 -9.273 1 65.31 414 HIS B CA 1
ATOM 6924 C C . HIS B 1 414 ? 34.219 -8.07 -8.508 1 65.31 414 HIS B C 1
ATOM 6926 O O . HIS B 1 414 ? 35.219 -7.746 -7.852 1 65.31 414 HIS B O 1
ATOM 6932 N N . THR B 1 415 ? 33.812 -9.266 -8.539 1 65.44 415 THR B N 1
ATOM 6933 C CA . THR B 1 415 ? 34.531 -10.367 -7.938 1 65.44 415 THR B CA 1
ATOM 6934 C C . THR B 1 415 ? 35.469 -11.031 -8.969 1 65.44 415 THR B C 1
ATOM 6936 O O . THR B 1 415 ? 35.031 -11.336 -10.078 1 65.44 415 THR B O 1
ATOM 6939 N N . ILE B 1 416 ? 36.688 -11.281 -8.609 1 72.75 416 ILE B N 1
ATOM 6940 C CA . ILE B 1 416 ? 37.625 -11.961 -9.477 1 72.75 416 ILE B CA 1
ATOM 6941 C C . ILE B 1 416 ? 37.438 -13.469 -9.383 1 72.75 416 ILE B C 1
ATOM 6943 O O . ILE B 1 416 ? 37.469 -14.031 -8.281 1 72.75 416 ILE B O 1
ATOM 6947 N N . HIS B 1 417 ? 37.125 -14.055 -10.398 1 62.94 417 HIS B N 1
ATOM 6948 C CA . HIS B 1 417 ? 36.938 -15.508 -10.438 1 62.94 417 HIS B CA 1
ATOM 6949 C C . HIS B 1 417 ? 38.188 -16.188 -11.008 1 62.94 417 HIS B C 1
ATOM 6951 O O . HIS B 1 417 ? 39 -15.57 -11.711 1 62.94 417 HIS B O 1
ATOM 6957 N N . PHE B 1 418 ? 38.156 -17.516 -10.711 1 61.72 418 PHE B N 1
ATOM 6958 C CA . PHE B 1 418 ? 39.219 -18.344 -11.234 1 61.72 418 PHE B CA 1
ATOM 6959 C C . PHE B 1 418 ? 39.281 -18.281 -12.758 1 61.72 418 PHE B C 1
ATOM 6961 O O . PHE B 1 418 ? 38.219 -18.328 -13.414 1 61.72 418 PHE B O 1
ATOM 6968 N N . GLY B 1 419 ? 40.5 -17.953 -13.422 1 61.22 419 GLY B N 1
ATOM 6969 C CA . GLY B 1 419 ? 40.688 -17.828 -14.852 1 61.22 419 GLY B CA 1
ATOM 6970 C C . GLY B 1 419 ? 40.781 -16.391 -15.32 1 61.22 419 GLY B C 1
ATOM 6971 O O . GLY B 1 419 ? 41.062 -16.125 -16.5 1 61.22 419 GLY B O 1
ATOM 6972 N N . SER B 1 420 ? 40.5 -15.547 -14.484 1 68.19 420 SER B N 1
ATOM 6973 C CA . SER B 1 420 ? 40.625 -14.141 -14.852 1 68.19 420 SER B CA 1
ATOM 6974 C C . SER B 1 420 ? 42.062 -13.758 -15.102 1 68.19 420 SER B C 1
ATOM 697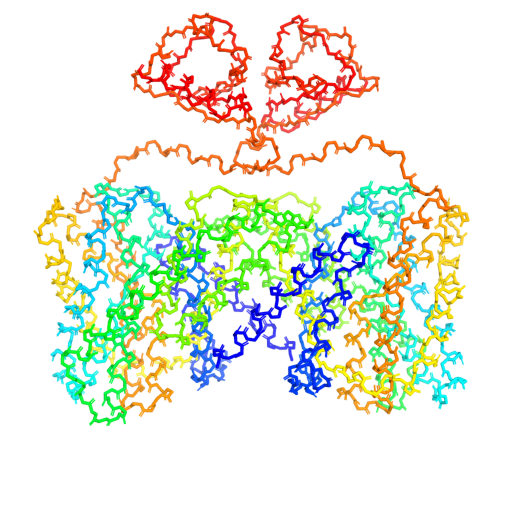6 O O . SER B 1 420 ? 42.969 -14.297 -14.469 1 68.19 420 SER B O 1
ATOM 6978 N N . LYS B 1 421 ? 42.219 -13.023 -16.062 1 74.75 421 LYS B N 1
ATOM 6979 C CA . LYS B 1 421 ? 43.562 -12.555 -16.406 1 74.75 421 LYS B CA 1
ATOM 6980 C C . LYS B 1 421 ? 44.125 -11.656 -15.312 1 74.75 421 LYS B C 1
ATOM 6982 O O . LYS B 1 421 ? 45.312 -11.359 -15.312 1 74.75 421 LYS B O 1
ATOM 6987 N N . LEU B 1 422 ? 43.312 -11.406 -14.352 1 74.94 422 LEU B N 1
ATOM 6988 C CA . LEU B 1 422 ? 43.688 -10.516 -13.266 1 74.94 422 LEU B CA 1
ATOM 6989 C C . LEU B 1 422 ? 44.438 -11.281 -12.18 1 74.94 422 LEU B C 1
ATOM 6991 O O . LEU B 1 422 ? 45.219 -10.688 -11.414 1 74.94 422 LEU B O 1
ATOM 6995 N N . ILE B 1 423 ? 44.219 -12.5 -12.195 1 75.94 423 ILE B N 1
ATOM 6996 C CA . ILE B 1 423 ? 44.812 -13.289 -11.117 1 75.94 423 ILE B CA 1
ATOM 6997 C C . ILE B 1 423 ? 46.312 -13.359 -11.273 1 75.94 423 ILE B C 1
ATOM 6999 O O . ILE B 1 423 ? 46.844 -13.672 -12.359 1 75.94 423 ILE B O 1
ATOM 7003 N N . GLY B 1 424 ? 46.938 -13.102 -10.234 1 77.44 424 GLY B N 1
ATOM 7004 C CA . GLY B 1 424 ? 48.406 -13.172 -10.25 1 77.44 424 GLY B CA 1
ATOM 7005 C C . GLY B 1 424 ? 49.031 -11.898 -10.758 1 77.44 424 GLY B C 1
ATOM 7006 O O . GLY B 1 424 ? 50.25 -11.742 -10.68 1 77.44 424 GLY B O 1
ATOM 7007 N N . LYS B 1 425 ? 48.312 -10.953 -11.25 1 79.94 425 LYS B N 1
ATOM 7008 C CA . LYS B 1 425 ? 48.875 -9.688 -11.734 1 79.94 425 LYS B CA 1
ATOM 7009 C C . LYS B 1 425 ? 48.688 -8.586 -10.688 1 79.94 425 LYS B C 1
ATOM 7011 O O . LYS B 1 425 ? 47.781 -8.625 -9.883 1 79.94 425 LYS B O 1
ATOM 7016 N N . ASN B 1 426 ? 49.656 -7.77 -10.695 1 80.38 426 ASN B N 1
ATOM 7017 C CA . ASN B 1 426 ? 49.531 -6.629 -9.789 1 80.38 426 ASN B CA 1
ATOM 7018 C C . ASN B 1 426 ? 48.844 -5.453 -10.453 1 80.38 426 ASN B C 1
ATOM 7020 O O . ASN B 1 426 ? 48.781 -5.379 -11.688 1 80.38 426 ASN B O 1
ATOM 7024 N N . LEU B 1 427 ? 48.281 -4.504 -9.688 1 79.62 427 LEU B N 1
ATOM 7025 C CA . LEU B 1 427 ? 47.469 -3.375 -10.156 1 79.62 427 LEU B CA 1
ATOM 7026 C C . LEU B 1 427 ? 48.25 -2.541 -11.164 1 79.62 427 LEU B C 1
ATOM 7028 O O . LEU B 1 427 ? 47.688 -2.049 -12.141 1 79.62 427 LEU B O 1
ATOM 7032 N N . ALA B 1 428 ? 49.531 -2.404 -10.969 1 76.12 428 ALA B N 1
ATOM 7033 C CA . ALA B 1 428 ? 50.375 -1.614 -11.852 1 76.12 428 ALA B CA 1
ATOM 7034 C C . ALA B 1 428 ? 50.531 -2.287 -13.211 1 76.12 428 ALA B C 1
ATOM 7036 O O . ALA B 1 428 ? 50.688 -1.611 -14.234 1 76.12 428 ALA B O 1
ATOM 7037 N N . GLU B 1 429 ? 50.406 -3.549 -13.242 1 76.25 429 GLU B N 1
ATOM 7038 C CA . GLU B 1 429 ? 50.562 -4.316 -14.477 1 76.25 429 GLU B CA 1
ATOM 7039 C C . GLU B 1 429 ? 49.281 -4.254 -15.328 1 76.25 429 GLU B C 1
ATOM 7041 O O . GLU B 1 429 ? 49.344 -4.484 -16.531 1 76.25 429 GLU B O 1
ATOM 7046 N N . LEU B 1 430 ? 48.156 -3.943 -14.766 1 74.81 430 LEU B N 1
ATOM 7047 C CA . LEU B 1 430 ? 46.844 -4.008 -15.445 1 74.81 430 LEU B CA 1
ATOM 7048 C C . LEU B 1 430 ? 46.594 -2.732 -16.234 1 74.81 430 LEU B C 1
ATOM 7050 O O . LEU B 1 430 ? 45.688 -2.688 -17.078 1 74.81 430 LEU B O 1
ATOM 7054 N N . GLU B 1 431 ? 47.5 -1.91 -16.531 1 72.81 431 GLU B N 1
ATOM 7055 C CA . GLU B 1 431 ? 47.312 -0.652 -17.25 1 72.81 431 GLU B CA 1
ATOM 7056 C C . GLU B 1 431 ? 45.844 -0.298 -17.359 1 72.81 431 GLU B C 1
ATOM 7058 O O . GLU B 1 431 ? 45.281 -0.308 -18.438 1 72.81 431 GLU B O 1
ATOM 7063 N N . LEU B 1 432 ? 45.125 -0.023 -16.328 1 75.94 432 LEU B N 1
ATOM 7064 C CA . LEU B 1 432 ? 43.719 0.332 -16.281 1 75.94 432 LEU B CA 1
ATOM 7065 C C . LEU B 1 432 ? 43.5 1.761 -16.766 1 75.94 432 LEU B C 1
ATOM 7067 O O . LEU B 1 432 ? 44.375 2.617 -16.609 1 75.94 432 LEU B O 1
ATOM 7071 N N . PRO B 1 433 ? 42.406 1.915 -17.469 1 75.25 433 PRO B N 1
ATOM 7072 C CA . PRO B 1 433 ? 42.094 3.293 -17.875 1 75.25 433 PRO B CA 1
ATOM 7073 C C . PRO B 1 433 ? 41.969 4.234 -16.672 1 75.25 433 PRO B C 1
ATOM 7075 O O . PRO B 1 433 ? 41.656 3.791 -15.57 1 75.25 433 PRO B O 1
ATOM 7078 N N . ALA B 1 434 ? 42.219 5.488 -16.938 1 72.62 434 ALA B N 1
ATOM 7079 C CA . ALA B 1 434 ? 42.25 6.504 -15.883 1 72.62 434 ALA B CA 1
ATOM 7080 C C . ALA B 1 434 ? 40.875 6.613 -15.195 1 72.62 434 ALA B C 1
ATOM 7082 O O . ALA B 1 434 ? 40.812 6.926 -14.008 1 72.62 434 ALA B O 1
ATOM 7083 N N . ASP B 1 435 ? 39.938 6.199 -15.953 1 67.56 435 ASP B N 1
ATOM 7084 C CA . ASP B 1 435 ? 38.594 6.387 -15.414 1 67.56 435 ASP B CA 1
ATOM 7085 C C . ASP B 1 435 ? 38.094 5.113 -14.734 1 67.56 435 ASP B C 1
ATOM 7087 O O . ASP B 1 435 ? 36.938 5.027 -14.352 1 67.56 435 ASP B O 1
ATOM 7091 N N . PHE B 1 436 ? 38.906 4.152 -14.648 1 74.94 436 PHE B N 1
ATOM 7092 C CA . PHE B 1 436 ? 38.625 2.879 -13.992 1 74.94 436 PHE B CA 1
ATOM 7093 C C . PHE B 1 436 ? 39.469 2.703 -12.75 1 74.94 436 PHE B C 1
ATOM 7095 O O . PHE B 1 436 ? 40.656 2.332 -12.844 1 74.94 436 PHE B O 1
ATOM 7102 N N . LEU B 1 437 ? 38.812 2.959 -11.562 1 76.44 437 LEU B N 1
ATOM 7103 C CA . LEU B 1 437 ? 39.594 2.951 -10.32 1 76.44 437 LEU B CA 1
ATOM 7104 C C . LEU B 1 437 ? 39.125 1.814 -9.406 1 76.44 437 LEU B C 1
ATOM 7106 O O . LEU B 1 437 ? 37.969 1.734 -9.047 1 76.44 437 LEU B O 1
ATOM 7110 N N . ILE B 1 438 ? 40 0.877 -9.211 1 76.38 438 ILE B N 1
ATOM 7111 C CA . ILE B 1 438 ? 39.719 -0.118 -8.18 1 76.38 438 ILE B CA 1
ATOM 7112 C C . ILE B 1 438 ? 39.969 0.492 -6.801 1 76.38 438 ILE B C 1
ATOM 7114 O O . ILE B 1 438 ? 41.094 0.848 -6.461 1 76.38 438 ILE B O 1
ATOM 7118 N N . LEU B 1 439 ? 38.875 0.644 -6.059 1 72.31 439 LEU B N 1
ATOM 7119 C CA . LEU B 1 439 ? 38.938 1.395 -4.809 1 72.31 439 LEU B CA 1
ATOM 7120 C C . LEU B 1 439 ? 39.281 0.479 -3.639 1 72.31 439 LEU B C 1
ATOM 7122 O O . LEU B 1 439 ? 39.969 0.891 -2.709 1 72.31 439 LEU B O 1
ATOM 7126 N N . LEU B 1 440 ? 38.719 -0.69 -3.701 1 74.94 440 LEU B N 1
ATOM 7127 C CA . LEU B 1 440 ? 38.844 -1.612 -2.578 1 74.94 440 LEU B CA 1
ATOM 7128 C C . LEU B 1 440 ? 38.844 -3.059 -3.059 1 74.94 440 LEU B C 1
ATOM 7130 O O . LEU B 1 440 ? 38.156 -3.391 -4.043 1 74.94 440 LEU B O 1
ATOM 7134 N N . VAL B 1 441 ? 39.719 -3.84 -2.402 1 78 441 VAL B N 1
ATOM 7135 C CA . VAL B 1 441 ? 39.719 -5.285 -2.604 1 78 441 VAL B CA 1
ATOM 7136 C C . VAL B 1 441 ? 39.375 -5.988 -1.297 1 78 441 VAL B C 1
ATOM 7138 O O . VAL B 1 441 ? 39.969 -5.734 -0.257 1 78 441 VAL B O 1
ATOM 7141 N N . LYS B 1 442 ? 38.344 -6.613 -1.37 1 74.5 442 LYS B N 1
ATOM 7142 C CA . LYS B 1 442 ? 38 -7.465 -0.236 1 74.5 442 LYS B CA 1
ATOM 7143 C C . LYS B 1 442 ? 38.469 -8.898 -0.464 1 74.5 442 LYS B C 1
ATOM 7145 O O . LYS B 1 442 ? 38.062 -9.539 -1.439 1 74.5 442 LYS B O 1
ATOM 7150 N N . ARG B 1 443 ? 39.469 -9.336 0.419 1 73.12 443 ARG B N 1
ATOM 7151 C CA . ARG B 1 443 ? 40.031 -10.68 0.379 1 73.12 443 ARG B CA 1
ATOM 7152 C C . ARG B 1 443 ? 39.812 -11.398 1.705 1 73.12 443 ARG B C 1
ATOM 7154 O O . ARG B 1 443 ? 40.281 -10.945 2.748 1 73.12 443 ARG B O 1
ATOM 7161 N N . LYS B 1 444 ? 39.188 -12.594 1.614 1 64.56 444 LYS B N 1
ATOM 7162 C CA . LYS B 1 444 ? 38.969 -13.406 2.812 1 64.56 444 LYS B CA 1
ATOM 7163 C C . LYS B 1 444 ? 38.469 -12.555 3.965 1 64.56 444 LYS B C 1
ATOM 7165 O O . LYS B 1 444 ? 39 -12.617 5.078 1 64.56 444 LYS B O 1
ATOM 7170 N N . ASN B 1 445 ? 37.531 -11.703 3.721 1 61.72 445 ASN B N 1
ATOM 7171 C CA . ASN B 1 445 ? 36.781 -10.883 4.672 1 61.72 445 ASN B CA 1
ATOM 7172 C C . ASN B 1 445 ? 37.656 -9.727 5.195 1 61.72 445 ASN B C 1
ATOM 7174 O O . ASN B 1 445 ? 37.312 -9.133 6.227 1 61.72 445 ASN B O 1
ATOM 7178 N N . GLU B 1 446 ? 38.75 -9.516 4.555 1 70.44 446 GLU B N 1
ATOM 7179 C CA . GLU B 1 446 ? 39.562 -8.344 4.879 1 70.44 446 GLU B CA 1
ATOM 7180 C C . GLU B 1 446 ? 39.562 -7.34 3.734 1 70.44 446 GLU B C 1
ATOM 7182 O O . GLU B 1 446 ? 39.531 -7.723 2.562 1 70.44 446 GLU B O 1
ATOM 7187 N N . TYR B 1 447 ? 39.531 -6.109 4.133 1 69.56 447 TYR B N 1
ATOM 7188 C CA . TYR B 1 447 ? 39.562 -5.035 3.146 1 69.56 447 TYR B CA 1
ATOM 7189 C C . TYR B 1 447 ? 41 -4.555 2.928 1 69.56 447 TYR B C 1
ATOM 7191 O O . TYR B 1 447 ? 41.719 -4.285 3.889 1 69.56 447 TYR B O 1
ATOM 7199 N N . ILE B 1 448 ? 41.375 -4.543 1.648 1 74.88 448 ILE B N 1
ATOM 7200 C CA . ILE B 1 448 ? 42.719 -4.121 1.255 1 74.88 448 ILE B CA 1
ATOM 7201 C C . ILE B 1 448 ? 42.625 -2.922 0.313 1 74.88 448 ILE B C 1
ATOM 7203 O O . ILE B 1 448 ? 41.906 -2.967 -0.688 1 74.88 448 ILE B O 1
ATOM 7207 N N . LYS B 1 449 ? 43.125 -1.812 0.686 1 73.69 449 LYS B N 1
ATOM 7208 C CA . LYS B 1 449 ? 43.312 -0.716 -0.262 1 73.69 449 LYS B CA 1
ATOM 7209 C C . LYS B 1 449 ? 44.344 -1.077 -1.325 1 73.69 449 LYS B C 1
ATOM 7211 O O . LYS B 1 449 ? 45.531 -1.314 -1.009 1 73.69 449 LYS B O 1
ATOM 7216 N N . PRO B 1 450 ? 43.906 -1.146 -2.518 1 75.56 450 PRO B N 1
ATOM 7217 C CA . PRO B 1 450 ? 44.844 -1.608 -3.543 1 75.56 450 PRO B CA 1
ATOM 7218 C C . PRO B 1 450 ? 45.938 -0.588 -3.844 1 75.56 450 PRO B C 1
ATOM 7220 O O . PRO B 1 450 ? 45.688 0.616 -3.885 1 75.56 450 PRO B O 1
ATOM 7223 N N . THR B 1 451 ? 47.188 -1.088 -3.867 1 74.69 451 THR B N 1
ATOM 7224 C CA . THR B 1 451 ? 48.375 -0.364 -4.355 1 74.69 451 THR B CA 1
ATOM 7225 C C . THR B 1 451 ? 48.875 -0.979 -5.652 1 74.69 451 THR B C 1
ATOM 7227 O O . THR B 1 451 ? 48.375 -2.02 -6.09 1 74.69 451 THR B O 1
ATOM 7230 N N . GLY B 1 452 ? 49.75 -0.191 -6.301 1 76.19 452 GLY B N 1
ATOM 7231 C CA . GLY B 1 452 ? 50.312 -0.691 -7.547 1 76.19 452 GLY B CA 1
ATOM 7232 C C . GLY B 1 452 ? 50.812 -2.109 -7.438 1 76.19 452 GLY B C 1
ATOM 7233 O O . GLY B 1 452 ? 50.812 -2.863 -8.414 1 76.19 452 GLY B O 1
ATOM 7234 N N . SER B 1 453 ? 51.25 -2.564 -6.309 1 77.5 453 SER B N 1
ATOM 7235 C CA . SER B 1 453 ? 51.875 -3.873 -6.125 1 77.5 453 SER B CA 1
ATOM 7236 C C . SER B 1 453 ? 50.844 -4.902 -5.645 1 77.5 453 SER B C 1
ATOM 7238 O O . SER B 1 453 ? 51.188 -6.07 -5.445 1 77.5 453 SER B O 1
ATOM 7240 N N . THR B 1 454 ? 49.656 -4.504 -5.457 1 80.44 454 THR B N 1
ATOM 7241 C CA . THR B 1 454 ? 48.625 -5.441 -4.988 1 80.44 454 THR B CA 1
ATOM 7242 C C . THR B 1 454 ? 48.344 -6.492 -6.055 1 80.44 454 THR B C 1
ATOM 7244 O O . THR B 1 454 ? 47.969 -6.148 -7.184 1 80.44 454 THR B O 1
ATOM 7247 N N . VAL B 1 455 ? 48.531 -7.711 -5.656 1 80.88 455 VAL B N 1
ATOM 7248 C CA . VAL B 1 455 ? 48.281 -8.836 -6.547 1 80.88 455 VAL B CA 1
ATOM 7249 C C . VAL B 1 455 ? 46.844 -9.336 -6.32 1 80.88 455 VAL B C 1
ATOM 7251 O O . VAL B 1 455 ? 46.406 -9.516 -5.18 1 80.88 455 VAL B O 1
ATOM 7254 N N . PHE B 1 456 ? 46.219 -9.469 -7.398 1 82.19 456 PHE B N 1
ATOM 7255 C CA . PHE B 1 456 ? 44.844 -9.922 -7.328 1 82.19 456 PHE B CA 1
ATOM 7256 C C . PHE B 1 456 ? 44.781 -11.438 -7.266 1 82.19 456 PHE B C 1
ATOM 7258 O O . PHE B 1 456 ? 45.562 -12.133 -7.91 1 82.19 456 PHE B O 1
ATOM 7265 N N . ASP B 1 457 ? 43.969 -11.891 -6.398 1 80.38 457 ASP B N 1
ATOM 7266 C CA . ASP B 1 457 ? 43.781 -13.32 -6.203 1 80.38 457 ASP B CA 1
ATOM 7267 C C . ASP B 1 457 ? 42.375 -13.758 -6.559 1 80.38 457 ASP B C 1
ATOM 7269 O O . ASP B 1 457 ? 41.469 -12.93 -6.652 1 80.38 457 ASP B O 1
ATOM 7273 N N . ASP B 1 458 ? 42.344 -15.008 -6.684 1 75.75 458 ASP B N 1
ATOM 7274 C CA . ASP B 1 458 ? 41.031 -15.609 -6.895 1 75.75 458 ASP B CA 1
ATOM 7275 C C . ASP B 1 458 ? 40.125 -15.367 -5.691 1 75.75 458 ASP B C 1
ATOM 7277 O O . ASP B 1 458 ? 40.531 -15.523 -4.547 1 75.75 458 ASP B O 1
ATOM 7281 N N . GLY B 1 459 ? 38.969 -14.852 -6.008 1 73 459 GLY B N 1
ATOM 7282 C CA . GLY B 1 459 ? 38 -14.625 -4.961 1 73 459 GLY B CA 1
ATOM 7283 C C . GLY B 1 459 ? 37.969 -13.203 -4.449 1 73 459 GLY B C 1
ATOM 7284 O O . GLY B 1 459 ? 37.125 -12.844 -3.623 1 73 459 GLY B O 1
ATOM 7285 N N . ASP B 1 460 ? 38.875 -12.398 -4.918 1 76.19 460 ASP B N 1
ATOM 7286 C CA . ASP B 1 460 ? 38.875 -10.992 -4.508 1 76.19 460 ASP B CA 1
ATOM 7287 C C . ASP B 1 460 ? 37.625 -10.273 -4.973 1 76.19 460 ASP B C 1
ATOM 7289 O O . ASP B 1 460 ? 37.188 -10.453 -6.109 1 76.19 460 ASP B O 1
ATOM 7293 N N . LEU B 1 461 ? 37.031 -9.555 -4.035 1 74.62 461 LEU B N 1
ATOM 7294 C CA . LEU B 1 461 ? 35.969 -8.633 -4.379 1 74.62 461 LEU B CA 1
ATOM 7295 C C . LEU B 1 461 ? 36.5 -7.215 -4.559 1 74.62 461 LEU B C 1
ATOM 7297 O O . LEU B 1 461 ? 37.094 -6.648 -3.641 1 74.62 461 LEU B O 1
ATOM 7301 N N . LEU B 1 462 ? 36.281 -6.707 -5.82 1 76.5 462 LEU B N 1
ATOM 7302 C CA . LEU B 1 462 ? 36.781 -5.371 -6.145 1 76.5 462 LEU B CA 1
ATOM 7303 C C . LEU B 1 462 ? 35.656 -4.344 -6.074 1 76.5 462 LEU B C 1
ATOM 7305 O O . LEU B 1 462 ? 34.531 -4.609 -6.527 1 76.5 462 LEU B O 1
ATOM 7309 N N . LEU B 1 463 ? 35.875 -3.273 -5.363 1 73.19 463 LEU B N 1
ATOM 7310 C CA . LEU B 1 463 ? 35.062 -2.064 -5.473 1 73.19 463 LEU B CA 1
ATOM 7311 C C . LEU B 1 463 ? 35.656 -1.104 -6.5 1 73.19 463 LEU B C 1
ATOM 7313 O O . LEU B 1 463 ? 36.812 -0.644 -6.344 1 73.19 463 LEU B O 1
ATOM 7317 N N . VAL B 1 464 ? 34.938 -0.913 -7.574 1 72.75 464 VAL B N 1
ATOM 7318 C CA . VAL B 1 464 ? 35.438 -0.164 -8.719 1 72.75 464 VAL B CA 1
ATOM 7319 C C . VAL B 1 464 ? 34.594 1.108 -8.906 1 72.75 464 VAL B C 1
ATOM 7321 O O . VAL B 1 464 ? 33.375 1.082 -8.805 1 72.75 464 VAL B O 1
ATOM 7324 N N . GLN B 1 465 ? 35.312 2.176 -8.984 1 71.31 465 GLN B N 1
ATOM 7325 C CA . GLN B 1 465 ? 34.688 3.432 -9.391 1 71.31 465 GLN B CA 1
ATOM 7326 C C . GLN B 1 465 ? 34.875 3.678 -10.883 1 71.31 465 GLN B C 1
ATOM 7328 O O . GLN B 1 465 ? 36.031 3.768 -11.367 1 71.31 465 GLN B O 1
ATOM 7333 N N . CYS B 1 466 ? 33.781 3.582 -11.602 1 67 466 CYS B N 1
ATOM 7334 C CA . CYS B 1 466 ? 33.781 3.881 -13.031 1 67 466 CYS B CA 1
ATOM 7335 C C . CYS B 1 466 ? 32.438 4.473 -13.469 1 67 466 CYS B C 1
ATOM 7337 O O . CYS B 1 466 ? 31.422 3.805 -13.391 1 67 466 CYS B O 1
ATOM 7339 N N . GLU B 1 467 ? 32.438 5.715 -13.828 1 64.12 467 GLU B N 1
ATOM 7340 C CA . GLU B 1 467 ? 31.219 6.414 -14.203 1 64.12 467 GLU B CA 1
ATOM 7341 C C . GLU B 1 467 ? 30.672 5.906 -15.539 1 64.12 467 GLU B C 1
ATOM 7343 O O . GLU B 1 467 ? 29.469 5.777 -15.719 1 64.12 467 GLU B O 1
ATOM 7348 N N . ASN B 1 468 ? 31.578 5.723 -16.391 1 63.34 468 ASN B N 1
ATOM 7349 C CA . ASN B 1 468 ? 31.219 5.254 -17.719 1 63.34 468 ASN B CA 1
ATOM 7350 C C . ASN B 1 468 ? 30.938 3.752 -17.734 1 63.34 468 ASN B C 1
ATOM 7352 O O . ASN B 1 468 ? 31.844 2.945 -17.531 1 63.34 468 ASN B O 1
ATOM 7356 N N . HIS B 1 469 ? 29.828 3.473 -17.953 1 64.5 469 HIS B N 1
ATOM 7357 C CA . HIS B 1 469 ? 29.391 2.08 -17.938 1 64.5 469 HIS B CA 1
ATOM 7358 C C . HIS B 1 469 ? 30.047 1.283 -19.047 1 64.5 469 HIS B C 1
ATOM 7360 O O . HIS B 1 469 ? 30.453 0.132 -18.844 1 64.5 469 HIS B O 1
ATOM 7366 N N . ALA B 1 470 ? 30.141 1.866 -20.188 1 67 470 ALA B N 1
ATOM 7367 C CA . ALA B 1 470 ? 30.766 1.179 -21.312 1 67 470 ALA B CA 1
ATOM 7368 C C . ALA B 1 470 ? 32.219 0.865 -21.016 1 67 470 ALA B C 1
ATOM 7370 O O . ALA B 1 470 ? 32.719 -0.235 -21.312 1 67 470 ALA B O 1
ATOM 7371 N N . LEU B 1 471 ? 32.906 1.759 -20.5 1 73.31 471 LEU B N 1
ATOM 7372 C CA . LEU B 1 471 ? 34.312 1.569 -20.141 1 73.31 471 LEU B CA 1
ATOM 7373 C C . LEU B 1 471 ? 34.438 0.492 -19.078 1 73.31 471 LEU B C 1
ATOM 7375 O O . LEU B 1 471 ? 35.375 -0.317 -19.109 1 73.31 471 LEU B O 1
ATOM 7379 N N . TYR B 1 472 ? 33.531 0.506 -18.234 1 72.44 472 TYR B N 1
ATOM 7380 C CA . TYR B 1 472 ? 33.531 -0.502 -17.188 1 72.44 472 TYR B CA 1
ATOM 7381 C C . TYR B 1 472 ? 33.406 -1.902 -17.766 1 72.44 472 TYR B C 1
ATOM 7383 O O . TYR B 1 472 ? 34.188 -2.797 -17.453 1 72.44 472 TYR B O 1
ATOM 7391 N N . GLN B 1 473 ? 32.531 -2.002 -18.578 1 69.5 473 GLN B N 1
ATOM 7392 C CA . GLN B 1 473 ? 32.281 -3.312 -19.172 1 69.5 473 GLN B CA 1
ATOM 7393 C C . GLN B 1 473 ? 33.438 -3.742 -20.062 1 69.5 473 GLN B C 1
ATOM 7395 O O . GLN B 1 473 ? 33.875 -4.902 -20.016 1 69.5 473 GLN B O 1
ATOM 7400 N N . GLU B 1 474 ? 33.875 -2.832 -20.766 1 72.31 474 GLU B N 1
ATOM 7401 C CA . GLU B 1 474 ? 35 -3.129 -21.656 1 72.31 474 GLU B CA 1
ATOM 7402 C C . GLU B 1 474 ? 36.25 -3.521 -20.859 1 72.31 474 GLU B C 1
ATOM 7404 O O . GLU B 1 474 ? 36.969 -4.461 -21.234 1 72.31 474 GLU B O 1
ATOM 7409 N N . THR B 1 475 ? 36.469 -2.867 -19.812 1 77.31 475 THR B N 1
ATOM 7410 C CA . THR B 1 475 ? 37.656 -3.115 -19 1 77.31 475 THR B CA 1
ATOM 7411 C C . THR B 1 475 ? 37.531 -4.445 -18.266 1 77.31 475 THR B C 1
ATOM 7413 O O . THR B 1 475 ? 38.5 -5.219 -18.203 1 77.31 475 THR B O 1
ATOM 7416 N N . ILE B 1 476 ? 36.438 -4.66 -17.812 1 72.38 476 ILE B N 1
ATOM 7417 C CA . ILE B 1 476 ? 36.219 -5.914 -17.109 1 72.38 476 ILE B CA 1
ATOM 7418 C C . ILE B 1 476 ? 36.344 -7.086 -18.078 1 72.38 476 ILE B C 1
ATOM 7420 O O . ILE B 1 476 ? 36.938 -8.109 -17.766 1 72.38 476 ILE B O 1
ATOM 7424 N N . LYS B 1 477 ? 35.781 -6.906 -19.172 1 70.69 477 LYS B N 1
ATOM 7425 C CA . LYS B 1 477 ? 35.875 -7.945 -20.188 1 70.69 477 LYS B CA 1
ATOM 7426 C C . LYS B 1 477 ? 37.312 -8.172 -20.625 1 70.69 477 LYS B C 1
ATOM 7428 O O . LYS B 1 477 ? 37.719 -9.312 -20.844 1 70.69 477 LYS B O 1
ATOM 7433 N N . SER B 1 478 ? 38.031 -7.16 -20.797 1 71.25 478 SER B N 1
ATOM 7434 C CA . SER B 1 478 ? 39.406 -7.258 -21.281 1 71.25 478 SER B CA 1
ATOM 7435 C C . SER B 1 478 ? 40.312 -7.918 -20.234 1 71.25 478 SER B C 1
ATOM 7437 O O . SER B 1 478 ? 41.25 -8.633 -20.578 1 71.25 478 SER B O 1
ATOM 7439 N N . PHE B 1 479 ? 39.938 -7.742 -19.031 1 67.06 479 PHE B N 1
ATOM 7440 C CA . PHE B 1 479 ? 40.812 -8.273 -18 1 67.06 479 PHE B CA 1
ATOM 7441 C C . PHE B 1 479 ? 40.281 -9.578 -17.438 1 67.06 479 PHE B C 1
ATOM 7443 O O . PHE B 1 479 ? 41 -10.328 -16.781 1 67.06 479 PHE B O 1
ATOM 7450 N N . MET B 1 480 ? 39.031 -9.742 -17.672 1 56.09 480 MET B N 1
ATOM 7451 C CA . MET B 1 480 ? 38.406 -10.922 -17.062 1 56.09 480 MET B CA 1
ATOM 7452 C C . MET B 1 480 ? 38.344 -12.078 -18.047 1 56.09 480 MET B C 1
ATOM 7454 O O . MET B 1 480 ? 38.031 -13.203 -17.672 1 56.09 480 MET B O 1
ATOM 7458 N N . ALA B 1 481 ? 38.5 -11.867 -19.297 1 49.72 481 ALA B N 1
ATOM 7459 C CA . ALA B 1 481 ? 38.688 -12.945 -20.266 1 49.72 481 ALA B CA 1
ATOM 7460 C C . ALA B 1 481 ? 40.062 -13.578 -20.141 1 49.72 481 ALA B C 1
ATOM 7462 O O . ALA B 1 481 ? 41.062 -12.883 -19.891 1 49.72 481 ALA B O 1
#

Secondary structure (DSSP, 8-state):
-HHHHHHHHHHHHHHHHHHHHHHHTT--HHHHHHHHHHHHSTTSSS------HHHHHHHHHHHHHHHHHHHHHT--HHHHGGGHHHHHHHHTHHHHHHHHHHHHHHHHHH---HHHHHHHHHHHT---HHHHHHHHHHTT--B-TTHHHHHHHHHHHHHHHHHHHHHHHHHHHHHT----HHHHHHHHHHHHHHHHHHHHHHHHHHHHHHHHH--S-TTHHHHHHHHHHHHHHHHHHHTT--HHHHHHHHHHHHHHS--TTHHHHHHHHHHHHHHHHHHHHHHHHHH--GGGSHHHHHHHHHHHHHIIIIIHHHHHHHHTTTSS--HHHHHHHHHT----HHHHHHHHHHHHTT-TTHHHHHHHHHHHHHHHHHHHHHTHHHHHHHTT-BPP------------HHHHTTEEEEE--TT-TTBT-BGGGG---TT-EEEEEEETTEEE---TTPBB-TTPEEEEE-S-HHHHHHHHHHHH-/-HHHHHHHHHHHHHHHHHHHHHHHTT--HHHHHHHHHHHHSTTSSS------HHHHHHHHHHHHHHHHHHHHHT--HHHHGGGHHHHHHHHTHHHHHHHHHHHHHHHHHH---HHHHHHHHHHHT---HHHHHHHHHHTT--B-TTHHHHHHHHHHHHHHHHHHHHHHHHHHHHHT----HHHHHHHHHHHHHHHHHHHHHHHHHHHHHHHHH--S-TTHHHHHHHHHHHHHHHHHHHTTS-HHHHHHHHHHHHHHS--TTHHHHHHHHHHHHHHHHHHHHHHHHHH--GGGSHHHHHHHHHHHHHIIIIIHHHHHHHHTTTSS--HHHHHHHHHT----HHHHHHHHHHHHTT-TTHHHHHHHHHHHHHHHHHHHHHTHHHHHHHTT-B--------------HHHHTTEEEEEPPTT-TTBT-BGGGG---TT-EEEEEEETTEEE---TTPBB-TTPEEEEE-S-HHHHHHHHHHHH-

pLDDT: mean 85.56, std 13.64, range [27.98, 98.25]

Solvent-accessible surface area (backbone atoms only — not comparable to full-atom values): 46846 Å² total; per-residue (Å²): 110,55,67,58,42,33,53,51,13,51,51,49,42,50,30,52,56,47,23,58,58,30,47,78,72,46,42,56,47,66,57,40,23,25,47,50,14,31,39,39,3,51,76,24,85,67,41,41,80,44,80,58,52,65,58,48,34,52,47,31,54,55,26,48,48,44,36,35,25,34,50,12,46,69,37,55,53,80,63,29,59,85,42,42,71,52,18,49,31,38,15,44,57,13,30,54,43,19,9,59,52,38,16,62,57,39,21,69,75,68,68,43,52,70,63,57,13,36,36,54,14,19,30,63,38,29,38,29,34,68,64,50,49,55,52,30,54,74,66,70,54,48,60,38,92,61,46,54,40,33,43,49,49,19,26,58,44,14,43,42,43,24,49,50,48,30,54,51,45,51,47,28,64,74,65,70,43,80,75,50,72,62,56,50,52,51,48,50,49,42,17,50,48,46,7,49,52,50,6,46,53,56,8,54,44,48,40,55,47,51,60,66,63,63,69,91,47,74,25,52,51,52,40,43,51,55,22,48,46,38,34,48,25,32,53,30,40,73,76,54,18,32,22,59,38,12,30,20,41,14,17,24,43,33,50,67,48,86,43,79,63,47,65,61,43,52,53,40,38,39,20,50,22,43,41,30,51,47,49,38,33,25,47,53,15,20,54,43,54,69,83,64,41,67,85,45,42,65,62,20,50,53,51,38,49,42,39,54,70,41,19,36,34,50,12,42,50,64,39,44,60,91,49,92,66,47,73,41,51,48,51,44,57,20,53,59,56,24,35,48,65,62,29,49,42,50,32,34,51,32,54,77,68,63,40,85,63,24,66,56,51,32,53,34,46,45,47,24,29,51,49,32,35,55,55,38,49,56,37,43,69,57,45,34,59,74,42,64,40,56,34,69,79,54,71,64,62,72,68,72,52,66,65,23,71,64,69,30,66,31,49,42,79,48,70,38,50,86,76,25,57,44,48,75,34,28,51,60,75,57,73,62,56,91,66,51,37,70,34,32,32,34,46,96,92,36,82,39,75,64,44,56,76,40,61,38,46,70,64,24,34,30,35,28,40,29,68,51,61,68,59,45,52,51,50,47,50,67,38,49,82,110,56,67,57,43,33,52,50,14,50,51,49,42,50,29,52,54,47,23,58,56,30,49,79,71,45,40,53,46,66,56,40,24,25,48,50,14,31,38,39,2,50,75,25,85,68,41,41,80,45,81,59,51,66,59,48,34,53,47,30,54,54,25,48,47,44,37,34,24,34,51,13,47,69,38,56,53,81,63,30,58,84,41,42,70,53,18,49,31,37,14,43,56,13,30,52,43,19,9,60,52,38,14,62,56,39,22,70,76,68,67,43,53,71,65,55,12,36,34,54,15,18,30,62,38,28,37,30,34,68,64,51,50,54,52,30,55,73,65,70,54,49,59,39,91,62,46,55,40,34,43,49,48,19,26,59,44,14,44,42,43,24,51,50,48,30,53,51,44,50,47,26,64,74,66,71,45,80,74,51,72,64,56,50,52,52,48,49,48,41,15,50,49,43,7,48,51,49,6,44,52,55,7,54,43,48,40,54,46,50,59,67,63,63,68,92,47,73,26,53,52,51,40,42,52,52,24,49,44,40,32,49,25,31,53,31,42,72,75,52,18,32,21,59,38,11,30,19,42,15,18,24,43,34,49,67,49,85,44,77,63,46,66,60,44,52,52,39,38,38,21,50,22,43,42,31,50,46,50,36,32,26,48,52,16,21,55,43,53,69,84,63,41,68,86,46,42,65,62,22,48,52,51,36,49,43,38,54,69,42,19,36,34,50,11,43,50,65,40,44,61,90,49,90,66,48,72,42,52,48,52,44,56,20,54,59,56,24,36,47,67,62,29,50,41,50,32,35,51,30,53,76,66,64,41,86,63,22,68,57,52,32,52,34,47,46,47,26,30,51,49,31,35,54,55,37,49,56,38,43,69,57,46,35,59,74,42,63,40,55,34,69,78,54,72,65,64,71,68,71,53,66,65,23,72,63,66,31,66,31,48,43,79,46,69,38,50,86,76,23,55,44,48,77,35,28,51,59,74,58,71,63,56,92,64,50,38,70,35,33,31,36,47,95,93,36,82,39,74,66,46,58,76,39,60,37,45,70,62,25,33,31,35,28,39,29,68,50,60,67,58,46,50,51,50,47,50,66,38,49,85

Nearest PDB structures (foldseek):
  4cz8-assembly1_B  TM=8.785E-01  e=2.427E-16  Pyrococcus abyssi GE5
  8jd9-assembly1_B  TM=8.102E-01  e=1.534E-12  Arabidopsis thaliana
  8xqa-assembly1_B  TM=8.459E-01  e=8.093E-12  Strongylocentrotus purpuratus
  8pd2-assembly1_A  TM=8.345E-01  e=8.228E-11  Strongylocentrotus purpuratus
  8pd3-assembly1_A  TM=8.128E-01  e=7.876E-11  Strongylocentrotus purpuratus

Foldseek 3Di:
DVVVVVVVVVLVVQLVVVCVVCVVVLFFSLLSLLVSLQQCACQHPVNPDDADLVVLLVLLVLLLLLLLLLLLLPAACVLQVVVVQLLVLCLAQLLQLLLVLLLVLCCVLVVDDSLVSSLLSLLQSAFACVRVVVSCVSVVFDFPDSLNNSSSSSNSRNLLNSLLSNVQSLCCQLVVDDDDPVVSVVLVCLQLVLLLVLLQVLLQVLQVCQQVVVDPDPVVSLVVVSVSLVVQLVVSVVVRYHSSSSSNSSSNSNSNDDHPCSLVNSVVSVVVSVVSSSVSSSSLSNNDDPVPQVVCLVVLVVSLVCSLPPSSLVSLCVSCVVDPDDPLSSNLSSLNRQGGRSSLSSLSVCVVSVPPPSVVSNSSSVSSNSCRSRPSSSCNVVSCVVSVRTDDSPPPPPPFPSQPPPQRQFKGKDAAADPFLQAFAFQLRLPQDPQKDFQWWQDPNDIDGGDRGDRDHHGIMTIIGHNDPVSVVVSCVVGGD/DVVVVVVVVVLVVQLVVVCVVCVVVLFFSLLSLLVSLQQCACQHPVNPDDADLVVLLVLLVLLLLLLLLLLLLPAACVLQVVVVQLLLLCLAQLLQLLLVLLLVLCCVLVVDDSLVSSLLSLLQSAFACVRVVVSCVSVLFDFPDSLNNSSSSSNSRNLLNSLLSNVQSLCCQLVVDDDDPVVSVVLVCLQLVLLLVLLQVLLQVLQVCQQVVVDPDPVVSLVVVSVSLVVQLVVSVVVRYRSSSSSNSSSNSNSNDDHPCSLVNSVVSVVVSVVSSSVSSSSLSNNDDPVPQVVCLVVLVVSLVCSLPPSSLVSLCVSCVVDPDDPLSSNLSSLNRQGGRSSLSSLSVCVVSVPPPSVVSNSSSVSSNSCRSRPSSSCNVVSCVVSVRTDDSPPPPPPQPSQPPPLRQFKGKDAQADPFLQAQAFQLRLPQDPQKDFQWWQDPNDIDGGDRGDRDHHGIMTIIGHNDPVSVVVSCVVGGD

Organism: Campylobacter curvus (strain 525.92) (NCBI:txid360105)

Sequence (962 aa):
MENFLLFFAILLITSILLSKISDKFGIPSLIVFLGVGMLAGSDGLLGVNFDNQFIAQNVGMLALIFILYAGGLDTDFAAIKPIFGRGLMLATVGVVLTALAIAPIAKILLGFGWLEALLLGAIISSTDAAAVFAILRAKKISLKNNIAPLLELESGSNDPMAIFLTMSIIQMISLSTVPSAYEWFSSLIMQFGVGIAMGYVFGVMLPAIFNRLRLKSWGLYPVFSMAWILLLYTLCFKIGGNGYLAVYIAGIFINKKEFVHKKNLIGFHDGIAWAMQIVVFLTLGLLVFPSQLPSIALMAFVLALWLMFIARPLGVFASLLFSKFSLNDKLFISWVGLRGVVPIVLATYTYVDQIPNANIIFNIVFFMVMISIFTQGMSLSYAADKFKVKGEEEAQEPAKVKNSPILTYALRQHTIHFGSKLIGKNLAELELPADFLILLVKRKNEYIKPTGSTVFDDGDLLLVQCENHALYQETIKSFMAMENFLLFFAILLITSILLSKISDKFGIPSLIVFLGVGMLAGSDGLLGVNFDNQFIAQNVGMLALIFILYAGGLDTDFAAIKPIFGRGLMLATVGVVLTALAIAPIAKILLGFGWLEALLLGAIISSTDAAAVFAILRAKKISLKNNIAPLLELESGSNDPMAIFLTMSIIQMISLSTVPSAYEWFSSLIMQFGVGIAMGYVFGVMLPAIFNRLRLKSWGLYPVFSMAWILLLYTLCFKIGGNGYLAVYIAGIFINKKEFVHKKNLIGFHDGIAWAMQIVVFLTLGLLVFPSQLPSIALMAFVLALWLMFIARPLGVFASLLFSKFSLNDKLFISWVGLRGVVPIVLATYTYVDQIPNANIIFNIVFFMVMISIFTQGMSLSYAADKFKVKGEEEAQEPAKVKNSPILTYALRQHTIHFGSKLIGKNLAELELPADFLILLVKRKNEYIKPTGSTVFDDGDLLLVQCENHALYQETIKSFMA